Protein AF-0000000080248313 (afdb_homodimer)

Radius of gyration: 38.92 Å; Cα contacts (8 Å, |Δi|>4): 2328; chains: 2; bounding box: 105×107×142 Å

Foldseek 3Di:
DFPQCPPVCVVVVVVVVVVVVVVLCVLQDWQPLQVVLCVVPDPVQLVLLLQLLQQLLLLQLLQQLLLCVLLVLFSLLSLLQLFQLLVLLQGQFNFFQWHKGDALLLSQLNNQLLLVLCLVPDDVVLNPDFPVRNCVPVNLQVSSVSSLLLLLLLLQLLLVLLLVCLSVVVLVLLPLADCLQLLLLLLLSLVSSLLQLVCLLQVHDDRQDHFLCRSVVSVVVCVVCVVVGQPVSNVLLVVLLVVVVCCVPPPQVVCCVPPVDGDSVLSVSQLVQLVVCVVVVCCVPRNFAFRQPPRNRDDLPFQPDFADRDPVNNVSSNLSSNVLSSSQLNVQCVQRPVLCVVVVHDGDSSSSSSSQSVSSNRCSRRSDHRMHTDNVSSVSSVSSPNSGSVSSVSSNVVSNCCSNPVSVSNRSGGSSSSSSSNSVVSVVSNCSVVCLVVQCVVPVLSSVLSVQLNVCCNRGNSSRSSVVSSVSSVVVVLLVVLDFQKDWAFDDVPQQPGEIEMEGQEEQEPSHLQVVLVVVVPPCSLVPDDDDPPPNPVPVPLPVVVPPVVPDPPPPPPPPVPDPPVVPPPPLPLPQLPSHEYEYEYECQNYDYYDPNNLVSVLVSLVVSVVVRYAYEYEQDRSHRVVVLVVVVVPDPTNSLRYHYYHHPSRVSVVVSCCSVVSDPPSPPPVPPPVVPVPDDPPPPPCDDPPPPVDDDDDDDDDDDDDDDDPDDDDDDDDDDDDDD/DFPQCPQVCVVVVVVVVVVVVVVLCVLLDWQPLQVVLCVVPDPVQLVLLLQLLQQLLLLQLLQQLLLCVLLVLFSLLSLLQLFQLLVLLQGQFNFFQWHKGDALLLSQLNNQLLLVLCLVPDDVVLNPDFPVRNCVVVNLQVSSVSSLLLLLLLLQLLLVLLLVCLSVVVLVLLPLADCLQLLLLLLLSLVVSLLQLVCLLQVHDDRQDHFLCRSVVSVVVCVVCVVVGQPVSNVLLVVLLVVVVCCVVPPQVVCCVPPVDGDSVLSVSQLVQLVVCVVVVCCVPRNFAFRQPPRNNDDLPFQPDFADRDPVNNVSSNLSSNVLSSSQLNVQCVQRPVLCVVVVHDGDSSSSSSSQSVSSNRCSRRSDHRMHTDNVSSVSSVSSPNSGSVSSVSSNVVSNVCSNPVSVSNRSGGSSSSSSSNSVVSVVSNCSVVCLVVQCVVPVLSSVLSVQLNVCCNRGNSSRSSVVSSVSSVVVVLLVVLDFQKDKAADDVPQQPGEIEMEGAEEQEPSHLQVVLVCVVPPCSLVPDPDDPPPNPVPVPLPVVVPPVVPDPPPPPPPVVPDPPVVPPPPPPLPQLPSHEYEYEYECQNYDYYDPNNLVSVLVSLVVSVVVRYAYEYEQDRSHRVVVLVVVVVPDPTSSLRYHYYPHPNRVSVVVSCCSVVSPPPSPPPVPPPVPPVPDDDPPPDDDDPPPPPDDDPDDDDDDDDDDDDDDDDDDDDDDDDDDD

Solvent-accessible surface area (backbone atoms only — not comparable to full-atom values): 75264 Å² total; per-residue (Å²): 118,78,77,55,59,60,53,67,30,54,65,58,27,45,63,46,30,52,60,37,36,49,59,54,47,50,53,71,39,77,42,49,42,34,52,59,62,48,60,85,63,54,78,77,49,51,60,37,13,43,53,32,6,50,45,45,35,36,52,43,44,54,41,14,19,27,39,13,45,50,28,55,55,36,38,77,47,13,43,46,26,48,26,48,28,17,52,43,22,38,30,27,25,51,51,42,54,61,42,47,15,61,32,56,53,39,22,44,52,38,25,51,48,35,56,52,54,46,41,70,72,32,54,78,72,59,41,74,42,36,52,58,52,40,31,69,69,69,30,28,50,54,52,38,50,50,32,33,39,40,33,10,17,23,7,34,36,16,8,50,50,27,36,47,29,39,73,68,66,42,57,64,61,46,52,68,68,39,64,44,38,49,50,27,42,47,29,31,27,30,49,50,47,39,60,66,28,46,36,37,20,27,47,34,86,62,65,65,61,78,72,66,55,20,66,59,50,47,54,52,47,49,66,69,45,52,81,63,41,33,67,66,26,35,47,48,17,50,50,49,46,50,51,52,52,48,37,60,70,60,46,43,57,53,38,32,76,71,69,69,47,81,77,48,59,69,36,53,50,50,54,50,42,22,52,51,27,60,76,63,36,33,46,83,74,70,61,39,57,26,52,34,68,38,86,32,42,68,69,68,67,45,83,66,70,76,41,78,62,46,75,81,45,34,76,78,19,44,69,60,4,48,53,44,29,49,52,28,49,31,45,31,48,63,44,33,47,62,55,25,59,74,71,68,51,78,69,45,63,52,28,39,27,35,9,51,10,49,9,20,38,59,23,12,26,55,50,18,62,47,51,21,35,40,56,70,56,23,48,51,26,55,74,55,55,41,73,35,38,60,13,44,46,40,16,18,49,52,47,48,48,39,31,71,73,41,33,66,57,53,28,37,25,40,39,12,48,38,28,37,50,34,37,60,62,36,52,59,50,53,52,58,63,70,46,45,62,58,31,38,40,26,22,57,67,46,31,48,43,22,50,49,14,24,50,33,17,64,47,61,34,58,70,53,6,49,48,50,24,50,51,49,50,52,51,50,52,55,51,60,54,40,48,83,37,64,46,78,42,44,47,61,84,81,50,77,51,57,43,40,35,32,39,38,13,36,59,36,24,66,60,28,18,63,59,49,43,49,48,62,65,59,41,55,78,77,50,85,68,85,73,66,80,66,61,60,56,59,65,20,0,52,62,48,52,60,58,68,66,61,73,58,79,64,81,72,75,69,68,69,76,59,66,71,72,78,68,65,73,68,74,74,75,73,61,77,65,65,91,82,42,37,34,41,34,41,34,25,73,34,38,71,46,52,35,49,51,15,51,51,34,49,28,50,44,40,48,55,28,53,74,66,49,32,47,50,32,40,13,30,67,40,51,51,44,44,50,26,56,51,42,33,38,73,67,44,98,49,51,49,71,69,51,41,77,26,76,33,68,62,53,39,52,50,50,49,40,45,28,65,69,63,49,47,76,71,77,73,79,54,83,67,62,60,82,60,58,72,68,66,73,72,82,71,83,51,106,66,81,74,84,77,70,79,77,86,65,91,82,85,84,92,83,88,80,90,82,91,93,77,91,88,79,93,79,92,92,90,92,80,86,91,69,92,133,120,79,78,58,62,63,53,68,33,54,67,57,27,43,63,44,32,50,57,37,36,48,58,54,47,50,52,71,40,78,43,50,41,35,52,60,64,48,60,84,63,54,79,75,51,52,60,38,12,42,52,29,6,48,45,46,34,36,51,42,43,54,41,14,18,28,38,13,45,50,27,55,54,35,40,76,48,14,42,47,25,48,24,48,28,17,52,44,21,40,30,28,25,51,49,42,53,60,45,47,15,61,32,56,53,39,20,44,52,38,25,53,50,36,54,51,54,47,39,70,71,31,54,78,72,58,41,71,43,35,53,55,51,37,30,71,70,67,31,29,51,54,52,39,52,50,32,31,40,40,34,10,19,24,6,34,36,16,7,49,49,27,36,47,30,37,74,69,65,43,57,64,59,44,52,68,67,40,65,44,37,50,51,26,42,47,30,32,27,30,50,51,47,38,60,66,27,48,36,38,20,27,48,34,85,63,67,64,62,78,68,68,55,20,64,59,50,47,54,51,46,50,66,69,45,54,82,62,40,33,67,65,26,36,46,48,17,50,50,49,46,50,51,52,52,47,37,60,69,60,44,43,56,53,39,33,76,71,67,69,47,81,75,48,59,68,36,53,51,49,54,50,44,20,50,50,28,59,77,63,36,32,47,82,77,70,62,39,59,26,52,34,66,39,88,31,41,71,69,70,68,44,84,67,70,76,42,78,60,44,75,82,44,34,75,80,20,44,69,60,5,47,52,45,31,47,51,27,49,32,43,31,50,63,44,33,47,62,57,24,58,73,70,69,49,76,68,46,64,52,27,39,28,34,8,52,10,49,10,22,37,60,23,12,26,54,50,19,62,48,51,21,34,38,56,69,55,23,49,52,26,54,73,56,55,42,74,35,38,60,14,43,47,40,17,19,48,52,48,47,48,38,33,71,74,40,34,66,57,53,28,38,26,40,37,12,48,38,28,37,51,32,36,59,61,37,52,58,51,54,51,59,63,69,47,44,62,55,33,38,40,26,20,58,68,48,31,49,41,22,51,49,14,25,51,33,17,64,48,61,34,59,71,53,7,49,50,50,26,49,50,47,51,53,51,50,52,54,52,58,54,40,48,85,34,62,47,76,39,45,48,65,85,81,49,76,51,57,43,40,34,33,39,40,22,27,57,36,26,65,60,29,19,62,59,50,43,48,49,63,68,60,40,55,77,78,48,84,68,87,76,66,81,66,60,62,55,64,66,27,31,60,62,31,41,60,57,69,67,59,72,57,77,64,79,71,75,68,68,70,74,60,65,70,68,77,65,65,74,65,75,75,76,75,60,79,66,66,92,82,41,37,34,40,32,41,34,25,72,33,38,69,44,51,35,48,51,16,51,51,34,50,28,51,42,40,50,54,29,54,74,65,49,31,47,51,34,40,15,29,66,38,49,54,45,44,51,24,55,52,42,35,40,71,67,46,99,49,52,50,70,69,50,41,78,26,75,32,68,53,52,38,52,50,50,47,42,46,30,64,71,62,51,46,73,70,78,71,77,54,82,66,64,60,79,62,61,72,67,69,73,70,83,71,83,73,83,83,78,83,75,82,81,80,84,83,84,78,82,94,85,90,81,86,82,88,80,79,92,85,84,86,91,90,78,94,74,94,90,76,94,87,94,82,131

pLDDT: mean 71.11, std 24.52, range [15.49, 96.94]

InterPro domains:
  IPR001902 SLC26A/SulP transporter [PTHR11814] (13-657)
  IPR002645 STAS domain [PF01740] (501-652)
  IPR002645 STAS domain [PS50801] (501-656)
  IPR011547 SLC26A/SulP transporter domain [PF00916] (47-453)
  IPR036513 STAS domain superfamily [G3DSA:3.30.750.24] (491-663)
  IPR036513 STAS domain superfamily [SSF52091] (499-657)

Organism: Ramazzottius varieornatus (NCBI:txid947166)

Structure (mmCIF, N/CA/C/O backbone):
data_AF-0000000080248313-model_v1
#
loop_
_entity.id
_entity.type
_entity.pdbx_description
1 polymer 'STAS domain-containing protein'
#
loop_
_atom_site.group_PDB
_atom_site.id
_atom_site.type_symbol
_atom_site.label_atom_id
_atom_site.label_alt_id
_atom_site.label_comp_id
_atom_site.label_asym_id
_atom_site.label_entity_id
_atom_site.label_seq_id
_atom_site.pdbx_PDB_ins_code
_atom_site.Cartn_x
_atom_site.Cartn_y
_atom_site.Cartn_z
_atom_site.occupancy
_atom_site.B_iso_or_equiv
_atom_site.auth_seq_id
_atom_site.auth_comp_id
_atom_site.auth_asym_id
_atom_site.auth_atom_id
_atom_site.pdbx_PDB_model_num
ATOM 1 N N . MET A 1 1 ? 32.125 8.938 15.141 1 16.98 1 MET A N 1
ATOM 2 C CA . MET A 1 1 ? 32.375 7.527 15.398 1 16.98 1 MET A CA 1
ATOM 3 C C . MET A 1 1 ? 31.141 6.684 15.18 1 16.98 1 MET A C 1
ATOM 5 O O . MET A 1 1 ? 30.016 7.137 15.445 1 16.98 1 MET A O 1
ATOM 9 N N . TRP A 1 2 ? 31.375 5.652 14.406 1 21.52 2 TRP A N 1
ATOM 10 C CA . TRP A 1 2 ? 30.406 4.727 13.828 1 21.52 2 TRP A CA 1
ATOM 11 C C . TRP A 1 2 ? 29.672 3.945 14.914 1 21.52 2 TRP A C 1
ATOM 13 O O . TRP A 1 2 ? 30.297 3.166 15.648 1 21.52 2 TRP A O 1
ATOM 23 N N . ASP A 1 3 ? 28.891 4.438 15.797 1 23.27 3 ASP A N 1
ATOM 24 C CA . ASP A 1 3 ? 28.391 3.398 16.688 1 23.27 3 ASP A CA 1
ATOM 25 C C . ASP A 1 3 ? 27.672 2.299 15.906 1 23.27 3 ASP A C 1
ATOM 27 O O . ASP A 1 3 ? 26.688 2.559 15.219 1 23.27 3 ASP A O 1
ATOM 31 N N . PRO A 1 4 ? 28.5 1.354 15.398 1 24.42 4 PRO A N 1
ATOM 32 C CA . PRO A 1 4 ? 28.312 0.064 14.727 1 24.42 4 PRO A CA 1
ATOM 33 C C . PRO A 1 4 ? 27.047 -0.654 15.18 1 24.42 4 PRO A C 1
ATOM 35 O O . PRO A 1 4 ? 26.641 -1.65 14.57 1 24.42 4 PRO A O 1
ATOM 38 N N . GLU A 1 5 ? 26.828 -0.583 16.484 1 27.25 5 GLU A N 1
ATOM 39 C CA . GLU A 1 5 ? 25.969 -1.481 17.25 1 27.25 5 GLU A CA 1
ATOM 40 C C . GLU A 1 5 ? 24.531 -1.411 16.781 1 27.25 5 GLU A C 1
ATOM 42 O O . GLU A 1 5 ? 23.625 -1.914 17.453 1 27.25 5 GLU A O 1
ATOM 47 N N . GLY A 1 6 ? 24.344 -0.73 15.672 1 26.14 6 GLY A N 1
ATOM 48 C CA . GLY A 1 6 ? 22.969 -0.317 15.531 1 26.14 6 GLY A CA 1
ATOM 49 C C . GLY A 1 6 ? 22.047 -1.455 15.133 1 26.14 6 GLY A C 1
ATOM 50 O O . GLY A 1 6 ? 20.828 -1.382 15.352 1 26.14 6 GLY A O 1
ATOM 51 N N . SER A 1 7 ? 22.516 -2.434 14.305 1 28.33 7 SER A N 1
ATOM 52 C CA . SER A 1 7 ? 21.578 -3.443 13.828 1 28.33 7 SER A CA 1
ATOM 53 C C . SER A 1 7 ? 21.188 -4.414 14.945 1 28.33 7 SER A C 1
ATOM 55 O O . SER A 1 7 ? 20.047 -4.871 15.016 1 28.33 7 SER A O 1
ATOM 57 N N . LEU A 1 8 ? 22.234 -5.082 15.578 1 28.39 8 LEU A N 1
ATOM 58 C CA . LEU A 1 8 ? 22.125 -5.934 16.75 1 28.39 8 LEU A CA 1
ATOM 59 C C . LEU A 1 8 ? 21.5 -5.18 17.922 1 28.39 8 LEU A C 1
ATOM 61 O O . LEU A 1 8 ? 21.25 -5.762 18.984 1 28.39 8 LEU A O 1
ATOM 65 N N . GLU A 1 9 ? 21.516 -3.906 17.812 1 30.94 9 GLU A N 1
ATOM 66 C CA . GLU A 1 9 ? 20.875 -3.086 18.844 1 30.94 9 GLU A CA 1
ATOM 67 C C . GLU A 1 9 ? 19.359 -3.193 18.781 1 30.94 9 GLU A C 1
ATOM 69 O O . GLU A 1 9 ? 18.672 -2.932 19.766 1 30.94 9 GLU A O 1
ATOM 74 N N . ILE A 1 10 ? 18.844 -3.781 17.812 1 30.23 10 ILE A N 1
ATOM 75 C CA . ILE A 1 10 ? 17.406 -3.998 17.953 1 30.23 10 ILE A CA 1
ATOM 76 C C . ILE A 1 10 ? 17.156 -5.129 18.953 1 30.23 10 ILE A C 1
ATOM 78 O O . ILE A 1 10 ? 16.266 -5.023 19.812 1 30.23 10 ILE A O 1
ATOM 82 N N . LEU A 1 11 ? 17.922 -6.285 18.938 1 29.27 11 LEU A N 1
ATOM 83 C CA . LEU A 1 11 ? 17.797 -7.312 19.953 1 29.27 11 LEU A CA 1
ATOM 84 C C . LEU A 1 11 ? 18.453 -6.867 21.266 1 29.27 11 LEU A C 1
ATOM 86 O O . LEU A 1 11 ? 17.953 -7.145 22.344 1 29.27 11 LEU A O 1
ATOM 90 N N . LYS A 1 12 ? 19.688 -6.383 21.391 1 35.66 12 LYS A N 1
ATOM 91 C CA . LYS A 1 12 ? 20.172 -5.695 22.578 1 35.66 12 LYS A CA 1
ATOM 92 C C . LYS A 1 12 ? 19.297 -4.492 22.906 1 35.66 12 LYS A C 1
ATOM 94 O O . LYS A 1 12 ? 19.125 -4.145 24.078 1 35.66 12 LYS A O 1
ATOM 99 N N . ASP A 1 13 ? 18.609 -3.912 21.938 1 36.91 13 ASP A N 1
ATOM 100 C CA . ASP A 1 13 ? 17.594 -2.91 22.234 1 36.91 13 ASP A CA 1
ATOM 101 C C . ASP A 1 13 ? 16.297 -3.566 22.703 1 36.91 13 ASP A C 1
ATOM 103 O O . ASP A 1 13 ? 15.508 -2.951 23.422 1 36.91 13 ASP A O 1
ATOM 107 N N . VAL A 1 14 ? 16.047 -4.691 22.594 1 34.47 14 VAL A N 1
ATOM 108 C CA . VAL A 1 14 ? 14.953 -5.309 23.344 1 34.47 14 VAL A CA 1
ATOM 109 C C . VAL A 1 14 ? 15.273 -5.285 24.844 1 34.47 14 VAL A C 1
ATOM 111 O O . VAL A 1 14 ? 14.406 -4.98 25.656 1 34.47 14 VAL A O 1
ATOM 114 N N . ARG A 1 15 ? 16.375 -5.59 25.281 1 35.66 15 ARG A N 1
ATOM 115 C CA . ARG A 1 15 ? 16.812 -5.418 26.656 1 35.66 15 ARG A CA 1
ATOM 116 C C . ARG A 1 15 ? 16.906 -3.939 27.016 1 35.66 15 ARG A C 1
ATOM 118 O O . ARG A 1 15 ? 16.516 -3.535 28.109 1 35.66 15 ARG A O 1
ATOM 125 N N . ARG A 1 16 ? 17.516 -3.055 26.188 1 42.03 16 ARG A N 1
ATOM 126 C CA . ARG A 1 16 ? 17.281 -1.616 26.297 1 42.03 16 ARG A CA 1
ATOM 127 C C . ARG A 1 16 ? 15.844 -1.26 25.969 1 42.03 16 ARG A C 1
ATOM 129 O O . ARG A 1 16 ? 15.328 -0.244 26.438 1 42.03 16 ARG A O 1
ATOM 136 N N . HIS A 1 17 ? 15.078 -1.851 25.328 1 41.84 17 HIS A N 1
ATOM 137 C CA . HIS A 1 17 ? 13.641 -1.78 25.062 1 41.84 17 HIS A CA 1
ATOM 138 C C . HIS A 1 17 ? 12.844 -1.99 26.344 1 41.84 17 HIS A C 1
ATOM 140 O O . HIS A 1 17 ? 11.836 -1.315 26.578 1 41.84 17 HIS A O 1
ATOM 146 N N . LEU A 1 18 ? 13.312 -2.961 26.953 1 41.41 18 LEU A N 1
ATOM 147 C CA . LEU A 1 18 ? 12.695 -3.072 28.281 1 41.41 18 LEU A CA 1
ATOM 148 C C . LEU A 1 18 ? 12.977 -1.832 29.109 1 41.41 18 LEU A C 1
ATOM 150 O O . LEU A 1 18 ? 12.102 -1.351 29.844 1 41.41 18 LEU A O 1
ATOM 154 N N . PHE A 1 19 ? 14.18 -1.429 29.219 1 43.34 19 PHE A N 1
ATOM 155 C CA . PHE A 1 19 ? 14.523 -0.126 29.781 1 43.34 19 PHE A CA 1
ATOM 156 C C . PHE A 1 19 ? 13.867 0.994 28.984 1 43.34 19 PHE A C 1
ATOM 158 O O . PHE A 1 19 ? 13.359 1.961 29.562 1 43.34 19 PHE A O 1
ATOM 165 N N . HIS A 1 20 ? 13.812 0.853 27.547 1 51.97 20 HIS A N 1
ATOM 166 C CA . HIS A 1 20 ? 13.102 1.737 26.625 1 51.97 20 HIS A CA 1
ATOM 167 C C . HIS A 1 20 ? 11.594 1.511 26.703 1 51.97 20 HIS A C 1
ATOM 169 O O . HIS A 1 20 ? 10.812 2.414 26.391 1 51.97 20 HIS A O 1
ATOM 175 N N . LEU A 1 21 ? 11.391 0.262 27.078 1 55.44 21 LEU A N 1
ATOM 176 C CA . LEU A 1 21 ? 9.992 0.073 27.422 1 55.44 21 LEU A CA 1
ATOM 177 C C . LEU A 1 21 ? 9.562 1.06 28.5 1 55.44 21 LEU A C 1
ATOM 179 O O . LEU A 1 21 ? 8.461 1.605 28.453 1 55.44 21 LEU A O 1
ATOM 183 N N . ALA A 1 22 ? 10.438 1.021 29.516 1 56.31 22 ALA A N 1
ATOM 184 C CA . ALA A 1 22 ? 10.148 2.059 30.5 1 56.31 22 ALA A CA 1
ATOM 185 C C . ALA A 1 22 ? 10.062 3.434 29.844 1 56.31 22 ALA A C 1
ATOM 187 O O . ALA A 1 22 ? 9.172 4.223 30.156 1 56.31 22 ALA A O 1
ATOM 188 N N . GLN A 1 23 ? 11.023 3.688 29.016 1 61.34 23 GLN A N 1
ATOM 189 C CA . GLN A 1 23 ? 10.953 4.941 28.266 1 61.34 23 GLN A CA 1
ATOM 190 C C . GLN A 1 23 ? 9.773 4.945 27.312 1 61.34 23 GLN A C 1
ATOM 192 O O . GLN A 1 23 ? 9.141 5.98 27.094 1 61.34 23 GLN A O 1
ATOM 197 N N . HIS A 1 24 ? 9.547 3.676 26.969 1 69.5 24 HIS A N 1
ATOM 198 C CA . HIS A 1 24 ? 8.398 3.473 26.109 1 69.5 24 HIS A CA 1
ATOM 199 C C . HIS A 1 24 ? 7.09 3.699 26.859 1 69.5 24 HIS A C 1
ATOM 201 O O . HIS A 1 24 ? 6.152 4.301 26.312 1 69.5 24 HIS A O 1
ATOM 207 N N . LEU A 1 25 ? 7.152 3.391 28.156 1 76.62 25 LEU A N 1
ATOM 208 C CA . LEU A 1 25 ? 5.922 3.502 28.922 1 76.62 25 LEU A CA 1
ATOM 209 C C . LEU A 1 25 ? 5.812 4.875 29.578 1 76.62 25 LEU A C 1
ATOM 211 O O . LEU A 1 25 ? 4.738 5.27 30.031 1 76.62 25 LEU A O 1
ATOM 215 N N . GLN A 1 26 ? 6.902 5.547 29.516 1 76.69 26 GLN A N 1
ATOM 216 C CA . GLN A 1 26 ? 6.871 6.887 30.094 1 76.69 26 GLN A CA 1
ATOM 217 C C . GLN A 1 26 ? 5.934 7.801 29.312 1 76.69 26 GLN A C 1
ATOM 219 O O . GLN A 1 26 ? 5.359 8.742 29.875 1 76.69 26 GLN A O 1
ATOM 224 N N . SER A 1 27 ? 5.84 7.457 28.062 1 80.94 27 SER A N 1
ATOM 225 C CA . SER A 1 27 ? 4.98 8.289 27.234 1 80.94 27 SER A CA 1
ATOM 226 C C . SER A 1 27 ? 3.512 8.125 27.609 1 80.94 27 SER A C 1
ATOM 228 O O . SER A 1 27 ? 2.684 8.984 27.312 1 80.94 27 SER A O 1
ATOM 230 N N . PHE A 1 28 ? 3.256 7.035 28.406 1 85.75 28 PHE A N 1
ATOM 231 C CA . PHE A 1 28 ? 1.865 6.75 28.75 1 85.75 28 PHE A CA 1
ATOM 232 C C . PHE A 1 28 ? 1.526 7.266 30.141 1 85.75 28 PHE A C 1
ATOM 234 O O . PHE A 1 28 ? 0.387 7.141 30.594 1 85.75 28 PHE A O 1
ATOM 241 N N . ILE A 1 29 ? 2.51 7.914 30.797 1 78.31 29 ILE A N 1
ATOM 242 C CA . ILE A 1 29 ? 2.27 8.484 32.125 1 78.31 29 ILE A CA 1
ATOM 243 C C . ILE A 1 29 ? 1.601 9.852 31.984 1 78.31 29 ILE A C 1
ATOM 245 O O . ILE A 1 29 ? 2.156 10.758 31.359 1 78.31 29 ILE A O 1
ATOM 249 N N . PRO A 1 30 ? 0.469 9.906 32.625 1 79.25 30 PRO A N 1
ATOM 250 C CA . PRO A 1 30 ? -0.26 11.172 32.5 1 79.25 30 PRO A CA 1
ATOM 251 C C . PRO A 1 30 ? 0.463 12.336 33.156 1 79.25 30 PRO A C 1
ATOM 253 O O . PRO A 1 30 ? 1.127 12.148 34.188 1 79.25 30 PRO A O 1
ATOM 256 N N . PHE A 1 31 ? 0.422 13.438 32.625 1 81.31 31 PHE A N 1
ATOM 257 C CA . PHE A 1 31 ? 0.847 14.719 33.188 1 81.31 31 PHE A CA 1
ATOM 258 C C . PHE A 1 31 ? 2.361 14.867 33.094 1 81.31 31 PHE A C 1
ATOM 260 O O . PHE A 1 31 ? 2.898 15.953 33.344 1 81.31 31 PHE A O 1
ATOM 267 N N . LEU A 1 32 ? 2.936 13.812 32.75 1 78.69 32 LEU A N 1
ATOM 268 C CA . LEU A 1 32 ? 4.391 13.898 32.719 1 78.69 32 LEU A CA 1
ATOM 269 C C . LEU A 1 32 ? 4.84 14.875 31.625 1 78.69 32 LEU A C 1
ATOM 271 O O . LEU A 1 32 ? 5.703 15.719 31.859 1 78.69 32 LEU A O 1
ATOM 275 N N . SER A 1 33 ? 4.277 14.734 30.5 1 80.75 33 SER A N 1
ATOM 276 C CA . SER A 1 33 ? 4.645 15.609 29.391 1 80.75 33 SER A CA 1
ATOM 277 C C . SER A 1 33 ? 4.238 17.062 29.672 1 80.75 33 SER A C 1
ATOM 279 O O . SER A 1 33 ? 4.973 17.984 29.328 1 80.75 33 SER A O 1
ATOM 281 N N . LEU A 1 34 ? 3.121 17.266 30.281 1 83.56 34 LEU A N 1
ATOM 282 C CA . LEU A 1 34 ? 2.66 18.594 30.641 1 83.56 34 LEU A CA 1
ATOM 283 C C . LEU A 1 34 ? 3.596 19.25 31.656 1 83.56 34 LEU A C 1
ATOM 285 O O . LEU A 1 34 ? 3.945 20.422 31.516 1 83.56 34 LEU A O 1
ATOM 289 N N . PHE A 1 35 ? 4.012 18.453 32.594 1 83.75 35 PHE A N 1
ATOM 290 C CA . PHE A 1 35 ? 4.906 18.969 33.625 1 83.75 35 PHE A CA 1
ATOM 291 C C . PHE A 1 35 ? 6.27 19.312 33.031 1 83.75 35 PHE A C 1
ATOM 293 O O . PHE A 1 35 ? 6.898 20.297 33.438 1 83.75 35 PHE A O 1
ATOM 300 N N . ARG A 1 36 ? 6.652 18.531 32.094 1 80.75 36 ARG A N 1
ATOM 301 C CA . ARG A 1 36 ? 7.922 18.781 31.422 1 80.75 36 ARG A CA 1
ATOM 302 C C . ARG A 1 36 ? 7.855 20.078 30.609 1 80.75 36 ARG A C 1
ATOM 304 O O . ARG A 1 36 ? 8.836 20.828 30.531 1 80.75 36 ARG A O 1
ATOM 311 N N . SER A 1 37 ? 6.73 20.297 30.047 1 80.31 37 SER A N 1
ATOM 312 C CA . SER A 1 37 ? 6.559 21.5 29.25 1 80.31 37 SER A CA 1
ATOM 313 C C . SER A 1 37 ? 6.441 22.734 30.125 1 80.31 37 SER A C 1
ATOM 315 O O . SER A 1 37 ? 6.699 23.859 29.672 1 80.31 37 SER A O 1
ATOM 317 N N . LEU A 1 38 ? 6.039 22.531 31.422 1 83.5 38 LEU A N 1
ATOM 318 C CA . LEU A 1 38 ? 5.836 23.656 32.312 1 83.5 38 LEU A CA 1
ATOM 319 C C . LEU A 1 38 ? 7.113 23.984 33.094 1 83.5 38 LEU A C 1
ATOM 321 O O . LEU A 1 38 ? 7.168 24.953 33.844 1 83.5 38 LEU A O 1
ATOM 325 N N . ARG A 1 39 ? 8.023 23.094 32.781 1 80.19 39 ARG A N 1
ATOM 326 C CA . ARG A 1 39 ? 9.305 23.406 33.406 1 80.19 39 ARG A CA 1
ATOM 327 C C . ARG A 1 39 ? 9.859 24.734 32.875 1 80.19 39 ARG A C 1
ATOM 329 O O . ARG A 1 39 ? 10.086 24.875 31.656 1 80.19 39 ARG A O 1
ATOM 336 N N . GLY A 1 40 ? 9.938 25.75 33.625 1 79.44 40 GLY A N 1
ATOM 337 C CA . GLY A 1 40 ? 10.414 27.062 33.25 1 79.44 40 GLY A CA 1
ATOM 338 C C . GLY A 1 40 ? 9.305 28.016 32.875 1 79.44 40 GLY A C 1
ATOM 339 O O . GLY A 1 40 ? 9.555 29.078 32.281 1 79.44 40 GLY A O 1
ATOM 340 N N . TYR A 1 41 ? 8.133 27.547 33.156 1 86.75 41 TYR A N 1
ATOM 341 C CA . TYR A 1 41 ? 6.965 28.375 32.844 1 86.75 41 TYR A CA 1
ATOM 342 C C . TYR A 1 41 ? 6.902 29.594 33.781 1 86.75 41 TYR A C 1
ATOM 344 O O . TYR A 1 41 ? 7.086 29.469 34.969 1 86.75 41 TYR A O 1
ATOM 352 N N . ARG A 1 42 ? 6.809 30.703 33.188 1 88.12 42 ARG A N 1
ATOM 353 C CA . ARG A 1 42 ? 6.738 31.969 33.906 1 88.12 42 ARG A CA 1
ATOM 354 C C . ARG A 1 42 ? 5.293 32.375 34.156 1 88.12 42 ARG A C 1
ATOM 356 O O . ARG A 1 42 ? 4.422 32.125 33.312 1 88.12 42 ARG A O 1
ATOM 363 N N . TRP A 1 43 ? 5.051 33 35.281 1 88 43 TRP A N 1
ATOM 364 C CA . TRP A 1 43 ? 3.707 33.406 35.688 1 88 43 TRP A CA 1
ATOM 365 C C . TRP A 1 43 ? 3.135 34.438 34.719 1 88 43 TRP A C 1
ATOM 367 O O . TRP A 1 43 ? 1.924 34.469 34.5 1 88 43 TRP A O 1
ATOM 377 N N . ARG A 1 44 ? 3.951 35.156 34.125 1 85.94 44 ARG A N 1
ATOM 378 C CA . ARG A 1 44 ? 3.514 36.188 33.156 1 85.94 44 ARG A CA 1
ATOM 379 C C . ARG A 1 44 ? 2.893 35.562 31.922 1 85.94 44 ARG A C 1
ATOM 381 O O . ARG A 1 44 ? 2.088 36.188 31.234 1 85.94 44 ARG A O 1
ATOM 388 N N . TRP A 1 45 ? 3.238 34.281 31.75 1 91.19 45 TRP A N 1
ATOM 389 C CA . TRP A 1 45 ? 2.775 33.625 30.547 1 91.19 45 TRP A CA 1
ATOM 390 C C . TRP A 1 45 ? 1.357 33.094 30.719 1 91.19 45 TRP A C 1
ATOM 392 O O . TRP A 1 45 ? 0.689 32.719 29.75 1 91.19 45 TRP A O 1
ATOM 402 N N . VAL A 1 46 ? 0.832 33.094 31.922 1 92.62 46 VAL A N 1
ATOM 403 C CA . VAL A 1 46 ? -0.503 32.562 32.188 1 92.62 46 VAL A CA 1
ATOM 404 C C . VAL A 1 46 ? -1.552 33.438 31.516 1 92.62 46 VAL A C 1
ATOM 406 O O . VAL A 1 46 ? -2.545 32.938 30.984 1 92.62 46 VAL A O 1
ATOM 409 N N . TRP A 1 47 ? -1.305 34.75 31.594 1 90.5 47 TRP A N 1
ATOM 410 C CA . TRP A 1 47 ? -2.25 35.688 30.984 1 90.5 47 TRP A CA 1
ATOM 411 C C . TRP A 1 47 ? -2.285 35.5 29.469 1 90.5 47 TRP A C 1
ATOM 413 O O . TRP A 1 47 ? -3.352 35.562 28.859 1 90.5 47 TRP A O 1
ATOM 423 N N . ARG A 1 48 ? -1.165 35.281 28.875 1 89.12 48 ARG A N 1
ATOM 424 C CA . ARG A 1 48 ? -1.087 35.062 27.438 1 89.12 48 ARG A CA 1
ATOM 425 C C . ARG A 1 48 ? -1.782 33.781 27.047 1 89.12 48 ARG A C 1
ATOM 427 O O . ARG A 1 48 ? -2.512 33.719 26.047 1 89.12 48 ARG A O 1
ATOM 434 N N . ASP A 1 49 ? -1.521 32.781 27.812 1 93.88 49 ASP A N 1
ATOM 435 C CA . ASP A 1 49 ? -2.156 31.5 27.531 1 93.88 49 ASP A CA 1
ATOM 436 C C . ASP A 1 49 ? -3.664 31.578 27.766 1 93.88 49 ASP A C 1
ATOM 438 O O . ASP A 1 49 ? -4.434 30.906 27.062 1 93.88 49 ASP A O 1
ATOM 442 N N . PHE A 1 50 ? -4.07 32.406 28.734 1 94 50 PHE A N 1
ATOM 443 C CA . PHE A 1 50 ? -5.492 32.594 28.984 1 94 50 PHE A CA 1
ATOM 444 C C . PHE A 1 50 ? -6.176 33.25 27.812 1 94 50 PHE A C 1
ATOM 446 O O . PHE A 1 50 ? -7.211 32.781 27.328 1 94 50 PHE A O 1
ATOM 453 N N . ILE A 1 51 ? -5.602 34.312 27.328 1 90.94 51 ILE A N 1
ATOM 454 C CA . ILE A 1 51 ? -6.164 35.031 26.188 1 90.94 51 ILE A CA 1
ATOM 455 C C . ILE A 1 51 ? -6.184 34.156 24.953 1 90.94 51 ILE A C 1
ATOM 457 O O . ILE A 1 51 ? -7.156 34.125 24.203 1 90.94 51 ILE A O 1
ATOM 461 N N . ALA A 1 52 ? -5.078 33.438 24.781 1 92.75 52 ALA A N 1
ATOM 462 C CA . ALA A 1 52 ? -4.988 32.531 23.641 1 92.75 52 ALA A CA 1
ATOM 463 C C . ALA A 1 52 ? -6.062 31.453 23.719 1 92.75 52 ALA A C 1
ATOM 465 O O . ALA A 1 52 ? -6.711 31.125 22.719 1 92.75 52 ALA A O 1
ATOM 466 N N . GLY A 1 53 ? -6.238 30.891 24.906 1 93.81 53 GLY A N 1
ATOM 467 C CA . GLY A 1 53 ? -7.238 29.844 25.109 1 93.81 53 GLY A CA 1
ATOM 468 C C . GLY A 1 53 ? -8.656 30.328 24.859 1 93.81 53 GLY A C 1
ATOM 469 O O . GLY A 1 53 ? -9.438 29.641 24.203 1 93.81 53 GLY A O 1
ATOM 470 N N . VAL A 1 54 ? -8.953 31.484 25.344 1 92.12 54 VAL A N 1
ATOM 471 C CA . VAL A 1 54 ? -10.289 32.062 25.188 1 92.12 54 VAL A CA 1
ATOM 472 C C . VAL A 1 54 ? -10.547 32.344 23.703 1 92.12 54 VAL A C 1
ATOM 474 O O . VAL A 1 54 ? -11.625 32.062 23.188 1 92.12 54 VAL A O 1
ATOM 477 N N . THR A 1 55 ? -9.562 32.906 23.094 1 90.81 55 THR A N 1
ATOM 478 C CA . THR A 1 55 ? -9.703 33.25 21.672 1 90.81 55 THR A CA 1
ATOM 479 C C . THR A 1 55 ? -9.914 32 20.844 1 90.81 55 THR A C 1
ATOM 481 O O . THR A 1 55 ? -10.805 31.953 19.984 1 90.81 55 THR A O 1
ATOM 484 N N . VAL A 1 56 ? -9.133 31.031 21.078 1 92.06 56 VAL A N 1
ATOM 485 C CA . VAL A 1 56 ? -9.227 29.797 20.312 1 92.06 56 VAL A CA 1
ATOM 486 C C . VAL A 1 56 ? -10.562 29.125 20.578 1 92.06 56 VAL A C 1
ATOM 488 O O . VAL A 1 56 ? -11.164 28.547 19.672 1 92.06 56 VAL A O 1
ATOM 491 N N . ALA A 1 57 ? -11.031 29.109 21.797 1 93.38 57 ALA A N 1
ATOM 492 C CA . ALA A 1 57 ? -12.328 28.531 22.125 1 93.38 57 ALA A CA 1
ATOM 493 C C . ALA A 1 57 ? -13.445 29.203 21.344 1 93.38 57 ALA A C 1
ATOM 495 O O . ALA A 1 57 ? -14.367 28.531 20.859 1 93.38 57 ALA A O 1
ATOM 496 N N . CYS A 1 58 ? -13.344 30.438 21.219 1 90.56 58 CYS A N 1
ATOM 497 C CA . CYS A 1 58 ? -14.359 31.219 20.5 1 90.56 58 CYS A CA 1
ATOM 498 C C . CYS A 1 58 ? -14.383 30.844 19.016 1 90.56 58 CYS A C 1
ATOM 500 O O . CYS A 1 58 ? -15.445 30.875 18.391 1 90.56 58 CYS A O 1
ATOM 502 N N . PHE A 1 59 ? -13.289 30.484 18.5 1 87.94 59 PHE A N 1
ATOM 503 C CA . PHE A 1 59 ? -13.227 30.031 17.125 1 87.94 59 PHE A CA 1
ATOM 504 C C . PHE A 1 59 ? -13.68 28.578 17.016 1 87.94 59 PHE A C 1
ATOM 506 O O . PHE A 1 59 ? -14.344 28.203 16.047 1 87.94 59 PHE A O 1
ATOM 513 N N . HIS A 1 60 ? -13.375 27.859 18 1 92 60 HIS A N 1
ATOM 514 C CA . HIS A 1 60 ? -13.523 26.406 17.984 1 92 60 HIS A CA 1
ATOM 515 C C . HIS A 1 60 ? -14.992 26 18.172 1 92 60 HIS A C 1
ATOM 517 O O . HIS A 1 60 ? -15.445 25.047 17.547 1 92 60 HIS A O 1
ATOM 523 N N . ILE A 1 61 ? -15.75 26.672 18.922 1 91.69 61 ILE A N 1
ATOM 524 C CA . ILE A 1 61 ? -17.109 26.297 19.312 1 91.69 61 ILE A CA 1
ATOM 525 C C . ILE A 1 61 ? -18.016 26.312 18.094 1 91.69 61 ILE A C 1
ATOM 527 O O . ILE A 1 61 ? -18.641 25.297 17.75 1 91.69 61 ILE A O 1
ATOM 531 N N . PRO A 1 62 ? -18.062 27.469 17.422 1 89.56 62 PRO A N 1
ATOM 532 C CA . PRO A 1 62 ? -18.906 27.453 16.234 1 89.56 62 PRO A CA 1
ATOM 533 C C . PRO A 1 62 ? -18.469 26.438 15.188 1 89.56 62 PRO A C 1
ATOM 535 O O . PRO A 1 62 ? -19.297 25.812 14.531 1 89.56 62 PRO A O 1
ATOM 538 N N . GLN A 1 63 ? -17.188 26.281 15.031 1 89.12 63 GLN A N 1
ATOM 539 C CA . GLN A 1 63 ? -16.656 25.328 14.062 1 89.12 63 GLN A CA 1
ATOM 540 C C . GLN A 1 63 ? -17.047 23.906 14.43 1 89.12 63 GLN A C 1
ATOM 542 O O . GLN A 1 63 ? -17.391 23.109 13.555 1 89.12 63 GLN A O 1
ATOM 547 N N . SER A 1 64 ? -16.938 23.594 15.648 1 92.31 64 SER A N 1
ATOM 548 C CA . SER A 1 64 ? -17.281 22.25 16.109 1 92.31 64 SER A CA 1
ATOM 549 C C . SER A 1 64 ? -18.766 21.953 15.953 1 92.31 64 SER A C 1
ATOM 551 O O . SER A 1 64 ? -19.156 20.828 15.656 1 92.31 64 SER A O 1
ATOM 553 N N . MET A 1 65 ? -19.594 22.938 16.141 1 89.06 65 MET A N 1
ATOM 554 C CA . MET A 1 65 ? -21.031 22.766 15.93 1 89.06 65 MET A CA 1
ATOM 555 C C . MET A 1 65 ? -21.344 22.5 14.461 1 89.06 65 MET A C 1
ATOM 557 O O . MET A 1 65 ? -22.141 21.609 14.148 1 89.06 65 MET A O 1
ATOM 561 N N . GLY A 1 66 ? -20.688 23.234 13.664 1 89.12 66 GLY A N 1
ATOM 562 C CA . GLY A 1 66 ? -20.875 23.016 12.234 1 89.12 66 GLY A CA 1
ATOM 563 C C . GLY A 1 66 ? -20.422 21.641 11.781 1 89.12 66 GLY A C 1
ATOM 564 O O . GLY A 1 66 ? -21.094 21 10.977 1 89.12 66 GLY A O 1
ATOM 565 N N . THR A 1 67 ? -19.281 21.188 12.258 1 91.06 67 THR A N 1
ATOM 566 C CA . THR A 1 67 ? -18.781 19.875 11.891 1 91.06 67 THR A CA 1
ATOM 567 C C . THR A 1 67 ? -19.641 18.766 12.492 1 91.06 67 THR A C 1
ATOM 569 O O . THR A 1 67 ? -19.781 17.688 11.914 1 91.06 67 THR A O 1
ATOM 572 N N . GLY A 1 68 ? -20.219 19.078 13.609 1 88.31 68 GLY A N 1
ATOM 573 C CA . GLY A 1 68 ? -21.156 18.125 14.172 1 88.31 68 GLY A CA 1
ATOM 574 C C . GLY A 1 68 ? -22.359 17.875 13.273 1 88.31 68 GLY A C 1
ATOM 575 O O . GLY A 1 68 ? -22.812 16.734 13.156 1 88.31 68 GLY A O 1
ATOM 576 N N . MET A 1 69 ? -22.828 18.922 12.703 1 85 69 MET A N 1
ATOM 577 C CA . MET A 1 69 ? -23.922 18.781 11.75 1 85 69 MET A CA 1
ATOM 578 C C . MET A 1 69 ? -23.484 17.969 10.531 1 85 69 MET A C 1
ATOM 580 O O . MET A 1 69 ? -24.234 17.125 10.055 1 85 69 MET A O 1
ATOM 584 N N . ALA A 1 70 ? -22.297 18.203 10.164 1 84.94 70 ALA A N 1
ATOM 585 C CA . ALA A 1 70 ? -21.75 17.516 8.992 1 84.94 70 ALA A CA 1
ATOM 586 C C . ALA A 1 70 ? -21.531 16.031 9.289 1 84.94 70 ALA A C 1
ATOM 588 O O . ALA A 1 70 ? -21.656 15.188 8.398 1 84.94 70 ALA A O 1
ATOM 589 N N . ALA A 1 71 ? -21.203 15.727 10.492 1 86.5 71 ALA A N 1
ATOM 590 C CA . ALA A 1 71 ? -20.969 14.352 10.93 1 86.5 71 ALA A CA 1
ATOM 591 C C . ALA A 1 71 ? -22.297 13.641 11.234 1 86.5 71 ALA A C 1
ATOM 593 O O . ALA A 1 71 ? -22.297 12.461 11.578 1 86.5 71 ALA A O 1
ATOM 594 N N . ASN A 1 72 ? -23.375 14.312 11.148 1 79.62 72 ASN A N 1
ATOM 595 C CA . ASN A 1 72 ? -24.719 13.805 11.375 1 79.62 72 ASN A CA 1
ATOM 596 C C . ASN A 1 72 ? -24.969 13.477 12.844 1 79.62 72 ASN A C 1
ATOM 598 O O . ASN A 1 72 ? -25.703 12.547 13.164 1 79.62 72 ASN A O 1
ATOM 602 N N . VAL A 1 73 ? -24.281 14.133 13.695 1 79.56 73 VAL A N 1
ATOM 603 C CA . VAL A 1 73 ? -24.5 13.906 15.117 1 79.56 73 VAL A CA 1
ATOM 604 C C . VAL A 1 73 ? -25.203 15.117 15.734 1 79.56 73 VAL A C 1
ATOM 606 O O . VAL A 1 73 ? -25.531 15.109 16.922 1 79.56 73 VAL A O 1
ATOM 609 N N . GLY A 1 74 ? -25.391 16.125 15.016 1 79.5 74 GLY A N 1
ATOM 610 C CA . GLY A 1 74 ? -26.062 17.312 15.508 1 79.5 74 GLY A CA 1
ATOM 611 C C . GLY A 1 74 ? -25.094 18.375 15.992 1 79.5 74 GLY A C 1
ATOM 612 O O . GLY A 1 74 ? -23.953 18.078 16.375 1 79.5 74 GLY A O 1
ATOM 613 N N . PRO A 1 75 ? -25.422 19.609 15.945 1 83.25 75 PRO A N 1
ATOM 614 C CA . PRO A 1 75 ? -24.547 20.719 16.312 1 83.25 75 PRO A CA 1
ATOM 615 C C . PRO A 1 75 ? -24.203 20.75 17.797 1 83.25 75 PRO A C 1
ATOM 617 O O . PRO A 1 75 ? -23.078 21.094 18.172 1 83.25 75 PRO A O 1
ATOM 620 N N . LEU A 1 76 ? -25.109 20.359 18.641 1 79.31 76 LEU A N 1
ATOM 621 C CA . LEU A 1 76 ? -24.891 20.453 20.078 1 79.31 76 LEU A CA 1
ATOM 622 C C . LEU A 1 76 ? -23.859 19.422 20.531 1 79.31 76 LEU A C 1
ATOM 624 O O . LEU A 1 76 ? -23.047 19.688 21.422 1 79.31 76 LEU A O 1
ATOM 628 N N . TYR A 1 77 ? -23.812 18.328 19.875 1 79.31 77 TYR A N 1
ATOM 629 C CA . TYR A 1 77 ? -22.844 17.297 20.219 1 79.31 77 TYR A CA 1
ATOM 630 C C . TYR A 1 77 ? -21.469 17.656 19.688 1 79.31 77 TYR A C 1
ATOM 632 O O . TYR A 1 77 ? -20.453 17.172 20.203 1 79.31 77 TYR A O 1
ATOM 640 N N . GLY A 1 78 ? -21.484 18.484 18.719 1 86.31 78 GLY A N 1
ATOM 641 C CA . GLY A 1 78 ? -20.219 18.938 18.203 1 86.31 78 GLY A CA 1
ATOM 642 C C . GLY A 1 78 ? -19.406 19.719 19.219 1 86.31 78 GLY A C 1
ATOM 643 O O . GLY A 1 78 ? -18.172 19.703 19.188 1 86.31 78 GLY A O 1
ATOM 644 N N . VAL A 1 79 ? -20.094 20.344 20.172 1 88.06 79 VAL A N 1
ATOM 645 C CA . VAL A 1 79 ? -19.422 21.188 21.156 1 88.06 79 VAL A CA 1
ATOM 646 C C . VAL A 1 79 ? -18.578 20.312 22.078 1 88.06 79 VAL A C 1
ATOM 648 O O . VAL A 1 79 ? -17.562 20.766 22.625 1 88.06 79 VAL A O 1
ATOM 651 N N . HIS A 1 80 ? -18.969 19.078 22.25 1 89.81 80 HIS A N 1
ATOM 652 C CA . HIS A 1 80 ? -18.234 18.156 23.109 1 89.81 80 HIS A CA 1
ATOM 653 C C . HIS A 1 80 ? -16.828 17.906 22.578 1 89.81 80 HIS A C 1
ATOM 655 O O . HIS A 1 80 ? -15.922 17.578 23.344 1 89.81 80 HIS A O 1
ATOM 661 N N . LEU A 1 81 ? -16.625 18.125 21.312 1 91.56 81 LEU A N 1
ATOM 662 C CA . LEU A 1 81 ? -15.328 17.922 20.688 1 91.56 81 LEU A CA 1
ATOM 663 C C . LEU A 1 81 ? -14.336 19 21.125 1 91.56 81 LEU A C 1
ATOM 665 O O . LEU A 1 81 ? -13.125 18.797 21.047 1 91.56 81 LEU A O 1
ATOM 669 N N . THR A 1 82 ? -14.844 20.094 21.5 1 90.81 82 THR A N 1
ATOM 670 C CA . THR A 1 82 ? -13.977 21.172 21.953 1 90.81 82 THR A CA 1
ATOM 671 C C . THR A 1 82 ? -13.555 20.953 23.406 1 90.81 82 THR A C 1
ATOM 673 O O . THR A 1 82 ? -12.555 21.5 23.859 1 90.81 82 THR A O 1
ATOM 676 N N . PHE A 1 83 ? -14.227 20.078 24.047 1 92.88 83 PHE A N 1
ATOM 677 C CA . PHE A 1 83 ? -14.008 19.938 25.484 1 92.88 83 PHE A CA 1
ATOM 678 C C . PHE A 1 83 ? -13.227 18.672 25.797 1 92.88 83 PHE A C 1
ATOM 680 O O . PHE A 1 83 ? -12.078 18.734 26.234 1 92.88 83 PHE A O 1
ATOM 687 N N . PHE A 1 84 ? -13.695 17.547 25.469 1 93.88 84 PHE A N 1
ATOM 688 C CA . PHE A 1 84 ? -13.172 16.266 25.953 1 93.88 84 PHE A CA 1
ATOM 689 C C . PHE A 1 84 ? -11.828 15.953 25.328 1 93.88 84 PHE A C 1
ATOM 691 O O . PHE A 1 84 ? -10.859 15.656 26.031 1 93.88 84 PHE A O 1
ATOM 698 N N . PRO A 1 85 ? -11.703 16.031 24 1 95.19 85 PRO A N 1
ATOM 699 C CA . PRO A 1 85 ? -10.398 15.703 23.422 1 95.19 85 PRO A CA 1
ATOM 700 C C . PRO A 1 85 ? -9.297 16.656 23.875 1 95.19 85 PRO A C 1
ATOM 702 O O . PRO A 1 85 ? -8.164 16.234 24.125 1 95.19 85 PRO A O 1
ATOM 705 N N . GLY A 1 86 ? -9.625 17.938 23.969 1 94.56 86 GLY A N 1
ATOM 706 C CA . GLY A 1 86 ? -8.648 18.938 24.406 1 94.56 86 GLY A CA 1
ATOM 707 C C . GLY A 1 86 ? -8.148 18.688 25.812 1 94.56 86 GLY A C 1
ATOM 708 O O . GLY A 1 86 ? -6.961 18.891 26.094 1 94.56 86 GLY A O 1
ATOM 709 N N . LEU A 1 87 ? -9.023 18.203 26.656 1 94 87 LEU A N 1
ATOM 710 C CA . LEU A 1 87 ? -8.688 17.969 28.062 1 94 87 LEU A CA 1
ATOM 711 C C . LEU A 1 87 ? -7.625 16.875 28.172 1 94 87 LEU A C 1
ATOM 713 O O . LEU A 1 87 ? -6.633 17.047 28.891 1 94 87 LEU A O 1
ATOM 717 N N . ILE A 1 88 ? -7.816 15.852 27.5 1 95.12 88 ILE A N 1
ATOM 718 C CA . ILE A 1 88 ? -6.918 14.711 27.578 1 95.12 88 ILE A CA 1
ATOM 719 C C . ILE A 1 88 ? -5.641 14.992 26.797 1 95.12 88 ILE A C 1
ATOM 721 O O . ILE A 1 88 ? -4.547 14.609 27.219 1 95.12 88 ILE A O 1
ATOM 725 N N . TYR A 1 89 ? -5.762 15.641 25.672 1 95.69 89 TYR A N 1
ATOM 726 C CA . TYR A 1 89 ? -4.598 15.961 24.859 1 95.69 89 TYR A CA 1
ATOM 727 C C . TYR A 1 89 ? -3.607 16.828 25.625 1 95.69 89 TYR A C 1
ATOM 729 O O . TYR A 1 89 ? -2.398 16.594 25.578 1 95.69 89 TYR A O 1
ATOM 737 N N . ALA A 1 90 ? -4.098 17.781 26.328 1 93.44 90 ALA A N 1
ATOM 738 C CA . ALA A 1 90 ? -3.246 18.703 27.062 1 93.44 90 ALA A CA 1
ATOM 739 C C . ALA A 1 90 ? -2.408 17.984 28.109 1 93.44 90 ALA A C 1
ATOM 741 O O . ALA A 1 90 ? -1.298 18.422 28.422 1 93.44 90 ALA A O 1
ATOM 742 N N . ILE A 1 91 ? -2.887 16.891 28.531 1 92.81 91 ILE A N 1
ATOM 743 C CA . ILE A 1 91 ? -2.223 16.125 29.578 1 92.81 91 ILE A CA 1
ATOM 744 C C . ILE A 1 91 ? -1.039 15.359 29 1 92.81 91 ILE A C 1
ATOM 746 O O . ILE A 1 91 ? -0.011 15.195 29.672 1 92.81 91 ILE A O 1
ATOM 750 N N . PHE A 1 92 ? -1.155 14.961 27.766 1 93.75 92 PHE A N 1
ATOM 751 C CA . PHE A 1 92 ? -0.161 14.039 27.234 1 93.75 92 PHE A CA 1
ATOM 752 C C . PHE A 1 92 ? 0.649 14.695 26.125 1 93.75 92 PHE A C 1
ATOM 754 O O . PHE A 1 92 ? 1.699 14.18 25.734 1 93.75 92 PHE A O 1
ATOM 761 N N . ALA A 1 93 ? 0.315 15.805 25.641 1 92.69 93 ALA A N 1
ATOM 762 C CA . ALA A 1 93 ? 0.839 16.375 24.406 1 92.69 93 ALA A CA 1
ATOM 763 C C . ALA A 1 93 ? 2.297 16.781 24.562 1 92.69 93 ALA A C 1
ATOM 765 O O . ALA A 1 93 ? 2.715 17.203 25.641 1 92.69 93 ALA A O 1
ATOM 766 N N . SER A 1 94 ? 3.057 16.656 23.5 1 90.44 94 SER A N 1
ATOM 767 C CA . SER A 1 94 ? 4.414 17.188 23.438 1 90.44 94 SER A CA 1
ATOM 768 C C . SER A 1 94 ? 4.445 18.578 22.781 1 90.44 94 SER A C 1
ATOM 770 O O . SER A 1 94 ? 5.312 19.391 23.094 1 90.44 94 SER A O 1
ATOM 772 N N . SER A 1 95 ? 3.49 18.781 21.953 1 92.25 95 SER A N 1
ATOM 773 C CA . SER A 1 95 ? 3.412 20.078 21.297 1 92.25 95 SER A CA 1
ATOM 774 C C . SER A 1 95 ? 2.814 21.125 22.219 1 92.25 95 SER A C 1
ATOM 776 O O . SER A 1 95 ? 1.842 20.859 22.922 1 92.25 95 SER A O 1
ATOM 778 N N . ARG A 1 96 ? 3.322 22.297 22.172 1 91.12 96 ARG A N 1
ATOM 779 C CA . ARG A 1 96 ? 2.869 23.375 23.031 1 91.12 96 ARG A CA 1
ATOM 780 C C . ARG A 1 96 ? 1.77 24.188 22.359 1 91.12 96 ARG A C 1
ATOM 782 O O . ARG A 1 96 ? 1.011 24.891 23.016 1 91.12 96 ARG A O 1
ATOM 789 N N . HIS A 1 97 ? 1.695 24.031 21.094 1 91.31 97 HIS A N 1
ATOM 790 C CA . HIS A 1 97 ? 0.836 24.953 20.359 1 91.31 97 HIS A CA 1
ATOM 791 C C . HIS A 1 97 ? -0.293 24.203 19.656 1 91.31 97 HIS A C 1
ATOM 793 O O . HIS A 1 97 ? -1.212 24.828 19.109 1 91.31 97 HIS A O 1
ATOM 799 N N . ASN A 1 98 ? -0.239 22.891 19.672 1 92.69 98 ASN A N 1
ATOM 800 C CA . ASN A 1 98 ? -1.261 22.125 18.953 1 92.69 98 ASN A CA 1
ATOM 801 C C . ASN A 1 98 ? -2.607 22.203 19.672 1 92.69 98 ASN A C 1
ATOM 803 O O . ASN A 1 98 ? -2.662 22.172 20.906 1 92.69 98 ASN A O 1
ATOM 807 N N . SER A 1 99 ? -3.627 22.422 18.922 1 91.75 99 SER A N 1
ATOM 808 C CA . SER A 1 99 ? -4.992 22.438 19.438 1 91.75 99 SER A CA 1
ATOM 809 C C . SER A 1 99 ? -5.824 21.312 18.812 1 91.75 99 SER A C 1
ATOM 811 O O . SER A 1 99 ? -5.996 21.266 17.594 1 91.75 99 SER A O 1
ATOM 813 N N . ILE A 1 100 ? -6.348 20.469 19.656 1 93.69 100 ILE A N 1
ATOM 814 C CA . ILE A 1 100 ? -7.07 19.297 19.188 1 93.69 100 ILE A CA 1
ATOM 815 C C . ILE A 1 100 ? -8.578 19.531 19.297 1 93.69 100 ILE A C 1
ATOM 817 O O . ILE A 1 100 ? -9.039 20.156 20.25 1 93.69 100 ILE A O 1
ATOM 821 N N . GLY A 1 101 ? -9.305 19.188 18.297 1 92.81 101 GLY A N 1
ATOM 822 C CA . GLY A 1 101 ? -10.75 19.312 18.25 1 92.81 101 GLY A CA 1
ATOM 823 C C . GLY A 1 101 ? -11.352 18.844 16.938 1 92.81 101 GLY A C 1
ATOM 824 O O . GLY A 1 101 ? -10.875 17.875 16.344 1 92.81 101 GLY A O 1
ATOM 825 N N . ALA A 1 102 ? -12.336 19.531 16.594 1 89.81 102 ALA A N 1
ATOM 826 C CA . ALA A 1 102 ? -13.07 19.172 15.383 1 89.81 102 ALA A CA 1
ATOM 827 C C . ALA A 1 102 ? -12.234 19.438 14.133 1 89.81 102 ALA A C 1
ATOM 829 O O . ALA A 1 102 ? -11.531 20.438 14.055 1 89.81 102 ALA A O 1
ATOM 830 N N . PHE A 1 103 ? -12.273 18.547 13.258 1 89.12 103 PHE A N 1
ATOM 831 C CA . PHE A 1 103 ? -11.555 18.656 12 1 89.12 103 PHE A CA 1
ATOM 832 C C . PHE A 1 103 ? -12.383 18.062 10.852 1 89.12 103 PHE A C 1
ATOM 834 O O . PHE A 1 103 ? -12.992 17.016 11 1 89.12 103 PHE A O 1
ATOM 841 N N . ALA A 1 104 ? -12.375 18.75 9.789 1 89.75 104 ALA A N 1
ATOM 842 C CA . ALA A 1 104 ? -13.305 18.531 8.688 1 89.75 104 ALA A CA 1
ATOM 843 C C . ALA A 1 104 ? -13.18 17.125 8.125 1 89.75 104 ALA A C 1
ATOM 845 O O . ALA A 1 104 ? -14.188 16.438 7.914 1 89.75 104 ALA A O 1
ATOM 846 N N . PRO A 1 105 ? -12.008 16.625 7.918 1 91.5 105 PRO A N 1
ATOM 847 C CA . PRO A 1 105 ? -11.906 15.281 7.332 1 91.5 105 PRO A CA 1
ATOM 848 C C . PRO A 1 105 ? -12.523 14.203 8.219 1 91.5 105 PRO A C 1
ATOM 850 O O . PRO A 1 105 ? -13.156 13.266 7.711 1 91.5 105 PRO A O 1
ATOM 853 N N . SER A 1 106 ? -12.344 14.32 9.469 1 92 106 SER A N 1
ATOM 854 C CA . SER A 1 106 ? -12.938 13.336 10.367 1 92 106 SER A CA 1
ATOM 855 C C . SER A 1 106 ? -14.461 13.438 10.367 1 92 106 SER A C 1
ATOM 857 O O . SER A 1 106 ? -15.156 12.43 10.5 1 92 106 SER A O 1
ATOM 859 N N . ALA A 1 107 ? -14.953 14.641 10.273 1 91.44 107 ALA A N 1
ATOM 860 C CA . ALA A 1 107 ? -16.406 14.844 10.211 1 91.44 107 ALA A CA 1
ATOM 861 C C . ALA A 1 107 ? -16.984 14.234 8.938 1 91.44 107 ALA A C 1
ATOM 863 O O . ALA A 1 107 ? -18.047 13.625 8.969 1 91.44 107 ALA A O 1
ATOM 864 N N . ALA A 1 108 ? -16.281 14.453 7.934 1 89.44 108 ALA A N 1
ATOM 865 C CA . ALA A 1 108 ? -16.734 13.898 6.656 1 89.44 108 ALA A CA 1
ATOM 866 C C . ALA A 1 108 ? -16.719 12.375 6.684 1 89.44 108 ALA A C 1
ATOM 868 O O . ALA A 1 108 ? -17.656 11.734 6.211 1 89.44 108 ALA A O 1
ATOM 869 N N . LEU A 1 109 ? -15.664 11.805 7.219 1 89.38 109 LEU A N 1
ATOM 870 C CA . LEU A 1 109 ? -15.555 10.359 7.324 1 89.38 109 LEU A CA 1
ATOM 871 C C . LEU A 1 109 ? -16.656 9.797 8.219 1 89.38 109 LEU A C 1
ATOM 873 O O . LEU A 1 109 ? -17.25 8.758 7.91 1 89.38 109 LEU A O 1
ATOM 877 N N . ALA A 1 110 ? -16.906 10.508 9.25 1 86.62 110 ALA A N 1
ATOM 878 C CA . ALA A 1 110 ? -17.969 10.094 10.164 1 86.62 110 ALA A CA 1
ATOM 879 C C . ALA A 1 110 ? -19.328 10.172 9.492 1 86.62 110 ALA A C 1
ATOM 881 O O . ALA A 1 110 ? -20.188 9.297 9.695 1 86.62 110 ALA A O 1
ATOM 882 N N . GLY A 1 111 ? -19.562 11.242 8.789 1 82.75 111 GLY A N 1
ATOM 883 C CA . GLY A 1 111 ? -20.828 11.391 8.078 1 82.75 111 GLY A CA 1
ATOM 884 C C . GLY A 1 111 ? -21.109 10.25 7.129 1 82.75 111 GLY A C 1
ATOM 885 O O . GLY A 1 111 ? -22.219 9.695 7.133 1 82.75 111 GLY A O 1
ATOM 886 N N . VAL A 1 112 ? -20.125 9.875 6.406 1 78.56 112 VAL A N 1
ATOM 887 C CA . VAL A 1 112 ? -20.266 8.797 5.43 1 78.56 112 VAL A CA 1
ATOM 888 C C . VAL A 1 112 ? -20.406 7.461 6.152 1 78.56 112 VAL A C 1
ATOM 890 O O . VAL A 1 112 ? -21.203 6.609 5.758 1 78.56 112 VAL A O 1
ATOM 893 N N . GLY A 1 113 ? -19.609 7.258 7.129 1 80.88 113 GLY A N 1
ATOM 894 C CA . GLY A 1 113 ? -19.656 6.023 7.895 1 80.88 113 GLY A CA 1
ATOM 895 C C . GLY A 1 113 ? -21 5.789 8.57 1 80.88 113 GLY A C 1
ATOM 896 O O . GLY A 1 113 ? -21.516 4.672 8.57 1 80.88 113 GLY A O 1
ATOM 897 N N . VAL A 1 114 ? -21.547 6.852 9.133 1 81.75 114 VAL A N 1
ATOM 898 C CA . VAL A 1 114 ? -22.844 6.762 9.805 1 81.75 114 VAL A CA 1
ATOM 899 C C . VAL A 1 114 ? -23.938 6.418 8.797 1 81.75 114 VAL A C 1
ATOM 901 O O . VAL A 1 114 ? -24.781 5.559 9.062 1 81.75 114 VAL A O 1
ATOM 904 N N . ALA A 1 115 ? -23.859 7.078 7.719 1 76.06 115 ALA A N 1
ATOM 905 C CA . ALA A 1 115 ? -24.859 6.832 6.68 1 76.06 115 ALA A CA 1
ATOM 906 C C . ALA A 1 115 ? -24.781 5.395 6.176 1 76.06 115 ALA A C 1
ATOM 908 O O . ALA A 1 115 ? -25.812 4.742 5.977 1 76.06 115 ALA A O 1
ATOM 909 N N . ARG A 1 116 ? -23.656 4.898 5.988 1 76.38 116 ARG A N 1
ATOM 910 C CA . ARG A 1 116 ? -23.453 3.547 5.48 1 76.38 116 ARG A CA 1
ATOM 911 C C . ARG A 1 116 ? -23.891 2.504 6.504 1 76.38 116 ARG A C 1
ATOM 913 O O . ARG A 1 116 ? -24.547 1.527 6.156 1 76.38 116 ARG A O 1
ATOM 920 N N . THR A 1 117 ? -23.422 2.643 7.711 1 77.62 117 THR A N 1
ATOM 921 C CA . THR A 1 117 ? -23.734 1.683 8.766 1 77.62 117 THR A CA 1
ATOM 922 C C . THR A 1 117 ? -25.234 1.651 9.047 1 77.62 117 THR A C 1
ATOM 924 O O . THR A 1 117 ? -25.797 0.59 9.32 1 77.62 117 THR A O 1
ATOM 927 N N . ARG A 1 118 ? -25.828 2.787 8.977 1 74.62 118 ARG A N 1
ATOM 928 C CA . ARG A 1 118 ? -27.266 2.852 9.172 1 74.62 118 ARG A CA 1
ATOM 929 C C . ARG A 1 118 ? -28 2.049 8.102 1 74.62 118 ARG A C 1
ATOM 931 O O . ARG A 1 118 ? -28.969 1.347 8.398 1 74.62 118 ARG A O 1
ATOM 938 N N . LYS A 1 119 ? -27.562 2.154 6.949 1 71.25 119 LYS A N 1
ATOM 939 C CA . LYS A 1 119 ? -28.188 1.424 5.844 1 71.25 119 LYS A CA 1
ATOM 940 C C . LYS A 1 119 ? -28.031 -0.083 6.031 1 71.25 119 LYS A C 1
ATOM 942 O O . LYS A 1 119 ? -28.906 -0.853 5.633 1 71.25 119 LYS A O 1
ATOM 947 N N . MET A 1 120 ? -26.953 -0.46 6.586 1 67.94 120 MET A N 1
ATOM 948 C CA . MET A 1 120 ? -26.688 -1.88 6.797 1 67.94 120 MET A CA 1
ATOM 949 C C . MET A 1 120 ? -27.641 -2.465 7.832 1 67.94 120 MET A C 1
ATOM 951 O O . MET A 1 120 ? -28.031 -3.633 7.738 1 67.94 120 MET A O 1
ATOM 955 N N . PHE A 1 121 ? -27.938 -1.694 8.844 1 64.81 121 PHE A N 1
ATOM 956 C CA . PHE A 1 121 ? -28.719 -2.211 9.953 1 64.81 121 PHE A CA 1
ATOM 957 C C . PHE A 1 121 ? -30.188 -1.857 9.781 1 64.81 121 PHE A C 1
ATOM 959 O O . PHE A 1 121 ? -31.047 -2.348 10.523 1 64.81 121 PHE A O 1
ATOM 966 N N . ALA A 1 122 ? -30.391 -1.038 8.875 1 61.97 122 ALA A N 1
ATOM 967 C CA . ALA A 1 122 ? -31.781 -0.625 8.688 1 61.97 122 ALA A CA 1
ATOM 968 C C . ALA A 1 122 ? -32.562 -1.654 7.871 1 61.97 122 ALA A C 1
ATOM 970 O O . ALA A 1 122 ? -31.984 -2.346 7.027 1 61.97 122 ALA A O 1
ATOM 971 N N . ASP A 1 123 ? -33.719 -1.919 8.359 1 58.25 123 ASP A N 1
ATOM 972 C CA . ASP A 1 123 ? -34.656 -2.697 7.562 1 58.25 123 ASP A CA 1
ATOM 973 C C . ASP A 1 123 ? -34.75 -2.17 6.129 1 58.25 123 ASP A C 1
ATOM 975 O O . ASP A 1 123 ? -34.531 -0.978 5.891 1 58.25 123 ASP A O 1
ATOM 979 N N . PRO A 1 124 ? -34.75 -3.121 5.156 1 55.97 124 PRO A N 1
ATOM 980 C CA . PRO A 1 124 ? -34.781 -2.715 3.748 1 55.97 124 PRO A CA 1
ATOM 981 C C . PRO A 1 124 ? -35.688 -1.529 3.494 1 55.97 124 PRO A C 1
ATOM 983 O O . PRO A 1 124 ? -35.406 -0.679 2.65 1 55.97 124 PRO A O 1
ATOM 986 N N . PHE A 1 125 ? -36.75 -1.394 4.223 1 47.72 125 PHE A N 1
ATOM 987 C CA . PHE A 1 125 ? -37.688 -0.275 4.07 1 47.72 125 PHE A CA 1
ATOM 988 C C . PHE A 1 125 ? -37.062 1.018 4.578 1 47.72 125 PHE A C 1
ATOM 990 O O . PHE A 1 125 ? -37.125 2.051 3.908 1 47.72 125 PHE A O 1
ATOM 997 N N . MET A 1 126 ? -36.438 0.909 5.688 1 56.75 126 MET A N 1
ATOM 998 C CA . MET A 1 126 ? -35.875 2.084 6.348 1 56.75 126 MET A CA 1
ATOM 999 C C . MET A 1 126 ? -34.594 2.52 5.672 1 56.75 126 MET A C 1
ATOM 1001 O O . MET A 1 126 ? -34.219 3.701 5.699 1 56.75 126 MET A O 1
ATOM 1005 N N . ALA A 1 127 ? -34 1.587 4.965 1 60.28 127 ALA A N 1
ATOM 1006 C CA . ALA A 1 127 ? -32.688 1.815 4.352 1 60.28 127 ALA A CA 1
ATOM 1007 C C . ALA A 1 127 ? -32.812 2.781 3.178 1 60.28 127 ALA A C 1
ATOM 1009 O O . ALA A 1 127 ? -31.859 3.516 2.881 1 60.28 127 ALA A O 1
ATOM 1010 N N . ASN A 1 128 ? -34 2.805 2.604 1 56.41 128 ASN A N 1
ATOM 1011 C CA . ASN A 1 128 ? -34.156 3.617 1.402 1 56.41 128 ASN A CA 1
ATOM 1012 C C . ASN A 1 128 ? -34.844 4.953 1.716 1 56.41 128 ASN A C 1
ATOM 1014 O O . ASN A 1 128 ? -35.094 5.75 0.812 1 56.41 128 ASN A O 1
ATOM 1018 N N . LEU A 1 129 ? -35.062 5.125 3.043 1 58.31 129 LEU A N 1
ATOM 1019 C CA . LEU A 1 129 ? -35.719 6.375 3.406 1 58.31 129 LEU A CA 1
ATOM 1020 C C . LEU A 1 129 ? -34.719 7.52 3.475 1 58.31 129 LEU A C 1
ATOM 1022 O O . LEU A 1 129 ? -33.562 7.309 3.82 1 58.31 129 LEU A O 1
ATOM 1026 N N . THR A 1 130 ? -35.188 8.625 2.955 1 59.47 130 THR A N 1
ATOM 1027 C CA . THR A 1 130 ? -34.406 9.844 3.139 1 59.47 130 THR A CA 1
ATOM 1028 C C . THR A 1 130 ? -34.312 10.211 4.617 1 59.47 130 THR A C 1
ATOM 1030 O O . THR A 1 130 ? -35.062 9.688 5.441 1 59.47 130 THR A O 1
ATOM 1033 N N . TYR A 1 131 ? -33.375 10.953 5.02 1 60.22 131 TYR A N 1
ATOM 1034 C CA . TYR A 1 131 ? -33.188 11.336 6.414 1 60.22 131 TYR A CA 1
ATOM 1035 C C . TYR A 1 131 ? -34.469 11.914 6.996 1 60.22 131 TYR A C 1
ATOM 1037 O O . TYR A 1 131 ? -34.844 11.586 8.125 1 60.22 131 TYR A O 1
ATOM 1045 N N . SER A 1 132 ? -35.094 12.719 6.207 1 59.5 132 SER A N 1
ATOM 1046 C CA . SER A 1 132 ? -36.312 13.344 6.66 1 59.5 132 SER A CA 1
ATOM 1047 C C . SER A 1 132 ? -37.406 12.289 6.918 1 59.5 132 SER A C 1
ATOM 1049 O O . SER A 1 132 ? -38.156 12.391 7.898 1 59.5 132 SER A O 1
ATOM 1051 N N . GLU A 1 133 ? -37.438 11.359 6.039 1 62.53 133 GLU A N 1
ATOM 1052 C CA . GLU A 1 133 ? -38.406 10.297 6.188 1 62.53 133 GLU A CA 1
ATOM 1053 C C . GLU A 1 133 ? -38.094 9.406 7.387 1 62.53 133 GLU A C 1
ATOM 1055 O O . GLU A 1 133 ? -39 8.969 8.094 1 62.53 133 GLU A O 1
ATOM 1060 N N . LEU A 1 134 ? -36.906 9.266 7.535 1 63.88 134 LEU A N 1
ATOM 1061 C CA . LEU A 1 134 ? -36.469 8.438 8.648 1 63.88 134 LEU A CA 1
ATOM 1062 C C . LEU A 1 134 ? -36.812 9.078 9.984 1 63.88 134 LEU A C 1
ATOM 1064 O O . LEU A 1 134 ? -37.281 8.398 10.906 1 63.88 134 LEU A O 1
ATOM 1068 N N . VAL A 1 135 ? -36.625 10.344 10.031 1 64.12 135 VAL A N 1
ATOM 1069 C CA . VAL A 1 135 ? -36.906 11.078 11.25 1 64.12 135 VAL A CA 1
ATOM 1070 C C . VAL A 1 135 ? -38.406 11.062 11.523 1 64.12 135 VAL A C 1
ATOM 1072 O O . VAL A 1 135 ? -38.844 10.969 12.68 1 64.12 135 VAL A O 1
ATOM 1075 N N . SER A 1 136 ? -39.062 11.125 10.445 1 63.47 136 SER A N 1
ATOM 1076 C CA . SER A 1 136 ? -40.531 11.102 10.586 1 63.47 136 SER A CA 1
ATOM 1077 C C . SER A 1 136 ? -41 9.742 11.078 1 63.47 136 SER A C 1
ATOM 1079 O O . SER A 1 136 ? -41.938 9.656 11.891 1 63.47 136 SER A O 1
ATOM 1081 N N . GLU A 1 137 ? -40.344 8.773 10.641 1 63.53 137 GLU A N 1
ATOM 1082 C CA . GLU A 1 137 ? -40.812 7.414 10.953 1 63.53 137 GLU A CA 1
ATOM 1083 C C . GLU A 1 137 ? -40.25 6.945 12.297 1 63.53 137 GLU A C 1
ATOM 1085 O O . GLU A 1 137 ? -41 6.395 13.117 1 63.53 137 GLU A O 1
ATOM 1090 N N . ALA A 1 138 ? -39 6.977 12.539 1 65 138 ALA A N 1
ATOM 1091 C CA . ALA A 1 138 ? -38.344 6.41 13.719 1 65 138 ALA A CA 1
ATOM 1092 C C . ALA A 1 138 ? -38.219 7.453 14.82 1 65 138 ALA A C 1
ATOM 1094 O O . ALA A 1 138 ? -38.062 7.102 16 1 65 138 ALA A O 1
ATOM 1095 N N . GLY A 1 139 ? -38.406 8.672 14.523 1 65.31 139 GLY A N 1
ATOM 1096 C CA . GLY A 1 139 ? -38.156 9.734 15.484 1 65.31 139 GLY A CA 1
ATOM 1097 C C . GLY A 1 139 ? -36.719 10.234 15.469 1 65.31 139 GLY A C 1
ATOM 1098 O O . GLY A 1 139 ? -35.781 9.453 15.289 1 65.31 139 GLY A O 1
ATOM 1099 N N . LEU A 1 140 ? -36.562 11.43 15.5 1 63.66 140 LEU A N 1
ATOM 1100 C CA . LEU A 1 140 ? -35.25 12.094 15.43 1 63.66 140 LEU A CA 1
ATOM 1101 C C . LEU A 1 140 ? -34.312 11.578 16.516 1 63.66 140 LEU A C 1
ATOM 1103 O O . LEU A 1 140 ? -33.156 11.344 16.266 1 63.66 140 LEU A O 1
ATOM 1107 N N . ALA A 1 141 ? -34.875 11.398 17.734 1 66.44 141 ALA A N 1
ATOM 1108 C CA . ALA A 1 141 ? -34.062 10.984 18.875 1 66.44 141 ALA A CA 1
ATOM 1109 C C . ALA A 1 141 ? -33.438 9.602 18.656 1 66.44 141 ALA A C 1
ATOM 1111 O O . ALA A 1 141 ? -32.281 9.375 18.969 1 66.44 141 ALA A O 1
ATOM 1112 N N . ASP A 1 142 ? -34.156 8.758 18.141 1 72.06 142 ASP A N 1
ATOM 1113 C CA . ASP A 1 142 ? -33.688 7.391 17.906 1 72.06 142 ASP A CA 1
ATOM 1114 C C . ASP A 1 142 ? -32.656 7.344 16.797 1 72.06 142 ASP A C 1
ATOM 1116 O O . ASP A 1 142 ? -31.672 6.598 16.891 1 72.06 142 ASP A O 1
ATOM 1120 N N . VAL A 1 143 ? -32.906 8.18 15.828 1 73.25 143 VAL A N 1
ATOM 1121 C CA . VAL A 1 143 ? -31.969 8.227 14.711 1 73.25 143 VAL A CA 1
ATOM 1122 C C . VAL A 1 143 ? -30.625 8.781 15.188 1 73.25 143 VAL A C 1
ATOM 1124 O O . VAL A 1 143 ? -29.578 8.234 14.859 1 73.25 143 VAL A O 1
ATOM 1127 N N . LEU A 1 144 ? -30.688 9.766 16.016 1 71.56 144 LEU A N 1
ATOM 1128 C CA . LEU A 1 144 ? -29.469 10.391 16.516 1 71.56 144 LEU A CA 1
ATOM 1129 C C . LEU A 1 144 ? -28.734 9.461 17.453 1 71.56 144 LEU A C 1
ATOM 1131 O O . LEU A 1 144 ? -27.5 9.422 17.469 1 71.56 144 LEU A O 1
ATOM 1135 N N . HIS A 1 145 ? -29.516 8.781 18.219 1 74.31 145 HIS A N 1
ATOM 1136 C CA . HIS A 1 145 ? -28.906 7.828 19.141 1 74.31 145 HIS A CA 1
ATOM 1137 C C . HIS A 1 145 ? -28.156 6.738 18.375 1 74.31 145 HIS A C 1
ATOM 1139 O O . HIS A 1 145 ? -27.078 6.312 18.797 1 74.31 145 HIS A O 1
ATOM 1145 N N . GLN A 1 146 ? -28.797 6.434 17.359 1 78.25 146 GLN A N 1
ATOM 1146 C CA . GLN A 1 146 ? -28.156 5.43 16.531 1 78.25 146 GLN A CA 1
ATOM 1147 C C . GLN A 1 146 ? -26.875 5.98 15.883 1 78.25 146 GLN A C 1
ATOM 1149 O O . GLN A 1 146 ? -25.859 5.289 15.828 1 78.25 146 GLN A O 1
ATOM 1154 N N . HIS A 1 147 ? -27 7.223 15.406 1 81.38 147 HIS A N 1
ATOM 1155 C CA . HIS A 1 147 ? -25.844 7.859 14.789 1 81.38 147 HIS A CA 1
ATOM 1156 C C . HIS A 1 147 ? -24.703 8.016 15.781 1 81.38 147 HIS A C 1
ATOM 1158 O O . HIS A 1 147 ? -23.531 7.758 15.438 1 81.38 147 HIS A O 1
ATOM 1164 N N . GLN A 1 148 ? -25.094 8.352 16.969 1 79.31 148 GLN A N 1
ATOM 1165 C CA . GLN A 1 148 ? -24.094 8.531 18.016 1 79.31 148 GLN A CA 1
ATOM 1166 C C . GLN A 1 148 ? -23.422 7.211 18.359 1 79.31 148 GLN A C 1
ATOM 1168 O O . GLN A 1 148 ? -22.203 7.172 18.594 1 79.31 148 GLN A O 1
ATOM 1173 N N . GLY A 1 149 ? -24.203 6.207 18.359 1 79.5 149 GLY A N 1
ATOM 1174 C CA . GLY A 1 149 ? -23.641 4.895 18.625 1 79.5 149 GLY A CA 1
ATOM 1175 C C . GLY A 1 149 ? -22.625 4.457 17.594 1 79.5 149 GLY A C 1
ATOM 1176 O O . GLY A 1 149 ? -21.609 3.854 17.938 1 79.5 149 GLY A O 1
ATOM 1177 N N . ILE A 1 150 ? -22.922 4.875 16.422 1 84.38 150 ILE A N 1
ATOM 1178 C CA . ILE A 1 150 ? -22.016 4.508 15.328 1 84.38 150 ILE A CA 1
ATOM 1179 C C . ILE A 1 150 ? -20.734 5.328 15.414 1 84.38 150 ILE A C 1
ATOM 1181 O O . ILE A 1 150 ? -19.641 4.793 15.258 1 84.38 150 ILE A O 1
ATOM 1185 N N . VAL A 1 151 ? -20.875 6.562 15.711 1 86.31 151 VAL A N 1
ATOM 1186 C CA . VAL A 1 151 ? -19.734 7.461 15.758 1 86.31 151 VAL A CA 1
ATOM 1187 C C . VAL A 1 151 ? -18.812 7.066 16.906 1 86.31 151 VAL A C 1
ATOM 1189 O O . VAL A 1 151 ? -17.594 7.184 16.812 1 86.31 151 VAL A O 1
ATOM 1192 N N . VAL A 1 152 ? -19.438 6.578 17.984 1 87.12 152 VAL A N 1
ATOM 1193 C CA . VAL A 1 152 ? -18.656 6.125 19.125 1 87.12 152 VAL A CA 1
ATOM 1194 C C . VAL A 1 152 ? -17.75 4.973 18.719 1 87.12 152 VAL A C 1
ATOM 1196 O O . VAL A 1 152 ? -16.594 4.906 19.141 1 87.12 152 VAL A O 1
ATOM 1199 N N . GLY A 1 153 ? -18.281 4.145 17.938 1 88.12 153 GLY A N 1
ATOM 1200 C CA . GLY A 1 153 ? -17.484 3.027 17.469 1 88.12 153 GLY A CA 1
ATOM 1201 C C . GLY A 1 153 ? -16.297 3.459 16.625 1 88.12 153 GLY A C 1
ATOM 1202 O O . GLY A 1 153 ? -15.195 2.947 16.797 1 88.12 153 GLY A O 1
ATOM 1203 N N . PHE A 1 154 ? -16.531 4.387 15.844 1 89.94 154 PHE A N 1
ATOM 1204 C CA . PHE A 1 154 ? -15.484 4.938 14.977 1 89.94 154 PHE A CA 1
ATOM 1205 C C . PHE A 1 154 ? -14.367 5.562 15.805 1 89.94 154 PHE A C 1
ATOM 1207 O O . PHE A 1 154 ? -13.188 5.316 15.547 1 89.94 154 PHE A O 1
ATOM 1214 N N . THR A 1 155 ? -14.711 6.34 16.672 1 93.38 155 THR A N 1
ATOM 1215 C CA . THR A 1 155 ? -13.75 7.078 17.5 1 93.38 155 THR A CA 1
ATOM 1216 C C . THR A 1 155 ? -12.992 6.133 18.422 1 93.38 155 THR A C 1
ATOM 1218 O O . THR A 1 155 ? -11.805 6.328 18.672 1 93.38 155 THR A O 1
ATOM 1221 N N . PHE A 1 156 ? -13.656 5.156 18.859 1 94.75 156 PHE A N 1
ATOM 1222 C CA . PHE A 1 156 ? -13.039 4.152 19.719 1 94.75 156 PHE A CA 1
ATOM 1223 C C . PHE A 1 156 ? -11.914 3.434 18.984 1 94.75 156 PHE A C 1
ATOM 1225 O O . PHE A 1 156 ? -10.805 3.309 19.5 1 94.75 156 PHE A O 1
ATOM 1232 N N . TRP A 1 157 ? -12.227 3.035 17.812 1 94.06 157 TRP A N 1
ATOM 1233 C CA . TRP A 1 157 ? -11.219 2.352 17 1 94.06 157 TRP A CA 1
ATOM 1234 C C . TRP A 1 157 ? -10.062 3.289 16.656 1 94.06 157 TRP A C 1
ATOM 1236 O O . TRP A 1 157 ? -8.898 2.879 16.688 1 94.06 157 TRP A O 1
ATOM 1246 N N . ALA A 1 158 ? -10.359 4.5 16.344 1 95.25 158 ALA A N 1
ATOM 1247 C CA . ALA A 1 158 ? -9.312 5.469 16.016 1 95.25 158 ALA A CA 1
ATOM 1248 C C . ALA A 1 158 ? -8.352 5.645 17.172 1 95.25 158 ALA A C 1
ATOM 1250 O O . ALA A 1 158 ? -7.129 5.637 16.984 1 95.25 158 ALA A O 1
ATOM 1251 N N . GLY A 1 159 ? -8.938 5.766 18.359 1 96.69 159 GLY A N 1
ATOM 1252 C CA . GLY A 1 159 ? -8.109 5.898 19.547 1 96.69 159 GLY A CA 1
ATOM 1253 C C . GLY A 1 159 ? -7.266 4.668 19.828 1 96.69 159 GLY A C 1
ATOM 1254 O O . GLY A 1 159 ? -6.074 4.777 20.109 1 96.69 159 GLY A O 1
ATOM 1255 N N . LEU A 1 160 ? -7.848 3.568 19.688 1 95.88 160 LEU A N 1
ATOM 1256 C CA . LEU A 1 160 ? -7.141 2.318 19.953 1 95.88 160 LEU A CA 1
ATOM 1257 C C . LEU A 1 160 ? -6.008 2.113 18.953 1 95.88 160 LEU A C 1
ATOM 1259 O O . LEU A 1 160 ? -4.926 1.651 19.312 1 95.88 160 LEU A O 1
ATOM 1263 N N . PHE A 1 161 ? -6.297 2.393 17.766 1 95.12 161 PHE A N 1
ATOM 1264 C CA . PHE A 1 161 ? -5.277 2.242 16.734 1 95.12 161 PHE A CA 1
ATOM 1265 C C . PHE A 1 161 ? -4.098 3.174 16.984 1 95.12 161 PHE A C 1
ATOM 1267 O O . PHE A 1 161 ? -2.943 2.781 16.828 1 95.12 161 PHE A O 1
ATOM 1274 N N . GLN A 1 162 ? -4.387 4.379 17.328 1 96.44 162 GLN A N 1
ATOM 1275 C CA . GLN A 1 162 ? -3.322 5.34 17.594 1 96.44 162 GLN A CA 1
ATOM 1276 C C . GLN A 1 162 ? -2.504 4.926 18.812 1 96.44 162 GLN A C 1
ATOM 1278 O O . GLN A 1 162 ? -1.276 5.047 18.812 1 96.44 162 GLN A O 1
ATOM 1283 N N . LEU A 1 163 ? -3.143 4.422 19.781 1 95.25 163 LEU A N 1
ATOM 1284 C CA . LEU A 1 163 ? -2.43 3.93 20.953 1 95.25 163 LEU A CA 1
ATOM 1285 C C . LEU A 1 163 ? -1.605 2.693 20.609 1 95.25 163 LEU A C 1
ATOM 1287 O O . LEU A 1 163 ? -0.493 2.523 21.125 1 95.25 163 LEU A O 1
ATOM 1291 N N . ALA A 1 164 ? -2.154 1.873 19.797 1 92.44 164 ALA A N 1
ATOM 1292 C CA . ALA A 1 164 ? -1.414 0.699 19.344 1 92.44 164 ALA A CA 1
ATOM 1293 C C . ALA A 1 164 ? -0.173 1.105 18.547 1 92.44 164 ALA A C 1
ATOM 1295 O O . ALA A 1 164 ? 0.89 0.497 18.703 1 92.44 164 ALA A O 1
ATOM 1296 N N . MET A 1 165 ? -0.342 2.082 17.734 1 90.12 165 MET A N 1
ATOM 1297 C CA . MET A 1 165 ? 0.8 2.588 16.984 1 90.12 165 MET A CA 1
ATOM 1298 C C . MET A 1 165 ? 1.898 3.078 17.922 1 90.12 165 MET A C 1
ATOM 1300 O O . MET A 1 165 ? 3.082 2.842 17.672 1 90.12 165 MET A O 1
ATOM 1304 N N . ALA A 1 166 ? 1.492 3.762 18.938 1 90.38 166 ALA A N 1
ATOM 1305 C CA . ALA A 1 166 ? 2.459 4.262 19.906 1 90.38 166 ALA A CA 1
ATOM 1306 C C . ALA A 1 166 ? 3.111 3.115 20.672 1 90.38 166 ALA A C 1
ATOM 1308 O O . ALA A 1 166 ? 4.328 3.113 20.891 1 90.38 166 ALA A O 1
ATOM 1309 N N . LEU A 1 167 ? 2.295 2.191 21.031 1 86.88 167 LEU A N 1
ATOM 1310 C CA . LEU A 1 167 ? 2.764 1.064 21.828 1 86.88 167 LEU A CA 1
ATOM 1311 C C . LEU A 1 167 ? 3.744 0.207 21.047 1 86.88 167 LEU A C 1
ATOM 1313 O O . LEU A 1 167 ? 4.742 -0.267 21.594 1 86.88 167 LEU A O 1
ATOM 1317 N N . PHE A 1 168 ? 3.463 0.061 19.734 1 82.31 168 PHE A N 1
ATOM 1318 C CA . PHE A 1 168 ? 4.297 -0.807 18.906 1 82.31 168 PHE A CA 1
ATOM 1319 C C . PHE A 1 168 ? 5.336 0.006 18.141 1 82.31 168 PHE A C 1
ATOM 1321 O O . PHE A 1 168 ? 5.98 -0.506 17.234 1 82.31 168 PHE A O 1
ATOM 1328 N N . CYS A 1 169 ? 5.477 1.267 18.406 1 81.62 169 CYS A N 1
ATOM 1329 C CA . CYS A 1 169 ? 6.473 2.162 17.828 1 81.62 169 CYS A CA 1
ATOM 1330 C C . CYS A 1 169 ? 6.312 2.244 16.312 1 81.62 169 CYS A C 1
ATOM 1332 O O . CYS A 1 169 ? 7.293 2.137 15.57 1 81.62 169 CYS A O 1
ATOM 1334 N N . LEU A 1 170 ? 5.07 2.318 15.93 1 83.56 170 LEU A N 1
ATOM 1335 C CA . LEU A 1 170 ? 4.77 2.451 14.508 1 83.56 170 LEU A CA 1
ATOM 1336 C C . LEU A 1 170 ? 4.645 3.918 14.109 1 83.56 170 LEU A C 1
ATOM 1338 O O . LEU A 1 170 ? 3.713 4.297 13.398 1 83.56 170 LEU A O 1
ATOM 1342 N N . GLN A 1 171 ? 5.539 4.73 14.602 1 83.31 171 GLN A N 1
ATOM 1343 C CA . GLN A 1 171 ? 5.551 6.16 14.312 1 83.31 171 GLN A CA 1
ATOM 1344 C C . GLN A 1 171 ? 5.711 6.418 12.82 1 83.31 171 GLN A C 1
ATOM 1346 O O . GLN A 1 171 ? 5.152 7.375 12.281 1 83.31 171 GLN A O 1
ATOM 1351 N N . PRO A 1 172 ? 6.406 5.508 12.102 1 80.56 172 PRO A N 1
ATOM 1352 C CA . PRO A 1 172 ? 6.598 5.746 10.672 1 80.56 172 PRO A CA 1
ATOM 1353 C C . PRO A 1 172 ? 5.289 5.719 9.891 1 80.56 172 PRO A C 1
ATOM 1355 O O . PRO A 1 172 ? 5.211 6.277 8.789 1 80.56 172 PRO A O 1
ATOM 1358 N N . LEU A 1 173 ? 4.301 5.172 10.469 1 85.94 173 LEU A N 1
ATOM 1359 C CA . LEU A 1 173 ? 3.004 5.125 9.797 1 85.94 173 LEU A CA 1
ATOM 1360 C C . LEU A 1 173 ? 2.391 6.52 9.703 1 85.94 173 LEU A C 1
ATOM 1362 O O . LEU A 1 173 ? 1.513 6.758 8.875 1 85.94 173 LEU A O 1
ATOM 1366 N N . SER A 1 174 ? 2.861 7.383 10.555 1 86.75 174 SER A N 1
ATOM 1367 C CA . SER A 1 174 ? 2.33 8.742 10.555 1 86.75 174 SER A CA 1
ATOM 1368 C C . SER A 1 174 ? 2.787 9.508 9.312 1 86.75 174 SER A C 1
ATOM 1370 O O . SER A 1 174 ? 2.186 10.523 8.945 1 86.75 174 SER A O 1
ATOM 1372 N N . LYS A 1 175 ? 3.82 8.984 8.594 1 85.44 175 LYS A N 1
ATOM 1373 C CA . LYS A 1 175 ? 4.379 9.664 7.43 1 85.44 175 LYS A CA 1
ATOM 1374 C C . LYS A 1 175 ? 3.938 8.992 6.133 1 85.44 175 LYS A C 1
ATOM 1376 O O . LYS A 1 175 ? 4.398 9.352 5.051 1 85.44 175 LYS A O 1
ATOM 1381 N N . ILE A 1 176 ? 3.062 8.117 6.262 1 85.62 176 ILE A N 1
ATOM 1382 C CA . ILE A 1 176 ? 2.676 7.324 5.098 1 85.62 176 ILE A CA 1
ATOM 1383 C C . ILE A 1 176 ? 1.866 8.188 4.133 1 85.62 176 ILE A C 1
ATOM 1385 O O . ILE A 1 176 ? 1.867 7.945 2.924 1 85.62 176 ILE A O 1
ATOM 1389 N N . LEU A 1 177 ? 1.196 9.219 4.668 1 89 177 LEU A N 1
ATOM 1390 C CA . LEU A 1 177 ? 0.379 10.094 3.834 1 89 177 LEU A CA 1
ATOM 1391 C C . LEU A 1 177 ? 1.146 11.352 3.457 1 89 177 LEU A C 1
ATOM 1393 O O . LEU A 1 177 ? 1.278 12.273 4.273 1 89 177 LEU A O 1
ATOM 1397 N N . PRO A 1 178 ? 1.551 11.461 2.178 1 88.44 178 PRO A N 1
ATOM 1398 C CA . PRO A 1 178 ? 2.24 12.68 1.753 1 88.44 178 PRO A CA 1
ATOM 1399 C C . PRO A 1 178 ? 1.297 13.875 1.608 1 88.44 178 PRO A C 1
ATOM 1401 O O . PRO A 1 178 ? 0.075 13.703 1.619 1 88.44 178 PRO A O 1
ATOM 1404 N N . PHE A 1 179 ? 1.826 15.016 1.429 1 87.06 179 PHE A N 1
ATOM 1405 C CA . PHE A 1 179 ? 1.032 16.234 1.287 1 87.06 179 PHE A CA 1
ATOM 1406 C C . PHE A 1 179 ? 0.2 16.188 0.011 1 87.06 179 PHE A C 1
ATOM 1408 O O . PHE A 1 179 ? -0.907 16.734 -0.033 1 87.06 179 PHE A O 1
ATOM 1415 N N . SER A 1 180 ? 0.715 15.484 -0.962 1 89.56 180 SER A N 1
ATOM 1416 C CA . SER A 1 180 ? 0.031 15.383 -2.246 1 89.56 180 SER A CA 1
ATOM 1417 C C . SER A 1 180 ? -1.246 14.555 -2.127 1 89.56 180 SER A C 1
ATOM 1419 O O . SER A 1 180 ? -2.102 14.594 -3.014 1 89.56 180 SER A O 1
ATOM 1421 N N . VAL A 1 181 ? -1.361 13.828 -1.034 1 92.62 181 VAL A N 1
ATOM 1422 C CA . VAL A 1 181 ? -2.58 13.07 -0.772 1 92.62 181 VAL A CA 1
ATOM 1423 C C . VAL A 1 181 ? -3.416 13.789 0.287 1 92.62 181 VAL A C 1
ATOM 1425 O O . VAL A 1 181 ? -4.637 13.891 0.156 1 92.62 181 VAL A O 1
ATOM 1428 N N . LEU A 1 182 ? -2.779 14.336 1.274 1 91.5 182 LEU A N 1
ATOM 1429 C CA . LEU A 1 182 ? -3.465 14.93 2.416 1 91.5 182 LEU A CA 1
ATOM 1430 C C . LEU A 1 182 ? -4.148 16.234 2.018 1 91.5 182 LEU A C 1
ATOM 1432 O O . LEU A 1 182 ? -5.273 16.5 2.443 1 91.5 182 LEU A O 1
ATOM 1436 N N . ASP A 1 183 ? -3.506 17.031 1.196 1 91.81 183 ASP A N 1
ATOM 1437 C CA . ASP A 1 183 ? -4.047 18.328 0.824 1 91.81 183 ASP A CA 1
ATOM 1438 C C . ASP A 1 183 ? -5.316 18.188 -0.008 1 91.81 183 ASP A C 1
ATOM 1440 O O . ASP A 1 183 ? -6.355 18.766 0.323 1 91.81 183 ASP A O 1
ATOM 1444 N N . PRO A 1 184 ? -5.242 17.438 -1.074 1 93.81 184 PRO A N 1
ATOM 1445 C CA . PRO A 1 184 ? -6.477 17.266 -1.849 1 93.81 184 PRO A CA 1
ATOM 1446 C C . PRO A 1 184 ? -7.574 16.547 -1.063 1 93.81 184 PRO A C 1
ATOM 1448 O O . PRO A 1 184 ? -8.758 16.812 -1.271 1 93.81 184 PRO A O 1
ATOM 1451 N N . PHE A 1 185 ? -7.18 15.68 -0.244 1 93.19 185 PHE A N 1
ATOM 1452 C CA . PHE A 1 185 ? -8.148 15.016 0.624 1 93.19 185 PHE A CA 1
ATOM 1453 C C . PHE A 1 185 ? -8.859 16.031 1.509 1 93.19 185 PHE A C 1
ATOM 1455 O O . PHE A 1 185 ? -10.086 16.016 1.63 1 93.19 185 PHE A O 1
ATOM 1462 N N . ASN A 1 186 ? -8.109 16.875 2.146 1 92.19 186 ASN A N 1
ATOM 1463 C CA . ASN A 1 186 ? -8.672 17.953 2.965 1 92.19 186 ASN A CA 1
ATOM 1464 C C . ASN A 1 186 ? -9.578 18.859 2.146 1 92.19 186 ASN A C 1
ATOM 1466 O O . ASN A 1 186 ? -10.648 19.266 2.617 1 92.19 186 ASN A O 1
ATOM 1470 N N . CYS A 1 187 ? -9.172 19.156 1 1 93.38 187 CYS A N 1
ATOM 1471 C CA . CYS A 1 187 ? -9.953 20 0.109 1 93.38 187 CYS A CA 1
ATOM 1472 C C . CYS A 1 187 ? -11.273 19.328 -0.252 1 93.38 187 CYS A C 1
ATOM 1474 O O . CYS A 1 187 ? -12.328 19.984 -0.246 1 93.38 187 CYS A O 1
ATOM 1476 N N . ALA A 1 188 ? -11.195 18.125 -0.564 1 93.88 188 ALA A N 1
ATOM 1477 C CA . ALA A 1 188 ? -12.391 17.375 -0.954 1 93.88 188 ALA A CA 1
ATOM 1478 C C . ALA A 1 188 ? -13.367 17.25 0.214 1 93.88 188 ALA A C 1
ATOM 1480 O O . ALA A 1 188 ? -14.578 17.375 0.031 1 93.88 188 ALA A O 1
ATOM 1481 N N . CYS A 1 189 ? -12.852 17 1.39 1 92.94 189 CYS A N 1
ATOM 1482 C CA . CYS A 1 189 ? -13.703 16.922 2.574 1 92.94 189 CYS A CA 1
ATOM 1483 C C . CYS A 1 189 ? -14.383 18.25 2.852 1 92.94 189 CYS A C 1
ATOM 1485 O O . CYS A 1 189 ? -15.57 18.297 3.182 1 92.94 189 CYS A O 1
ATOM 1487 N N . SER A 1 190 ? -13.609 19.312 2.727 1 93.44 190 SER A N 1
ATOM 1488 C CA . SER A 1 190 ? -14.172 20.641 2.928 1 93.44 190 SER A CA 1
ATOM 1489 C C . SER A 1 190 ? -15.273 20.938 1.914 1 93.44 190 SER A C 1
ATOM 1491 O O . SER A 1 190 ? -16.328 21.469 2.27 1 93.44 190 SER A O 1
ATOM 1493 N N . LEU A 1 191 ? -15.023 20.578 0.729 1 92.31 191 LEU A N 1
ATOM 1494 C CA . LEU A 1 191 ? -16.016 20.797 -0.319 1 92.31 191 LEU A CA 1
ATOM 1495 C C . LEU A 1 191 ? -17.281 20 -0.041 1 92.31 191 LEU A C 1
ATOM 1497 O O . LEU A 1 191 ? -18.391 20.5 -0.235 1 92.31 191 LEU A O 1
ATOM 1501 N N . GLN A 1 192 ? -17.094 18.844 0.349 1 89.75 192 GLN A N 1
ATOM 1502 C CA . GLN A 1 192 ? -18.234 17.984 0.655 1 89.75 192 GLN A CA 1
ATOM 1503 C C . GLN A 1 192 ? -19.078 18.578 1.779 1 89.75 192 GLN A C 1
ATOM 1505 O O . GLN A 1 192 ? -20.312 18.578 1.711 1 89.75 192 GLN A O 1
ATOM 1510 N N . ILE A 1 193 ? -18.438 19.031 2.83 1 90.62 193 ILE A N 1
ATOM 1511 C CA . ILE A 1 193 ? -19.156 19.609 3.963 1 90.62 193 ILE A CA 1
ATOM 1512 C C . ILE A 1 193 ? -19.859 20.891 3.523 1 90.62 193 ILE A C 1
ATOM 1514 O O . ILE A 1 193 ? -21 21.141 3.91 1 90.62 193 ILE A O 1
ATOM 1518 N N . ILE A 1 194 ? -19.203 21.672 2.729 1 92.44 194 ILE A N 1
ATOM 1519 C CA . ILE A 1 194 ? -19.781 22.922 2.223 1 92.44 194 ILE A CA 1
ATOM 1520 C C . ILE A 1 194 ? -21.062 22.594 1.44 1 92.44 194 ILE A C 1
ATOM 1522 O O . ILE A 1 194 ? -22.078 23.25 1.623 1 92.44 194 ILE A O 1
ATOM 1526 N N . LEU A 1 195 ? -21.047 21.578 0.681 1 88 195 LEU A N 1
ATOM 1527 C CA . LEU A 1 195 ? -22.203 21.203 -0.14 1 88 195 LEU A CA 1
ATOM 1528 C C . LEU A 1 195 ? -23.359 20.734 0.73 1 88 195 LEU A C 1
ATOM 1530 O O . LEU A 1 195 ? -24.516 21.062 0.45 1 88 195 LEU A O 1
ATOM 1534 N N . VAL A 1 196 ? -23.078 20.078 1.741 1 84.38 196 VAL A N 1
ATOM 1535 C CA . VAL A 1 196 ? -24.125 19.531 2.604 1 84.38 196 VAL A CA 1
ATOM 1536 C C . VAL A 1 196 ? -24.719 20.641 3.465 1 84.38 196 VAL A C 1
ATOM 1538 O O . VAL A 1 196 ? -25.844 20.531 3.936 1 84.38 196 VAL A O 1
ATOM 1541 N N . GLN A 1 197 ? -23.953 21.703 3.629 1 88.69 197 GLN A N 1
ATOM 1542 C CA . GLN A 1 197 ? -24.406 22.781 4.492 1 88.69 197 GLN A CA 1
ATOM 1543 C C . GLN A 1 197 ? -25.25 23.781 3.715 1 88.69 197 GLN A C 1
ATOM 1545 O O . GLN A 1 197 ? -25.969 24.594 4.309 1 88.69 197 GLN A O 1
ATOM 1550 N N . ILE A 1 198 ? -25.328 23.703 2.441 1 89.12 198 ILE A N 1
ATOM 1551 C CA . ILE A 1 198 ? -26.047 24.656 1.615 1 89.12 198 ILE A CA 1
ATOM 1552 C C . ILE A 1 198 ? -27.547 24.578 1.912 1 89.12 198 ILE A C 1
ATOM 1554 O O . ILE A 1 198 ? -28.219 25.594 2.07 1 89.12 198 ILE A O 1
ATOM 1558 N N . PRO A 1 199 ? -28.141 23.391 2.037 1 86.62 199 PRO A N 1
ATOM 1559 C CA . PRO A 1 199 ? -29.562 23.328 2.379 1 86.62 199 PRO A CA 1
ATOM 1560 C C . PRO A 1 199 ? -29.875 23.969 3.727 1 86.62 199 PRO A C 1
ATOM 1562 O O . PRO A 1 199 ? -30.922 24.609 3.879 1 86.62 199 PRO A O 1
ATOM 1565 N N . ASN A 1 200 ? -28.969 23.828 4.672 1 86.94 200 ASN A N 1
ATOM 1566 C CA . ASN A 1 200 ? -29.156 24.438 5.98 1 86.94 200 ASN A CA 1
ATOM 1567 C C . ASN A 1 200 ? -29.078 25.969 5.902 1 86.94 200 ASN A C 1
ATOM 1569 O O . ASN A 1 200 ? -29.766 26.672 6.652 1 86.94 200 ASN A O 1
ATOM 1573 N N . MET A 1 201 ? -28.266 26.422 5.051 1 91 201 MET A N 1
ATOM 1574 C CA . MET A 1 201 ? -28.141 27.859 4.852 1 91 201 MET A CA 1
ATOM 1575 C C . MET A 1 201 ? -29.422 28.438 4.238 1 91 201 MET A C 1
ATOM 1577 O O . MET A 1 201 ? -29.797 29.578 4.531 1 91 201 MET A O 1
ATOM 1581 N N . LEU A 1 202 ? -30.094 27.531 3.432 1 88.75 202 LEU A N 1
ATOM 1582 C CA . LEU A 1 202 ? -31.297 27.969 2.719 1 88.75 202 LEU A CA 1
ATOM 1583 C C . LEU A 1 202 ? -32.562 27.594 3.488 1 88.75 202 LEU A C 1
ATOM 1585 O O . LEU A 1 202 ? -33.656 28.016 3.117 1 88.75 202 LEU A O 1
ATOM 1589 N N . GLY A 1 203 ? -32.375 26.906 4.551 1 84 203 GLY A N 1
ATOM 1590 C CA . GLY A 1 203 ? -33.531 26.5 5.352 1 84 203 GLY A CA 1
ATOM 1591 C C . GLY A 1 203 ? -34.312 25.391 4.719 1 84 203 GLY A C 1
ATOM 1592 O O . GLY A 1 203 ? -35.562 25.344 4.855 1 84 203 GLY A O 1
ATOM 1593 N N . ILE A 1 204 ? -33.688 24.641 3.844 1 77.88 204 ILE A N 1
ATOM 1594 C CA . ILE A 1 204 ? -34.375 23.547 3.168 1 77.88 204 ILE A CA 1
ATOM 1595 C C . ILE A 1 204 ? -34.062 22.234 3.906 1 77.88 204 ILE A C 1
ATOM 1597 O O . ILE A 1 204 ? -33 22.062 4.477 1 77.88 204 ILE A O 1
ATOM 1601 N N . GLY A 1 205 ? -35 21.422 4.148 1 64.19 205 GLY A N 1
ATOM 1602 C CA . GLY A 1 205 ? -34.781 20.125 4.762 1 64.19 205 GLY A CA 1
ATOM 1603 C C . GLY A 1 205 ? -33.906 19.203 3.93 1 64.19 205 GLY A C 1
ATOM 1604 O O . GLY A 1 205 ? -33.938 19.25 2.697 1 64.19 205 GLY A O 1
ATOM 1605 N N . LEU A 1 206 ? -32.75 18.75 4.523 1 59.59 206 LEU A N 1
ATOM 1606 C CA . LEU A 1 206 ? -31.734 17.969 3.844 1 59.59 206 LEU A CA 1
ATOM 1607 C C . LEU A 1 206 ? -32.219 16.547 3.578 1 59.59 206 LEU A C 1
ATOM 1609 O O . LEU A 1 206 ? -32.688 15.859 4.492 1 59.59 206 LEU A O 1
ATOM 1613 N N . ASP A 1 207 ? -32.469 16.156 2.264 1 57.66 207 ASP A N 1
ATOM 1614 C CA . ASP A 1 207 ? -32.531 14.734 1.92 1 57.66 207 ASP A CA 1
ATOM 1615 C C . ASP A 1 207 ? -31.125 14.195 1.64 1 57.66 207 ASP A C 1
ATOM 1617 O O . ASP A 1 207 ? -30.391 14.742 0.803 1 57.66 207 ASP A O 1
ATOM 1621 N N . ARG A 1 208 ? -30.453 13.63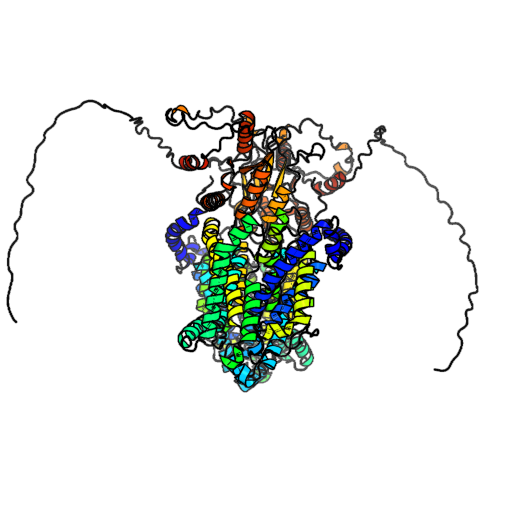3 2.588 1 56.34 208 ARG A N 1
ATOM 1622 C CA . ARG A 1 208 ? -29.094 13.172 2.365 1 56.34 208 ARG A CA 1
ATOM 1623 C C . ARG A 1 208 ? -29.062 11.984 1.415 1 56.34 208 ARG A C 1
ATOM 1625 O O . ARG A 1 208 ? -29.891 11.078 1.522 1 56.34 208 ARG A O 1
ATOM 1632 N N . PHE A 1 209 ? -28.391 12.18 0.35 1 61.16 209 PHE A N 1
ATOM 1633 C CA . PHE A 1 209 ? -28.188 11.156 -0.667 1 61.16 209 PHE A CA 1
ATOM 1634 C C . PHE A 1 209 ? -26.953 10.32 -0.353 1 61.16 209 PHE A C 1
ATOM 1636 O O . PHE A 1 209 ? -26.016 10.805 0.264 1 61.16 209 PHE A O 1
ATOM 1643 N N . TYR A 1 210 ? -27.266 9.008 -0.444 1 60.81 210 TYR A N 1
ATOM 1644 C CA . TYR A 1 210 ? -26.156 8.086 -0.223 1 60.81 210 TYR A CA 1
ATOM 1645 C C . TYR A 1 210 ? -25.734 7.414 -1.523 1 60.81 210 TYR A C 1
ATOM 1647 O O . TYR A 1 210 ? -26.516 7.367 -2.482 1 60.81 210 TYR A O 1
ATOM 1655 N N . GLY A 1 211 ? -24.391 7.074 -1.723 1 59.66 211 GLY A N 1
ATOM 1656 C CA . GLY A 1 211 ? -23.922 6.309 -2.867 1 59.66 211 GLY A CA 1
ATOM 1657 C C . GLY A 1 211 ? -23.016 7.098 -3.787 1 59.66 211 GLY A C 1
ATOM 1658 O O . GLY A 1 211 ? -22.516 8.164 -3.416 1 59.66 211 GLY A O 1
ATOM 1659 N N . LEU A 1 212 ? -22.672 6.625 -4.957 1 61.38 212 LEU A N 1
ATOM 1660 C CA . LEU A 1 212 ? -21.703 7.164 -5.914 1 61.38 212 LEU A CA 1
ATOM 1661 C C . LEU A 1 212 ? -22.188 8.508 -6.461 1 61.38 212 LEU A C 1
ATOM 1663 O O . LEU A 1 212 ? -21.375 9.391 -6.734 1 61.38 212 LEU A O 1
ATOM 1667 N N . ASN A 1 213 ? -23.5 8.773 -6.453 1 68 213 ASN A N 1
ATOM 1668 C CA . ASN A 1 213 ? -24 9.992 -7.062 1 68 213 ASN A CA 1
ATOM 1669 C C . ASN A 1 213 ? -24.641 10.914 -6.023 1 68 213 ASN A C 1
ATOM 1671 O O . ASN A 1 213 ? -25.562 11.672 -6.336 1 68 213 ASN A O 1
ATOM 1675 N N . LYS A 1 214 ? -24.047 10.898 -4.949 1 73.56 214 LYS A N 1
ATOM 1676 C CA . LYS A 1 214 ? -24.672 11.633 -3.859 1 73.56 214 LYS A CA 1
ATOM 1677 C C . LYS A 1 214 ? -24.547 13.141 -4.07 1 73.56 214 LYS A C 1
ATOM 1679 O O . LYS A 1 214 ? -25.5 13.891 -3.844 1 73.56 214 LYS A O 1
ATOM 1684 N N . HIS A 1 215 ? -23.391 13.578 -4.535 1 77.5 215 HIS A N 1
ATOM 1685 C CA . HIS A 1 215 ? -23.156 15.016 -4.68 1 77.5 215 HIS A CA 1
ATOM 1686 C C . HIS A 1 215 ? -23.953 15.586 -5.855 1 77.5 215 HIS A C 1
ATOM 1688 O O . HIS A 1 215 ? -24.453 16.703 -5.781 1 77.5 215 HIS A O 1
ATOM 1694 N N . ILE A 1 216 ? -24.047 14.719 -6.844 1 77.56 216 ILE A N 1
ATOM 1695 C CA . ILE A 1 216 ? -24.797 15.164 -8.016 1 77.56 216 ILE A CA 1
ATOM 1696 C C . ILE A 1 216 ? -26.281 15.258 -7.672 1 77.56 216 ILE A C 1
ATOM 1698 O O . ILE A 1 216 ? -26.953 16.234 -8.047 1 77.56 216 ILE A O 1
ATOM 1702 N N . ASN A 1 217 ? -26.719 14.305 -6.965 1 78.38 217 ASN A N 1
ATOM 1703 C CA . ASN A 1 217 ? -28.125 14.312 -6.555 1 78.38 217 ASN A CA 1
ATOM 1704 C C . ASN A 1 217 ? -28.422 15.477 -5.613 1 78.38 217 ASN A C 1
ATOM 1706 O O . ASN A 1 217 ? -29.516 16.062 -5.664 1 78.38 217 ASN A O 1
ATOM 1710 N N . LEU A 1 218 ? -27.484 15.781 -4.801 1 80.06 218 LEU A N 1
A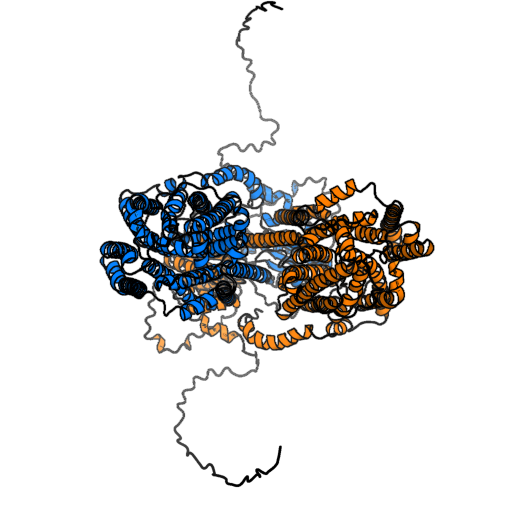TOM 1711 C CA . LEU A 1 218 ? -27.656 16.906 -3.885 1 80.06 218 LEU A CA 1
ATOM 1712 C C . LEU A 1 218 ? -27.75 18.219 -4.648 1 80.06 218 LEU A C 1
ATOM 1714 O O . LEU A 1 218 ? -28.594 19.062 -4.324 1 80.06 218 LEU A O 1
ATOM 1718 N N . ILE A 1 219 ? -26.938 18.359 -5.66 1 82.25 219 ILE A N 1
ATOM 1719 C CA . ILE A 1 219 ? -26.938 19.594 -6.453 1 82.25 219 ILE A CA 1
ATOM 1720 C C . ILE A 1 219 ? -28.25 19.703 -7.219 1 82.25 219 ILE A C 1
ATOM 1722 O O . ILE A 1 219 ? -28.828 20.797 -7.309 1 82.25 219 ILE A O 1
ATOM 1726 N N . ILE A 1 220 ? -28.719 18.594 -7.688 1 80.94 220 ILE A N 1
ATOM 1727 C CA . ILE A 1 220 ? -29.984 18.578 -8.414 1 80.94 220 ILE A CA 1
ATOM 1728 C C . ILE A 1 220 ? -31.125 18.938 -7.465 1 80.94 220 ILE A C 1
ATOM 1730 O O . ILE A 1 220 ? -32 19.734 -7.809 1 80.94 220 ILE A O 1
ATOM 1734 N N . MET A 1 221 ? -31.031 18.406 -6.316 1 79.12 221 MET A N 1
ATOM 1735 C CA . MET A 1 221 ? -32.062 18.688 -5.32 1 79.12 221 MET A CA 1
ATOM 1736 C C . MET A 1 221 ? -32.062 20.156 -4.941 1 79.12 221 MET A C 1
ATOM 1738 O O . MET A 1 221 ? -33.125 20.75 -4.742 1 79.12 221 MET A O 1
ATOM 1742 N N . LEU A 1 222 ? -30.953 20.734 -4.855 1 81.62 222 LEU A N 1
ATOM 1743 C CA . LEU A 1 222 ? -30.828 22.141 -4.484 1 81.62 222 LEU A CA 1
ATOM 1744 C C . LEU A 1 222 ? -31.469 23.047 -5.527 1 81.62 222 LEU A C 1
ATOM 1746 O O . LEU A 1 222 ? -32.125 24.031 -5.18 1 81.62 222 LEU A O 1
ATOM 1750 N N . PHE A 1 223 ? -31.328 22.609 -6.73 1 82.12 223 PHE A N 1
ATOM 1751 C CA . PHE A 1 223 ? -31.922 23.406 -7.797 1 82.12 223 PHE A CA 1
ATOM 1752 C C . PHE A 1 223 ? -33.438 23.219 -7.844 1 82.12 223 PHE A C 1
ATOM 1754 O O . PHE A 1 223 ? -34.188 24.156 -8.133 1 82.12 223 PHE A O 1
ATOM 1761 N N . GLN A 1 224 ? -33.844 22.047 -7.488 1 81 224 GLN A N 1
ATOM 1762 C CA . GLN A 1 224 ? -35.25 21.734 -7.531 1 81 224 GLN A CA 1
ATOM 1763 C C . GLN A 1 224 ? -36 22.359 -6.348 1 81 224 GLN A C 1
ATOM 1765 O O . GLN A 1 224 ? -37.156 22.766 -6.477 1 81 224 GLN A O 1
ATOM 1770 N N . GLN A 1 225 ? -35.312 22.438 -5.25 1 80.69 225 GLN A N 1
ATOM 1771 C CA . GLN A 1 225 ? -36 22.906 -4.043 1 80.69 225 GLN A CA 1
ATOM 1772 C C . GLN A 1 225 ? -35.625 24.344 -3.73 1 80.69 225 GLN A C 1
ATOM 1774 O O . GLN A 1 225 ? -35.969 24.875 -2.67 1 80.69 225 GLN A O 1
ATOM 1779 N N . ALA A 1 226 ? -34.938 24.938 -4.605 1 78.81 226 ALA A N 1
ATOM 1780 C CA . ALA A 1 226 ? -34.531 26.328 -4.406 1 78.81 226 ALA A CA 1
ATOM 1781 C C . ALA A 1 226 ? -35.719 27.234 -4.172 1 78.81 226 ALA A C 1
ATOM 1783 O O . ALA A 1 226 ? -35.625 28.234 -3.445 1 78.81 226 ALA A O 1
ATOM 1784 N N . LYS A 1 227 ? -36.844 26.766 -4.621 1 78.81 227 LYS A N 1
ATOM 1785 C CA . LYS A 1 227 ? -38.062 27.578 -4.488 1 78.81 227 LYS A CA 1
ATOM 1786 C C . LYS A 1 227 ? -38.656 27.469 -3.084 1 78.81 227 LYS A C 1
ATOM 1788 O O . LYS A 1 227 ? -39.375 28.359 -2.631 1 78.81 227 LYS A O 1
ATOM 1793 N N . LYS A 1 228 ? -38.281 26.453 -2.412 1 79.38 228 LYS A N 1
ATOM 1794 C CA . LYS A 1 228 ? -38.812 26.25 -1.068 1 79.38 228 LYS A CA 1
ATOM 1795 C C . LYS A 1 228 ? -37.875 26.812 -0.01 1 79.38 228 LYS A C 1
ATOM 1797 O O . LYS A 1 228 ? -38.031 26.562 1.184 1 79.38 228 LYS A O 1
ATOM 1802 N N . ALA A 1 229 ? -37 27.625 -0.421 1 82.62 229 ALA A N 1
ATOM 1803 C CA . ALA A 1 229 ? -36.031 28.203 0.515 1 82.62 229 ALA A CA 1
ATOM 1804 C C . ALA A 1 229 ? -36.719 29.172 1.48 1 82.62 229 ALA A C 1
ATOM 1806 O O . ALA A 1 229 ? -37.594 29.922 1.088 1 82.62 229 ALA A O 1
ATOM 1807 N N . GLY A 1 230 ? -36.375 28.953 2.818 1 80.5 230 GLY A N 1
ATOM 1808 C CA . GLY A 1 230 ? -36.875 29.891 3.811 1 80.5 230 GLY A CA 1
ATOM 1809 C C . GLY A 1 230 ? -36.281 31.281 3.664 1 80.5 230 GLY A C 1
ATOM 1810 O O . GLY A 1 230 ? -35.062 31.453 3.701 1 80.5 230 GLY A O 1
ATOM 1811 N N . GLY A 1 231 ? -37.062 32.219 3.377 1 84.81 231 GLY A N 1
ATOM 1812 C CA . GLY A 1 231 ? -36.625 33.594 3.146 1 84.81 231 GLY A CA 1
ATOM 1813 C C . GLY A 1 231 ? -35.781 34.156 4.285 1 84.81 231 GLY A C 1
ATOM 1814 O O . GLY A 1 231 ? -34.719 34.719 4.055 1 84.81 231 GLY A O 1
ATOM 1815 N N . LEU A 1 232 ? -36.219 33.875 5.48 1 90.62 232 LEU A N 1
ATOM 1816 C CA . LEU A 1 232 ? -35.5 34.406 6.633 1 90.62 232 LEU A CA 1
ATOM 1817 C C . LEU A 1 232 ? -34.219 33.656 6.883 1 90.62 232 LEU A C 1
ATOM 1819 O O . LEU A 1 232 ? -33.219 34.281 7.316 1 90.62 232 LEU A O 1
ATOM 1823 N N . ASP A 1 233 ? -34.188 32.375 6.676 1 92.62 233 ASP A N 1
ATOM 1824 C CA . ASP A 1 233 ? -32.969 31.609 6.805 1 92.62 233 ASP A CA 1
ATOM 1825 C C . ASP A 1 233 ? -31.906 32.094 5.812 1 92.62 233 ASP A C 1
ATOM 1827 O O . ASP A 1 233 ? -30.734 32.219 6.168 1 92.62 233 ASP A O 1
ATOM 1831 N N . THR A 1 234 ? -32.344 32.344 4.637 1 92.88 234 THR A N 1
ATOM 1832 C CA . THR A 1 234 ? -31.438 32.812 3.6 1 92.88 234 THR A CA 1
ATOM 1833 C C . THR A 1 234 ? -30.906 34.188 3.941 1 92.88 234 THR A C 1
ATOM 1835 O O . THR A 1 234 ? -29.719 34.469 3.709 1 92.88 234 THR A O 1
ATOM 1838 N N . LEU A 1 235 ? -31.766 34.906 4.496 1 94 235 LEU A N 1
ATOM 1839 C CA . LEU A 1 235 ? -31.344 36.25 4.879 1 94 235 LEU A CA 1
ATOM 1840 C C . LEU A 1 235 ? -30.328 36.219 6.012 1 94 235 LEU A C 1
ATOM 1842 O O . LEU A 1 235 ? -29.328 36.938 5.988 1 94 235 LEU A O 1
ATOM 1846 N N . LEU A 1 236 ? -30.609 35.469 7.004 1 94.88 236 LEU A N 1
ATOM 1847 C CA . LEU A 1 236 ? -29.688 35.312 8.117 1 94.88 236 LEU A CA 1
ATOM 1848 C C . LEU A 1 236 ? -28.344 34.781 7.633 1 94.88 236 LEU A C 1
ATOM 1850 O O . LEU A 1 236 ? -27.297 35.219 8.125 1 94.88 236 LEU A O 1
ATOM 1854 N N . ALA A 1 237 ? -28.359 33.875 6.707 1 95.94 237 ALA A N 1
ATOM 1855 C CA . ALA A 1 237 ? -27.141 33.312 6.141 1 95.94 237 ALA A CA 1
ATOM 1856 C C . ALA A 1 237 ? -26.359 34.375 5.383 1 95.94 237 ALA A C 1
ATOM 1858 O O . ALA A 1 237 ? -25.141 34.5 5.539 1 95.94 237 ALA A O 1
ATOM 1859 N N . MET A 1 238 ? -27.031 35.156 4.609 1 95.94 238 MET A N 1
ATOM 1860 C CA . MET A 1 238 ? -26.391 36.219 3.822 1 95.94 238 MET A CA 1
ATOM 1861 C C . MET A 1 238 ? -25.797 37.281 4.727 1 95.94 238 MET A C 1
ATOM 1863 O O . MET A 1 238 ? -24.703 37.781 4.473 1 95.94 238 MET A O 1
ATOM 1867 N N . LEU A 1 239 ? -26.547 37.562 5.707 1 95.69 239 LEU A N 1
ATOM 1868 C CA . LEU A 1 239 ? -26.062 38.562 6.648 1 95.69 239 LEU A CA 1
ATOM 1869 C C . LEU A 1 239 ? -24.828 38.062 7.395 1 95.69 239 LEU A C 1
ATOM 1871 O O . LEU A 1 239 ? -23.859 38.812 7.574 1 95.69 239 LEU A O 1
ATOM 1875 N N . THR A 1 240 ? -24.938 36.875 7.875 1 95.88 240 THR A N 1
ATOM 1876 C CA . THR A 1 240 ? -23.797 36.25 8.562 1 95.88 240 THR A CA 1
ATOM 1877 C C . THR A 1 240 ? -22.578 36.219 7.652 1 95.88 240 THR A C 1
ATOM 1879 O O . THR A 1 240 ? -21.469 36.531 8.086 1 95.88 240 THR A O 1
ATOM 1882 N N . ALA A 1 241 ? -22.75 35.812 6.426 1 96.19 241 ALA A N 1
ATOM 1883 C CA . ALA A 1 241 ? -21.656 35.75 5.465 1 96.19 241 ALA A CA 1
ATOM 1884 C C . ALA A 1 241 ? -21.062 37.125 5.199 1 96.19 241 ALA A C 1
ATOM 1886 O O . ALA A 1 241 ? -19.828 37.281 5.199 1 96.19 241 ALA A O 1
ATOM 1887 N N . SER A 1 242 ? -21.906 38.062 4.98 1 95.81 242 SER A N 1
ATOM 1888 C CA . SER A 1 242 ? -21.469 39.406 4.652 1 95.81 242 SER A CA 1
ATOM 1889 C C . SER A 1 242 ? -20.688 40.031 5.805 1 95.81 242 SER A C 1
ATOM 1891 O O . SER A 1 242 ? -19.641 40.656 5.594 1 95.81 242 SER A O 1
ATOM 1893 N N . ILE A 1 243 ? -21.172 39.844 6.977 1 94.88 243 ILE A N 1
ATOM 1894 C CA . ILE A 1 243 ? -20.516 40.438 8.141 1 94.88 243 ILE A CA 1
ATOM 1895 C C . ILE A 1 243 ? -19.172 39.719 8.391 1 94.88 243 ILE A C 1
ATOM 1897 O O . ILE A 1 243 ? -18.172 40.375 8.688 1 94.88 243 ILE A O 1
ATOM 1901 N N . THR A 1 244 ? -19.188 38.438 8.281 1 93.12 244 THR A N 1
ATOM 1902 C CA . THR A 1 244 ? -17.969 37.656 8.508 1 93.12 244 THR A CA 1
ATOM 1903 C C . THR A 1 244 ? -16.906 38.031 7.48 1 93.12 244 THR A C 1
ATOM 1905 O O . THR A 1 244 ? -15.758 38.312 7.836 1 93.12 244 THR A O 1
ATOM 1908 N N . ILE A 1 245 ? -17.266 38.062 6.219 1 92.94 245 ILE A N 1
ATOM 1909 C CA . ILE A 1 245 ? -16.328 38.375 5.148 1 92.94 245 ILE A CA 1
ATOM 1910 C C . ILE A 1 245 ? -15.852 39.812 5.289 1 92.94 245 ILE A C 1
ATOM 1912 O O . ILE A 1 245 ? -14.664 40.094 5.133 1 92.94 245 ILE A O 1
ATOM 1916 N N . GLY A 1 246 ? -16.781 40.719 5.52 1 91.31 246 GLY A N 1
ATOM 1917 C CA . GLY A 1 246 ? -16.438 42.094 5.711 1 91.31 246 GLY A CA 1
ATOM 1918 C C . GLY A 1 246 ? -15.492 42.344 6.875 1 91.31 246 GLY A C 1
ATOM 1919 O O . GLY A 1 246 ? -14.547 43.125 6.773 1 91.31 246 GLY A O 1
ATOM 1920 N N . PHE A 1 247 ? -15.734 41.719 7.926 1 90.56 247 PHE A N 1
ATOM 1921 C CA . PHE A 1 247 ? -14.891 41.875 9.102 1 90.56 247 PHE A CA 1
ATOM 1922 C C . PHE A 1 247 ? -13.492 41.312 8.836 1 90.56 247 PHE A C 1
ATOM 1924 O O . PHE A 1 247 ? -12.492 41.938 9.219 1 90.56 247 PHE A O 1
ATOM 1931 N N . ARG A 1 248 ? -13.375 40.188 8.219 1 86 248 ARG A N 1
ATOM 1932 C CA . ARG A 1 248 ? -12.102 39.531 7.945 1 86 248 ARG A CA 1
ATOM 1933 C C . ARG A 1 248 ? -11.25 40.344 6.984 1 86 248 ARG A C 1
ATOM 1935 O O . ARG A 1 248 ? -10.023 40.375 7.113 1 86 248 ARG A O 1
ATOM 1942 N N . GLU A 1 249 ? -11.859 40.969 6.031 1 84.75 249 GLU A N 1
ATOM 1943 C CA . GLU A 1 249 ? -11.117 41.656 4.977 1 84.75 249 GLU A CA 1
ATOM 1944 C C . GLU A 1 249 ? -10.789 43.094 5.379 1 84.75 249 GLU A C 1
ATOM 1946 O O . GLU A 1 249 ? -9.711 43.594 5.047 1 84.75 249 GLU A O 1
ATOM 1951 N N . PHE A 1 250 ? -11.648 43.656 6.141 1 85.94 250 PHE A N 1
ATOM 1952 C CA . PHE A 1 250 ? -11.484 45.094 6.324 1 85.94 250 PHE A CA 1
ATOM 1953 C C . PHE A 1 250 ? -11.133 45.438 7.77 1 85.94 250 PHE A C 1
ATOM 1955 O O . PHE A 1 250 ? -10.375 46.375 8.031 1 85.94 250 PHE A O 1
ATOM 1962 N N . ILE A 1 251 ? -11.688 44.781 8.656 1 84.88 251 ILE A N 1
ATOM 1963 C CA . ILE A 1 251 ? -11.586 45.188 10.047 1 84.88 251 ILE A CA 1
ATOM 1964 C C . ILE A 1 251 ? -10.445 44.438 10.734 1 84.88 251 ILE A C 1
ATOM 1966 O O . ILE A 1 251 ? -9.633 45.062 11.438 1 84.88 251 ILE A O 1
ATOM 1970 N N . GLN A 1 252 ? -10.398 43.156 10.562 1 84.19 252 GLN A N 1
ATOM 1971 C CA . GLN A 1 252 ? -9.445 42.312 11.281 1 84.19 252 GLN A CA 1
ATOM 1972 C C . GLN A 1 252 ? -8.008 42.75 10.992 1 84.19 252 GLN A C 1
ATOM 1974 O O . GLN A 1 252 ? -7.191 42.844 11.906 1 84.19 252 GLN A O 1
ATOM 1979 N N . PRO A 1 253 ? -7.633 43 9.672 1 82.12 253 PRO A N 1
ATOM 1980 C CA . PRO A 1 253 ? -6.25 43.406 9.406 1 82.12 253 PRO A CA 1
ATOM 1981 C C . PRO A 1 253 ? -5.887 44.75 10.094 1 82.12 253 PRO A C 1
ATOM 1983 O O . PRO A 1 253 ? -4.766 44.906 10.578 1 82.12 253 PRO A O 1
ATOM 1986 N N . SER A 1 254 ? -6.773 45.625 10.148 1 81.88 254 SER A N 1
ATOM 1987 C CA . SER A 1 254 ? -6.543 46.938 10.797 1 81.88 254 SER A CA 1
ATOM 1988 C C . SER A 1 254 ? -6.414 46.75 12.312 1 81.88 254 SER A C 1
ATOM 1990 O O . SER A 1 254 ? -5.602 47.438 12.945 1 81.88 254 SER A O 1
ATOM 1992 N N . LEU A 1 255 ? -7.234 45.938 12.844 1 82.38 255 LEU A N 1
ATOM 1993 C CA . LEU A 1 255 ? -7.207 45.688 14.281 1 82.38 255 LEU A CA 1
ATOM 1994 C C . LEU A 1 255 ? -5.93 44.969 14.695 1 82.38 255 LEU A C 1
ATOM 1996 O O . LEU A 1 255 ? -5.371 45.25 15.758 1 82.38 255 LEU A O 1
ATOM 2000 N N . PHE A 1 256 ? -5.496 44 13.859 1 77.69 256 PHE A N 1
ATOM 2001 C CA . PHE A 1 256 ? -4.27 43.281 14.156 1 77.69 256 PHE A CA 1
ATOM 2002 C C . PHE A 1 256 ? -3.059 44.188 14.086 1 77.69 256 PHE A C 1
ATOM 2004 O O . PHE A 1 256 ? -2.121 44.062 14.875 1 77.69 256 PHE A O 1
ATOM 2011 N N . ARG A 1 257 ? -2.904 45.062 13.062 1 72.19 257 ARG A N 1
ATOM 2012 C CA . ARG A 1 257 ? -1.805 46 12.891 1 72.19 257 ARG A CA 1
ATOM 2013 C C . ARG A 1 257 ? -1.741 47 14.062 1 72.19 257 ARG A C 1
ATOM 2015 O O . ARG A 1 257 ? -0.654 47.344 14.523 1 72.19 257 ARG A O 1
ATOM 2022 N N . LYS A 1 258 ? -2.949 47.375 14.539 1 76.5 258 LYS A N 1
ATOM 2023 C CA . LYS A 1 258 ? -3.01 48.406 15.547 1 76.5 258 LYS A CA 1
ATOM 2024 C C . LYS A 1 258 ? -2.867 47.844 16.953 1 76.5 258 LYS A C 1
ATOM 2026 O O . LYS A 1 258 ? -2.115 48.375 17.766 1 76.5 258 LYS A O 1
ATOM 2031 N N . VAL A 1 259 ? -3.652 46.781 17.312 1 76.69 259 VAL A N 1
ATOM 2032 C CA . VAL A 1 259 ? -3.691 46.312 18.688 1 76.69 259 VAL A CA 1
ATOM 2033 C C . VAL A 1 259 ? -3.27 44.844 18.766 1 76.69 259 VAL A C 1
ATOM 2035 O O . VAL A 1 259 ? -3.172 44.281 19.844 1 76.69 259 VAL A O 1
ATOM 2038 N N . LYS A 1 260 ? -2.85 44.219 17.734 1 75.69 260 LYS A N 1
ATOM 2039 C CA . LYS A 1 260 ? -2.414 42.844 17.656 1 75.69 260 LYS A CA 1
ATOM 2040 C C . LYS A 1 260 ? -3.453 41.906 18.281 1 75.69 260 LYS A C 1
ATOM 2042 O O . LYS A 1 260 ? -3.107 41 19.031 1 75.69 260 LYS A O 1
ATOM 2047 N N . LEU A 1 261 ? -4.746 42.344 18.156 1 77.31 261 LEU A N 1
ATOM 2048 C CA . LEU A 1 261 ? -5.844 41.562 18.703 1 77.31 261 LEU A CA 1
ATOM 2049 C C . LEU A 1 261 ? -6.602 40.812 17.609 1 77.31 261 LEU A C 1
ATOM 2051 O O . LEU A 1 261 ? -6.859 41.406 16.547 1 77.31 261 LEU A O 1
ATOM 2055 N N . ILE A 1 262 ? -6.809 39.5 17.828 1 85.62 262 ILE A N 1
ATOM 2056 C CA . ILE A 1 262 ? -7.629 38.719 16.922 1 85.62 262 ILE A CA 1
ATOM 2057 C C . ILE A 1 262 ? -9.031 38.531 17.5 1 85.62 262 ILE A C 1
ATOM 2059 O O . ILE A 1 262 ? -9.211 37.938 18.562 1 85.62 262 ILE A O 1
ATOM 2063 N N . VAL A 1 263 ? -10.008 39.125 16.891 1 86.31 263 VAL A N 1
ATOM 2064 C CA . VAL A 1 263 ? -11.391 39.094 17.375 1 86.31 263 VAL A CA 1
ATOM 2065 C C . VAL A 1 263 ? -12.125 37.938 16.734 1 86.31 263 VAL A C 1
ATOM 2067 O O . VAL A 1 263 ? -12.156 37.781 15.516 1 86.31 263 VAL A O 1
ATOM 2070 N N . PRO A 1 264 ? -12.648 37.031 17.562 1 88.31 264 PRO A N 1
ATOM 2071 C CA . PRO A 1 264 ? -13.438 35.938 17.031 1 88.31 264 PRO A CA 1
ATOM 2072 C C . PRO A 1 264 ? -14.828 36.375 16.562 1 88.31 264 PRO A C 1
ATOM 2074 O O . PRO A 1 264 ? -15.82 36.062 17.219 1 88.31 264 PRO A O 1
ATOM 2077 N N . VAL A 1 265 ? -14.961 36.906 15.406 1 88.75 265 VAL A N 1
ATOM 2078 C CA . VAL A 1 265 ? -16.188 37.469 14.867 1 88.75 265 VAL A CA 1
ATOM 2079 C C . VAL A 1 265 ? -17.266 36.406 14.773 1 88.75 265 VAL A C 1
ATOM 2081 O O . VAL A 1 265 ? -18.453 36.688 15 1 88.75 265 VAL A O 1
ATOM 2084 N N . GLU A 1 266 ? -16.891 35.219 14.445 1 90.94 266 GLU A N 1
ATOM 2085 C CA . GLU A 1 266 ? -17.844 34.125 14.297 1 90.94 266 GLU A CA 1
ATOM 2086 C C . GLU A 1 266 ? -18.578 33.844 15.609 1 90.94 266 GLU A C 1
ATOM 2088 O O . GLU A 1 266 ? -19.781 33.594 15.609 1 90.94 266 GLU A O 1
ATOM 2093 N N . PHE A 1 267 ? -17.859 33.875 16.688 1 92.25 267 PHE A N 1
ATOM 2094 C CA . PHE A 1 267 ? -18.469 33.656 17.984 1 92.25 267 PHE A CA 1
ATOM 2095 C C . PHE A 1 267 ? -19.406 34.812 18.359 1 92.25 267 PHE A C 1
ATOM 2097 O O . PHE A 1 267 ? -20.484 34.562 18.891 1 92.25 267 PHE A O 1
ATOM 2104 N N . ILE A 1 268 ? -19.016 35.938 18.078 1 92.38 268 ILE A N 1
ATOM 2105 C CA . ILE A 1 268 ? -19.844 37.125 18.359 1 92.38 268 ILE A CA 1
ATOM 2106 C C . ILE A 1 268 ? -21.141 37.062 17.562 1 92.38 268 ILE A C 1
ATOM 2108 O O . ILE A 1 268 ? -22.219 37.344 18.094 1 92.38 268 ILE A O 1
ATOM 2112 N N . LEU A 1 269 ? -20.984 36.719 16.328 1 93.81 269 LEU A N 1
ATOM 2113 C CA . LEU A 1 269 ? -22.156 36.594 15.484 1 93.81 269 LEU A CA 1
ATOM 2114 C C . LEU A 1 269 ? -23.078 35.469 15.992 1 93.81 269 LEU A C 1
ATOM 2116 O O . LEU A 1 269 ? -24.297 35.594 15.898 1 93.81 269 LEU A O 1
ATOM 2120 N N . MET A 1 270 ? -22.5 34.406 16.406 1 92.94 270 MET A N 1
ATOM 2121 C CA . MET A 1 270 ? -23.266 33.312 16.969 1 92.94 270 MET A CA 1
ATOM 2122 C C . MET A 1 270 ? -24.078 33.781 18.188 1 92.94 270 MET A C 1
ATOM 2124 O O . MET A 1 270 ? -25.266 33.5 18.281 1 92.94 270 MET A O 1
ATOM 2128 N N . VAL A 1 271 ? -23.469 34.531 19.109 1 92.75 271 VAL A N 1
ATOM 2129 C CA . VAL A 1 271 ? -24.125 35.031 20.312 1 92.75 271 VAL A CA 1
ATOM 2130 C C . VAL A 1 271 ? -25.219 36 19.922 1 92.75 271 VAL A C 1
ATOM 2132 O O . VAL A 1 271 ? -26.328 35.969 20.469 1 92.75 271 VAL A O 1
ATOM 2135 N N . ALA A 1 272 ? -24.891 36.812 18.969 1 94.81 272 ALA A N 1
ATOM 2136 C CA . ALA A 1 272 ? -25.875 37.781 18.5 1 94.81 272 ALA A CA 1
ATOM 2137 C C . ALA A 1 272 ? -27.078 37.062 17.875 1 94.81 272 ALA A C 1
ATOM 2139 O O . ALA A 1 272 ? -28.219 37.5 18.078 1 94.81 272 ALA A O 1
ATOM 2140 N N . ALA A 1 273 ? -26.812 36.094 17.109 1 95.06 273 ALA A N 1
ATOM 2141 C CA . ALA A 1 273 ? -27.891 35.344 16.453 1 95.06 273 ALA A CA 1
ATOM 2142 C C . ALA A 1 273 ? -28.781 34.625 17.484 1 95.06 273 ALA A C 1
ATOM 2144 O O . ALA A 1 273 ? -29.984 34.562 17.297 1 95.06 273 ALA A O 1
ATOM 2145 N N . ILE A 1 274 ? -28.172 34.125 18.516 1 92.81 274 ILE A N 1
ATOM 2146 C CA . ILE A 1 274 ? -28.922 33.5 19.594 1 92.81 274 ILE A CA 1
ATOM 2147 C C . ILE A 1 274 ? -29.844 34.531 20.25 1 92.81 274 ILE A C 1
ATOM 2149 O O . ILE A 1 274 ? -31.016 34.281 20.5 1 92.81 274 ILE A O 1
ATOM 2153 N N . GLY A 1 275 ? -29.281 35.688 20.562 1 93.56 275 GLY A N 1
ATOM 2154 C CA . GLY A 1 275 ? -30.078 36.75 21.156 1 93.56 275 GLY A CA 1
ATOM 2155 C C . GLY A 1 275 ? -31.234 37.188 20.297 1 93.56 275 GLY A C 1
ATOM 2156 O O . GLY A 1 275 ? -32.344 37.375 20.797 1 93.56 275 GLY A O 1
ATOM 2157 N N . LEU A 1 276 ? -30.969 37.312 19.031 1 94.19 276 LEU A N 1
ATOM 2158 C CA . LEU A 1 276 ? -32 37.719 18.078 1 94.19 276 LEU A CA 1
ATOM 2159 C C . LEU A 1 276 ? -33.094 36.656 17.984 1 94.19 276 LEU A C 1
ATOM 2161 O O . LEU A 1 276 ? -34.281 36.969 17.938 1 94.19 276 LEU A O 1
ATOM 2165 N N . SER A 1 277 ? -32.688 35.438 17.875 1 92.94 277 SER A N 1
ATOM 2166 C CA . SER A 1 277 ? -33.625 34.344 17.766 1 92.94 277 SER A CA 1
ATOM 2167 C C . SER A 1 277 ? -34.5 34.219 19.016 1 92.94 277 SER A C 1
ATOM 2169 O O . SER A 1 277 ? -35.688 33.906 18.922 1 92.94 277 SER A O 1
ATOM 2171 N N . TYR A 1 278 ? -33.844 34.469 20.141 1 89.75 278 TYR A N 1
ATOM 2172 C CA . TYR A 1 278 ? -34.562 34.406 21.406 1 89.75 278 TYR A CA 1
ATOM 2173 C C . TYR A 1 278 ? -35.531 35.562 21.531 1 89.75 278 TYR A C 1
ATOM 2175 O O . TYR A 1 278 ? -36.688 35.406 21.922 1 89.75 278 TYR A O 1
ATOM 2183 N N . ALA A 1 279 ? -35.156 36.719 21.234 1 93.12 279 ALA A N 1
ATOM 2184 C CA . ALA A 1 279 ? -35.938 37.938 21.422 1 93.12 279 ALA A CA 1
ATOM 2185 C C . ALA A 1 279 ? -37.125 37.969 20.469 1 93.12 279 ALA A C 1
ATOM 2187 O O . ALA A 1 279 ? -38.219 38.406 20.859 1 93.12 279 ALA A O 1
ATOM 2188 N N . PHE A 1 280 ? -36.969 37.438 19.25 1 93 280 PHE A N 1
ATOM 2189 C CA . PHE A 1 280 ? -38.031 37.562 18.25 1 93 280 PHE A CA 1
ATOM 2190 C C . PHE A 1 280 ? -38.688 36.219 18 1 93 280 PHE A C 1
ATOM 2192 O O . PHE A 1 280 ? -39.562 36.094 17.125 1 93 280 PHE A O 1
ATOM 2199 N N . ASP A 1 281 ? -38.344 35.188 18.734 1 90 281 ASP A N 1
ATOM 2200 C CA . ASP A 1 281 ? -38.906 33.844 18.562 1 90 281 ASP A CA 1
ATOM 2201 C C . ASP A 1 281 ? -38.938 33.469 17.078 1 90 281 ASP A C 1
ATOM 2203 O O . ASP A 1 281 ? -40 33.125 16.547 1 90 281 ASP A O 1
ATOM 2207 N N . LEU A 1 282 ? -37.844 33.5 16.531 1 89.19 282 LEU A N 1
ATOM 2208 C CA . LEU A 1 282 ? -37.719 33.281 15.086 1 89.19 282 LEU A CA 1
ATOM 2209 C C . LEU A 1 282 ? -38.219 31.875 14.711 1 89.19 282 LEU A C 1
ATOM 2211 O O . LEU A 1 282 ? -38.75 31.688 13.602 1 89.19 282 LEU A O 1
ATOM 2215 N N . SER A 1 283 ? -38.062 30.875 15.523 1 85.25 283 SER A N 1
ATOM 2216 C CA . SER A 1 283 ? -38.5 29.516 15.227 1 85.25 283 SER A CA 1
ATOM 2217 C C . SER A 1 283 ? -40.031 29.422 15.234 1 85.25 283 SER A C 1
ATOM 2219 O O . SER A 1 283 ? -40.625 28.844 14.32 1 85.25 283 SER A O 1
ATOM 2221 N N . GLY A 1 284 ? -40.656 29.891 16.234 1 81.56 284 GLY A N 1
ATOM 2222 C CA . GLY A 1 284 ? -42.125 29.797 16.406 1 81.56 284 GLY A CA 1
ATOM 2223 C C . GLY A 1 284 ? -42.875 30.688 15.445 1 81.56 284 GLY A C 1
ATOM 2224 O O . GLY A 1 284 ? -43.875 30.25 14.852 1 81.56 284 GLY A O 1
ATOM 2225 N N . ARG A 1 285 ? -42.406 31.844 15.25 1 87.56 285 ARG A N 1
ATOM 2226 C CA . ARG A 1 285 ? -43.156 32.844 14.508 1 87.56 285 ARG A CA 1
ATOM 2227 C C . ARG A 1 285 ? -42.812 32.812 13.023 1 87.56 285 ARG A C 1
ATOM 2229 O O . ARG A 1 285 ? -43.688 33 12.18 1 87.56 285 ARG A O 1
ATOM 2236 N N . TYR A 1 286 ? -41.625 32.5 12.719 1 86.94 286 TYR A N 1
ATOM 2237 C CA . TYR A 1 286 ? -41.188 32.656 11.328 1 86.94 286 TYR A CA 1
ATOM 2238 C C . TYR A 1 286 ? -40.75 31.328 10.75 1 86.94 286 TYR A C 1
ATOM 2240 O O . TYR A 1 286 ? -40.406 31.25 9.562 1 86.94 286 TYR A O 1
ATOM 2248 N N . GLY A 1 287 ? -40.594 30.359 11.539 1 84.19 287 GLY A N 1
ATOM 2249 C CA . GLY A 1 287 ? -40.281 29.016 11.055 1 84.19 287 GLY A CA 1
ATOM 2250 C C . GLY A 1 287 ? -38.812 28.797 10.797 1 84.19 287 GLY A C 1
ATOM 2251 O O . GLY A 1 287 ? -38.438 27.953 9.984 1 84.19 287 GLY A O 1
ATOM 2252 N N . VAL A 1 288 ? -38.031 29.625 11.359 1 87.94 288 VAL A N 1
ATOM 2253 C CA . VAL A 1 288 ? -36.562 29.469 11.203 1 87.94 288 VAL A CA 1
ATOM 2254 C C . VAL A 1 288 ? -36.094 28.219 11.922 1 87.94 288 VAL A C 1
ATOM 2256 O O . VAL A 1 288 ? -36.531 27.938 13.047 1 87.94 288 VAL A O 1
ATOM 2259 N N . ARG A 1 289 ? -35.312 27.438 11.281 1 85.88 289 ARG A N 1
ATOM 2260 C CA . ARG A 1 289 ? -34.812 26.219 11.875 1 85.88 289 ARG A CA 1
ATOM 2261 C C . ARG A 1 289 ? -33.688 26.516 12.867 1 85.88 289 ARG A C 1
ATOM 2263 O O . ARG A 1 289 ? -32.688 27.188 12.516 1 85.88 289 ARG A O 1
ATOM 2270 N N . ILE A 1 290 ? -33.875 26.047 14.102 1 86.44 290 ILE A N 1
ATOM 2271 C CA . ILE A 1 290 ? -32.875 26.312 15.148 1 86.44 290 ILE A CA 1
ATOM 2272 C C . ILE A 1 290 ? -32.25 25 15.602 1 86.44 290 ILE A C 1
ATOM 2274 O O . ILE A 1 290 ? -32.719 23.922 15.25 1 86.44 290 ILE A O 1
ATOM 2278 N N . ALA A 1 291 ? -31.156 25.047 16.344 1 80.88 291 ALA A N 1
ATOM 2279 C CA . ALA A 1 291 ? -30.359 23.891 16.766 1 80.88 291 ALA A CA 1
ATOM 2280 C C . ALA A 1 291 ? -31.172 23 17.703 1 80.88 291 ALA A C 1
ATOM 2282 O O . ALA A 1 291 ? -31 21.781 17.703 1 80.88 291 ALA A O 1
ATOM 2283 N N . GLY A 1 292 ? -32.031 23.578 18.641 1 69.12 292 GLY A N 1
ATOM 2284 C CA . GLY A 1 292 ? -32.781 22.812 19.609 1 69.12 292 GLY A CA 1
ATOM 2285 C C . GLY A 1 292 ? -34 22.125 19 1 69.12 292 GLY A C 1
ATOM 2286 O O . GLY A 1 292 ? -34.375 21.031 19.438 1 69.12 292 GLY A O 1
ATOM 2287 N N . ASN A 1 293 ? -34.812 22.922 18.312 1 56.47 293 ASN A N 1
ATOM 2288 C CA . ASN A 1 293 ? -36.094 22.422 17.812 1 56.47 293 ASN A CA 1
ATOM 2289 C C . ASN A 1 293 ? -35.906 21.516 16.594 1 56.47 293 ASN A C 1
ATOM 2291 O O . ASN A 1 293 ? -36.875 21.109 15.961 1 56.47 293 ASN A O 1
ATOM 2295 N N . SER A 1 294 ? -34.781 21.562 16.203 1 48.38 294 SER A N 1
ATOM 2296 C CA . SER A 1 294 ? -34.719 20.609 15.109 1 48.38 294 SER A CA 1
ATOM 2297 C C . SER A 1 294 ? -35.156 19.219 15.578 1 48.38 294 SER A C 1
ATOM 2299 O O . SER A 1 294 ? -34.75 18.766 16.656 1 48.38 294 SER A O 1
ATOM 2301 N N . PRO A 1 295 ? -36.469 18.891 15.211 1 40.5 295 PRO A N 1
ATOM 2302 C CA . PRO A 1 295 ? -37.25 17.828 15.844 1 40.5 295 PRO A CA 1
ATOM 2303 C C . PRO A 1 295 ? -36.375 16.844 16.609 1 40.5 295 PRO A C 1
ATOM 2305 O O . PRO A 1 295 ? -36.844 16.203 17.562 1 40.5 295 PRO A O 1
ATOM 2308 N N . GLY A 1 296 ? -35.281 16.406 16.203 1 36.03 296 GLY A N 1
ATOM 2309 C CA . GLY A 1 296 ? -34.531 15.297 16.766 1 36.03 296 GLY A CA 1
ATOM 2310 C C . GLY A 1 296 ? -33.531 15.719 17.828 1 36.03 296 GLY A C 1
ATOM 2311 O O . GLY A 1 296 ? -32.688 14.93 18.234 1 36.03 296 GLY A O 1
ATOM 2312 N N . LEU A 1 297 ? -33.375 16.984 17.953 1 40.53 297 LEU A N 1
ATOM 2313 C CA . LEU A 1 297 ? -32.219 17.344 18.797 1 40.53 297 LEU A CA 1
ATOM 2314 C C . LEU A 1 297 ? -32.594 17.25 20.281 1 40.53 297 LEU A C 1
ATOM 2316 O O . LEU A 1 297 ? -33.5 17.953 20.734 1 40.53 297 LEU A O 1
ATOM 2320 N N . VAL A 1 298 ? -32.469 16.25 20.906 1 42.34 298 VAL A N 1
ATOM 2321 C CA . VAL A 1 298 ? -32.719 15.875 22.281 1 42.34 298 VAL A CA 1
ATOM 2322 C C . VAL A 1 298 ? -32.406 17.047 23.219 1 42.34 298 VAL A C 1
ATOM 2324 O O . VAL A 1 298 ? -31.719 18 22.812 1 42.34 298 VAL A O 1
ATOM 2327 N N . ARG A 1 299 ? -32.5 16.781 24.609 1 44.28 299 ARG A N 1
ATOM 2328 C CA . ARG A 1 299 ? -32.281 17.406 25.906 1 44.28 299 ARG A CA 1
ATOM 2329 C C . ARG A 1 299 ? -30.984 18.203 25.922 1 44.28 299 ARG A C 1
ATOM 2331 O O . ARG A 1 299 ? -30.047 17.859 25.203 1 44.28 299 ARG A O 1
ATOM 2338 N N . PRO A 1 300 ? -31.047 19.391 26.531 1 48.53 300 PRO A N 1
ATOM 2339 C CA . PRO A 1 300 ? -29.828 20.156 26.812 1 48.53 300 PRO A CA 1
ATOM 2340 C C . PRO A 1 300 ? -28.609 19.266 27.047 1 48.53 300 PRO A C 1
ATOM 2342 O O . PRO A 1 300 ? -28.656 18.328 27.844 1 48.53 300 PRO A O 1
ATOM 2345 N N . ILE A 1 301 ? -27.781 18.938 26.016 1 55.88 301 ILE A N 1
ATOM 2346 C CA . ILE A 1 301 ? -26.703 17.953 26.172 1 55.88 301 ILE A CA 1
ATOM 2347 C C . ILE A 1 301 ? -25.641 18.5 27.125 1 55.88 301 ILE A C 1
ATOM 2349 O O . ILE A 1 301 ? -24.953 19.469 26.797 1 55.88 301 ILE A O 1
ATOM 2353 N N . GLY A 1 302 ? -25.984 18.844 28.453 1 63.56 302 GLY A N 1
ATOM 2354 C CA . GLY A 1 302 ? -24.906 19.031 29.406 1 63.56 302 GLY A CA 1
ATOM 2355 C C . GLY A 1 302 ? -23.734 18.094 29.172 1 63.56 302 GLY A C 1
ATOM 2356 O O . GLY A 1 302 ? -23.406 17.781 28.031 1 63.56 302 GLY A O 1
ATOM 2357 N N . ILE A 1 303 ? -22.906 17.922 30.062 1 69.81 303 ILE A N 1
ATOM 2358 C CA . ILE A 1 303 ? -21.844 16.922 30.016 1 69.81 303 ILE A CA 1
ATOM 2359 C C . ILE A 1 303 ? -22.453 15.523 29.953 1 69.81 303 ILE A C 1
ATOM 2361 O O . ILE A 1 303 ? -23.125 15.086 30.906 1 69.81 303 ILE A O 1
ATOM 2365 N N . PRO A 1 304 ? -22.422 14.969 28.781 1 74.25 304 PRO A N 1
ATOM 2366 C CA . PRO A 1 304 ? -23.078 13.664 28.609 1 74.25 304 PRO A CA 1
ATOM 2367 C C . PRO A 1 304 ? -22.469 12.586 29.5 1 74.25 304 PRO A C 1
ATOM 2369 O O . PRO A 1 304 ? -21.312 12.703 29.922 1 74.25 304 PRO A O 1
ATOM 2372 N N . SER A 1 305 ? -23.266 11.656 29.922 1 77.38 305 SER A N 1
ATOM 2373 C CA . SER A 1 305 ? -22.766 10.484 30.641 1 77.38 305 SER A CA 1
ATOM 2374 C C . SER A 1 305 ? -21.984 9.555 29.719 1 77.38 305 SER A C 1
ATOM 2376 O O . SER A 1 305 ? -22.297 9.438 28.531 1 77.38 305 SER A O 1
ATOM 2378 N N . PRO A 1 306 ? -20.906 9.07 30.203 1 81.69 306 PRO A N 1
ATOM 2379 C CA . PRO A 1 306 ? -20.109 8.164 29.375 1 81.69 306 PRO A CA 1
ATOM 2380 C C . PRO A 1 306 ? -20.922 6.965 28.875 1 81.69 306 PRO A C 1
ATOM 2382 O O . PRO A 1 306 ? -21.75 6.43 29.594 1 81.69 306 PRO A O 1
ATOM 2385 N N . THR A 1 307 ? -20.906 6.766 27.609 1 77.25 307 THR A N 1
ATOM 2386 C CA . THR A 1 307 ? -21.594 5.625 27 1 77.25 307 THR A CA 1
ATOM 2387 C C . THR A 1 307 ? -20.578 4.672 26.359 1 77.25 307 THR A C 1
ATOM 2389 O O . THR A 1 307 ? -19.625 5.113 25.734 1 77.25 307 THR A O 1
ATOM 2392 N N . MET A 1 308 ? -20.797 3.398 26.656 1 80.12 308 MET A N 1
ATOM 2393 C CA . MET A 1 308 ? -19.938 2.393 26.047 1 80.12 308 MET A CA 1
ATOM 2394 C C . MET A 1 308 ? -20.328 2.152 24.594 1 80.12 308 MET A C 1
ATOM 2396 O O . MET A 1 308 ? -21.5 2.199 24.25 1 80.12 308 MET A O 1
ATOM 2400 N N . PRO A 1 309 ? -19.312 1.971 23.781 1 78.69 309 PRO A N 1
ATOM 2401 C CA . PRO A 1 309 ? -19.625 1.655 22.391 1 78.69 309 PRO A CA 1
ATOM 2402 C C . PRO A 1 309 ? -20.453 0.38 22.25 1 78.69 309 PRO A C 1
ATOM 2404 O O . PRO A 1 309 ? -20.266 -0.574 23.016 1 78.69 309 PRO A O 1
ATOM 2407 N N . SER A 1 310 ? -21.484 0.494 21.438 1 78.19 310 SER A N 1
ATOM 2408 C CA . SER A 1 310 ? -22.297 -0.686 21.172 1 78.19 310 SER A CA 1
ATOM 2409 C C . SER A 1 310 ? -21.5 -1.752 20.422 1 78.19 310 SER A C 1
ATOM 2411 O O . SER A 1 310 ? -20.844 -1.458 19.422 1 78.19 310 SER A O 1
ATOM 2413 N N . PHE A 1 311 ? -21.484 -2.912 20.875 1 77.56 311 PHE A N 1
ATOM 2414 C CA . PHE A 1 311 ? -20.734 -4.031 20.312 1 77.56 311 PHE A CA 1
ATOM 2415 C C . PHE A 1 311 ? -21.281 -4.418 18.938 1 77.56 311 PHE A C 1
ATOM 2417 O O . PHE A 1 311 ? -20.594 -5.055 18.156 1 77.56 311 PHE A O 1
ATOM 2424 N N . GLU A 1 312 ? -22.516 -3.965 18.719 1 77.31 312 GLU A N 1
ATOM 2425 C CA . GLU A 1 312 ? -23.156 -4.312 17.453 1 77.31 312 GLU A CA 1
ATOM 2426 C C . GLU A 1 312 ? -22.531 -3.541 16.297 1 77.31 312 GLU A C 1
ATOM 2428 O O . GLU A 1 312 ? -22.344 -4.09 15.203 1 77.31 312 GLU A O 1
ATOM 2433 N N . TYR A 1 313 ? -22.156 -2.309 16.609 1 79.88 313 TYR A N 1
ATOM 2434 C CA . TYR A 1 313 ? -21.672 -1.448 15.531 1 79.88 313 TYR A CA 1
ATOM 2435 C C . TYR A 1 313 ? -20.141 -1.503 15.43 1 79.88 313 TYR A C 1
ATOM 2437 O O . TYR A 1 313 ? -19.562 -1.115 14.414 1 79.88 313 TYR A O 1
ATOM 2445 N N . LEU A 1 314 ? -19.484 -2.062 16.375 1 84.06 314 LEU A N 1
ATOM 2446 C CA . LEU A 1 314 ? -18.031 -1.974 16.531 1 84.06 314 LEU A CA 1
ATOM 2447 C C . LEU A 1 314 ? -17.312 -2.645 15.359 1 84.06 314 LEU A C 1
ATOM 2449 O O . LEU A 1 314 ? -16.375 -2.074 14.789 1 84.06 314 LEU A O 1
ATOM 2453 N N . PRO A 1 315 ? -17.797 -3.793 14.914 1 79.19 315 PRO A N 1
ATOM 2454 C CA . PRO A 1 315 ? -17.062 -4.449 13.836 1 79.19 315 PRO A CA 1
ATOM 2455 C C . PRO A 1 315 ? -17.219 -3.729 12.5 1 79.19 315 PRO A C 1
ATOM 2457 O O . PRO A 1 315 ? -16.328 -3.809 11.648 1 79.19 315 PRO A O 1
ATOM 2460 N N . HIS A 1 316 ? -18.234 -3.025 12.359 1 76.94 316 HIS A N 1
ATOM 2461 C CA . HIS A 1 316 ? -18.5 -2.377 11.086 1 76.94 316 HIS A CA 1
ATOM 2462 C C . HIS A 1 316 ? -17.812 -1.021 10.992 1 76.94 316 HIS A C 1
ATOM 2464 O O . HIS A 1 316 ? -17.766 -0.417 9.922 1 76.94 316 HIS A O 1
ATOM 2470 N N . SER A 1 317 ? -17.219 -0.607 12.109 1 85.81 317 SER A N 1
ATOM 2471 C CA . SER A 1 317 ? -16.594 0.708 12.148 1 85.81 317 SER A CA 1
ATOM 2472 C C . SER A 1 317 ? -15.07 0.593 12.172 1 85.81 317 SER A C 1
ATOM 2474 O O . SER A 1 317 ? -14.367 1.6 12.281 1 85.81 317 SER A O 1
ATOM 2476 N N . PHE A 1 318 ? -14.57 -0.569 11.961 1 84 318 PHE A N 1
ATOM 2477 C CA . PHE A 1 318 ? -13.148 -0.824 12.133 1 84 318 PHE A CA 1
ATOM 2478 C C . PHE A 1 318 ? -12.344 -0.123 11.047 1 84 318 PHE A C 1
ATOM 2480 O O . PHE A 1 318 ? -11.352 0.556 11.336 1 84 318 PHE A O 1
ATOM 2487 N N . PHE A 1 319 ? -12.742 -0.265 9.859 1 79.75 319 PHE A N 1
ATOM 2488 C CA . PHE A 1 319 ? -11.984 0.25 8.727 1 79.75 319 PHE A CA 1
ATOM 2489 C C . PHE A 1 319 ? -11.992 1.774 8.719 1 79.75 319 PHE A C 1
ATOM 2491 O O . PHE A 1 319 ? -10.961 2.404 8.5 1 79.75 319 PHE A O 1
ATOM 2498 N N . GLU A 1 320 ? -13.102 2.363 9.008 1 84.19 320 GLU A N 1
ATOM 2499 C CA . GLU A 1 320 ? -13.211 3.818 9.055 1 84.19 320 GLU A CA 1
ATOM 2500 C C . GLU A 1 320 ? -12.414 4.395 10.227 1 84.19 320 GLU A C 1
ATOM 2502 O O . GLU A 1 320 ? -11.812 5.465 10.102 1 84.19 320 GLU A O 1
ATOM 2507 N N . GLY A 1 321 ? -12.492 3.625 11.289 1 90.12 321 GLY A N 1
ATOM 2508 C CA . GLY A 1 321 ? -11.711 4.051 12.438 1 90.12 321 GLY A CA 1
ATOM 2509 C C . GLY A 1 321 ? -10.219 4.059 12.172 1 90.12 321 GLY A C 1
ATOM 2510 O O . GLY A 1 321 ? -9.516 4.98 12.594 1 90.12 321 GLY A O 1
ATOM 2511 N N . MET A 1 322 ? -9.773 3.139 11.422 1 90.44 322 MET A N 1
ATOM 2512 C CA . MET A 1 322 ? -8.352 3.047 11.094 1 90.44 322 MET A CA 1
ATOM 2513 C C . MET A 1 322 ? -7.934 4.195 10.18 1 90.44 322 MET A C 1
ATOM 2515 O O . MET A 1 322 ? -6.879 4.797 10.375 1 90.44 322 MET A O 1
ATOM 2519 N N . LEU A 1 323 ? -8.75 4.48 9.219 1 89.69 323 LEU A N 1
ATOM 2520 C CA . LEU A 1 323 ? -8.453 5.57 8.289 1 89.69 323 LEU A CA 1
ATOM 2521 C C . LEU A 1 323 ? -8.438 6.91 9.016 1 89.69 323 LEU A C 1
ATOM 2523 O O . LEU A 1 323 ? -7.562 7.742 8.773 1 89.69 323 LEU A O 1
ATOM 2527 N N . ALA A 1 324 ? -9.391 7.074 9.891 1 92.94 324 ALA A N 1
ATOM 2528 C CA . ALA A 1 324 ? -9.461 8.312 10.664 1 92.94 324 ALA A CA 1
ATOM 2529 C C . ALA A 1 324 ? -8.234 8.477 11.555 1 92.94 324 ALA A C 1
ATOM 2531 O O . ALA A 1 324 ? -7.742 9.586 11.75 1 92.94 324 ALA A O 1
ATOM 2532 N N . ALA A 1 325 ? -7.805 7.336 12.078 1 95.06 325 ALA A N 1
ATOM 2533 C CA . ALA A 1 325 ? -6.625 7.371 12.938 1 95.06 325 ALA A CA 1
ATOM 2534 C C . ALA A 1 325 ? -5.395 7.832 12.156 1 95.06 325 ALA A C 1
ATOM 2536 O O . ALA A 1 325 ? -4.641 8.688 12.633 1 95.06 325 ALA A O 1
ATOM 2537 N N . LEU A 1 326 ? -5.258 7.352 10.984 1 92.88 326 LEU A N 1
ATOM 2538 C CA . LEU A 1 326 ? -4.09 7.676 10.164 1 92.88 326 LEU A CA 1
ATOM 2539 C C . LEU A 1 326 ? -4.137 9.133 9.703 1 92.88 326 LEU A C 1
ATOM 2541 O O . LEU A 1 326 ? -3.129 9.836 9.781 1 92.88 326 LEU A O 1
ATOM 2545 N N . VAL A 1 327 ? -5.223 9.578 9.305 1 93.88 327 VAL A N 1
ATOM 2546 C CA . VAL A 1 327 ? -5.371 10.945 8.805 1 93.88 327 VAL A CA 1
ATOM 2547 C C . VAL A 1 327 ? -5.211 11.938 9.953 1 93.88 327 VAL A C 1
ATOM 2549 O O . VAL A 1 327 ? -4.562 12.977 9.805 1 93.88 327 VAL A O 1
ATOM 2552 N N . SER A 1 328 ? -5.816 11.594 11.055 1 95.5 328 SER A N 1
ATOM 2553 C CA . SER A 1 328 ? -5.793 12.5 12.195 1 95.5 328 SER A CA 1
ATOM 2554 C C . SER A 1 328 ? -4.371 12.727 12.703 1 95.5 328 SER A C 1
ATOM 2556 O O . SER A 1 328 ? -3.99 13.852 13.023 1 95.5 328 SER A O 1
ATOM 2558 N N . ILE A 1 329 ? -3.592 11.711 12.781 1 95.25 329 ILE A N 1
ATOM 2559 C CA . ILE A 1 329 ? -2.229 11.867 13.281 1 95.25 329 ILE A CA 1
ATOM 2560 C C . ILE A 1 329 ? -1.39 12.625 12.25 1 95.25 329 ILE A C 1
ATOM 2562 O O . ILE A 1 329 ? -0.517 13.422 12.617 1 95.25 329 ILE A O 1
ATOM 2566 N N . ALA A 1 330 ? -1.602 12.352 11.016 1 92.06 330 ALA A N 1
ATOM 2567 C CA . ALA A 1 330 ? -0.865 13.047 9.961 1 92.06 330 ALA A CA 1
ATOM 2568 C C . ALA A 1 330 ? -1.129 14.547 10.016 1 92.06 330 ALA A C 1
ATOM 2570 O O . ALA A 1 330 ? -0.196 15.352 9.945 1 92.06 330 ALA A O 1
ATOM 2571 N N . VAL A 1 331 ? -2.324 14.906 10.18 1 92.25 331 VAL A N 1
ATOM 2572 C CA . VAL A 1 331 ? -2.697 16.312 10.234 1 92.25 331 VAL A CA 1
ATOM 2573 C C . VAL A 1 331 ? -2.184 16.938 11.531 1 92.25 331 VAL A C 1
ATOM 2575 O O . VAL A 1 331 ? -1.746 18.094 11.539 1 92.25 331 VAL A O 1
ATOM 2578 N N . CYS A 1 332 ? -2.322 16.172 12.555 1 94.5 332 CYS A N 1
ATOM 2579 C CA . CYS A 1 332 ? -1.831 16.625 13.844 1 94.5 332 CYS A CA 1
ATOM 2580 C C . CYS A 1 332 ? -0.356 17 13.766 1 94.5 332 CYS A C 1
ATOM 2582 O O . CYS A 1 332 ? 0.042 18.078 14.227 1 94.5 332 CYS A O 1
ATOM 2584 N N . LEU A 1 333 ? 0.438 16.25 13.141 1 90.88 333 LEU A N 1
ATOM 2585 C CA . LEU A 1 333 ? 1.872 16.5 13.016 1 90.88 333 LEU A CA 1
ATOM 2586 C C . LEU A 1 333 ? 2.158 17.625 12.031 1 90.88 333 LEU A C 1
ATOM 2588 O O . LEU A 1 333 ? 3.086 18.406 12.234 1 90.88 333 LEU A O 1
ATOM 2592 N N . GLN A 1 334 ? 1.391 17.672 11.023 1 86.12 334 GLN A N 1
ATOM 2593 C CA . GLN A 1 334 ? 1.544 18.719 10.031 1 86.12 334 GLN A CA 1
ATOM 2594 C C . GLN A 1 334 ? 1.293 20.094 10.648 1 86.12 334 GLN A C 1
ATOM 2596 O O . GLN A 1 334 ? 1.917 21.078 10.258 1 86.12 334 GLN A O 1
ATOM 2601 N N . ALA A 1 335 ? 0.405 20.094 11.539 1 89.88 335 ALA A N 1
ATOM 2602 C CA . ALA A 1 335 ? 0.056 21.359 12.195 1 89.88 335 ALA A CA 1
ATOM 2603 C C . ALA A 1 335 ? 1.078 21.719 13.273 1 89.88 335 ALA A C 1
ATOM 2605 O O . ALA A 1 335 ? 1.362 22.891 13.5 1 89.88 335 ALA A O 1
ATOM 2606 N N . ALA A 1 336 ? 1.654 20.766 13.898 1 90 336 ALA A N 1
ATOM 2607 C CA . ALA A 1 336 ? 2.518 20.984 15.055 1 90 336 ALA A CA 1
ATOM 2608 C C . ALA A 1 336 ? 3.934 21.359 14.617 1 90 336 ALA A C 1
ATOM 2610 O O . ALA A 1 336 ? 4.605 22.156 15.281 1 90 336 ALA A O 1
ATOM 2611 N N . LYS A 1 337 ? 4.387 20.891 13.57 1 84.12 337 LYS A N 1
ATOM 2612 C CA . LYS A 1 337 ? 5.801 20.938 13.219 1 84.12 337 LYS A CA 1
ATOM 2613 C C . LYS A 1 337 ? 6.23 22.359 12.852 1 84.12 337 LYS A C 1
ATOM 2615 O O . LYS A 1 337 ? 7.285 22.828 13.281 1 84.12 337 LYS A O 1
ATOM 2620 N N . PRO A 1 338 ? 5.449 23.109 12.109 1 80.69 338 PRO A N 1
ATOM 2621 C CA . PRO A 1 338 ? 5.879 24.469 11.805 1 80.69 338 PRO A CA 1
ATOM 2622 C C . PRO A 1 338 ? 6.066 25.328 13.055 1 80.69 338 PRO A C 1
ATOM 2624 O O . PRO A 1 338 ? 7.047 26.062 13.156 1 80.69 338 PRO A O 1
ATOM 2627 N N . SER A 1 339 ? 5.176 25.172 13.969 1 86.5 339 SER A N 1
ATOM 2628 C CA . SER A 1 339 ? 5.285 25.953 15.203 1 86.5 339 SER A CA 1
ATOM 2629 C C . SER A 1 339 ? 6.457 25.469 16.062 1 86.5 339 SER A C 1
ATOM 2631 O O . SER A 1 339 ? 7.141 26.281 16.688 1 86.5 339 SER A O 1
ATOM 2633 N N . SER A 1 340 ? 6.66 24.203 16.047 1 85.19 340 SER A N 1
ATOM 2634 C CA . SER A 1 340 ? 7.777 23.672 16.812 1 85.19 340 SER A CA 1
ATOM 2635 C C . SER A 1 340 ? 9.117 24.141 16.25 1 85.19 340 SER A C 1
ATOM 2637 O O . SER A 1 340 ? 10.039 24.438 17 1 85.19 340 SER A O 1
ATOM 2639 N N . ARG A 1 341 ? 9.156 24.266 15.07 1 74.88 341 ARG A N 1
ATOM 2640 C CA . ARG A 1 341 ? 10.367 24.734 14.422 1 74.88 341 ARG A CA 1
ATOM 2641 C C . ARG A 1 341 ? 10.594 26.219 14.695 1 74.88 341 ARG A C 1
ATOM 2643 O O . ARG A 1 341 ? 11.719 26.641 14.969 1 74.88 341 ARG A O 1
ATOM 2650 N N . LYS A 1 342 ? 9.578 26.922 14.609 1 77.69 342 LYS A N 1
ATOM 2651 C CA . LYS A 1 342 ? 9.633 28.359 14.82 1 77.69 342 LYS A CA 1
ATOM 2652 C C . LYS A 1 342 ? 10.07 28.703 16.234 1 77.69 342 LYS A C 1
ATOM 2654 O O . LYS A 1 342 ? 10.836 29.641 16.453 1 77.69 342 LYS A O 1
ATOM 2659 N N . HIS A 1 343 ? 9.609 27.922 17.125 1 82.38 343 HIS A N 1
ATOM 2660 C CA . HIS A 1 343 ? 9.883 28.25 18.531 1 82.38 343 HIS A CA 1
ATOM 2661 C C . HIS A 1 343 ? 11.016 27.391 19.078 1 82.38 343 HIS A C 1
ATOM 2663 O O . HIS A 1 343 ? 11.328 27.438 20.266 1 82.38 343 HIS A O 1
ATOM 2669 N N . GLY A 1 344 ? 11.516 26.453 18.25 1 75.88 344 GLY A N 1
ATOM 2670 C CA . GLY A 1 344 ? 12.758 25.766 18.547 1 75.88 344 GLY A CA 1
ATOM 2671 C C . GLY A 1 344 ? 12.578 24.609 19.516 1 75.88 344 GLY A C 1
ATOM 2672 O O . GLY A 1 344 ? 13.359 24.453 20.453 1 75.88 344 GLY A O 1
ATOM 2673 N N . TYR A 1 345 ? 11.477 24.016 19.562 1 78.75 345 TYR A N 1
ATOM 2674 C CA . TYR A 1 345 ? 11.32 22.797 20.359 1 78.75 345 TYR A CA 1
ATOM 2675 C C . TYR A 1 345 ? 10.992 21.609 19.469 1 78.75 345 TYR A C 1
ATOM 2677 O O . TYR A 1 345 ? 10.727 21.766 18.281 1 78.75 345 TYR A O 1
ATOM 2685 N N . LYS A 1 346 ? 11.156 20.438 20.016 1 80.06 346 LYS A N 1
ATOM 2686 C CA . LYS A 1 346 ? 10.945 19.219 19.234 1 80.06 346 LYS A CA 1
ATOM 2687 C C . LYS A 1 346 ? 9.633 18.547 19.609 1 80.06 346 LYS A C 1
ATOM 2689 O O . LYS A 1 346 ? 9.266 18.484 20.797 1 80.06 346 LYS A O 1
ATOM 2694 N N . VAL A 1 347 ? 8.922 18.188 18.609 1 87.62 347 VAL A N 1
ATOM 2695 C CA . VAL A 1 347 ? 7.695 17.422 18.797 1 87.62 347 VAL A CA 1
ATOM 2696 C C . VAL A 1 347 ? 7.992 15.93 18.719 1 87.62 347 VAL A C 1
ATOM 2698 O O . VAL A 1 347 ? 8.586 15.469 17.75 1 87.62 347 VAL A O 1
ATOM 2701 N N . ASP A 1 348 ? 7.668 15.242 19.734 1 87.62 348 ASP A N 1
ATOM 2702 C CA . ASP A 1 348 ? 7.848 13.789 19.766 1 87.62 348 ASP A CA 1
ATOM 2703 C C . ASP A 1 348 ? 6.645 13.078 19.156 1 87.62 348 ASP A C 1
ATOM 2705 O O . ASP A 1 348 ? 5.551 13.094 19.734 1 87.62 348 ASP A O 1
ATOM 2709 N N . VAL A 1 349 ? 6.867 12.414 18.156 1 88.81 349 VAL A N 1
ATOM 2710 C CA . VAL A 1 349 ? 5.781 11.781 17.406 1 88.81 349 VAL A CA 1
ATOM 2711 C C . VAL A 1 349 ? 5.113 10.711 18.266 1 88.81 349 VAL A C 1
ATOM 2713 O O . VAL A 1 349 ? 3.891 10.562 18.25 1 88.81 349 VAL A O 1
ATOM 2716 N N . LYS A 1 350 ? 5.879 9.984 19.016 1 88.81 350 LYS A N 1
ATOM 2717 C CA . LYS A 1 350 ? 5.316 8.953 19.875 1 88.81 350 LYS A CA 1
ATOM 2718 C C . LYS A 1 350 ? 4.391 9.57 20.922 1 88.81 350 LYS A C 1
ATOM 2720 O O . LYS A 1 350 ? 3.301 9.047 21.172 1 88.81 350 LYS A O 1
ATOM 2725 N N . GLN A 1 351 ? 4.82 10.594 21.469 1 91.81 351 GLN A N 1
ATOM 2726 C CA . GLN A 1 351 ? 4.027 11.266 22.5 1 91.81 351 GLN A CA 1
ATOM 2727 C C . GLN A 1 351 ? 2.748 11.844 21.906 1 91.81 351 GLN A C 1
ATOM 2729 O O . GLN A 1 351 ? 1.709 11.875 22.578 1 91.81 351 GLN A O 1
ATOM 2734 N N . GLU A 1 352 ? 2.873 12.328 20.781 1 94.25 352 GLU A N 1
ATOM 2735 C CA . GLU A 1 352 ? 1.685 12.867 20.125 1 94.25 352 GLU A CA 1
ATOM 2736 C C . GLU A 1 352 ? 0.68 11.758 19.812 1 94.25 352 GLU A C 1
ATOM 2738 O O . GLU A 1 352 ? -0.531 11.984 19.844 1 94.25 352 GLU A O 1
ATOM 2743 N N . LEU A 1 353 ? 1.227 10.594 19.438 1 94.44 353 LEU A N 1
ATOM 2744 C CA . LEU A 1 353 ? 0.35 9.453 19.219 1 94.44 353 LEU A CA 1
ATOM 2745 C C . LEU A 1 353 ? -0.385 9.062 20.484 1 94.44 353 LEU A C 1
ATOM 2747 O O . LEU A 1 353 ? -1.584 8.773 20.453 1 94.44 353 LEU A O 1
ATOM 2751 N N . VAL A 1 354 ? 0.302 9.055 21.562 1 94.88 354 VAL A N 1
ATOM 2752 C CA . VAL A 1 354 ? -0.307 8.727 22.844 1 94.88 354 VAL A CA 1
ATOM 2753 C C . VAL A 1 354 ? -1.33 9.797 23.219 1 94.88 354 VAL A C 1
ATOM 2755 O O . VAL A 1 354 ? -2.426 9.477 23.688 1 94.88 354 VAL A O 1
ATOM 2758 N N . ALA A 1 355 ? -0.964 11.016 23.016 1 95.88 355 ALA A N 1
ATOM 2759 C CA . ALA A 1 355 ? -1.849 12.133 23.359 1 95.88 355 ALA A CA 1
ATOM 2760 C C . ALA A 1 355 ? -3.129 12.086 22.531 1 95.88 355 ALA A C 1
ATOM 2762 O O . ALA A 1 355 ? -4.234 12.133 23.078 1 95.88 355 ALA A O 1
ATOM 2763 N N . LEU A 1 356 ? -3.002 11.938 21.281 1 96.5 356 LEU A N 1
ATOM 2764 C CA . LEU A 1 356 ? -4.156 11.93 20.375 1 96.5 356 LEU A CA 1
ATOM 2765 C C . LEU A 1 356 ? -4.973 10.648 20.562 1 96.5 356 LEU A C 1
ATOM 2767 O O . LEU A 1 356 ? -6.207 10.688 20.547 1 96.5 356 LEU A O 1
ATOM 2771 N N . GLY A 1 357 ? -4.262 9.516 20.656 1 96.75 357 GLY A N 1
ATOM 2772 C CA . GLY A 1 357 ? -4.953 8.258 20.875 1 96.75 357 GLY A CA 1
ATOM 2773 C C . GLY A 1 357 ? -5.75 8.234 22.172 1 96.75 357 GLY A C 1
ATOM 2774 O O . GLY A 1 357 ? -6.895 7.781 22.188 1 96.75 357 GLY A O 1
ATOM 2775 N N . SER A 1 358 ? -5.184 8.727 23.219 1 96.31 358 SER A N 1
ATOM 2776 C CA . SER A 1 358 ? -5.887 8.797 24.5 1 96.31 358 SER A CA 1
ATOM 2777 C C . SER A 1 358 ? -7.051 9.781 24.438 1 96.31 358 SER A C 1
ATOM 2779 O O . SER A 1 358 ? -8.102 9.547 25.031 1 96.31 358 SER A O 1
ATOM 2781 N N . ALA A 1 359 ? -6.828 10.852 23.781 1 96.69 359 ALA A N 1
ATOM 2782 C CA . ALA A 1 359 ? -7.887 11.852 23.609 1 96.69 359 ALA A CA 1
ATOM 2783 C C . ALA A 1 359 ? -9.078 11.258 22.875 1 96.69 359 ALA A C 1
ATOM 2785 O O . ALA A 1 359 ? -10.227 11.422 23.297 1 96.69 359 ALA A O 1
ATOM 2786 N N . ASN A 1 360 ? -8.805 10.562 21.797 1 96.88 360 ASN A N 1
ATOM 2787 C CA . ASN A 1 360 ? -9.883 9.969 21.016 1 96.88 360 ASN A CA 1
ATOM 2788 C C . ASN A 1 360 ? -10.539 8.805 21.75 1 96.88 360 ASN A C 1
ATOM 2790 O O . ASN A 1 360 ? -11.758 8.648 21.719 1 96.88 360 ASN A O 1
ATOM 2794 N N . LEU A 1 361 ? -9.734 8.023 22.406 1 95.69 361 LEU A N 1
ATOM 2795 C CA . LEU A 1 361 ? -10.305 6.902 23.156 1 95.69 361 LEU A CA 1
ATOM 2796 C C . LEU A 1 361 ? -11.227 7.402 24.266 1 95.69 361 LEU A C 1
ATOM 2798 O O . LEU A 1 361 ? -12.344 6.906 24.422 1 95.69 361 LEU A O 1
ATOM 2802 N N . PHE A 1 362 ? -10.789 8.359 24.984 1 94.69 362 PHE A N 1
ATOM 2803 C CA . PHE A 1 362 ? -11.578 8.922 26.078 1 94.69 362 PHE A CA 1
ATOM 2804 C C . PHE A 1 362 ? -12.836 9.602 25.547 1 94.69 362 PHE A C 1
ATOM 2806 O O . PHE A 1 362 ? -13.922 9.43 26.109 1 94.69 362 PHE A O 1
ATOM 2813 N N . SER A 1 363 ? -12.695 10.359 24.531 1 93.5 363 SER A N 1
ATOM 2814 C CA . SER A 1 363 ? -13.805 11.133 24 1 93.5 363 SER A CA 1
ATOM 2815 C C . SER A 1 363 ? -14.836 10.227 23.344 1 93.5 363 SER A C 1
ATOM 2817 O O . SER A 1 363 ? -16 10.617 23.172 1 93.5 363 SER A O 1
ATOM 2819 N N . SER A 1 364 ? -14.375 9.008 22.891 1 92.88 364 SER A N 1
ATOM 2820 C CA . SER A 1 364 ? -15.305 8.062 22.281 1 92.88 364 SER A CA 1
ATOM 2821 C C . SER A 1 364 ? -16.438 7.715 23.25 1 92.88 364 SER A C 1
ATOM 2823 O O . SER A 1 364 ? -17.562 7.422 22.812 1 92.88 364 SER A O 1
ATOM 2825 N N . PHE A 1 365 ? -16.266 7.855 24.5 1 90.44 365 PHE A N 1
ATOM 2826 C CA . PHE A 1 365 ? -17.281 7.516 25.484 1 90.44 365 PHE A CA 1
ATOM 2827 C C . PHE A 1 365 ? -18.297 8.641 25.641 1 90.44 365 PHE A C 1
ATOM 2829 O O . PHE A 1 365 ? -19.359 8.461 26.25 1 90.44 365 PHE A O 1
ATOM 2836 N N . PHE A 1 366 ? -18.016 9.758 25.047 1 88.06 366 PHE A N 1
ATOM 2837 C CA . PHE A 1 366 ? -18.891 10.914 25.156 1 88.06 366 PHE A CA 1
ATOM 2838 C C . PHE A 1 366 ? -19.453 11.297 23.797 1 88.06 366 PHE A C 1
ATOM 2840 O O . PHE A 1 366 ? -19.703 12.477 23.531 1 88.06 366 PHE A O 1
ATOM 2847 N N . ALA A 1 367 ? -19.484 10.352 22.828 1 83.62 367 ALA A N 1
ATOM 2848 C CA . ALA A 1 367 ? -20.125 10.445 21.516 1 83.62 367 ALA A CA 1
ATOM 2849 C C . ALA A 1 367 ? -19.438 11.5 20.656 1 83.62 367 ALA A C 1
ATOM 2851 O O . ALA A 1 367 ? -20.109 12.266 19.953 1 83.62 367 ALA A O 1
ATOM 2852 N N . CYS A 1 368 ? -18.156 11.641 20.828 1 90.38 368 CYS A N 1
ATOM 2853 C CA . CYS A 1 368 ? -17.359 12.523 19.969 1 90.38 368 CYS A CA 1
ATOM 2854 C C . CYS A 1 368 ? -16.797 11.766 18.781 1 90.38 368 CYS A C 1
ATOM 2856 O O . CYS A 1 368 ? -16.469 10.578 18.875 1 90.38 368 CYS A O 1
ATOM 2858 N N . PHE A 1 369 ? -16.859 12.383 17.656 1 91.75 369 PHE A N 1
ATOM 2859 C CA . PHE A 1 369 ? -16.141 11.797 16.531 1 91.75 369 PHE A CA 1
ATOM 2860 C C . PHE A 1 369 ? -14.648 12.078 16.625 1 91.75 369 PHE A C 1
ATOM 2862 O O . PHE A 1 369 ? -14.219 12.883 17.453 1 91.75 369 PHE A O 1
ATOM 2869 N N . PRO A 1 370 ? -13.836 11.391 15.852 1 93.94 370 PRO A N 1
ATOM 2870 C CA . PRO A 1 370 ? -12.391 11.523 16.016 1 93.94 370 PRO A CA 1
ATOM 2871 C C . PRO A 1 370 ? -11.906 12.961 15.875 1 93.94 370 PRO A C 1
ATOM 2873 O O . PRO A 1 370 ? -12.32 13.672 14.953 1 93.94 370 PRO A O 1
ATOM 2876 N N . ALA A 1 371 ? -11.078 13.32 16.797 1 95.62 371 ALA A N 1
ATOM 2877 C CA . ALA A 1 371 ? -10.555 14.68 16.844 1 95.62 371 ALA A CA 1
ATOM 2878 C C . ALA A 1 371 ? -9.133 14.742 16.281 1 95.62 371 ALA A C 1
ATOM 2880 O O . ALA A 1 371 ? -8.43 13.727 16.234 1 95.62 371 ALA A O 1
ATOM 2881 N N . SER A 1 372 ? -8.797 15.852 15.797 1 95.06 372 SER A N 1
ATOM 2882 C CA . SER A 1 372 ? -7.441 16.125 15.336 1 95.06 372 SER A CA 1
ATOM 2883 C C . SER A 1 372 ? -7.121 17.625 15.422 1 95.06 372 SER A C 1
ATOM 2885 O O . SER A 1 372 ? -7.891 18.391 16 1 95.06 372 SER A O 1
ATOM 2887 N N . SER A 1 373 ? -5.977 17.938 14.953 1 93.5 373 SER A N 1
ATOM 2888 C CA . SER A 1 373 ? -5.527 19.328 14.969 1 93.5 373 SER A CA 1
ATOM 2889 C C . SER A 1 373 ? -6.055 20.094 13.766 1 93.5 373 SER A C 1
ATOM 2891 O O . SER A 1 373 ? -6.602 19.5 12.828 1 93.5 373 SER A O 1
ATOM 2893 N N . ASN A 1 374 ? -6.059 21.375 13.945 1 89.31 374 ASN A N 1
ATOM 2894 C CA . ASN A 1 374 ? -6.426 22.297 12.883 1 89.31 374 ASN A CA 1
ATOM 2895 C C . ASN A 1 374 ? -5.383 23.406 12.719 1 89.31 374 ASN A C 1
ATOM 2897 O O . ASN A 1 374 ? -5.055 24.109 13.68 1 89.31 374 ASN A O 1
ATOM 2901 N N . ILE A 1 375 ? -4.922 23.578 11.516 1 85.94 375 ILE A N 1
ATOM 2902 C CA . ILE A 1 375 ? -3.832 24.516 11.242 1 85.94 375 ILE A CA 1
ATOM 2903 C C . ILE A 1 375 ? -4.273 25.938 11.562 1 85.94 375 ILE A C 1
ATOM 2905 O O . ILE A 1 375 ? -3.48 26.734 12.055 1 85.94 375 ILE A O 1
ATOM 2909 N N . GLY A 1 376 ? -5.516 26.281 11.305 1 84.44 376 GLY A N 1
ATOM 2910 C CA . GLY A 1 376 ? -6.031 27.594 11.617 1 84.44 376 GLY A CA 1
ATOM 2911 C C . GLY A 1 376 ? -5.957 27.938 13.094 1 84.44 376 GLY A C 1
ATOM 2912 O O . GLY A 1 376 ? -5.496 29.016 13.477 1 84.44 376 GLY A O 1
ATOM 2913 N N . ARG A 1 377 ? -6.352 27.047 13.906 1 89.69 377 ARG A N 1
ATOM 2914 C CA . ARG A 1 377 ? -6.332 27.266 15.352 1 89.69 377 ARG A CA 1
ATOM 2915 C C . ARG A 1 377 ? -4.898 27.344 15.875 1 89.69 377 ARG A C 1
ATOM 2917 O O . ARG A 1 377 ? -4.605 28.156 16.766 1 89.69 377 ARG A O 1
ATOM 2924 N N . VAL A 1 378 ? -4.062 26.516 15.328 1 91.5 378 VAL A N 1
ATOM 2925 C CA . VAL A 1 378 ? -2.664 26.516 15.734 1 91.5 378 VAL A CA 1
ATOM 2926 C C . VAL A 1 378 ? -2.02 27.844 15.367 1 91.5 378 VAL A C 1
ATOM 2928 O O . VAL A 1 378 ? -1.219 28.391 16.125 1 91.5 378 VAL A O 1
ATOM 2931 N N . THR A 1 379 ? -2.408 28.344 14.219 1 86.62 379 THR A N 1
ATOM 2932 C CA . THR A 1 379 ? -1.869 29.625 13.766 1 86.62 379 THR A CA 1
ATOM 2933 C C . THR A 1 379 ? -2.316 30.75 14.695 1 86.62 379 THR A C 1
ATOM 2935 O O . THR A 1 379 ? -1.553 31.688 14.961 1 86.62 379 THR A O 1
ATOM 2938 N N . VAL A 1 380 ? -3.514 30.688 15.141 1 86.12 380 VAL A N 1
ATOM 2939 C CA . VAL A 1 380 ? -4.031 31.688 16.078 1 86.12 380 VAL A CA 1
ATOM 2940 C C . VAL A 1 380 ? -3.254 31.625 17.391 1 86.12 380 VAL A C 1
ATOM 2942 O O . VAL A 1 380 ? -2.844 32.656 17.922 1 86.12 380 VAL A O 1
ATOM 2945 N N . LEU A 1 381 ? -3.049 30.453 17.906 1 91.38 381 LEU A N 1
ATOM 2946 C CA . LEU A 1 381 ? -2.295 30.266 19.141 1 91.38 381 LEU A CA 1
ATOM 2947 C C . LEU A 1 381 ? -0.868 30.781 18.984 1 91.38 381 LEU A C 1
ATOM 2949 O O . LEU A 1 381 ? -0.332 31.422 19.906 1 91.38 381 LEU A O 1
ATOM 2953 N N . ASP A 1 382 ? -0.36 30.516 17.844 1 88.56 382 ASP A N 1
ATOM 2954 C CA . ASP A 1 382 ? 1.006 30.938 17.547 1 88.56 382 ASP A CA 1
ATOM 2955 C C . ASP A 1 382 ? 1.089 32.469 17.438 1 88.56 382 ASP A C 1
ATOM 2957 O O . ASP A 1 382 ? 2.062 33.062 17.875 1 88.56 382 ASP A O 1
ATOM 2961 N N . SER A 1 383 ? 0.095 33.062 16.828 1 85.06 383 SER A N 1
ATOM 2962 C CA . SER A 1 383 ? 0.081 34.5 16.641 1 85.06 383 SER A CA 1
ATOM 2963 C C . SER A 1 383 ? -0.029 35.25 17.953 1 85.06 383 SER A C 1
ATOM 2965 O O . SER A 1 383 ? 0.528 36.344 18.109 1 85.06 383 SER A O 1
ATOM 2967 N N . ILE A 1 384 ? -0.755 34.594 18.891 1 87.75 384 ILE A N 1
ATOM 2968 C CA . ILE A 1 384 ? -0.93 35.219 20.203 1 87.75 384 ILE A CA 1
ATOM 2969 C C . ILE A 1 384 ? 0.235 34.812 21.109 1 87.75 384 ILE A C 1
ATOM 2971 O O . ILE A 1 384 ? 0.314 35.281 22.25 1 87.75 384 ILE A O 1
ATOM 2975 N N . LYS A 1 385 ? 1.141 33.969 20.594 1 86.5 385 LYS A N 1
ATOM 2976 C CA . LYS A 1 385 ? 2.371 33.562 21.25 1 86.5 385 LYS A CA 1
ATOM 2977 C C . LYS A 1 385 ? 2.072 32.75 22.5 1 86.5 385 LYS A C 1
ATOM 2979 O O . LYS A 1 385 ? 2.602 33.031 23.578 1 86.5 385 LYS A O 1
ATOM 2984 N N . SER A 1 386 ? 1.19 31.828 22.297 1 91.19 386 SER A N 1
ATOM 2985 C CA . SER A 1 386 ? 0.963 30.875 23.375 1 91.19 386 SER A CA 1
ATOM 2986 C C . SER A 1 386 ? 2.242 30.125 23.719 1 91.19 386 SER A C 1
ATOM 2988 O O . SER A 1 386 ? 3.102 29.906 22.859 1 91.19 386 SER A O 1
ATOM 2990 N N . ARG A 1 387 ? 2.324 29.719 25.031 1 88.75 387 ARG A N 1
ATOM 2991 C CA . ARG A 1 387 ? 3.604 29.172 25.469 1 88.75 387 ARG A CA 1
ATOM 2992 C C . ARG A 1 387 ? 3.449 27.719 25.922 1 88.75 387 ARG A C 1
ATOM 2994 O O . ARG A 1 387 ? 4.43 26.984 26.016 1 88.75 387 ARG A O 1
ATOM 3001 N N . SER A 1 388 ? 2.256 27.375 26.203 1 90.69 388 SER A N 1
ATOM 3002 C CA . SER A 1 388 ? 2.055 26.031 26.719 1 90.69 388 SER A CA 1
ATOM 3003 C C . SER A 1 388 ? 0.65 25.516 26.406 1 90.69 388 SER A C 1
ATOM 3005 O O . SER A 1 388 ? -0.166 26.25 25.828 1 90.69 388 SER A O 1
ATOM 3007 N N . GLN A 1 389 ? 0.417 24.25 26.797 1 92.69 389 GLN A N 1
ATOM 3008 C CA . GLN A 1 389 ? -0.879 23.609 26.578 1 92.69 389 GLN A CA 1
ATOM 3009 C C . GLN A 1 389 ? -1.908 24.109 27.594 1 92.69 389 GLN A C 1
ATOM 3011 O O . GLN A 1 389 ? -3.076 23.719 27.547 1 92.69 389 GLN A O 1
ATOM 3016 N N . LEU A 1 390 ? -1.515 25.016 28.422 1 92.31 390 LEU A N 1
ATOM 3017 C CA . LEU A 1 390 ? -2.486 25.641 29.312 1 92.31 390 LEU A CA 1
ATOM 3018 C C . LEU A 1 390 ? -3.551 26.391 28.531 1 92.31 390 LEU A C 1
ATOM 3020 O O . LEU A 1 390 ? -4.695 26.516 28.969 1 92.31 390 LEU A O 1
ATOM 3024 N N . SER A 1 391 ? -3.135 26.875 27.391 1 93.62 391 SER A N 1
ATOM 3025 C CA . SER A 1 391 ? -4.102 27.547 26.516 1 93.62 391 SER A CA 1
ATOM 3026 C C . SER A 1 391 ? -5.246 26.609 26.156 1 93.62 391 SER A C 1
ATOM 3028 O O . SER A 1 391 ? -6.41 27.016 26.141 1 93.62 391 SER A O 1
ATOM 3030 N N . THR A 1 392 ? -4.914 25.375 25.844 1 93.88 392 THR A N 1
ATOM 3031 C CA . THR A 1 392 ? -5.934 24.391 25.516 1 93.88 392 THR A CA 1
ATOM 3032 C C . THR A 1 392 ? -6.812 24.094 26.734 1 93.88 392 THR A C 1
ATOM 3034 O O . THR A 1 392 ? -8.023 23.906 26.594 1 93.88 392 THR A O 1
ATOM 3037 N N . LEU A 1 393 ? -6.25 24.062 27.922 1 94.19 393 LEU A N 1
ATOM 3038 C CA . LEU A 1 393 ? -7.012 23.812 29.141 1 94.19 393 LEU A CA 1
ATOM 3039 C C . LEU A 1 393 ? -7.965 24.969 29.422 1 94.19 393 LEU A C 1
ATOM 3041 O O . LEU A 1 393 ? -9.094 24.75 29.891 1 94.19 393 LEU A O 1
ATOM 3045 N N . PHE A 1 394 ? -7.531 26.141 29.156 1 94.94 394 PHE A N 1
ATOM 3046 C CA . PHE A 1 394 ? -8.398 27.297 29.328 1 94.94 394 PHE A CA 1
ATOM 3047 C C . PHE A 1 394 ? -9.539 27.281 28.312 1 94.94 394 PHE A C 1
ATOM 3049 O O . PHE A 1 394 ? -10.664 27.672 28.625 1 94.94 394 PHE A O 1
ATOM 3056 N N . ALA A 1 395 ? -9.195 26.922 27.109 1 94.56 395 ALA A N 1
ATOM 3057 C CA . ALA A 1 395 ? -10.242 26.766 26.094 1 94.56 395 ALA A CA 1
ATOM 3058 C C . ALA A 1 395 ? -11.281 25.734 26.531 1 94.56 395 ALA A C 1
ATOM 3060 O O . ALA A 1 395 ? -12.484 25.953 26.344 1 94.56 395 ALA A O 1
ATOM 3061 N N . CYS A 1 396 ? -10.82 24.641 27.109 1 94.25 396 CYS A N 1
ATOM 3062 C CA . CYS A 1 396 ? -11.711 23.609 27.625 1 94.25 396 CYS A CA 1
ATOM 3063 C C . CYS A 1 396 ? -12.555 24.125 28.781 1 94.25 396 CYS A C 1
ATOM 3065 O O . CYS A 1 396 ? -13.734 23.781 28.891 1 94.25 396 CYS A O 1
ATOM 3067 N N . LEU A 1 397 ? -11.977 24.875 29.594 1 92.81 397 LEU A N 1
ATOM 3068 C CA . LEU A 1 397 ? -12.695 25.438 30.719 1 92.81 397 LEU A CA 1
ATOM 3069 C C . LEU A 1 397 ? -13.836 26.328 30.25 1 92.81 397 LEU A C 1
ATOM 3071 O O . LEU A 1 397 ? -14.953 26.234 30.781 1 92.81 397 LEU A O 1
ATOM 3075 N N . LEU A 1 398 ? -13.516 27.141 29.328 1 91.5 398 LEU A N 1
ATOM 3076 C CA . LEU A 1 398 ? -14.555 28.016 28.812 1 91.5 398 LEU A CA 1
ATOM 3077 C C . LEU A 1 398 ? -15.672 27.203 28.156 1 91.5 398 LEU A C 1
ATOM 3079 O O . LEU A 1 398 ? -16.859 27.516 28.344 1 91.5 398 LEU A O 1
ATOM 3083 N N . THR A 1 399 ? -15.305 26.25 27.359 1 92.06 399 THR A N 1
ATOM 3084 C CA . THR A 1 399 ? -16.297 25.406 26.719 1 92.06 399 THR A CA 1
ATOM 3085 C C . THR A 1 399 ? -17.109 24.625 27.766 1 92.06 399 THR A C 1
ATOM 3087 O O . THR A 1 399 ? -18.312 24.438 27.625 1 92.06 399 THR A O 1
ATOM 3090 N N . GLY A 1 400 ? -16.391 24.156 28.797 1 90.38 400 GLY A N 1
ATOM 3091 C CA . GLY A 1 400 ? -17.078 23.484 29.891 1 90.38 400 GLY A CA 1
ATOM 3092 C C . GLY A 1 400 ? -18.094 24.359 30.594 1 90.38 400 GLY A C 1
ATOM 3093 O O . GLY A 1 400 ? -19.188 23.906 30.953 1 90.38 400 GLY A O 1
ATOM 3094 N N . LEU A 1 401 ? -17.766 25.594 30.734 1 88.56 401 LEU A N 1
ATOM 3095 C CA . LEU A 1 401 ? -18.672 26.547 31.344 1 88.56 401 LEU A CA 1
ATOM 3096 C C . LEU A 1 401 ? -19.891 26.797 30.453 1 88.56 401 LEU A C 1
ATOM 3098 O O . LEU A 1 401 ? -21.016 26.906 30.938 1 88.56 401 LEU A O 1
ATOM 3102 N N . LEU A 1 402 ? -19.609 26.844 29.234 1 86.75 402 LEU A N 1
ATOM 3103 C CA . LEU A 1 402 ? -20.703 27.016 28.297 1 86.75 402 LEU A CA 1
ATOM 3104 C C . LEU A 1 402 ? -21.641 25.812 28.312 1 86.75 402 LEU A C 1
ATOM 3106 O O . LEU A 1 402 ? -22.859 25.984 28.312 1 86.75 402 LEU A O 1
ATOM 3110 N N . LEU A 1 403 ? -21.109 24.641 28.344 1 86.12 403 LEU A N 1
ATOM 3111 C CA . LEU A 1 403 ? -21.891 23.406 28.344 1 86.12 403 LEU A CA 1
ATOM 3112 C C . LEU A 1 403 ? -22.656 23.25 29.641 1 86.12 403 LEU A C 1
ATOM 3114 O O . LEU A 1 403 ? -23.766 22.719 29.656 1 86.12 403 LEU A O 1
ATOM 3118 N N . GLY A 1 404 ? -22.094 23.656 30.688 1 82.19 404 GLY A N 1
ATOM 3119 C CA . GLY A 1 404 ? -22.703 23.5 32 1 82.19 404 GLY A CA 1
ATOM 3120 C C . GLY A 1 404 ? -23.781 24.531 32.281 1 82.19 404 GLY A C 1
ATOM 3121 O O . GLY A 1 404 ? -24.828 24.219 32.844 1 82.19 404 GLY A O 1
ATOM 3122 N N . PHE A 1 405 ? -23.609 25.828 31.781 1 81.81 405 PHE A N 1
ATOM 3123 C CA . PHE A 1 405 ? -24.484 26.906 32.219 1 81.81 405 PHE A CA 1
ATOM 3124 C C . PHE A 1 405 ? -25.297 27.453 31.047 1 81.81 405 PHE A C 1
ATOM 3126 O O . PHE A 1 405 ? -26.359 28.047 31.25 1 81.81 405 PHE A O 1
ATOM 3133 N N . ALA A 1 406 ? -24.812 27.312 29.906 1 77.56 406 ALA A N 1
ATOM 3134 C CA . ALA A 1 406 ? -25.453 27.984 28.781 1 77.56 406 ALA A CA 1
ATOM 3135 C C . ALA A 1 406 ? -25.859 27 27.703 1 77.56 406 ALA A C 1
ATOM 3137 O O . ALA A 1 406 ? -26.047 27.375 26.547 1 77.56 406 ALA A O 1
ATOM 3138 N N . SER A 1 407 ? -25.953 25.844 28.062 1 78 407 SER A N 1
ATOM 3139 C CA . SER A 1 407 ? -26.281 24.828 27.062 1 78 407 SER A CA 1
ATOM 3140 C C . SER A 1 407 ? -27.672 25.047 26.5 1 78 407 SER A C 1
ATOM 3142 O O . SER A 1 407 ? -27.922 24.812 25.312 1 78 407 SER A O 1
ATOM 3144 N N . GLN A 1 408 ? -28.594 25.562 27.25 1 78.5 408 GLN A N 1
ATOM 3145 C CA . GLN A 1 408 ? -29.969 25.797 26.844 1 78.5 408 GLN A CA 1
ATOM 3146 C C . GLN A 1 408 ? -30.062 26.969 25.875 1 78.5 408 GLN A C 1
ATOM 3148 O O . GLN A 1 408 ? -30.938 27 25 1 78.5 408 GLN A O 1
ATOM 3153 N N . THR A 1 409 ? -29.125 27.812 26.062 1 83.31 409 THR A N 1
ATOM 3154 C CA . THR A 1 409 ? -29.125 29 25.188 1 83.31 409 THR A CA 1
ATOM 3155 C C . THR A 1 409 ? -28.703 28.625 23.781 1 83.31 409 THR A C 1
ATOM 3157 O O . THR A 1 409 ? -29.125 29.266 22.812 1 83.31 409 THR A O 1
ATOM 3160 N N . LEU A 1 410 ? -27.922 27.625 23.625 1 86.5 410 LEU A N 1
ATOM 3161 C CA . LEU A 1 410 ? -27.422 27.203 22.312 1 86.5 410 LEU A CA 1
ATOM 3162 C C . LEU A 1 410 ? -28.547 26.625 21.469 1 86.5 410 LEU A C 1
ATOM 3164 O O . LEU A 1 410 ? -28.422 26.547 20.234 1 86.5 410 LEU A O 1
ATOM 3168 N N . HIS A 1 411 ? -29.672 26.281 22.109 1 83.5 411 HIS A N 1
ATOM 3169 C CA . HIS A 1 411 ? -30.812 25.719 21.422 1 83.5 411 HIS A CA 1
ATOM 3170 C C . HIS A 1 411 ? -31.469 26.719 20.484 1 83.5 411 HIS A C 1
ATOM 3172 O O . HIS A 1 411 ? -32.094 26.344 19.484 1 83.5 411 HIS A O 1
ATOM 3178 N N . TYR A 1 412 ? -31.188 27.938 20.734 1 87.44 412 TYR A N 1
ATOM 3179 C CA . TYR A 1 412 ? -31.859 28.984 19.984 1 87.44 412 TYR A CA 1
ATOM 3180 C C . TYR A 1 412 ? -31.016 29.422 18.781 1 87.44 412 TYR A C 1
ATOM 3182 O O . TYR A 1 412 ? -31.438 30.266 18 1 87.44 412 TYR A O 1
ATOM 3190 N N . LEU A 1 413 ? -29.938 28.812 18.609 1 90.81 413 LEU A N 1
ATOM 3191 C CA . LEU A 1 413 ? -29.047 29.203 17.516 1 90.81 413 LEU A CA 1
ATOM 3192 C C . LEU A 1 413 ? -29.594 28.734 16.172 1 90.81 413 LEU A C 1
ATOM 3194 O O . LEU A 1 413 ? -29.828 27.547 15.977 1 90.81 413 LEU A O 1
ATOM 3198 N N . PRO A 1 414 ? -29.891 29.688 15.273 1 91.75 414 PRO A N 1
ATOM 3199 C CA . PRO A 1 414 ? -30.359 29.297 13.945 1 91.75 414 PRO A CA 1
ATOM 3200 C C . PRO A 1 414 ? -29.344 28.422 13.203 1 91.75 414 PRO A C 1
ATOM 3202 O O . PRO A 1 414 ? -28.156 28.719 13.195 1 91.75 414 PRO A O 1
ATOM 3205 N N . LEU A 1 415 ? -29.781 27.406 12.516 1 90.88 415 LEU A N 1
ATOM 3206 C CA . LEU A 1 415 ? -28.938 26.484 11.781 1 90.88 415 LEU A CA 1
ATOM 3207 C C . LEU A 1 415 ? -28.266 27.172 10.594 1 90.88 415 LEU A C 1
ATOM 3209 O O . LEU A 1 415 ? -27.156 26.828 10.211 1 90.88 415 LEU A O 1
ATOM 3213 N N . SER A 1 416 ? -28.906 28.141 10.055 1 93.25 416 SER A N 1
ATOM 3214 C CA . SER A 1 416 ? -28.375 28.875 8.922 1 93.25 416 SER A CA 1
ATOM 3215 C C . SER A 1 416 ? -27.094 29.625 9.289 1 93.25 416 SER A C 1
ATOM 3217 O O . SER A 1 416 ? -26.172 29.719 8.484 1 93.25 416 SER A O 1
ATOM 3219 N N . VAL A 1 417 ? -27.062 30.078 10.516 1 94.5 417 VAL A N 1
ATOM 3220 C CA . VAL A 1 417 ? -25.891 30.812 10.984 1 94.5 417 VAL A CA 1
ATOM 3221 C C . VAL A 1 417 ? -24.719 29.859 11.164 1 94.5 417 VAL A C 1
ATOM 3223 O O . VAL A 1 417 ? -23.594 30.141 10.711 1 94.5 417 VAL A O 1
ATOM 3226 N N . ILE A 1 418 ? -24.953 28.766 11.742 1 92.19 418 ILE A N 1
ATOM 3227 C CA . ILE A 1 418 ? -23.922 27.766 11.961 1 92.19 418 ILE A CA 1
ATOM 3228 C C . ILE A 1 418 ? -23.391 27.266 10.617 1 92.19 418 ILE A C 1
ATOM 3230 O O . ILE A 1 418 ? -22.172 27.141 10.422 1 92.19 418 ILE A O 1
ATOM 3234 N N . ALA A 1 419 ? -24.281 26.969 9.719 1 93.88 419 ALA A N 1
ATOM 3235 C CA . ALA A 1 419 ? -23.922 26.453 8.398 1 93.88 419 ALA A CA 1
ATOM 3236 C C . ALA A 1 419 ? -23.047 27.453 7.645 1 93.88 419 ALA A C 1
ATOM 3238 O O . ALA A 1 419 ? -22.078 27.062 6.98 1 93.88 419 ALA A O 1
ATOM 3239 N N . THR A 1 420 ? -23.406 28.688 7.793 1 95.31 420 THR A N 1
ATOM 3240 C CA . THR A 1 420 ? -22.656 29.734 7.102 1 95.31 420 THR A CA 1
ATOM 3241 C C . THR A 1 420 ? -21.266 29.875 7.691 1 95.31 420 THR A C 1
ATOM 3243 O O . THR A 1 420 ? -20.281 30.016 6.953 1 95.31 420 THR A O 1
ATOM 3246 N N . ILE A 1 421 ? -21.172 29.812 8.938 1 93 421 ILE A N 1
ATOM 3247 C CA . ILE A 1 421 ? -19.891 29.953 9.617 1 93 421 ILE A CA 1
ATOM 3248 C C . ILE A 1 421 ? -18.953 28.828 9.195 1 93 421 ILE A C 1
ATOM 3250 O O . ILE A 1 421 ? -17.797 29.078 8.836 1 93 421 ILE A O 1
ATOM 3254 N N . ILE A 1 422 ? -19.344 27.625 9.195 1 92.75 422 ILE A N 1
ATOM 3255 C CA . ILE A 1 422 ? -18.5 26.5 8.859 1 92.75 422 ILE A CA 1
ATOM 3256 C C . ILE A 1 422 ? -18.125 26.547 7.375 1 92.75 422 ILE A C 1
ATOM 3258 O O . ILE A 1 422 ? -17.016 26.188 6.992 1 92.75 422 ILE A O 1
ATOM 3262 N N . THR A 1 423 ? -19.109 26.953 6.559 1 94.62 423 THR A N 1
ATOM 3263 C CA . THR A 1 423 ? -18.844 27.078 5.125 1 94.62 423 THR A CA 1
ATOM 3264 C C . THR A 1 423 ? -17.703 28.047 4.859 1 94.62 423 THR A C 1
ATOM 3266 O O . THR A 1 423 ? -16.797 27.75 4.082 1 94.62 423 THR A O 1
ATOM 3269 N N . LEU A 1 424 ? -17.75 29.156 5.559 1 91.94 424 LEU A N 1
ATOM 3270 C CA . LEU A 1 424 ? -16.734 30.188 5.344 1 91.94 424 LEU A CA 1
ATOM 3271 C C . LEU A 1 424 ? -15.383 29.734 5.906 1 91.94 424 LEU A C 1
ATOM 3273 O O . LEU A 1 424 ? -14.336 30.062 5.348 1 91.94 424 LEU A O 1
ATOM 3277 N N . THR A 1 425 ? -15.414 29.094 7 1 88.56 425 THR A N 1
ATOM 3278 C CA . THR A 1 425 ? -14.188 28.562 7.594 1 88.56 425 THR A CA 1
ATOM 3279 C C . THR A 1 425 ? -13.531 27.547 6.672 1 88.56 425 THR A C 1
ATOM 3281 O O . THR A 1 425 ? -12.312 27.562 6.492 1 88.56 425 THR A O 1
ATOM 3284 N N . LEU A 1 426 ? -14.32 26.703 6.086 1 92.38 426 LEU A N 1
ATOM 3285 C CA . LEU A 1 426 ? -13.789 25.625 5.262 1 92.38 426 LEU A CA 1
ATOM 3286 C C . LEU A 1 426 ? -13.445 26.109 3.861 1 92.38 426 LEU A C 1
ATOM 3288 O O . LEU A 1 426 ? -12.688 25.469 3.137 1 92.38 426 LEU A O 1
ATOM 3292 N N . ALA A 1 427 ? -13.977 27.219 3.502 1 91 427 ALA A N 1
ATOM 3293 C CA . ALA A 1 427 ? -13.68 27.812 2.197 1 91 427 ALA A CA 1
ATOM 3294 C C . ALA A 1 427 ? -12.203 28.172 2.088 1 91 427 ALA A C 1
ATOM 3296 O O . ALA A 1 427 ? -11.633 28.156 0.994 1 91 427 ALA A O 1
ATOM 3297 N N . VAL A 1 428 ? -11.586 28.406 3.189 1 85.62 428 VAL A N 1
ATOM 3298 C CA . VAL A 1 428 ? -10.164 28.734 3.211 1 85.62 428 VAL A CA 1
ATOM 3299 C C . VAL A 1 428 ? -9.336 27.531 2.777 1 85.62 428 VAL A C 1
ATOM 3301 O O . VAL A 1 428 ? -8.289 27.688 2.141 1 85.62 428 VAL A O 1
ATOM 3304 N N . SER A 1 429 ? -9.797 26.406 3.105 1 86.75 429 SER A N 1
ATOM 3305 C CA . SER A 1 429 ? -9.078 25.188 2.748 1 86.75 429 SER A CA 1
ATOM 3306 C C . SER A 1 429 ? -9.07 24.969 1.239 1 86.75 429 SER A C 1
ATOM 3308 O O . SER A 1 429 ? -8.203 24.266 0.709 1 86.75 429 SER A O 1
ATOM 3310 N N . LEU A 1 430 ? -10 25.562 0.533 1 90.12 430 LEU A N 1
ATOM 3311 C CA . LEU A 1 430 ? -10.078 25.406 -0.917 1 90.12 430 LEU A CA 1
ATOM 3312 C C . LEU A 1 430 ? -8.961 26.188 -1.601 1 90.12 430 LEU A C 1
ATOM 3314 O O . LEU A 1 430 ? -8.672 25.969 -2.777 1 90.12 430 LEU A O 1
ATOM 3318 N N . LYS A 1 431 ? -8.242 27 -0.798 1 86.56 431 LYS A N 1
ATOM 3319 C CA . LYS A 1 431 ? -7.117 27.75 -1.33 1 86.56 431 LYS A CA 1
ATOM 3320 C C . LYS A 1 431 ? -5.922 26.844 -1.598 1 86.56 431 LYS A C 1
ATOM 3322 O O . LYS A 1 431 ? -5 27.219 -2.326 1 86.56 431 LYS A O 1
ATOM 3327 N N . LEU A 1 432 ? -5.992 25.719 -1.06 1 84.75 432 LEU A N 1
ATOM 3328 C CA . LEU A 1 432 ? -4.934 24.75 -1.31 1 84.75 432 LEU A CA 1
ATOM 3329 C C . LEU A 1 432 ? -4.828 24.438 -2.797 1 84.75 432 LEU A C 1
ATOM 3331 O O . LEU A 1 432 ? -3.781 23.984 -3.266 1 84.75 432 LEU A O 1
ATOM 3335 N N . PHE A 1 433 ? -5.891 24.734 -3.562 1 86.5 433 PHE A N 1
ATOM 3336 C CA . PHE A 1 433 ? -5.871 24.562 -5.012 1 86.5 433 PHE A CA 1
ATOM 3337 C C . PHE A 1 433 ? -4.852 25.484 -5.66 1 86.5 433 PHE A C 1
ATOM 3339 O O . PHE A 1 433 ? -4.336 25.188 -6.738 1 86.5 433 PHE A O 1
ATOM 3346 N N . GLU A 1 434 ? -4.578 26.516 -4.926 1 84.69 434 GLU A N 1
ATOM 3347 C CA . GLU A 1 434 ? -3.633 27.5 -5.449 1 84.69 434 GLU A CA 1
ATOM 3348 C C . GLU A 1 434 ? -2.205 26.953 -5.414 1 84.69 434 GLU A C 1
ATOM 3350 O O . GLU A 1 434 ? -1.332 27.453 -6.129 1 84.69 434 GLU A O 1
ATOM 3355 N N . ASP A 1 435 ? -1.979 25.953 -4.648 1 82 435 ASP A N 1
ATOM 3356 C CA . ASP A 1 435 ? -0.645 25.375 -4.531 1 82 435 ASP A CA 1
ATOM 3357 C C . ASP A 1 435 ? -0.394 24.359 -5.629 1 82 435 ASP A C 1
ATOM 3359 O O . ASP A 1 435 ? 0.739 23.906 -5.82 1 82 435 ASP A O 1
ATOM 3363 N N . LEU A 1 436 ? -1.436 24 -6.387 1 87.38 436 LEU A N 1
ATOM 3364 C CA . LEU A 1 436 ? -1.346 22.938 -7.371 1 87.38 436 LEU A CA 1
ATOM 3365 C C . LEU A 1 436 ? -0.306 23.266 -8.438 1 87.38 436 LEU A C 1
ATOM 3367 O O . LEU A 1 436 ? 0.472 22.391 -8.844 1 87.38 436 LEU A O 1
ATOM 3371 N N . PRO A 1 437 ? -0.229 24.562 -8.836 1 83.44 437 PRO A N 1
ATOM 3372 C CA . PRO A 1 437 ? 0.796 24.859 -9.836 1 83.44 437 PRO A CA 1
ATOM 3373 C C . PRO A 1 437 ? 2.215 24.688 -9.305 1 83.44 437 PRO A C 1
ATOM 3375 O O . PRO A 1 437 ? 3.107 24.266 -10.039 1 83.44 437 PRO A O 1
ATOM 3378 N N . ALA A 1 438 ? 2.404 25 -8.07 1 79.31 438 ALA A N 1
ATOM 3379 C CA . ALA A 1 438 ? 3.711 24.797 -7.453 1 79.31 438 ALA A CA 1
ATOM 3380 C C . ALA A 1 438 ? 4.043 23.312 -7.348 1 79.31 438 ALA A C 1
ATOM 3382 O O . ALA A 1 438 ? 5.195 22.906 -7.535 1 79.31 438 ALA A O 1
ATOM 3383 N N . VAL A 1 439 ? 3.051 22.531 -7.078 1 85 439 VAL A N 1
ATOM 3384 C CA . VAL A 1 439 ? 3.248 21.094 -6.98 1 85 439 VAL A CA 1
ATOM 3385 C C . VAL A 1 439 ? 3.539 20.516 -8.367 1 85 439 VAL A C 1
ATOM 3387 O O . VAL A 1 439 ? 4.371 19.625 -8.508 1 85 439 VAL A O 1
ATOM 3390 N N . TRP A 1 440 ? 2.824 21.062 -9.305 1 82.81 440 TRP A N 1
ATOM 3391 C CA . TRP A 1 440 ? 3.025 20.625 -10.68 1 82.81 440 TRP A CA 1
ATOM 3392 C C . TRP A 1 440 ? 4.438 20.953 -11.156 1 82.81 440 TRP A C 1
ATOM 3394 O O . TRP A 1 440 ? 5.055 20.172 -11.883 1 82.81 440 TRP A O 1
ATOM 3404 N N . ALA A 1 441 ? 4.922 22.078 -10.688 1 75 441 ALA A N 1
ATOM 3405 C CA . ALA A 1 441 ? 6.27 22.5 -11.055 1 75 441 ALA A CA 1
ATOM 3406 C C . ALA A 1 441 ? 7.324 21.625 -10.391 1 75 441 ALA A C 1
ATOM 3408 O O . ALA A 1 441 ? 8.383 21.359 -10.977 1 75 441 ALA A O 1
ATOM 3409 N N . ALA A 1 442 ? 7.004 21.219 -9.25 1 77.25 442 ALA A N 1
ATOM 3410 C CA . ALA A 1 442 ? 7.949 20.391 -8.508 1 77.25 442 ALA A CA 1
ATOM 3411 C C . ALA A 1 442 ? 7.965 18.969 -9.039 1 77.25 442 ALA A C 1
ATOM 3413 O O . ALA A 1 442 ? 9.031 18.391 -9.273 1 77.25 442 ALA A O 1
ATOM 3414 N N . SER A 1 443 ? 6.777 18.375 -9.172 1 80.19 443 SER A N 1
ATOM 3415 C CA . SER A 1 443 ? 6.664 17 -9.656 1 80.19 443 SER A CA 1
ATOM 3416 C C . SER A 1 443 ? 5.32 16.766 -10.336 1 80.19 443 SER A C 1
ATOM 3418 O O . SER A 1 443 ? 4.266 16.906 -9.711 1 80.19 443 SER A O 1
ATOM 3420 N N . LYS A 1 444 ? 5.363 16.375 -11.555 1 80.75 444 LYS A N 1
ATOM 3421 C CA . LYS A 1 444 ? 4.141 16.109 -12.305 1 80.75 444 LYS A CA 1
ATOM 3422 C C . LYS A 1 444 ? 3.402 14.898 -11.727 1 80.75 444 LYS A C 1
ATOM 3424 O O . LYS A 1 444 ? 2.17 14.859 -11.734 1 80.75 444 LYS A O 1
ATOM 3429 N N . LEU A 1 445 ? 4.191 14.016 -11.227 1 80.94 445 LEU A N 1
ATOM 3430 C CA . LEU A 1 445 ? 3.572 12.836 -10.633 1 80.94 445 LEU A CA 1
ATOM 3431 C C . LEU A 1 445 ? 2.836 13.195 -9.344 1 80.94 445 LEU A C 1
ATOM 3433 O O . LEU A 1 445 ? 1.771 12.648 -9.062 1 80.94 445 LEU A O 1
ATOM 3437 N N . ASP A 1 446 ? 3.412 14.094 -8.656 1 86.62 446 ASP A N 1
ATOM 3438 C CA . ASP A 1 446 ? 2.754 14.539 -7.434 1 86.62 446 ASP A CA 1
ATOM 3439 C C . ASP A 1 446 ? 1.49 15.336 -7.75 1 86.62 446 ASP A C 1
ATOM 3441 O O . ASP A 1 446 ? 0.498 15.25 -7.023 1 86.62 446 ASP A O 1
ATOM 3445 N N . ALA A 1 447 ? 1.572 16.094 -8.805 1 88.81 447 ALA A N 1
ATOM 3446 C CA . ALA A 1 447 ? 0.399 16.859 -9.219 1 88.81 447 ALA A CA 1
ATOM 3447 C C . ALA A 1 447 ? -0.728 15.945 -9.672 1 88.81 447 ALA A C 1
ATOM 3449 O O . ALA A 1 447 ? -1.898 16.188 -9.375 1 88.81 447 ALA A O 1
ATOM 3450 N N . PHE A 1 448 ? -0.359 14.977 -10.367 1 90.31 448 PHE A N 1
ATOM 3451 C CA . PHE A 1 448 ? -1.356 14 -10.789 1 90.31 448 PHE A CA 1
ATOM 3452 C C . PHE A 1 448 ? -1.979 13.297 -9.594 1 90.31 448 PHE A C 1
ATOM 3454 O O . PHE A 1 448 ? -3.191 13.086 -9.555 1 90.31 448 PHE A O 1
ATOM 3461 N N . GLN A 1 449 ? -1.13 12.93 -8.734 1 91.5 449 GLN A N 1
ATOM 3462 C CA . GLN A 1 449 ? -1.622 12.305 -7.512 1 91.5 449 GLN A CA 1
ATOM 3463 C C . GLN A 1 449 ? -2.572 13.234 -6.762 1 91.5 449 GLN A C 1
ATOM 3465 O O . GLN A 1 449 ? -3.586 12.789 -6.219 1 91.5 449 GLN A O 1
ATOM 3470 N N . TRP A 1 450 ? -2.232 14.484 -6.699 1 93.62 450 TRP A N 1
ATOM 3471 C CA . TRP A 1 450 ? -3.07 15.492 -6.051 1 93.62 450 TRP A CA 1
ATOM 3472 C C . TRP A 1 450 ? -4.449 15.555 -6.695 1 93.62 450 TRP A C 1
ATOM 3474 O O . TRP A 1 450 ? -5.469 15.477 -6.008 1 93.62 450 TRP A O 1
ATOM 3484 N N . VAL A 1 451 ? -4.523 15.57 -7.953 1 95.44 451 VAL A N 1
ATOM 3485 C CA . VAL A 1 451 ? -5.77 15.695 -8.695 1 95.44 451 VAL A CA 1
ATOM 3486 C C . VAL A 1 451 ? -6.559 14.391 -8.617 1 95.44 451 VAL A C 1
ATOM 3488 O O . VAL A 1 451 ? -7.777 14.406 -8.438 1 95.44 451 VAL A O 1
ATOM 3491 N N . LEU A 1 452 ? -5.863 13.328 -8.711 1 94.12 452 LEU A N 1
ATOM 3492 C CA . LEU A 1 452 ? -6.508 12.023 -8.633 1 94.12 452 LEU A CA 1
ATOM 3493 C C . LEU A 1 452 ? -7.203 11.836 -7.289 1 94.12 452 LEU A C 1
ATOM 3495 O O . LEU A 1 452 ? -8.344 11.375 -7.234 1 94.12 452 LEU A O 1
ATOM 3499 N N . THR A 1 453 ? -6.48 12.125 -6.297 1 94.94 453 THR A N 1
ATOM 3500 C CA . THR A 1 453 ? -7.047 11.984 -4.961 1 94.94 453 THR A CA 1
ATOM 3501 C C . THR A 1 453 ? -8.273 12.883 -4.797 1 94.94 453 THR A C 1
ATOM 3503 O O . THR A 1 453 ? -9.297 12.461 -4.266 1 94.94 453 THR A O 1
ATOM 3506 N N . PHE A 1 454 ? -8.211 14.125 -5.309 1 95.12 454 PHE A N 1
ATOM 3507 C CA . PHE A 1 454 ? -9.32 15.07 -5.195 1 95.12 454 PHE A CA 1
ATOM 3508 C C . PHE A 1 454 ? -10.547 14.562 -5.945 1 95.12 454 PHE A C 1
ATOM 3510 O O . PHE A 1 454 ? -11.641 14.516 -5.391 1 95.12 454 PHE A O 1
ATOM 351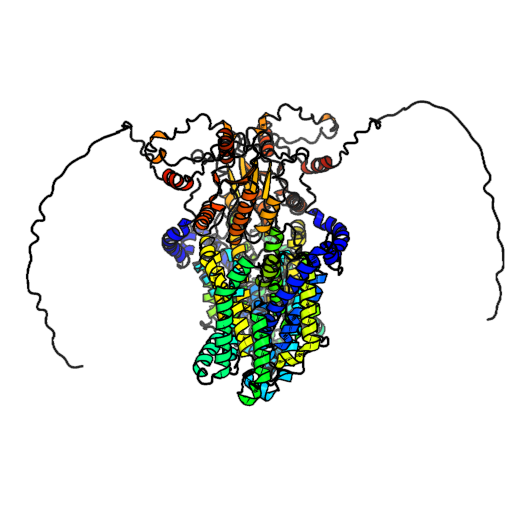7 N N . ILE A 1 455 ? -10.367 14.125 -7.098 1 94.5 455 ILE A N 1
ATOM 3518 C CA . ILE A 1 455 ? -11.469 13.68 -7.949 1 94.5 455 ILE A CA 1
ATOM 3519 C C . ILE A 1 455 ? -12.07 12.398 -7.379 1 94.5 455 ILE A C 1
ATOM 3521 O O . ILE A 1 455 ? -13.297 12.234 -7.359 1 94.5 455 ILE A O 1
ATOM 3525 N N . ALA A 1 456 ? -11.234 11.523 -6.949 1 93 456 ALA A N 1
ATOM 3526 C CA . ALA A 1 456 ? -11.719 10.266 -6.383 1 93 456 ALA A CA 1
ATOM 3527 C C . ALA A 1 456 ? -12.531 10.516 -5.117 1 93 456 ALA A C 1
ATOM 3529 O O . ALA A 1 456 ? -13.555 9.859 -4.895 1 93 456 ALA A O 1
ATOM 3530 N N . CYS A 1 457 ? -12.086 11.438 -4.332 1 91.94 457 CYS A N 1
ATOM 3531 C CA . CYS A 1 457 ? -12.812 11.758 -3.109 1 91.94 457 CYS A CA 1
ATOM 3532 C C . CYS A 1 457 ? -14.164 12.383 -3.426 1 91.94 457 CYS A C 1
ATOM 3534 O O . CYS A 1 457 ? -15.164 12.086 -2.768 1 91.94 457 CYS A O 1
ATOM 3536 N N . VAL A 1 458 ? -14.25 13.203 -4.43 1 90.06 458 VAL A N 1
ATOM 3537 C CA . VAL A 1 458 ? -15.469 13.93 -4.766 1 90.06 458 VAL A CA 1
ATOM 3538 C C . VAL A 1 458 ? -16.453 13 -5.465 1 90.06 458 VAL A C 1
ATOM 3540 O O . VAL A 1 458 ? -17.656 13.039 -5.199 1 90.06 458 VAL A O 1
ATOM 3543 N N . LEU A 1 459 ? -15.93 12.047 -6.199 1 86.81 459 LEU A N 1
ATOM 3544 C CA . LEU A 1 459 ? -16.797 11.219 -7.023 1 86.81 459 LEU A CA 1
ATOM 3545 C C . LEU A 1 459 ? -17.172 9.93 -6.305 1 86.81 459 LEU A C 1
ATOM 3547 O O . LEU A 1 459 ? -18.281 9.43 -6.434 1 86.81 459 LEU A O 1
ATOM 3551 N N . LEU A 1 460 ? -16.25 9.312 -5.594 1 84.44 460 LEU A N 1
ATOM 3552 C CA . LEU A 1 460 ? -16.469 7.992 -5.02 1 84.44 460 LEU A CA 1
ATOM 3553 C C . LEU A 1 460 ? -16.641 8.078 -3.508 1 84.44 460 LEU A C 1
ATOM 3555 O O . LEU A 1 460 ? -16.812 7.059 -2.836 1 84.44 460 LEU A O 1
ATOM 3559 N N . ASP A 1 461 ? -16.531 9.25 -2.949 1 85 461 ASP A N 1
ATOM 3560 C CA . ASP A 1 461 ? -16.594 9.477 -1.509 1 85 461 ASP A CA 1
ATOM 3561 C C . ASP A 1 461 ? -15.188 9.578 -0.912 1 85 461 ASP A C 1
ATOM 3563 O O . ASP A 1 461 ? -14.211 9.109 -1.508 1 85 461 ASP A O 1
ATOM 3567 N N . VAL A 1 462 ? -15.148 10.047 0.23 1 88 462 VAL A N 1
ATOM 3568 C CA . VAL A 1 462 ? -13.883 10.438 0.843 1 88 462 VAL A CA 1
ATOM 3569 C C . VAL A 1 462 ? -13.094 9.195 1.247 1 88 462 VAL A C 1
ATOM 3571 O O . VAL A 1 462 ? -11.867 9.172 1.155 1 88 462 VAL A O 1
ATOM 3574 N N . GLU A 1 463 ? -13.734 8.133 1.68 1 86.81 463 GLU A N 1
ATOM 3575 C CA . GLU A 1 463 ? -13.039 6.926 2.113 1 86.81 463 GLU A CA 1
ATOM 3576 C C . GLU A 1 463 ? -12.297 6.273 0.952 1 86.81 463 GLU A C 1
ATOM 3578 O O . GLU A 1 463 ? -11.109 5.957 1.069 1 86.81 463 GLU A O 1
ATOM 3583 N N . TRP A 1 464 ? -12.984 6.152 -0.148 1 85.38 464 TRP A N 1
ATOM 3584 C CA . TRP A 1 464 ? -12.375 5.539 -1.326 1 85.38 464 TRP A CA 1
ATOM 3585 C C . TRP A 1 464 ? -11.336 6.465 -1.942 1 85.38 464 TRP A C 1
ATOM 3587 O O . TRP A 1 464 ? -10.312 6 -2.449 1 85.38 464 TRP A O 1
ATOM 3597 N N . GLY A 1 465 ? -11.68 7.703 -1.912 1 90.69 465 GLY A N 1
ATOM 3598 C CA . GLY A 1 465 ? -10.711 8.656 -2.434 1 90.69 465 GLY A CA 1
ATOM 3599 C C . GLY A 1 465 ? -9.383 8.617 -1.698 1 90.69 465 GLY A C 1
ATOM 3600 O O . GLY A 1 465 ? -8.32 8.648 -2.322 1 90.69 465 GLY A O 1
ATOM 3601 N N . LEU A 1 466 ? -9.477 8.5 -0.422 1 92.38 466 LEU A N 1
ATOM 3602 C CA . LEU A 1 466 ? -8.258 8.414 0.385 1 92.38 466 LEU A CA 1
ATOM 3603 C C . LEU A 1 466 ? -7.492 7.137 0.083 1 92.38 466 LEU A C 1
ATOM 3605 O O . LEU A 1 466 ? -6.262 7.156 -0.03 1 92.38 466 LEU A O 1
ATOM 3609 N N . LEU A 1 467 ? -8.195 6.07 -0.069 1 89.06 467 LEU A N 1
ATOM 3610 C CA . LEU A 1 467 ? -7.566 4.785 -0.344 1 89.06 467 LEU A CA 1
ATOM 3611 C C . LEU A 1 467 ? -6.883 4.793 -1.709 1 89.06 467 LEU A C 1
ATOM 3613 O O . LEU A 1 467 ? -5.781 4.262 -1.86 1 89.06 467 LEU A O 1
ATOM 3617 N N . ILE A 1 468 ? -7.535 5.379 -2.619 1 89.94 468 ILE A N 1
ATOM 3618 C CA . ILE A 1 468 ? -6.969 5.465 -3.961 1 89.94 468 ILE A CA 1
ATOM 3619 C C . ILE A 1 468 ? -5.738 6.363 -3.945 1 89.94 468 ILE A C 1
ATOM 3621 O O . ILE A 1 468 ? -4.723 6.047 -4.566 1 89.94 468 ILE A O 1
ATOM 3625 N N . GLY A 1 469 ? -5.871 7.477 -3.264 1 92.5 469 GLY A N 1
ATOM 3626 C CA . GLY A 1 469 ? -4.715 8.344 -3.125 1 92.5 469 GLY A CA 1
ATOM 3627 C C . GLY A 1 469 ? -3.537 7.668 -2.449 1 92.5 469 GLY A C 1
ATOM 3628 O O . GLY A 1 469 ? -2.404 7.754 -2.93 1 92.5 469 GLY A O 1
ATOM 3629 N N . LEU A 1 470 ? -3.838 6.988 -1.394 1 90.44 470 LEU A N 1
ATOM 3630 C CA . LEU A 1 470 ? -2.805 6.262 -0.663 1 90.44 470 LEU A CA 1
ATOM 3631 C C . LEU A 1 470 ? -2.232 5.133 -1.512 1 90.44 470 LEU A C 1
ATOM 3633 O O . LEU A 1 470 ? -1.017 4.926 -1.538 1 90.44 470 LEU A O 1
ATOM 3637 N N . GLY A 1 471 ? -3.129 4.383 -2.162 1 87.44 471 GLY A N 1
ATOM 3638 C CA . GLY A 1 471 ? -2.684 3.32 -3.053 1 87.44 471 GLY A CA 1
ATOM 3639 C C . GLY A 1 471 ? -1.762 3.812 -4.152 1 87.44 471 GLY A C 1
ATOM 3640 O O . GLY A 1 471 ? -0.745 3.18 -4.445 1 87.44 471 GLY A O 1
ATOM 3641 N N . PHE A 1 472 ? -2.078 4.895 -4.688 1 88.06 472 PHE A N 1
ATOM 3642 C CA . PHE A 1 472 ? -1.255 5.477 -5.738 1 88.06 472 PHE A CA 1
ATOM 3643 C C . PHE A 1 472 ? 0.101 5.906 -5.191 1 88.06 472 PHE A C 1
ATOM 3645 O O . PHE A 1 472 ? 1.126 5.742 -5.855 1 88.06 472 PHE A O 1
ATOM 3652 N N . SER A 1 473 ? 0.033 6.496 -4.043 1 89 473 SER A N 1
ATOM 3653 C CA . SER A 1 473 ? 1.28 6.922 -3.416 1 89 473 SER A CA 1
ATOM 3654 C C . SER A 1 473 ? 2.211 5.738 -3.18 1 89 473 SER A C 1
ATOM 3656 O O . SER A 1 473 ? 3.412 5.824 -3.441 1 89 473 SER A O 1
ATOM 3658 N N . LEU A 1 474 ? 1.685 4.695 -2.727 1 85.25 474 LEU A N 1
ATOM 3659 C CA . LEU A 1 474 ? 2.475 3.498 -2.451 1 85.25 474 LEU A CA 1
ATOM 3660 C C . LEU A 1 474 ? 3.025 2.902 -3.744 1 85.25 474 LEU A C 1
ATOM 3662 O O . LEU A 1 474 ? 4.191 2.504 -3.801 1 85.25 474 LEU A O 1
ATOM 3666 N N . LEU A 1 475 ? 2.178 2.85 -4.73 1 82.5 475 LEU A N 1
ATOM 3667 C CA . LEU A 1 475 ? 2.609 2.309 -6.012 1 82.5 475 LEU A CA 1
ATOM 3668 C C . LEU A 1 475 ? 3.707 3.172 -6.625 1 82.5 475 LEU A C 1
ATOM 3670 O O . LEU A 1 475 ? 4.672 2.648 -7.188 1 82.5 475 LEU A O 1
ATOM 3674 N N . ARG A 1 476 ? 3.498 4.438 -6.535 1 81.38 476 ARG A N 1
ATOM 3675 C CA . ARG A 1 476 ? 4.5 5.371 -7.035 1 81.38 476 ARG A CA 1
ATOM 3676 C C . ARG A 1 476 ? 5.84 5.164 -6.336 1 81.38 476 ARG A C 1
ATOM 3678 O O . ARG A 1 476 ? 6.887 5.141 -6.988 1 81.38 476 ARG A O 1
ATOM 3685 N N . ASP A 1 477 ? 5.824 5.066 -5.086 1 81 477 ASP A N 1
ATOM 3686 C CA . ASP A 1 477 ? 7.047 4.859 -4.316 1 81 477 ASP A CA 1
ATOM 3687 C C . ASP A 1 477 ? 7.719 3.539 -4.695 1 81 477 ASP A C 1
ATOM 3689 O O . ASP A 1 477 ? 8.945 3.457 -4.75 1 81 477 ASP A O 1
ATOM 3693 N N . GLN A 1 478 ? 6.906 2.541 -4.945 1 79.44 478 GLN A N 1
ATOM 3694 C CA . GLN A 1 478 ? 7.445 1.25 -5.359 1 79.44 478 GLN A CA 1
ATOM 3695 C C . GLN A 1 478 ? 8.125 1.351 -6.723 1 79.44 478 GLN A C 1
ATOM 3697 O O . GLN A 1 478 ? 9.156 0.715 -6.957 1 79.44 478 GLN A O 1
ATOM 3702 N N . PHE A 1 479 ? 7.578 2.123 -7.582 1 77.38 479 PHE A N 1
ATOM 3703 C CA . PHE A 1 479 ? 8.141 2.299 -8.922 1 77.38 479 PHE A CA 1
ATOM 3704 C C . PHE A 1 479 ? 9.453 3.068 -8.859 1 77.38 479 PHE A C 1
ATOM 3706 O O . PHE A 1 479 ? 10.398 2.74 -9.578 1 77.38 479 PHE A O 1
ATOM 3713 N N . LEU A 1 480 ? 9.492 4.055 -8 1 74.06 480 LEU A N 1
ATOM 3714 C CA . LEU A 1 480 ? 10.688 4.887 -7.898 1 74.06 480 LEU A CA 1
ATOM 3715 C C . LEU A 1 480 ? 11.828 4.113 -7.246 1 74.06 480 LEU A C 1
ATOM 3717 O O . LEU A 1 480 ? 13 4.387 -7.516 1 74.06 480 LEU A O 1
ATOM 3721 N N . GLN A 1 481 ? 11.484 3.191 -6.469 1 74.75 481 GLN A N 1
ATOM 3722 C CA . GLN A 1 481 ? 12.5 2.393 -5.793 1 74.75 481 GLN A CA 1
ATOM 3723 C C . GLN A 1 481 ? 13.164 1.415 -6.758 1 74.75 481 GLN A C 1
ATOM 3725 O O . GLN A 1 481 ? 14.258 0.907 -6.484 1 74.75 481 GLN A O 1
ATOM 3730 N N . GLN A 1 482 ? 12.477 1.153 -7.812 1 72.88 482 GLN A N 1
ATOM 3731 C CA . GLN A 1 482 ? 13.023 0.2 -8.773 1 72.88 482 GLN A CA 1
ATOM 3732 C C . GLN A 1 482 ? 14.039 0.868 -9.703 1 72.88 482 GLN A C 1
ATOM 3734 O O . GLN A 1 482 ? 14.781 0.187 -10.414 1 72.88 482 GLN A O 1
ATOM 3739 N N . LEU A 1 483 ? 14.164 2.17 -9.57 1 65.25 483 LEU A N 1
ATOM 3740 C CA . LEU A 1 483 ? 15.141 2.889 -10.375 1 65.25 483 LEU A CA 1
ATOM 3741 C C . LEU A 1 483 ? 16.547 2.666 -9.844 1 65.25 483 LEU A C 1
ATOM 3743 O O . LEU A 1 483 ? 16.75 2.545 -8.633 1 65.25 483 LEU A O 1
ATOM 3747 N N . PRO A 1 484 ? 17.422 2.488 -10.789 1 62.44 484 PRO A N 1
ATOM 3748 C CA . PRO A 1 484 ? 18.797 2.199 -10.391 1 62.44 484 PRO A CA 1
ATOM 3749 C C . PRO A 1 484 ? 19.438 3.332 -9.586 1 62.44 484 PRO A C 1
ATOM 3751 O O . PRO A 1 484 ? 19.391 4.492 -10.008 1 62.44 484 PRO A O 1
ATOM 3754 N N . HIS A 1 485 ? 19.859 2.998 -8.469 1 64.69 485 HIS A N 1
ATOM 3755 C CA . HIS A 1 485 ? 20.531 3.965 -7.598 1 64.69 485 HIS A CA 1
ATOM 3756 C C . HIS A 1 485 ? 22.016 3.643 -7.453 1 64.69 485 HIS A C 1
ATOM 3758 O O . HIS A 1 485 ? 22.516 3.504 -6.332 1 64.69 485 HIS A O 1
ATOM 3764 N N . TRP A 1 486 ? 22.672 3.299 -8.688 1 67.94 486 TRP A N 1
ATOM 3765 C CA . TRP A 1 486 ? 24.094 3.014 -8.57 1 67.94 486 TRP A CA 1
ATOM 3766 C C . TRP A 1 486 ? 24.891 3.781 -9.625 1 67.94 486 TRP A C 1
ATOM 3768 O O . TRP A 1 486 ? 24.344 4.227 -10.633 1 67.94 486 TRP A O 1
ATOM 3778 N N . VAL A 1 487 ? 26.078 4.184 -9.195 1 67.38 487 VAL A N 1
ATOM 3779 C CA . VAL A 1 487 ? 26.984 4.895 -10.094 1 67.38 487 VAL A CA 1
ATOM 3780 C C . VAL A 1 487 ? 28.297 4.133 -10.203 1 67.38 487 VAL A C 1
ATOM 3782 O O . VAL A 1 487 ? 28.797 3.59 -9.219 1 67.38 487 VAL A O 1
ATOM 3785 N N . THR A 1 488 ? 28.656 3.863 -11.398 1 69.44 488 THR A N 1
ATOM 3786 C CA . THR A 1 488 ? 29.953 3.232 -11.633 1 69.44 488 THR A CA 1
ATOM 3787 C C . THR A 1 488 ? 31.047 4.285 -11.727 1 69.44 488 THR A C 1
ATOM 3789 O O . THR A 1 488 ? 30.922 5.266 -12.461 1 69.44 488 THR A O 1
ATOM 3792 N N . LEU A 1 489 ? 31.938 4.168 -10.758 1 61.53 489 LEU A N 1
ATOM 3793 C CA . LEU A 1 489 ? 33.062 5.074 -10.773 1 61.53 489 LEU A CA 1
ATOM 3794 C C . LEU A 1 489 ? 34.25 4.449 -11.5 1 61.53 489 LEU A C 1
ATOM 3796 O O . LEU A 1 489 ? 34.531 3.252 -11.352 1 61.53 489 LEU A O 1
ATOM 3800 N N . ASP A 1 490 ? 34.625 4.906 -12.695 1 51.5 490 ASP A N 1
ATOM 3801 C CA . ASP A 1 490 ? 35.781 4.371 -13.422 1 51.5 490 ASP A CA 1
ATOM 3802 C C . ASP A 1 490 ? 37.062 4.527 -12.609 1 51.5 490 ASP A C 1
ATOM 3804 O O . ASP A 1 490 ? 37.281 5.551 -11.953 1 51.5 490 ASP A O 1
ATOM 3808 N N . SER A 1 491 ? 37.688 3.311 -12.281 1 51.78 491 SER A N 1
ATOM 3809 C CA . SER A 1 491 ? 39 3.336 -11.602 1 51.78 491 SER A CA 1
ATOM 3810 C C . SER A 1 491 ? 39.969 4.242 -12.328 1 51.78 491 SER A C 1
ATOM 3812 O O . SER A 1 491 ? 39.875 4.43 -13.539 1 51.78 491 SER A O 1
ATOM 3814 N N . PRO A 1 492 ? 40.812 5.008 -11.633 1 42.03 492 PRO A N 1
ATOM 3815 C CA . PRO A 1 492 ? 41.875 5.766 -12.312 1 42.03 492 PRO A CA 1
ATOM 3816 C C . PRO A 1 492 ? 42.688 4.914 -13.281 1 42.03 492 PRO A C 1
ATOM 3818 O O . PRO A 1 492 ? 42.812 3.705 -13.078 1 42.03 492 PRO A O 1
ATOM 3821 N N . GLU A 1 493 ? 42.719 5.176 -14.547 1 42.91 493 GLU A N 1
ATOM 3822 C CA . GLU A 1 493 ? 43.438 4.527 -15.625 1 42.91 493 GLU A CA 1
ATOM 3823 C C . GLU A 1 493 ? 44.594 3.695 -15.078 1 42.91 493 GLU A C 1
ATOM 3825 O O . GLU A 1 493 ? 44.938 2.641 -15.625 1 42.91 493 GLU A O 1
ATOM 3830 N N . ALA A 1 494 ? 45.344 4.23 -14.188 1 41.97 494 ALA A N 1
ATOM 3831 C CA . ALA A 1 494 ? 46.688 3.66 -13.938 1 41.97 494 ALA A CA 1
ATOM 3832 C C . ALA A 1 494 ? 46.594 2.391 -13.094 1 41.97 494 ALA A C 1
ATOM 3834 O O . ALA A 1 494 ? 47.594 1.769 -12.781 1 41.97 494 ALA A O 1
ATOM 3835 N N . SER A 1 495 ? 45.438 2.074 -12.617 1 48.66 495 SER A N 1
ATOM 3836 C CA . SER A 1 495 ? 45.5 0.941 -11.695 1 48.66 495 SER A CA 1
ATOM 3837 C C . SER A 1 495 ? 45.438 -0.385 -12.453 1 48.66 495 SER A C 1
ATOM 3839 O O . SER A 1 495 ? 44.5 -0.649 -13.172 1 48.66 495 SER A O 1
ATOM 3841 N N . ALA A 1 496 ? 46.5 -0.873 -12.984 1 53.59 496 ALA A N 1
ATOM 3842 C CA . ALA A 1 496 ? 46.688 -2.26 -13.391 1 53.59 496 ALA A CA 1
ATOM 3843 C C . ALA A 1 496 ? 46.469 -3.215 -12.227 1 53.59 496 ALA A C 1
ATOM 3845 O O . ALA A 1 496 ? 47.125 -3.123 -11.195 1 53.59 496 ALA A O 1
ATOM 3846 N N . PRO A 1 497 ? 45.469 -4.039 -12.211 1 61.12 497 PRO A N 1
ATOM 3847 C CA . PRO A 1 497 ? 44.406 -4.66 -12.984 1 61.12 497 PRO A CA 1
ATOM 3848 C C . PRO A 1 497 ? 43.156 -3.793 -13.047 1 61.12 497 PRO A C 1
ATOM 3850 O O . PRO A 1 497 ? 42.969 -2.91 -12.203 1 61.12 497 PRO A O 1
ATOM 3853 N N . PRO A 1 498 ? 42.344 -4.047 -14 1 61.75 498 PRO A N 1
ATOM 3854 C CA . PRO A 1 498 ? 41.125 -3.275 -14.211 1 61.75 498 PRO A CA 1
ATOM 3855 C C . PRO A 1 498 ? 40.125 -3.402 -13.047 1 61.75 498 PRO A C 1
ATOM 3857 O O . PRO A 1 498 ? 39.781 -4.516 -12.641 1 61.75 498 PRO A O 1
ATOM 3860 N N . SER A 1 499 ? 40.062 -2.406 -12.219 1 73.38 499 SER A N 1
ATOM 3861 C CA . SER A 1 499 ? 39.125 -2.402 -11.109 1 73.38 499 SER A CA 1
ATOM 3862 C C . SER A 1 499 ? 38 -1.399 -11.344 1 73.38 499 SER A C 1
ATOM 3864 O O . SER A 1 499 ? 38.25 -0.295 -11.836 1 73.38 499 SER A O 1
ATOM 3866 N N . LYS A 1 500 ? 36.75 -1.869 -11.32 1 78.25 500 LYS A N 1
ATOM 3867 C CA . LYS A 1 500 ? 35.562 -1.008 -11.414 1 78.25 500 LYS A CA 1
ATOM 3868 C C . LYS A 1 500 ? 34.906 -0.824 -10.047 1 78.25 500 LYS A C 1
ATOM 3870 O O . LYS A 1 500 ? 34.75 -1.787 -9.297 1 78.25 500 LYS A O 1
ATOM 3875 N N . VAL A 1 501 ? 34.75 0.421 -9.742 1 78.81 501 VAL A N 1
ATOM 3876 C CA . VAL A 1 501 ? 34.125 0.723 -8.469 1 78.81 501 VAL A CA 1
ATOM 3877 C C . VAL A 1 501 ? 32.656 1.117 -8.695 1 78.81 501 VAL A C 1
ATOM 3879 O O . VAL A 1 501 ? 32.375 2.002 -9.508 1 78.81 501 VAL A O 1
ATOM 3882 N N . VAL A 1 502 ? 31.766 0.421 -8.086 1 81.75 502 VAL A N 1
ATOM 3883 C CA . VAL A 1 502 ? 30.344 0.716 -8.18 1 81.75 502 VAL A CA 1
ATOM 3884 C C . VAL A 1 502 ? 29.812 1.157 -6.812 1 81.75 502 VAL A C 1
ATOM 3886 O O . VAL A 1 502 ? 30 0.458 -5.812 1 81.75 502 VAL A O 1
ATOM 3889 N N . VAL A 1 503 ? 29.281 2.361 -6.793 1 76.25 503 VAL A N 1
ATOM 3890 C CA . VAL A 1 503 ? 28.688 2.865 -5.562 1 76.25 503 VAL A CA 1
ATOM 3891 C C . VAL A 1 503 ? 27.172 2.623 -5.586 1 76.25 503 VAL A C 1
ATOM 3893 O O . VAL A 1 503 ? 26.484 3.061 -6.508 1 76.25 503 VAL A O 1
ATOM 3896 N N . VAL A 1 504 ? 26.781 1.949 -4.559 1 77.25 504 VAL A N 1
ATOM 3897 C CA . VAL A 1 504 ? 25.359 1.649 -4.477 1 77.25 504 VAL A CA 1
ATOM 3898 C C . VAL A 1 504 ? 24.672 2.633 -3.529 1 77.25 504 VAL A C 1
ATOM 3900 O O . VAL A 1 504 ? 25.125 2.816 -2.393 1 77.25 504 VAL A O 1
ATOM 3903 N N . GLY A 1 505 ? 23.703 3.471 -3.938 1 69.56 505 GLY A N 1
ATOM 3904 C CA . GLY A 1 505 ? 23.109 4.57 -3.193 1 69.56 505 GLY A CA 1
ATOM 3905 C C . GLY A 1 505 ? 21.953 4.137 -2.311 1 69.56 505 GLY A C 1
ATOM 3906 O O . GLY A 1 505 ? 21.547 4.871 -1.412 1 69.56 505 GLY A O 1
ATOM 3907 N N . SER A 1 506 ? 21.422 3.045 -2.389 1 71.56 506 SER A N 1
ATOM 3908 C CA . SER A 1 506 ? 20.203 2.779 -1.649 1 71.56 506 SER A CA 1
ATOM 3909 C C . SER A 1 506 ? 20.219 1.386 -1.031 1 71.56 506 SER A C 1
ATOM 3911 O O . SER A 1 506 ? 21.031 1.102 -0.148 1 71.56 506 SER A O 1
ATOM 3913 N N . SER A 1 507 ? 19.406 0.685 -1.215 1 76.38 507 SER A N 1
ATOM 3914 C CA . SER A 1 507 ? 19.219 -0.667 -0.698 1 76.38 507 SER A CA 1
ATOM 3915 C C . SER A 1 507 ? 19.266 -1.699 -1.82 1 76.38 507 SER A C 1
ATOM 3917 O O . SER A 1 507 ? 19.109 -1.353 -2.994 1 76.38 507 SER A O 1
ATOM 3919 N N . ILE A 1 508 ? 19.844 -2.805 -1.533 1 81.31 508 ILE A N 1
ATOM 3920 C CA . ILE A 1 508 ? 19.75 -3.938 -2.447 1 81.31 508 ILE A CA 1
ATOM 3921 C C . ILE A 1 508 ? 18.625 -4.863 -2.004 1 81.31 508 ILE A C 1
ATOM 3923 O O . ILE A 1 508 ? 18.797 -5.672 -1.09 1 81.31 508 ILE A O 1
ATOM 3927 N N . ASP A 1 509 ? 17.547 -4.652 -2.602 1 81.19 509 ASP A N 1
ATOM 3928 C CA . ASP A 1 509 ? 16.344 -5.406 -2.217 1 81.19 509 ASP A CA 1
ATOM 3929 C C . ASP A 1 509 ? 15.641 -5.973 -3.443 1 81.19 509 ASP A C 1
ATOM 3931 O O . ASP A 1 509 ? 16.203 -5.977 -4.543 1 81.19 509 ASP A O 1
ATOM 3935 N N . HIS A 1 510 ? 14.508 -6.52 -3.252 1 79.19 510 HIS A N 1
ATOM 3936 C CA . HIS A 1 510 ? 13.781 -7.211 -4.309 1 79.19 510 HIS A CA 1
ATOM 3937 C C . HIS A 1 510 ? 13.422 -6.258 -5.445 1 79.19 510 HIS A C 1
ATOM 3939 O O . HIS A 1 510 ? 13.156 -6.695 -6.566 1 79.19 510 HIS A O 1
ATOM 3945 N N . HIS A 1 511 ? 13.477 -4.969 -5.215 1 75.69 511 HIS A N 1
ATOM 3946 C CA . HIS A 1 511 ? 13.094 -3.992 -6.223 1 75.69 511 HIS A CA 1
ATOM 3947 C C . HIS A 1 511 ? 14.211 -3.781 -7.242 1 75.69 511 HIS A C 1
ATOM 3949 O O . HIS A 1 511 ? 13.945 -3.592 -8.43 1 75.69 511 HIS A O 1
ATOM 3955 N N . ASN A 1 512 ? 15.43 -3.785 -6.793 1 77.94 512 ASN A N 1
ATOM 3956 C CA . ASN A 1 512 ? 16.516 -3.348 -7.672 1 77.94 512 ASN A CA 1
ATOM 3957 C C . ASN A 1 512 ? 17.609 -4.398 -7.777 1 77.94 512 ASN A C 1
ATOM 3959 O O . ASN A 1 512 ? 18.516 -4.273 -8.602 1 77.94 512 ASN A O 1
ATOM 3963 N N . ALA A 1 513 ? 17.594 -5.422 -7.012 1 81.75 513 ALA A N 1
ATOM 3964 C CA . ALA A 1 513 ? 18.688 -6.383 -6.93 1 81.75 513 ALA A CA 1
ATOM 3965 C C . ALA A 1 513 ? 18.953 -7.02 -8.289 1 81.75 513 ALA A C 1
ATOM 3967 O O . ALA A 1 513 ? 20.109 -7.09 -8.727 1 81.75 513 ALA A O 1
ATOM 3968 N N . GLU A 1 514 ? 17.938 -7.418 -8.914 1 77.69 514 GLU A N 1
ATOM 3969 C CA . GLU A 1 514 ? 18.094 -8.086 -10.195 1 77.69 514 GLU A CA 1
ATOM 3970 C C . GLU A 1 514 ? 18.609 -7.121 -11.258 1 77.69 514 GLU A C 1
ATOM 3972 O O . GLU A 1 514 ? 19.453 -7.484 -12.078 1 77.69 514 GLU A O 1
ATOM 3977 N N . SER A 1 515 ? 18.094 -5.957 -11.234 1 77.62 515 SER A N 1
ATOM 3978 C CA . SER A 1 515 ? 18.531 -4.949 -12.203 1 77.62 515 SER A CA 1
ATOM 3979 C C . SER A 1 515 ? 19.984 -4.551 -11.969 1 77.62 515 SER A C 1
ATOM 3981 O O . SER A 1 515 ? 20.719 -4.285 -12.922 1 77.62 515 SER A O 1
ATOM 3983 N N . LEU A 1 516 ? 20.312 -4.488 -10.75 1 80.06 516 LEU A N 1
ATOM 3984 C CA . LEU A 1 516 ? 21.703 -4.176 -10.406 1 80.06 516 LEU A CA 1
ATOM 3985 C C . LEU A 1 516 ? 22.641 -5.25 -10.93 1 80.06 516 LEU A C 1
ATOM 3987 O O . LEU A 1 516 ? 23.656 -4.938 -11.57 1 80.06 516 LEU A O 1
ATOM 3991 N N . VAL A 1 517 ? 22.281 -6.473 -10.68 1 81.94 517 VAL A N 1
ATOM 3992 C CA . VAL A 1 517 ? 23.141 -7.586 -11.078 1 81.94 517 VAL A CA 1
ATOM 3993 C C . VAL A 1 517 ? 23.219 -7.656 -12.602 1 81.94 517 VAL A C 1
ATOM 3995 O O . VAL A 1 517 ? 24.297 -7.863 -13.164 1 81.94 517 VAL A O 1
ATOM 3998 N N . GLU A 1 518 ? 22.094 -7.453 -13.195 1 76.88 518 GLU A N 1
ATOM 3999 C CA . GLU A 1 518 ? 22.078 -7.492 -14.656 1 76.88 518 GLU A CA 1
ATOM 4000 C C . GLU A 1 518 ? 22.906 -6.355 -15.25 1 76.88 518 GLU A C 1
ATOM 4002 O O . GLU A 1 518 ? 23.578 -6.543 -16.266 1 76.88 518 GLU A O 1
ATOM 4007 N N . SER A 1 519 ? 22.828 -5.215 -14.641 1 76.06 519 SER A N 1
ATOM 4008 C CA . SER A 1 519 ? 23.594 -4.066 -15.125 1 76.06 519 SER A CA 1
ATOM 4009 C C . SER A 1 519 ? 25.078 -4.27 -14.93 1 76.06 519 SER A C 1
ATOM 4011 O O . SER A 1 519 ? 25.891 -3.842 -15.758 1 76.06 519 SER A O 1
ATOM 4013 N N . LEU A 1 520 ? 25.406 -4.867 -13.867 1 79.25 520 LEU A N 1
ATOM 4014 C CA . LEU A 1 520 ? 26.828 -5.094 -13.562 1 79.25 520 LEU A CA 1
ATOM 4015 C C . LEU A 1 520 ? 27.406 -6.172 -14.469 1 79.25 520 LEU A C 1
ATOM 4017 O O . LEU A 1 520 ? 28.578 -6.109 -14.828 1 79.25 520 LEU A O 1
ATOM 4021 N N . LEU A 1 521 ? 26.562 -7.09 -14.836 1 76.88 521 LEU A N 1
ATOM 4022 C CA . LEU A 1 521 ? 27.031 -8.188 -15.672 1 76.88 521 LEU A CA 1
ATOM 4023 C C . LEU A 1 521 ? 27.109 -7.762 -17.125 1 76.88 521 LEU A C 1
ATOM 4025 O O . LEU A 1 521 ? 27.922 -8.281 -17.891 1 76.88 521 LEU A O 1
ATOM 4029 N N . LYS A 1 522 ? 26.125 -6.934 -17.547 1 65.38 522 LYS A N 1
ATOM 4030 C CA . LYS A 1 522 ? 26.125 -6.461 -18.922 1 65.38 522 LYS A CA 1
ATOM 4031 C C . LYS A 1 522 ? 27.281 -5.492 -19.172 1 65.38 522 LYS A C 1
ATOM 4033 O O . LYS A 1 522 ? 27.797 -5.41 -20.281 1 65.38 522 LYS A O 1
ATOM 4038 N N . SER A 1 523 ? 27.391 -4.555 -18.297 1 54.44 523 SER A N 1
ATOM 4039 C CA . SER A 1 523 ? 28.422 -3.551 -18.5 1 54.44 523 SER A CA 1
ATOM 4040 C C . SER A 1 523 ? 29.75 -4.195 -18.891 1 54.44 523 SER A C 1
ATOM 4042 O O . SER A 1 523 ? 30.141 -5.223 -18.328 1 54.44 523 SER A O 1
ATOM 4044 N N . ASP A 1 524 ? 29.922 -4.27 -20.281 1 47.91 524 ASP A N 1
ATOM 4045 C CA . ASP A 1 524 ? 31.25 -4.551 -20.797 1 47.91 524 ASP A CA 1
ATOM 4046 C C . ASP A 1 524 ? 32.344 -4.258 -19.766 1 47.91 524 ASP A C 1
ATOM 4048 O O . ASP A 1 524 ? 33.5 -4.078 -20.094 1 47.91 524 ASP A O 1
ATOM 4052 N N . LEU A 1 525 ? 32 -3.729 -18.859 1 44.81 525 LEU A N 1
ATOM 4053 C CA . LEU A 1 525 ? 32.938 -3.379 -17.797 1 44.81 525 LEU A CA 1
ATOM 4054 C C . LEU A 1 525 ? 34 -4.465 -17.641 1 44.81 525 LEU A C 1
ATOM 4056 O O . LEU A 1 525 ? 35.125 -4.18 -17.234 1 44.81 525 LEU A O 1
ATOM 4060 N N . LEU A 1 526 ? 33.5 -5.723 -17.922 1 44.34 526 LEU A N 1
ATOM 4061 C CA . LEU A 1 526 ? 34.5 -6.781 -17.781 1 44.34 526 LEU A CA 1
ATOM 4062 C C . LEU A 1 526 ? 35.219 -7.051 -19.094 1 44.34 526 LEU A C 1
ATOM 4064 O O . LEU A 1 526 ? 36.094 -7.898 -19.156 1 44.34 526 LEU A O 1
ATOM 4068 N N . GLU A 1 527 ? 34.594 -6.605 -20.188 1 38.47 527 GLU A N 1
ATOM 4069 C CA . GLU A 1 527 ? 35.469 -6.715 -21.359 1 38.47 527 GLU A CA 1
ATOM 4070 C C . GLU A 1 527 ? 36.531 -5.609 -21.375 1 38.47 527 GLU A C 1
ATOM 4072 O O . GLU A 1 527 ? 36.219 -4.445 -21.094 1 38.47 527 GLU A O 1
ATOM 4077 N N . PRO A 1 528 ? 37.812 -5.902 -21.359 1 33 528 PRO A N 1
ATOM 4078 C CA . PRO A 1 528 ? 38.875 -4.953 -21.609 1 33 528 PRO A CA 1
ATOM 4079 C C . PRO A 1 528 ? 38.625 -4.078 -22.844 1 33 528 PRO A C 1
ATOM 4081 O O . PRO A 1 528 ? 38.844 -4.52 -23.969 1 33 528 PRO A O 1
ATOM 4084 N N . ASN A 1 529 ? 37.531 -3.643 -23.188 1 29.78 529 ASN A N 1
ATOM 4085 C CA . ASN A 1 529 ? 37.531 -2.867 -24.422 1 29.78 529 ASN A CA 1
ATOM 4086 C C . ASN A 1 529 ? 38.469 -1.679 -24.344 1 29.78 529 ASN A C 1
ATOM 4088 O O . ASN A 1 529 ? 38.469 -0.919 -23.375 1 29.78 529 ASN A O 1
ATOM 4092 N N . ARG A 1 530 ? 39.5 -1.557 -25.312 1 29.17 530 ARG A N 1
ATOM 4093 C CA . ARG A 1 530 ? 40.438 -0.523 -25.688 1 29.17 530 ARG A CA 1
ATOM 4094 C C . ARG A 1 530 ? 39.75 0.804 -25.953 1 29.17 530 ARG A C 1
ATOM 4096 O O . ARG A 1 530 ? 40.312 1.871 -25.719 1 29.17 530 ARG A O 1
ATOM 4103 N N . ASP A 1 531 ? 38.719 0.933 -26.922 1 26.19 531 ASP A N 1
ATOM 4104 C CA . ASP A 1 531 ? 38.406 2.201 -27.578 1 26.19 531 ASP A CA 1
ATOM 4105 C C . ASP A 1 531 ? 37.312 2.965 -26.797 1 26.19 531 ASP A C 1
ATOM 4107 O O . ASP A 1 531 ? 36.844 4.016 -27.25 1 26.19 531 ASP A O 1
ATOM 4111 N N . ALA A 1 532 ? 36.469 2.297 -26.188 1 28.08 532 ALA A N 1
ATOM 4112 C CA . ALA A 1 532 ? 35.438 3.25 -25.797 1 28.08 532 ALA A CA 1
ATOM 4113 C C . ALA A 1 532 ? 35.969 4.246 -24.766 1 28.08 532 ALA A C 1
ATOM 4115 O O . ALA A 1 532 ? 36.688 3.863 -23.844 1 28.08 532 ALA A O 1
ATOM 4116 N N . PRO A 1 533 ? 36 5.547 -25.156 1 24.39 533 PRO A N 1
ATOM 4117 C CA . PRO A 1 533 ? 36.406 6.59 -24.219 1 24.39 533 PRO A CA 1
ATOM 4118 C C . PRO A 1 533 ? 35.812 6.43 -22.828 1 24.39 533 PRO A C 1
ATOM 4120 O O . PRO A 1 533 ? 34.594 6.215 -22.719 1 24.39 533 PRO A O 1
ATOM 4123 N N . SER A 1 534 ? 36.469 5.703 -22.047 1 26.02 534 SER A N 1
ATOM 4124 C CA . SER A 1 534 ? 36.375 5.641 -20.578 1 26.02 534 SER A CA 1
ATOM 4125 C C . SER A 1 534 ? 35.844 6.957 -20.016 1 26.02 534 SER A C 1
ATOM 4127 O O . SER A 1 534 ? 36.469 8 -20.188 1 26.02 534 SER A O 1
ATOM 4129 N N . ARG A 1 535 ? 34.719 7.285 -20.266 1 26.11 535 ARG A N 1
ATOM 4130 C CA . ARG A 1 535 ? 34.344 8.469 -19.5 1 26.11 535 ARG A CA 1
ATOM 4131 C C . ARG A 1 535 ? 34.875 8.367 -18.062 1 26.11 535 ARG A C 1
ATOM 4133 O O . ARG A 1 535 ? 34.344 7.609 -17.25 1 26.11 535 ARG A O 1
ATOM 4140 N N . LEU A 1 536 ? 36.188 8.477 -17.938 1 25.52 536 LEU A N 1
ATOM 4141 C CA . LEU A 1 536 ? 37.094 8.734 -16.812 1 25.52 536 LEU A CA 1
ATOM 4142 C C . LEU A 1 536 ? 36.5 9.75 -15.852 1 25.52 536 LEU A C 1
ATOM 4144 O O . LEU A 1 536 ? 36.5 10.953 -16.125 1 25.52 536 LEU A O 1
ATOM 4148 N N . VAL A 1 537 ? 35.344 9.594 -15.531 1 26.45 537 VAL A N 1
ATOM 4149 C CA . VAL A 1 537 ? 35.188 10.586 -14.469 1 26.45 537 VAL A CA 1
ATOM 4150 C C . VAL A 1 537 ? 36.156 10.281 -13.336 1 26.45 537 VAL A C 1
ATOM 4152 O O . VAL A 1 537 ? 36.031 9.258 -12.656 1 26.45 537 VAL A O 1
ATOM 4155 N N . ARG A 1 538 ? 37.531 10.516 -13.555 1 25.36 538 ARG A N 1
ATOM 4156 C CA . ARG A 1 538 ? 38.719 10.586 -12.695 1 25.36 538 ARG A CA 1
ATOM 4157 C C . ARG A 1 538 ? 38.406 11.266 -11.367 1 25.36 538 ARG A C 1
ATOM 4159 O O . ARG A 1 538 ? 38.219 12.484 -11.312 1 25.36 538 ARG A O 1
ATOM 4166 N N . HIS A 1 539 ? 37.625 10.664 -10.602 1 26.91 539 HIS A N 1
ATOM 4167 C CA . HIS A 1 539 ? 37.469 11.344 -9.328 1 26.91 539 HIS A CA 1
ATOM 4168 C C . HIS A 1 539 ? 38.75 11.383 -8.531 1 26.91 539 HIS A C 1
ATOM 4170 O O . HIS A 1 539 ? 39.25 10.344 -8.102 1 26.91 539 HIS A O 1
ATOM 4176 N N . PRO A 1 540 ? 39.781 12.312 -8.734 1 25.39 540 PRO A N 1
ATOM 4177 C CA . PRO A 1 540 ? 41.094 12.531 -8.125 1 25.39 540 PRO A CA 1
ATOM 4178 C C . PRO A 1 540 ? 41.094 12.289 -6.617 1 25.39 540 PRO A C 1
ATOM 4180 O O . PRO A 1 540 ? 42.156 12.156 -6.012 1 25.39 540 PRO A O 1
ATOM 4183 N N . ILE A 1 541 ? 40.094 12.336 -5.926 1 26.41 541 ILE A N 1
ATOM 4184 C CA . ILE A 1 541 ? 40.156 12.328 -4.469 1 26.41 541 ILE A CA 1
ATOM 4185 C C . ILE A 1 541 ? 40.656 10.969 -3.988 1 26.41 541 ILE A C 1
ATOM 4187 O O . ILE A 1 541 ? 41.281 10.867 -2.93 1 26.41 541 ILE A O 1
ATOM 4191 N N . ILE A 1 542 ? 40.656 9.891 -4.668 1 27.59 542 ILE A N 1
ATOM 4192 C CA . ILE A 1 542 ? 41.125 8.602 -4.184 1 27.59 542 ILE A CA 1
ATOM 4193 C C . ILE A 1 542 ? 42.656 8.57 -4.234 1 27.59 542 ILE A C 1
ATOM 4195 O O . ILE A 1 542 ? 43.312 7.965 -3.375 1 27.59 542 ILE A O 1
ATOM 4199 N N . GLU A 1 543 ? 43.375 9.312 -5.098 1 26.55 543 GLU A N 1
ATOM 4200 C CA . GLU A 1 543 ? 44.844 9.148 -5.227 1 26.55 543 GLU A CA 1
ATOM 4201 C C . GLU A 1 543 ? 45.562 9.781 -4.043 1 26.55 543 GLU A C 1
ATOM 4203 O O . GLU A 1 543 ? 46.531 9.219 -3.537 1 26.55 543 GLU A O 1
ATOM 4208 N N . LYS A 1 544 ? 45.344 11.055 -3.592 1 26.88 544 LYS A N 1
ATOM 4209 C CA . LYS A 1 544 ? 46.219 11.719 -2.643 1 26.88 544 LYS A CA 1
ATOM 4210 C C . LYS A 1 544 ? 46.094 11.133 -1.244 1 26.88 544 LYS A C 1
ATOM 4212 O O . LYS A 1 544 ? 47 11.211 -0.429 1 26.88 544 LYS A O 1
ATOM 4217 N N . VAL A 1 545 ? 45.062 10.562 -0.861 1 27.88 545 VAL A N 1
ATOM 4218 C CA . VAL A 1 545 ? 45 9.945 0.462 1 27.88 545 VAL A CA 1
ATOM 4219 C C . VAL A 1 545 ? 45.938 8.727 0.512 1 27.88 545 VAL A C 1
ATOM 4221 O O . VAL A 1 545 ? 46.438 8.375 1.573 1 27.88 545 VAL A O 1
ATOM 4224 N N . ILE A 1 546 ? 46.438 8.227 -0.483 1 26.97 546 ILE A N 1
ATOM 4225 C CA . ILE A 1 546 ? 47.469 7.188 -0.439 1 26.97 546 ILE A CA 1
ATOM 4226 C C . ILE A 1 546 ? 48.812 7.809 -0.035 1 26.97 546 ILE A C 1
ATOM 4228 O O . ILE A 1 546 ? 49.594 7.195 0.702 1 26.97 546 ILE A O 1
ATOM 4232 N N . ARG A 1 547 ? 49.156 9.062 -0.289 1 26.12 547 ARG A N 1
ATOM 4233 C CA . ARG A 1 547 ? 50.562 9.422 -0.086 1 26.12 547 ARG A CA 1
ATOM 4234 C C . ARG A 1 547 ? 50.812 9.742 1.38 1 26.12 547 ARG A C 1
ATOM 4236 O O . ARG A 1 547 ? 51.875 9.391 1.908 1 26.12 547 ARG A O 1
ATOM 4243 N N . LYS A 1 548 ? 50.031 10.578 2.045 1 28.38 548 LYS A N 1
ATOM 4244 C CA . LYS A 1 548 ? 50.594 11.047 3.316 1 28.38 548 LYS A CA 1
ATOM 4245 C C . LYS A 1 548 ? 50.594 9.922 4.348 1 28.38 548 LYS A C 1
ATOM 4247 O O . LYS A 1 548 ? 51.344 9.992 5.328 1 28.38 548 LYS A O 1
ATOM 4252 N N . ARG A 1 549 ? 49.75 9.008 4.379 1 27.7 549 ARG A N 1
ATOM 4253 C CA . ARG A 1 549 ? 49.938 8 5.418 1 27.7 549 ARG A CA 1
ATOM 4254 C C . ARG A 1 549 ? 51.125 7.117 5.113 1 27.7 549 ARG A C 1
ATOM 4256 O O . ARG A 1 549 ? 51.375 6.137 5.82 1 27.7 549 ARG A O 1
ATOM 4263 N N . ARG A 1 550 ? 51.906 7.422 4.227 1 26.3 550 ARG A N 1
ATOM 4264 C CA . ARG A 1 550 ? 53.188 6.719 4.145 1 26.3 550 ARG A CA 1
ATOM 4265 C C . ARG A 1 550 ? 54 6.914 5.418 1 26.3 550 ARG A C 1
ATOM 4267 O O . ARG A 1 550 ? 54.781 6.043 5.797 1 26.3 550 ARG A O 1
ATOM 4274 N N . ASP A 1 551 ? 54.062 8.078 6.027 1 26.81 551 ASP A N 1
ATOM 4275 C CA . ASP A 1 551 ? 55.188 8.203 6.941 1 26.81 551 ASP A CA 1
ATOM 4276 C C . ASP A 1 551 ? 54.844 7.648 8.32 1 26.81 551 ASP A C 1
ATOM 4278 O O . ASP A 1 551 ? 55.656 7.773 9.266 1 26.81 551 ASP A O 1
ATOM 4282 N N . LYS A 1 552 ? 53.625 7.633 8.727 1 28.89 552 LYS A N 1
ATOM 4283 C CA . LYS A 1 552 ? 53.688 7.012 10.047 1 28.89 552 LYS A CA 1
ATOM 4284 C C . LYS A 1 552 ? 53.906 5.508 9.938 1 28.89 552 LYS A C 1
ATOM 4286 O O . LYS A 1 552 ? 53.312 4.848 9.078 1 28.89 552 LYS A O 1
ATOM 4291 N N . PRO A 1 553 ? 54.969 4.949 10.703 1 23.55 553 PRO A N 1
ATOM 4292 C CA . PRO A 1 553 ? 55.219 3.512 10.633 1 23.55 553 PRO A CA 1
ATOM 4293 C C . PRO A 1 553 ? 54 2.656 10.875 1 23.55 553 PRO A C 1
ATOM 4295 O O . PRO A 1 553 ? 53.219 2.951 11.781 1 23.55 553 PRO A O 1
ATOM 4298 N N . VAL A 1 554 ? 53.375 2.252 10.039 1 26.3 554 VAL A N 1
ATOM 4299 C CA . VAL A 1 554 ? 52.375 1.199 10.188 1 26.3 554 VAL A CA 1
ATOM 4300 C C . VAL A 1 554 ? 52.844 0.198 11.242 1 26.3 554 VAL A C 1
ATOM 4302 O O . VAL A 1 554 ? 53.969 -0.28 11.203 1 26.3 554 VAL A O 1
ATOM 4305 N N . PRO A 1 555 ? 52.375 0.236 12.469 1 25.27 555 PRO A N 1
ATOM 4306 C CA . PRO A 1 555 ? 52.938 -0.82 13.312 1 25.27 555 PRO A CA 1
ATOM 4307 C C . PRO A 1 555 ? 53.094 -2.146 12.57 1 25.27 555 PRO A C 1
ATOM 4309 O O . PRO A 1 555 ? 52.25 -2.498 11.742 1 25.27 555 PRO A O 1
ATOM 4312 N N . THR A 1 556 ? 54.281 -2.625 12.383 1 24.12 556 THR A N 1
ATOM 4313 C CA . THR A 1 556 ? 54.688 -3.939 11.914 1 24.12 556 THR A CA 1
ATOM 4314 C C . THR A 1 556 ? 53.969 -5.047 12.664 1 24.12 556 THR A C 1
ATOM 4316 O O . THR A 1 556 ? 54.062 -5.125 13.891 1 24.12 556 THR A O 1
ATOM 4319 N N . ILE A 1 557 ? 52.781 -5.324 12.359 1 25.78 557 ILE A N 1
ATOM 4320 C CA . ILE A 1 557 ? 52.312 -6.59 12.922 1 25.78 557 ILE A CA 1
ATOM 4321 C C . ILE A 1 557 ? 53.438 -7.633 12.82 1 25.78 557 ILE A C 1
ATOM 4323 O O . ILE A 1 557 ? 53.875 -7.957 11.727 1 25.78 557 ILE A O 1
ATOM 4327 N N . ASP A 1 558 ? 54.188 -7.73 13.828 1 24.83 558 ASP A N 1
ATOM 4328 C CA . ASP A 1 558 ? 55.156 -8.812 14 1 24.83 558 ASP A CA 1
ATOM 4329 C C . ASP A 1 558 ? 54.5 -10.172 13.773 1 24.83 558 ASP A C 1
ATOM 4331 O O . ASP A 1 558 ? 53.688 -10.617 14.578 1 24.83 558 ASP A O 1
ATOM 4335 N N . LEU A 1 559 ? 54.312 -10.555 12.531 1 25.3 559 LEU A N 1
ATOM 4336 C CA . LEU A 1 559 ? 53.969 -11.883 12.023 1 25.3 559 LEU A CA 1
ATOM 4337 C C . LEU A 1 559 ? 54.75 -12.961 12.758 1 25.3 559 LEU A C 1
ATOM 4339 O O . LEU A 1 559 ? 54.625 -14.148 12.453 1 25.3 559 LEU A O 1
ATOM 4343 N N . SER A 1 560 ? 55.781 -12.602 13.516 1 26.81 560 SER A N 1
ATOM 4344 C CA . SER A 1 560 ? 56.594 -13.609 14.18 1 26.81 560 SER A CA 1
ATOM 4345 C C . SER A 1 560 ? 55.781 -14.359 15.234 1 26.81 560 SER A C 1
ATOM 4347 O O . SER A 1 560 ? 56.188 -15.445 15.672 1 26.81 560 SER A O 1
ATOM 4349 N N . LEU A 1 561 ? 54.875 -13.742 15.812 1 25.61 561 LEU A N 1
ATOM 4350 C CA . LEU A 1 561 ? 54.312 -14.492 16.922 1 25.61 561 LEU A CA 1
ATOM 4351 C C . LEU A 1 561 ? 53.281 -15.5 16.422 1 25.61 561 LEU A C 1
ATOM 4353 O O . LEU A 1 561 ? 52.562 -16.109 17.219 1 25.61 561 LEU A O 1
ATOM 4357 N N . VAL A 1 562 ? 52.938 -15.516 15.047 1 25.17 562 VAL A N 1
ATOM 4358 C CA . VAL A 1 562 ? 52.375 -16.766 14.516 1 25.17 562 VAL A CA 1
ATOM 4359 C C . VAL A 1 562 ? 53.406 -17.891 14.711 1 25.17 562 VAL A C 1
ATOM 4361 O O . VAL A 1 562 ? 54.562 -17.781 14.266 1 25.17 562 VAL A O 1
ATOM 4364 N N . SER A 1 563 ? 53.312 -18.625 15.719 1 25.72 563 SER A N 1
ATOM 4365 C CA . SER A 1 563 ? 54.219 -19.734 16.031 1 25.72 563 SER A CA 1
ATOM 4366 C C . SER A 1 563 ? 54.594 -20.516 14.789 1 25.72 563 SER A C 1
ATOM 4368 O O . SER A 1 563 ? 53.875 -20.516 13.797 1 25.72 563 SER A O 1
ATOM 4370 N N . SER A 1 564 ? 55.812 -20.969 14.469 1 26.17 564 SER A N 1
ATOM 4371 C CA . SER A 1 564 ? 56.562 -21.781 13.523 1 26.17 564 SER A CA 1
ATOM 4372 C C . SER A 1 564 ? 55.812 -23.031 13.125 1 26.17 564 SER A C 1
ATOM 4374 O O . SER A 1 564 ? 56.031 -23.594 12.047 1 26.17 564 SER A O 1
ATOM 4376 N N . LYS A 1 565 ? 55.125 -23.734 14.094 1 28.66 565 LYS A N 1
ATOM 4377 C CA . LYS A 1 565 ? 54.719 -25.125 13.836 1 28.66 565 LYS A CA 1
ATOM 4378 C C . LYS A 1 565 ? 53.625 -25.203 12.773 1 28.66 565 LYS A C 1
ATOM 4380 O O . LYS A 1 565 ? 53.625 -26.109 11.938 1 28.66 565 LYS A O 1
ATOM 4385 N N . ALA A 1 566 ? 52.594 -24.609 12.945 1 25.59 566 ALA A N 1
ATOM 4386 C CA . ALA A 1 566 ? 51.562 -24.969 11.984 1 25.59 566 ALA A CA 1
ATOM 4387 C C . ALA A 1 566 ? 51.844 -24.359 10.617 1 25.59 566 ALA A C 1
ATOM 4389 O O . ALA A 1 566 ? 51.062 -24.516 9.68 1 25.59 566 ALA A O 1
ATOM 4390 N N . ALA A 1 567 ? 52.719 -23.328 10.297 1 27.88 567 ALA A N 1
ATOM 4391 C CA . ALA A 1 567 ? 53.281 -22.812 9.062 1 27.88 567 ALA A CA 1
ATOM 4392 C C . ALA A 1 567 ? 53.844 -23.938 8.195 1 27.88 567 ALA A C 1
ATOM 4394 O O . ALA A 1 567 ? 54.156 -23.734 7.023 1 27.88 567 ALA A O 1
ATOM 4395 N N . GLN A 1 568 ? 54.344 -24.938 8.789 1 25.58 568 GLN A N 1
ATOM 4396 C CA . GLN A 1 568 ? 55.125 -25.891 7.992 1 25.58 568 GLN A CA 1
ATOM 4397 C C . GLN A 1 568 ? 54.25 -26.547 6.91 1 25.58 568 GLN A C 1
ATOM 4399 O O . GLN A 1 568 ? 54.719 -26.734 5.785 1 25.58 568 GLN A O 1
ATOM 4404 N N . SER A 1 569 ? 53.25 -27.406 7.234 1 25.91 569 SER A N 1
ATOM 4405 C CA . SER A 1 569 ? 52.75 -28.406 6.297 1 25.91 569 SER A CA 1
ATOM 4406 C C . SER A 1 569 ? 51.75 -27.812 5.328 1 25.91 569 SER A C 1
ATOM 4408 O O . SER A 1 569 ? 51.219 -28.5 4.453 1 25.91 569 SER A O 1
ATOM 4410 N N . ALA A 1 570 ? 50.938 -26.797 5.758 1 26.19 570 ALA A N 1
ATOM 4411 C CA . ALA A 1 570 ? 49.906 -26.516 4.773 1 26.19 570 ALA A CA 1
ATOM 4412 C C . ALA A 1 570 ? 50.5 -25.875 3.52 1 26.19 570 ALA A C 1
ATOM 4414 O O . ALA A 1 570 ? 51.188 -24.844 3.6 1 26.19 570 ALA A O 1
ATOM 4415 N N . THR A 1 571 ? 50.969 -26.562 2.531 1 24.75 571 THR A N 1
ATOM 4416 C CA . THR A 1 571 ? 51.344 -26.234 1.158 1 24.75 571 THR A CA 1
ATOM 4417 C C . THR A 1 571 ? 50.406 -25.188 0.574 1 24.75 571 THR A C 1
ATOM 4419 O O . THR A 1 571 ? 49.188 -25.422 0.444 1 24.75 571 THR A O 1
ATOM 4422 N N . ILE A 1 572 ? 50.469 -24.031 0.98 1 28.19 572 ILE A N 1
ATOM 4423 C CA . ILE A 1 572 ? 49.812 -22.859 0.402 1 28.19 572 ILE A CA 1
ATOM 4424 C C . ILE A 1 572 ? 49.875 -22.938 -1.122 1 28.19 572 ILE A C 1
ATOM 4426 O O . ILE A 1 572 ? 50.938 -22.859 -1.724 1 28.19 572 ILE A O 1
ATOM 4430 N N . ALA A 1 573 ? 49.156 -23.875 -1.809 1 27.14 573 ALA A N 1
ATOM 4431 C CA . ALA A 1 573 ? 49.125 -23.922 -3.268 1 27.14 573 ALA A CA 1
ATOM 4432 C C . ALA A 1 573 ? 48.938 -22.531 -3.857 1 27.14 573 ALA A C 1
ATOM 4434 O O . ALA A 1 573 ? 47.969 -21.844 -3.531 1 27.14 573 ALA A O 1
ATOM 4435 N N . VAL A 1 574 ? 49.906 -21.75 -4.055 1 28 574 VAL A N 1
ATOM 4436 C CA . VAL A 1 574 ? 50.062 -20.531 -4.836 1 28 574 VAL A CA 1
ATOM 4437 C C . VAL A 1 574 ? 49.344 -20.672 -6.172 1 28 574 VAL A C 1
ATOM 4439 O O . VAL A 1 574 ? 49.812 -21.422 -7.047 1 28 574 VAL A O 1
ATOM 4442 N N . ARG A 1 575 ? 48.031 -20.906 -6.207 1 30.78 575 ARG A N 1
ATOM 4443 C CA . ARG A 1 575 ? 47.438 -20.859 -7.539 1 30.78 575 ARG A CA 1
ATOM 4444 C C . ARG A 1 575 ? 47.719 -19.531 -8.227 1 30.78 575 ARG A C 1
ATOM 4446 O O . ARG A 1 575 ? 47.594 -18.469 -7.598 1 30.78 575 ARG A O 1
ATOM 4453 N N . THR A 1 576 ? 48.5 -19.359 -9.203 1 30.67 576 THR A N 1
ATOM 4454 C CA . THR A 1 576 ? 48.844 -18.297 -10.133 1 30.67 576 THR A CA 1
ATOM 4455 C C . THR A 1 576 ? 47.625 -17.516 -10.555 1 30.67 576 THR A C 1
ATOM 4457 O O . THR A 1 576 ? 46.625 -18.094 -11.031 1 30.67 576 THR A O 1
ATOM 4460 N N . VAL A 1 577 ? 47.156 -16.516 -9.812 1 39 577 VAL A N 1
ATOM 4461 C CA . VAL A 1 577 ? 46.094 -15.609 -10.305 1 39 577 VAL A CA 1
ATOM 4462 C C . VAL A 1 577 ? 46.438 -15.156 -11.727 1 39 577 VAL A C 1
ATOM 4464 O O . VAL A 1 577 ? 47.562 -14.711 -11.992 1 39 577 VAL A O 1
ATOM 4467 N N . PRO A 1 578 ? 45.844 -15.609 -12.727 1 44.41 578 PRO A N 1
ATOM 4468 C CA . PRO A 1 578 ? 46.188 -15.125 -14.062 1 44.41 578 PRO A CA 1
ATOM 4469 C C . PRO A 1 578 ? 46.25 -13.602 -14.133 1 44.41 578 PRO A C 1
ATOM 4471 O O . PRO A 1 578 ? 45.594 -12.906 -13.375 1 44.41 578 PRO A O 1
ATOM 4474 N N . ALA A 1 579 ? 47.344 -12.969 -14.688 1 47.53 579 ALA A N 1
ATOM 4475 C CA . ALA A 1 579 ? 47.688 -11.578 -14.961 1 47.53 579 ALA A CA 1
ATOM 4476 C C . ALA A 1 579 ? 46.469 -10.781 -15.406 1 47.53 579 ALA A C 1
ATOM 4478 O O . ALA A 1 579 ? 46.406 -9.562 -15.227 1 47.53 579 ALA A O 1
ATOM 4479 N N . ASP A 1 580 ? 45.281 -11.414 -15.859 1 56.53 580 ASP A N 1
ATOM 4480 C CA . ASP A 1 580 ? 44.188 -10.719 -16.547 1 56.53 580 ASP A CA 1
ATOM 4481 C C . ASP A 1 580 ? 42.938 -10.68 -15.688 1 56.53 580 ASP A C 1
ATOM 4483 O O . ASP A 1 580 ? 41.812 -10.531 -16.203 1 56.53 580 ASP A O 1
ATOM 4487 N N . ARG A 1 581 ? 43.031 -10.648 -14.336 1 68.62 581 ARG A N 1
ATOM 4488 C CA . ARG A 1 581 ? 41.844 -10.688 -13.477 1 68.62 581 ARG A CA 1
ATOM 4489 C C . ARG A 1 581 ? 41.281 -9.289 -13.266 1 68.62 581 ARG A C 1
ATOM 4491 O O . ARG A 1 581 ? 42.031 -8.336 -13.016 1 68.62 581 ARG A O 1
ATOM 4498 N N . ALA A 1 582 ? 40.031 -9.172 -13.609 1 78.38 582 ALA A N 1
ATOM 4499 C CA . ALA A 1 582 ? 39.312 -7.926 -13.367 1 78.38 582 ALA A CA 1
ATOM 4500 C C . ALA A 1 582 ? 38.688 -7.914 -11.977 1 78.38 582 ALA A C 1
ATOM 4502 O O . ALA A 1 582 ? 38.562 -8.961 -11.344 1 78.38 582 ALA A O 1
ATOM 4503 N N . TYR A 1 583 ? 38.656 -6.781 -11.32 1 81.38 583 TYR A N 1
ATOM 4504 C CA . TYR A 1 583 ? 38.062 -6.656 -9.984 1 81.38 583 TYR A CA 1
ATOM 4505 C C . TYR A 1 583 ? 36.875 -5.711 -9.992 1 81.38 583 TYR A C 1
ATOM 4507 O O . TYR A 1 583 ? 36.906 -4.684 -10.672 1 81.38 583 TYR A O 1
ATOM 4515 N N . LEU A 1 584 ? 35.844 -6.168 -9.312 1 86.31 584 LEU A N 1
ATOM 4516 C CA . LEU A 1 584 ? 34.656 -5.34 -9.086 1 86.31 584 LEU A CA 1
ATOM 4517 C C . LEU A 1 584 ? 34.562 -4.953 -7.613 1 86.31 584 LEU A C 1
ATOM 4519 O O . LEU A 1 584 ? 34.625 -5.812 -6.73 1 86.31 584 LEU A O 1
ATOM 4523 N N . ILE A 1 585 ? 34.594 -3.66 -7.367 1 85.38 585 ILE A N 1
ATOM 4524 C CA . ILE A 1 585 ? 34.469 -3.16 -6 1 85.38 585 ILE A CA 1
ATOM 4525 C C . ILE A 1 585 ? 33.094 -2.551 -5.805 1 85.38 585 ILE A C 1
ATOM 4527 O O . ILE A 1 585 ? 32.719 -1.597 -6.492 1 85.38 585 ILE A O 1
ATOM 4531 N N . LEU A 1 586 ? 32.344 -3.154 -4.945 1 86.5 586 LEU A N 1
ATOM 4532 C CA . LEU A 1 586 ? 31.031 -2.607 -4.57 1 86.5 586 LEU A CA 1
ATOM 4533 C C . LEU A 1 586 ? 31.156 -1.749 -3.314 1 86.5 586 LEU A C 1
ATOM 4535 O O . LEU A 1 586 ? 31.391 -2.27 -2.221 1 86.5 586 LEU A O 1
ATOM 4539 N N . ASP A 1 587 ? 30.984 -0.482 -3.492 1 80.31 587 ASP A N 1
ATOM 4540 C CA . ASP A 1 587 ? 31.031 0.438 -2.359 1 80.31 587 ASP A CA 1
ATOM 4541 C C . ASP A 1 587 ? 29.688 0.514 -1.651 1 80.31 587 ASP A C 1
ATOM 4543 O O . ASP A 1 587 ? 28.703 0.989 -2.225 1 80.31 587 ASP A O 1
ATOM 4547 N N . CYS A 1 588 ? 29.688 0.1 -0.398 1 79.19 588 CYS A N 1
ATOM 4548 C CA . CYS A 1 588 ? 28.438 -0.003 0.354 1 79.19 588 CYS A CA 1
ATOM 4549 C C . CYS A 1 588 ? 28.328 1.121 1.378 1 79.19 588 CYS A C 1
ATOM 4551 O O . CYS A 1 588 ? 27.672 0.962 2.41 1 79.19 588 CYS A O 1
ATOM 4553 N N . THR A 1 589 ? 28.906 2.25 1.123 1 70.56 589 THR A N 1
ATOM 4554 C CA . THR A 1 589 ? 28.891 3.365 2.062 1 70.56 589 THR A CA 1
ATOM 4555 C C . THR A 1 589 ? 27.453 3.854 2.287 1 70.56 589 THR A C 1
ATOM 4557 O O . THR A 1 589 ? 27.094 4.219 3.404 1 70.56 589 THR A O 1
ATOM 4560 N N . LEU A 1 590 ? 26.719 3.824 1.264 1 73.12 590 LEU A N 1
ATOM 4561 C CA . LEU A 1 590 ? 25.375 4.375 1.351 1 73.12 590 LEU A CA 1
ATOM 4562 C C . LEU A 1 590 ? 24.328 3.26 1.425 1 73.12 590 LEU A C 1
ATOM 4564 O O . LEU A 1 590 ? 23.125 3.527 1.443 1 73.12 590 LEU A O 1
ATOM 4568 N N . LEU A 1 591 ? 24.844 2.008 1.5 1 77.44 591 LEU A N 1
ATOM 4569 C CA . LEU A 1 591 ? 23.922 0.871 1.56 1 77.44 591 LEU A CA 1
ATOM 4570 C C . LEU A 1 591 ? 23.312 0.739 2.949 1 77.44 591 LEU A C 1
ATOM 4572 O O . LEU A 1 591 ? 24.031 0.643 3.945 1 77.44 591 LEU A O 1
ATOM 4576 N N . THR A 1 592 ? 22.016 0.843 3.002 1 72.44 592 THR A N 1
ATOM 4577 C CA . THR A 1 592 ? 21.359 0.836 4.305 1 72.44 592 THR A CA 1
ATOM 4578 C C . THR A 1 592 ? 20.812 -0.551 4.625 1 72.44 592 THR A C 1
ATOM 4580 O O . THR A 1 592 ? 20.75 -0.943 5.793 1 72.44 592 THR A O 1
ATOM 4583 N N . HIS A 1 593 ? 20.391 -1.231 3.602 1 76.5 593 HIS A N 1
ATOM 4584 C CA . HIS A 1 593 ? 19.75 -2.512 3.891 1 76.5 593 HIS A CA 1
ATOM 4585 C C . HIS A 1 593 ? 19.859 -3.461 2.703 1 76.5 593 HIS A C 1
ATOM 4587 O O . HIS A 1 593 ? 19.906 -3.02 1.553 1 76.5 593 HIS A O 1
ATOM 4593 N N . VAL A 1 594 ? 20 -4.781 3.027 1 79.81 594 VAL A N 1
ATOM 4594 C CA . VAL A 1 594 ? 19.984 -5.871 2.057 1 79.81 594 VAL A CA 1
ATOM 4595 C C . VAL A 1 594 ? 18.969 -6.93 2.492 1 79.81 594 VAL A C 1
ATOM 4597 O O . VAL A 1 594 ? 19.016 -7.414 3.625 1 79.81 594 VAL A O 1
ATOM 4600 N N . ASP A 1 595 ? 18.062 -7.172 1.653 1 78.19 595 ASP A N 1
ATOM 4601 C CA . ASP A 1 595 ? 17.062 -8.172 2.006 1 78.19 595 ASP A CA 1
ATOM 4602 C C . ASP A 1 595 ? 17.406 -9.539 1.417 1 78.19 595 ASP A C 1
ATOM 4604 O O . ASP A 1 595 ? 18.516 -9.727 0.895 1 78.19 595 ASP A O 1
ATOM 4608 N N . ALA A 1 596 ? 16.516 -10.484 1.619 1 77.62 596 ALA A N 1
ATOM 4609 C CA . ALA A 1 596 ? 16.766 -11.852 1.166 1 77.62 596 ALA A CA 1
ATOM 4610 C C . ALA A 1 596 ? 16.938 -11.906 -0.349 1 77.62 596 ALA A C 1
ATOM 4612 O O . ALA A 1 596 ? 17.781 -12.648 -0.854 1 77.62 596 ALA A O 1
ATOM 4613 N N . ALA A 1 597 ? 16.156 -11.188 -1.024 1 80.94 597 ALA A N 1
ATOM 4614 C CA . ALA A 1 597 ? 16.281 -11.133 -2.479 1 80.94 597 ALA A CA 1
ATOM 4615 C C . ALA A 1 597 ? 17.625 -10.539 -2.885 1 80.94 597 ALA A C 1
ATOM 4617 O O . ALA A 1 597 ? 18.234 -10.969 -3.873 1 80.94 597 ALA A O 1
ATOM 4618 N N . GLY A 1 598 ? 18.016 -9.523 -2.107 1 83.12 598 GLY A N 1
ATOM 4619 C CA . GLY A 1 598 ? 19.312 -8.938 -2.354 1 83.12 598 GLY A CA 1
ATOM 4620 C C . GLY A 1 598 ? 20.469 -9.914 -2.15 1 83.12 598 GLY A C 1
ATOM 4621 O O . GLY A 1 598 ? 21.406 -9.953 -2.949 1 83.12 598 GLY A O 1
ATOM 4622 N N . VAL A 1 599 ? 20.359 -10.672 -1.137 1 82.06 599 VAL A N 1
ATOM 4623 C CA . VAL A 1 599 ? 21.391 -11.656 -0.84 1 82.06 599 VAL A CA 1
ATOM 4624 C C 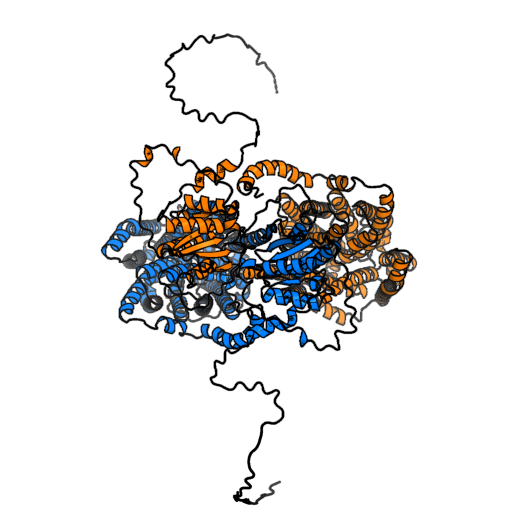. VAL A 1 599 ? 21.453 -12.695 -1.954 1 82.06 599 VAL A C 1
ATOM 4626 O O . VAL A 1 599 ? 22.531 -13.102 -2.383 1 82.06 599 VAL A O 1
ATOM 4629 N N . ARG A 1 600 ? 20.344 -13.094 -2.363 1 79.25 600 ARG A N 1
ATOM 4630 C CA . ARG A 1 600 ? 20.281 -14.062 -3.451 1 79.25 600 ARG A CA 1
ATOM 4631 C C . ARG A 1 600 ? 20.875 -13.492 -4.73 1 79.25 600 ARG A C 1
ATOM 4633 O O . ARG A 1 600 ? 21.594 -14.195 -5.453 1 79.25 600 ARG A O 1
ATOM 4640 N N . ALA A 1 601 ? 20.547 -12.305 -5.008 1 83.06 601 ALA A N 1
ATOM 4641 C CA . ALA A 1 601 ? 21.078 -11.648 -6.199 1 83.06 601 ALA A CA 1
ATOM 4642 C C . ALA A 1 601 ? 22.594 -11.484 -6.102 1 83.06 601 ALA A C 1
ATOM 4644 O O . ALA A 1 601 ? 23.312 -11.656 -7.09 1 83.06 601 ALA A O 1
ATOM 4645 N N . LEU A 1 602 ? 23.047 -11.141 -4.918 1 83.81 602 LEU A N 1
ATOM 4646 C CA . LEU A 1 602 ? 24.484 -10.977 -4.707 1 83.81 602 LEU A CA 1
ATOM 4647 C C . LEU A 1 602 ? 25.203 -12.32 -4.828 1 83.81 602 LEU A C 1
ATOM 4649 O O . LEU A 1 602 ? 26.328 -12.375 -5.328 1 83.81 602 LEU A O 1
ATOM 4653 N N . ASN A 1 603 ? 24.547 -13.344 -4.375 1 80.69 603 ASN A N 1
ATOM 4654 C CA . ASN A 1 603 ? 25.109 -14.68 -4.539 1 80.69 603 ASN A CA 1
ATOM 4655 C C . ASN A 1 603 ? 25.219 -15.07 -6.012 1 80.69 603 ASN A C 1
ATOM 4657 O O . ASN A 1 603 ? 26.203 -15.68 -6.434 1 80.69 603 ASN A O 1
ATOM 4661 N N . TYR A 1 604 ? 24.219 -14.75 -6.652 1 79.25 604 TYR A N 1
ATOM 4662 C CA . TYR A 1 604 ? 24.234 -15.016 -8.086 1 79.25 604 TYR A CA 1
ATOM 4663 C C . TYR A 1 604 ? 25.328 -14.195 -8.773 1 79.25 604 TYR A C 1
ATOM 4665 O O . TYR A 1 604 ? 26.031 -14.703 -9.648 1 79.25 604 TYR A O 1
ATOM 4673 N N . LEU A 1 605 ? 25.453 -12.953 -8.414 1 83.19 605 LEU A N 1
ATOM 4674 C CA . LEU A 1 605 ? 26.5 -12.094 -8.961 1 83.19 605 LEU A CA 1
ATOM 4675 C C . LEU A 1 605 ? 27.875 -12.68 -8.695 1 83.19 605 LEU A C 1
ATOM 4677 O O . LEU A 1 605 ? 28.719 -12.719 -9.594 1 83.19 605 LEU A O 1
ATOM 4681 N N . MET A 1 606 ? 28.047 -13.148 -7.59 1 81.94 606 MET A N 1
ATOM 4682 C CA . MET A 1 606 ? 29.328 -13.734 -7.215 1 81.94 606 MET A CA 1
ATOM 4683 C C . MET A 1 606 ? 29.625 -14.977 -8.047 1 81.94 606 MET A C 1
ATOM 4685 O O . MET A 1 606 ? 30.75 -15.156 -8.516 1 81.94 606 MET A O 1
ATOM 4689 N N . THR A 1 607 ? 28.672 -15.773 -8.156 1 76.81 607 THR A N 1
ATOM 4690 C CA . THR A 1 607 ? 28.844 -17 -8.93 1 76.81 607 THR A CA 1
ATOM 4691 C C . THR A 1 607 ? 29.203 -16.688 -10.375 1 76.81 607 THR A C 1
ATOM 4693 O O . THR A 1 607 ? 30.062 -17.344 -10.961 1 76.81 607 THR A O 1
ATOM 4696 N N . GLU A 1 608 ? 28.609 -15.719 -10.898 1 77.5 608 GLU A N 1
ATOM 4697 C CA . GLU A 1 608 ? 28.859 -15.336 -12.281 1 77.5 608 GLU A CA 1
ATOM 4698 C C . GLU A 1 608 ? 30.234 -14.68 -12.438 1 77.5 608 GLU A C 1
ATOM 4700 O O . GLU A 1 608 ? 30.906 -14.852 -13.453 1 77.5 608 GLU A O 1
ATOM 4705 N N . LEU A 1 609 ? 30.609 -13.93 -11.445 1 80.94 609 LEU A N 1
ATOM 4706 C CA . LEU A 1 609 ? 31.906 -13.258 -11.492 1 80.94 609 LEU A CA 1
ATOM 4707 C C . LEU A 1 609 ? 33.031 -14.266 -11.359 1 80.94 609 LEU A C 1
ATOM 4709 O O . LEU A 1 609 ? 34.094 -14.109 -11.992 1 80.94 609 LEU A O 1
ATOM 4713 N N . VAL A 1 610 ? 32.812 -15.25 -10.617 1 75.31 610 VAL A N 1
ATOM 4714 C CA . VAL A 1 610 ? 33.812 -16.297 -10.461 1 75.31 610 VAL A CA 1
ATOM 4715 C C . VAL A 1 610 ? 34 -17.031 -11.789 1 75.31 610 VAL A C 1
ATOM 4717 O O . VAL A 1 610 ? 35.125 -17.359 -12.172 1 75.31 610 VAL A O 1
ATOM 4720 N N . LYS A 1 611 ? 32.938 -17.203 -12.391 1 73.94 611 LYS A N 1
ATOM 4721 C CA . LYS A 1 611 ? 33 -17.844 -13.695 1 73.94 611 LYS A CA 1
ATOM 4722 C C . LYS A 1 611 ? 33.781 -17 -14.695 1 73.94 611 LYS A C 1
ATOM 4724 O O . LYS A 1 611 ? 34.438 -17.547 -15.57 1 73.94 611 LYS A O 1
ATOM 4729 N N . ARG A 1 612 ? 33.719 -15.742 -14.469 1 76.12 612 ARG A N 1
ATOM 4730 C CA . ARG A 1 612 ? 34.406 -14.812 -15.375 1 76.12 612 ARG A CA 1
ATOM 4731 C C . ARG A 1 612 ? 35.75 -14.43 -14.836 1 76.12 612 ARG A C 1
ATOM 4733 O O . ARG A 1 612 ? 36.406 -13.516 -15.352 1 76.12 612 ARG A O 1
ATOM 4740 N N . ASN A 1 613 ? 36.188 -14.93 -13.812 1 76.06 613 ASN A N 1
ATOM 4741 C CA . ASN A 1 613 ? 37.5 -14.68 -13.164 1 76.06 613 ASN A CA 1
ATOM 4742 C C . ASN A 1 613 ? 37.594 -13.234 -12.695 1 76.06 613 ASN A C 1
ATOM 4744 O O . ASN A 1 613 ? 38.625 -12.578 -12.945 1 76.06 613 ASN A O 1
ATOM 4748 N N . THR A 1 614 ? 36.562 -12.727 -12.219 1 80.56 614 THR A N 1
ATOM 4749 C CA . THR A 1 614 ? 36.531 -11.383 -11.664 1 80.56 614 THR A CA 1
ATOM 4750 C C . THR A 1 614 ? 36.344 -11.43 -10.148 1 80.56 614 THR A C 1
ATOM 4752 O O . THR A 1 614 ? 35.5 -12.195 -9.641 1 80.56 614 THR A O 1
ATOM 4755 N N . GLY A 1 615 ? 37.219 -10.734 -9.445 1 78.12 615 GLY A N 1
ATOM 4756 C CA . GLY A 1 615 ? 37.094 -10.664 -7.996 1 78.12 615 GLY A CA 1
ATOM 4757 C C . GLY A 1 615 ? 36.094 -9.617 -7.527 1 78.12 615 GLY A C 1
ATOM 4758 O O . GLY A 1 615 ? 35.969 -8.555 -8.141 1 78.12 615 GLY A O 1
ATOM 4759 N N . LEU A 1 616 ? 35.375 -9.992 -6.457 1 84.81 616 LEU A N 1
ATOM 4760 C CA . LEU A 1 616 ? 34.375 -9.07 -5.898 1 84.81 616 LEU A CA 1
ATOM 4761 C C . LEU A 1 616 ? 34.812 -8.57 -4.527 1 84.81 616 LEU A C 1
ATOM 4763 O O . LEU A 1 616 ? 35.188 -9.367 -3.662 1 84.81 616 LEU A O 1
ATOM 4767 N N . TRP A 1 617 ? 34.875 -7.27 -4.383 1 82.75 617 TRP A N 1
ATOM 4768 C CA . TRP A 1 617 ? 35.219 -6.629 -3.119 1 82.75 617 TRP A CA 1
ATOM 4769 C C . TRP A 1 617 ? 34.062 -5.777 -2.613 1 82.75 617 TRP A C 1
ATOM 4771 O O . TRP A 1 617 ? 33.406 -5.082 -3.395 1 82.75 617 TRP A O 1
ATOM 4781 N N . PHE A 1 618 ? 33.781 -5.961 -1.352 1 84.81 618 PHE A N 1
ATOM 4782 C CA . PHE A 1 618 ? 32.812 -5.074 -0.69 1 84.81 618 PHE A CA 1
ATOM 4783 C C . PHE A 1 618 ? 33.562 -4.051 0.177 1 84.81 618 PHE A C 1
ATOM 4785 O O . PHE A 1 618 ? 34.438 -4.41 0.96 1 84.81 618 PHE A O 1
ATOM 4792 N N . THR A 1 619 ? 33.188 -2.828 -0.046 1 80.31 619 THR A N 1
ATOM 4793 C CA . THR A 1 619 ? 33.844 -1.805 0.751 1 80.31 619 THR A CA 1
ATOM 4794 C C . THR A 1 619 ? 32.844 -1.041 1.605 1 80.31 619 THR A C 1
ATOM 4796 O O . THR A 1 619 ? 31.672 -0.892 1.22 1 80.31 619 THR A O 1
ATOM 4799 N N . ALA A 1 620 ? 33.156 -0.62 2.758 1 76.31 620 ALA A N 1
ATOM 4800 C CA . ALA A 1 620 ? 32.438 0.289 3.643 1 76.31 620 ALA A CA 1
ATOM 4801 C C . ALA A 1 620 ? 31.078 -0.283 4.02 1 76.31 620 ALA A C 1
ATOM 4803 O O . ALA A 1 620 ? 30.062 0.404 3.918 1 76.31 620 ALA A O 1
ATOM 4804 N N . ILE A 1 621 ? 31.125 -1.545 4.34 1 76.06 621 ILE A N 1
ATOM 4805 C CA . ILE A 1 621 ? 29.875 -2.191 4.723 1 76.06 621 ILE A CA 1
ATOM 4806 C C . ILE A 1 621 ? 29.469 -1.751 6.129 1 76.06 621 ILE A C 1
ATOM 4808 O O . ILE A 1 621 ? 30.328 -1.626 7.012 1 76.06 621 ILE A O 1
ATOM 4812 N N . ASN A 1 622 ? 28.266 -1.355 6.168 1 67.94 622 ASN A N 1
ATOM 4813 C CA . ASN A 1 622 ? 27.75 -0.993 7.484 1 67.94 622 ASN A CA 1
ATOM 4814 C C . ASN A 1 622 ? 27.422 -2.229 8.32 1 67.94 622 ASN A C 1
ATOM 4816 O O . ASN A 1 622 ? 27.469 -3.354 7.816 1 67.94 622 ASN A O 1
ATOM 4820 N N . GLY A 1 623 ? 27.203 -2.074 9.586 1 62.59 623 GLY A N 1
ATOM 4821 C CA . GLY A 1 623 ? 26.984 -3.15 10.539 1 62.59 623 GLY A CA 1
ATOM 4822 C C . GLY A 1 623 ? 25.844 -4.07 10.148 1 62.59 623 GLY A C 1
ATOM 4823 O O . GLY A 1 623 ? 26.047 -5.27 9.953 1 62.59 623 GLY A O 1
ATOM 4824 N N . PRO A 1 624 ? 24.766 -3.523 9.828 1 65.69 624 PRO A N 1
ATOM 4825 C CA . PRO A 1 624 ? 23.609 -4.383 9.523 1 65.69 624 PRO A CA 1
ATOM 4826 C C . PRO A 1 624 ? 23.797 -5.18 8.234 1 65.69 624 PRO A C 1
ATOM 4828 O O . PRO A 1 624 ? 23.406 -6.344 8.164 1 65.69 624 PRO A O 1
ATOM 4831 N N . VAL A 1 625 ? 24.438 -4.609 7.316 1 75.25 625 VAL A N 1
ATOM 4832 C CA . VAL A 1 625 ? 24.641 -5.289 6.043 1 75.25 625 VAL A CA 1
ATOM 4833 C C . VAL A 1 625 ? 25.719 -6.371 6.207 1 75.25 625 VAL A C 1
ATOM 4835 O O . VAL A 1 625 ? 25.594 -7.453 5.621 1 75.25 625 VAL A O 1
ATOM 4838 N N . SER A 1 626 ? 26.656 -6.047 7.07 1 72.5 626 SER A N 1
ATOM 4839 C CA . SER A 1 626 ? 27.719 -7.02 7.312 1 72.5 626 SER A CA 1
ATOM 4840 C C . SER A 1 626 ? 27.188 -8.266 8.008 1 72.5 626 SER A C 1
ATOM 4842 O O . SER A 1 626 ? 27.578 -9.383 7.672 1 72.5 626 SER A O 1
ATOM 4844 N N . THR A 1 627 ? 26.297 -8.031 8.883 1 69.94 627 THR A N 1
ATOM 4845 C CA . THR A 1 627 ? 25.719 -9.148 9.617 1 69.94 627 THR A CA 1
ATOM 4846 C C . THR A 1 627 ? 24.906 -10.039 8.688 1 69.94 627 THR A C 1
ATOM 4848 O O . THR A 1 627 ? 24.922 -11.266 8.82 1 69.94 627 THR A O 1
ATOM 4851 N N . VAL A 1 628 ? 24.25 -9.453 7.77 1 74.81 628 VAL A N 1
ATOM 4852 C CA . VAL A 1 628 ? 23.422 -10.195 6.832 1 74.81 628 VAL A CA 1
ATOM 4853 C C . VAL A 1 628 ? 24.297 -11.031 5.906 1 74.81 628 VAL A C 1
ATOM 4855 O O . VAL A 1 628 ? 24 -12.203 5.648 1 74.81 628 VAL A O 1
ATOM 4858 N N . LEU A 1 629 ? 25.359 -10.453 5.488 1 74.31 629 LEU A N 1
ATOM 4859 C CA . LEU A 1 629 ? 26.234 -11.141 4.551 1 74.31 629 LEU A CA 1
ATOM 4860 C C . LEU A 1 629 ? 27 -12.258 5.25 1 74.31 629 LEU A C 1
ATOM 4862 O O . LEU A 1 629 ? 27.25 -13.312 4.656 1 74.31 629 LEU A O 1
ATOM 4866 N N . GLU A 1 630 ? 27.266 -12 6.508 1 69.44 630 GLU A N 1
ATOM 4867 C CA . GLU A 1 630 ? 28 -13.008 7.277 1 69.44 630 GLU A CA 1
ATOM 4868 C C . GLU A 1 630 ? 27.109 -14.195 7.617 1 69.44 630 GLU A C 1
ATOM 4870 O O . GLU A 1 630 ? 27.547 -15.352 7.531 1 69.44 630 GLU A O 1
ATOM 4875 N N . LYS A 1 631 ? 26 -13.875 7.988 1 70.31 631 LYS A N 1
ATOM 4876 C CA . LYS A 1 631 ? 25.078 -14.938 8.398 1 70.31 631 LYS A CA 1
ATOM 4877 C C . LYS A 1 631 ? 24.641 -15.781 7.207 1 70.31 631 LYS A C 1
ATOM 4879 O O . LYS A 1 631 ? 24.344 -16.969 7.355 1 70.31 631 LYS A O 1
ATOM 4884 N N . THR A 1 632 ? 24.578 -15.102 6.145 1 66.81 632 THR A N 1
ATOM 4885 C CA . THR A 1 632 ? 24.172 -15.836 4.953 1 66.81 632 THR A CA 1
ATOM 4886 C C . THR A 1 632 ? 25.328 -16.703 4.445 1 66.81 632 THR A C 1
ATOM 4888 O O . THR A 1 632 ? 25.094 -17.75 3.824 1 66.81 632 THR A O 1
ATOM 4891 N N . LYS A 1 633 ? 26.5 -16.25 4.598 1 57.97 633 LYS A N 1
ATOM 4892 C CA . LYS A 1 633 ? 27.656 -17.078 4.273 1 57.97 633 LYS A CA 1
ATOM 4893 C C . LYS A 1 633 ? 27.578 -18.438 4.961 1 57.97 633 LYS A C 1
ATOM 4895 O O . LYS A 1 633 ? 27.891 -19.469 4.359 1 57.97 633 LYS A O 1
ATOM 4900 N N . ALA A 1 634 ? 27.219 -18.406 6.234 1 45.06 634 ALA A N 1
ATOM 4901 C CA . ALA A 1 634 ? 27.203 -19.625 7.047 1 45.06 634 ALA A CA 1
ATOM 4902 C C . ALA A 1 634 ? 26.156 -20.609 6.551 1 45.06 634 ALA A C 1
ATOM 4904 O O . ALA A 1 634 ? 26.328 -21.812 6.652 1 45.06 634 ALA A O 1
ATOM 4905 N N . GLY A 1 635 ? 25.156 -20.125 6.227 1 45.81 635 GLY A N 1
ATOM 4906 C CA . GLY A 1 635 ? 24.109 -21.094 5.949 1 45.81 635 GLY A CA 1
ATOM 4907 C C . GLY A 1 635 ? 24.156 -21.641 4.539 1 45.81 635 GLY A C 1
ATOM 4908 O O . GLY A 1 635 ? 23.672 -22.75 4.281 1 45.81 635 GLY A O 1
ATOM 4909 N N . SER A 1 636 ? 24.172 -20.781 3.506 1 49.12 636 SER A N 1
ATOM 4910 C CA . SER A 1 636 ? 23.953 -21.344 2.174 1 49.12 636 SER A CA 1
ATOM 4911 C C . SER A 1 636 ? 25.266 -21.656 1.481 1 49.12 636 SER A C 1
ATOM 4913 O O . SER A 1 636 ? 26.297 -21.078 1.809 1 49.12 636 SER A O 1
ATOM 4915 N N . ARG A 1 637 ? 25.469 -22.797 0.876 1 44.91 637 ARG A N 1
ATOM 4916 C CA . ARG A 1 637 ? 26.469 -23.219 -0.102 1 44.91 637 ARG A CA 1
ATOM 4917 C C . ARG A 1 637 ? 26.828 -22.078 -1.044 1 44.91 637 ARG A C 1
ATOM 4919 O O . ARG A 1 637 ? 27.422 -22.312 -2.107 1 44.91 637 ARG A O 1
ATOM 4926 N N . ALA A 1 638 ? 26.578 -20.828 -0.626 1 51.41 638 ALA A N 1
ATOM 4927 C CA . ALA A 1 638 ? 26.625 -19.703 -1.55 1 51.41 638 ALA A CA 1
ATOM 4928 C C . ALA A 1 638 ? 28.031 -19.125 -1.65 1 51.41 638 ALA A C 1
ATOM 4930 O O . ALA A 1 638 ? 28.875 -19.375 -0.784 1 51.41 638 ALA A O 1
ATOM 4931 N N . ALA A 1 639 ? 28.5 -18.75 -2.846 1 48.66 639 ALA A N 1
ATOM 4932 C CA . ALA A 1 639 ? 29.797 -18.266 -3.338 1 48.66 639 ALA A CA 1
ATOM 4933 C C . ALA A 1 639 ? 30.219 -16.984 -2.607 1 48.66 639 ALA A C 1
ATOM 4935 O O . ALA A 1 639 ? 31.359 -16.547 -2.723 1 48.66 639 ALA A O 1
ATOM 4936 N N . LEU A 1 640 ? 29.312 -16.359 -1.7 1 51.09 640 LEU A N 1
ATOM 4937 C CA . LEU A 1 640 ? 29.625 -15.078 -1.069 1 51.09 640 LEU A CA 1
ATOM 4938 C C . LEU A 1 640 ? 30.859 -15.195 -0.176 1 51.09 640 LEU A C 1
ATOM 4940 O O . LEU A 1 640 ? 31.578 -14.211 0.025 1 51.09 640 LEU A O 1
ATOM 4944 N N . PRO A 1 641 ? 31.094 -16.375 0.314 1 48.81 641 PRO A N 1
ATOM 4945 C CA . PRO A 1 641 ? 32.281 -16.438 1.161 1 48.81 641 PRO A CA 1
ATOM 4946 C C . PRO A 1 641 ? 33.562 -16.016 0.423 1 48.81 641 PRO A C 1
ATOM 4948 O O . PRO A 1 641 ? 34.594 -15.734 1.055 1 48.81 641 PRO A O 1
ATOM 4951 N N . LEU A 1 642 ? 33.406 -15.875 -0.864 1 55.19 642 LEU A N 1
ATOM 4952 C CA . LEU A 1 642 ? 34.562 -15.516 -1.646 1 55.19 642 LEU A CA 1
ATOM 4953 C C . LEU A 1 642 ? 34.719 -14.008 -1.74 1 55.19 642 LEU A C 1
ATOM 4955 O O . LEU A 1 642 ? 35.781 -13.508 -2.139 1 55.19 642 LEU A O 1
ATOM 4959 N N . ALA A 1 643 ? 33.719 -13.328 -1.188 1 66.06 643 ALA A N 1
ATOM 4960 C CA . ALA A 1 643 ? 33.781 -11.875 -1.302 1 66.06 643 ALA A CA 1
ATOM 4961 C C . ALA A 1 643 ? 34.719 -11.289 -0.258 1 66.06 643 ALA A C 1
ATOM 4963 O O . ALA A 1 643 ? 34.844 -11.812 0.854 1 66.06 643 ALA A O 1
ATOM 4964 N N . LYS A 1 644 ? 35.562 -10.445 -0.678 1 74.62 644 LYS A N 1
ATOM 4965 C CA . LYS A 1 644 ? 36.531 -9.766 0.19 1 74.62 644 LYS A CA 1
ATOM 4966 C C . LYS A 1 644 ? 35.969 -8.438 0.69 1 74.62 644 LYS A C 1
ATOM 4968 O O . LYS A 1 644 ? 35.125 -7.844 0.051 1 74.62 644 LYS A O 1
ATOM 4973 N N . PHE A 1 645 ? 36.375 -8.164 1.917 1 78.88 645 PHE A N 1
ATOM 4974 C CA . PHE A 1 645 ? 35.875 -6.953 2.539 1 78.88 645 PHE A CA 1
ATOM 4975 C C . PHE A 1 645 ? 37 -5.98 2.854 1 78.88 645 PHE A C 1
ATOM 4977 O O . PHE A 1 645 ? 38.094 -6.402 3.227 1 78.88 645 PHE A O 1
ATOM 4984 N N . ALA A 1 646 ? 36.812 -4.766 2.453 1 74.62 646 ALA A N 1
ATOM 4985 C CA . ALA A 1 646 ? 37.75 -3.697 2.795 1 74.62 646 ALA A CA 1
ATOM 4986 C C . ALA A 1 646 ? 37.031 -2.504 3.404 1 74.62 646 ALA A C 1
ATOM 4988 O O . ALA A 1 646 ? 35.844 -2.262 3.094 1 74.62 646 ALA A O 1
ATOM 4989 N N . PRO A 1 647 ? 37.562 -1.896 4.277 1 71.44 647 PRO A N 1
ATOM 4990 C CA . PRO A 1 647 ? 36.906 -0.766 4.93 1 71.44 647 PRO A CA 1
ATOM 4991 C C . PRO A 1 647 ? 36.656 0.401 3.977 1 71.44 647 PRO A C 1
ATOM 4993 O O . PRO A 1 647 ? 35.688 1.169 4.172 1 71.44 647 PRO A O 1
ATOM 4996 N N . SER A 1 648 ? 37.594 0.51 3.035 1 71.94 648 SER A N 1
ATOM 4997 C CA . SER A 1 648 ? 37.438 1.603 2.08 1 71.94 648 SER A CA 1
ATOM 4998 C C . SER A 1 648 ? 37.844 1.166 0.673 1 71.94 648 SER A C 1
ATOM 5000 O O . SER A 1 648 ? 38.469 0.122 0.495 1 71.94 648 SER A O 1
ATOM 5002 N N . VAL A 1 649 ? 37.344 1.994 -0.225 1 76.81 649 VAL A N 1
ATOM 5003 C CA . VAL A 1 649 ? 37.656 1.701 -1.621 1 76.81 649 VAL A CA 1
ATOM 5004 C C . VAL A 1 649 ? 39.188 1.769 -1.843 1 76.81 649 VAL A C 1
ATOM 5006 O O . VAL A 1 649 ? 39.75 0.937 -2.557 1 76.81 649 VAL A O 1
ATOM 5009 N N . ASP A 1 650 ? 39.781 2.666 -1.122 1 64.19 650 ASP A N 1
ATOM 5010 C CA . ASP A 1 650 ? 41.219 2.84 -1.261 1 64.19 650 ASP A CA 1
ATOM 5011 C C . ASP A 1 650 ? 41.969 1.616 -0.745 1 64.19 650 ASP A C 1
ATOM 5013 O O . ASP A 1 650 ? 42.938 1.179 -1.355 1 64.19 650 ASP A O 1
ATOM 5017 N N . GLU A 1 651 ? 41.5 1.23 0.315 1 71.94 651 GLU A N 1
ATOM 5018 C CA . GLU A 1 651 ? 42.125 0.053 0.898 1 71.94 651 GLU A CA 1
ATOM 5019 C C . GLU A 1 651 ? 41.938 -1.177 0.017 1 71.94 651 GLU A C 1
ATOM 5021 O O . GLU A 1 651 ? 42.812 -2.02 -0.094 1 71.94 651 GLU A O 1
ATOM 5026 N N . ALA A 1 652 ? 40.812 -1.222 -0.551 1 78.88 652 ALA A N 1
ATOM 5027 C CA . ALA A 1 652 ? 40.562 -2.348 -1.443 1 78.88 652 ALA A CA 1
ATOM 5028 C C . ALA A 1 652 ? 41.469 -2.318 -2.656 1 78.88 652 ALA A C 1
ATOM 5030 O O . ALA A 1 652 ? 42 -3.355 -3.066 1 78.88 652 ALA A O 1
ATOM 5031 N N . LEU A 1 653 ? 41.656 -1.158 -3.191 1 76.81 653 LEU A N 1
ATOM 5032 C CA . LEU A 1 653 ? 42.531 -1.022 -4.359 1 76.81 653 LEU A CA 1
ATOM 5033 C C . LEU A 1 653 ? 43.969 -1.326 -4 1 76.81 653 LEU A C 1
ATOM 5035 O O . LEU A 1 653 ? 44.688 -1.919 -4.797 1 76.81 653 LEU A O 1
ATOM 5039 N N . ARG A 1 654 ? 44.281 -0.913 -2.807 1 71.25 654 ARG A N 1
ATOM 5040 C CA . ARG A 1 654 ? 45.625 -1.216 -2.334 1 71.25 654 ARG A CA 1
ATOM 5041 C C . ARG A 1 654 ? 45.812 -2.721 -2.184 1 71.25 654 ARG A C 1
ATOM 5043 O O . ARG A 1 654 ? 46.875 -3.254 -2.568 1 71.25 654 ARG A O 1
ATOM 5050 N N . LEU A 1 655 ? 44.875 -3.266 -1.614 1 74.81 655 LEU A N 1
ATOM 5051 C CA . LEU A 1 655 ? 44.938 -4.707 -1.393 1 74.81 655 LEU A CA 1
ATOM 5052 C C . LEU A 1 655 ? 44.938 -5.461 -2.719 1 74.81 655 LEU A C 1
ATOM 5054 O O . LEU A 1 655 ? 45.594 -6.492 -2.85 1 74.81 655 LEU A O 1
ATOM 5058 N N . ILE A 1 656 ? 44.25 -4.98 -3.625 1 77.69 656 ILE A N 1
ATOM 5059 C CA . ILE A 1 656 ? 44.188 -5.59 -4.949 1 77.69 656 ILE A CA 1
ATOM 5060 C C . ILE A 1 656 ? 45.531 -5.445 -5.633 1 77.69 656 ILE A C 1
ATOM 5062 O O . ILE A 1 656 ? 46.031 -6.383 -6.277 1 77.69 656 ILE A O 1
ATOM 5066 N N . ASP A 1 657 ? 46.094 -4.246 -5.508 1 71.06 657 ASP A N 1
ATOM 5067 C CA . ASP A 1 657 ? 47.438 -4.02 -6.082 1 71.06 657 ASP A CA 1
ATOM 5068 C C . ASP A 1 657 ? 48.469 -4.973 -5.488 1 71.06 657 ASP A C 1
ATOM 5070 O O . ASP A 1 657 ? 49.344 -5.48 -6.199 1 71.06 657 ASP A O 1
ATOM 5074 N N . GLN A 1 658 ? 48.312 -5.117 -4.223 1 66.5 658 GLN A N 1
ATOM 5075 C CA . GLN A 1 658 ? 49.219 -6.031 -3.543 1 66.5 658 GLN A CA 1
ATOM 5076 C C . GLN A 1 658 ? 49 -7.469 -4.004 1 66.5 658 GLN A C 1
ATOM 5078 O O . GLN A 1 658 ? 49.938 -8.234 -4.152 1 66.5 658 GLN A O 1
ATOM 5083 N N . GLU A 1 659 ? 47.75 -7.801 -4.145 1 69.31 659 GLU A N 1
ATOM 5084 C CA . GLU A 1 659 ? 47.406 -9.148 -4.602 1 69.31 659 GLU A CA 1
ATOM 5085 C C . GLU A 1 659 ? 47.969 -9.406 -6 1 69.31 659 GLU A C 1
ATOM 5087 O O . GLU A 1 659 ? 48.406 -10.516 -6.305 1 69.31 659 GLU A O 1
ATOM 5092 N N . VAL A 1 660 ? 47.844 -8.406 -6.809 1 65.31 660 VAL A N 1
ATOM 5093 C CA . VAL A 1 660 ? 48.312 -8.555 -8.18 1 65.31 660 VAL A CA 1
ATOM 5094 C C . VAL A 1 660 ? 49.844 -8.594 -8.203 1 65.31 660 VAL A C 1
ATOM 5096 O O . VAL A 1 660 ? 50.438 -9.359 -8.969 1 65.31 660 VAL A O 1
ATOM 5099 N N . ARG A 1 661 ? 50.375 -7.699 -7.398 1 56.28 661 ARG A N 1
ATOM 5100 C CA . ARG A 1 661 ? 51.812 -7.617 -7.395 1 56.28 661 ARG A CA 1
ATOM 5101 C C . ARG A 1 661 ? 52.438 -8.875 -6.789 1 56.28 661 ARG A C 1
ATOM 5103 O O . ARG A 1 661 ? 53.469 -9.367 -7.277 1 56.28 661 ARG A O 1
ATOM 5110 N N . TYR A 1 662 ? 51.938 -9.18 -5.602 1 51.62 662 TYR A N 1
ATOM 5111 C CA . TYR A 1 662 ? 52.594 -10.273 -4.898 1 51.62 662 TYR A CA 1
ATOM 5112 C C . TYR A 1 662 ? 51.906 -11.602 -5.215 1 51.62 662 TYR A C 1
ATOM 5114 O O . TYR A 1 662 ? 52.312 -12.648 -4.699 1 51.62 662 TYR A O 1
ATOM 5122 N N . ASN A 1 663 ? 51.25 -11.758 -6.422 1 46.09 663 ASN A N 1
ATOM 5123 C CA . ASN A 1 663 ? 50.562 -12.984 -6.805 1 46.09 663 ASN A CA 1
ATOM 5124 C C . ASN A 1 663 ? 49.906 -13.664 -5.602 1 46.09 663 ASN A C 1
ATOM 5126 O O . ASN A 1 663 ? 49.875 -14.891 -5.516 1 46.09 663 ASN A O 1
ATOM 5130 N N . LEU A 1 664 ? 49.688 -13.078 -4.375 1 39.56 664 LEU A N 1
ATOM 5131 C CA . LEU A 1 664 ? 49.219 -13.68 -3.135 1 39.56 664 LEU A CA 1
ATOM 5132 C C . LEU A 1 664 ? 47.688 -13.773 -3.127 1 39.56 664 LEU A C 1
ATOM 5134 O O . LEU A 1 664 ? 47 -12.781 -3.383 1 39.56 664 LEU A O 1
ATOM 5138 N N . THR A 1 665 ? 47.156 -14.75 -3.684 1 39.97 665 THR A N 1
ATOM 5139 C CA . THR A 1 665 ? 45.719 -14.938 -3.49 1 39.97 665 THR A CA 1
ATOM 5140 C C . THR A 1 665 ? 45.375 -15.031 -2.006 1 39.97 665 THR A C 1
ATOM 5142 O O . THR A 1 665 ? 45.625 -16.062 -1.374 1 39.97 665 THR A O 1
ATOM 5145 N N . ALA A 1 666 ? 45.875 -14.281 -0.975 1 33.38 666 ALA A N 1
ATOM 5146 C CA . ALA A 1 666 ? 45.5 -14.523 0.423 1 33.38 666 ALA A CA 1
ATOM 5147 C C . ALA A 1 666 ? 44 -14.484 0.63 1 33.38 666 ALA A C 1
ATOM 5149 O O . ALA A 1 666 ? 43.344 -13.57 0.146 1 33.38 666 ALA A O 1
ATOM 5150 N N . VAL A 1 667 ? 43.375 -15.664 0.609 1 34.28 667 VAL A N 1
ATOM 5151 C CA . VAL A 1 667 ? 42.031 -15.734 1.148 1 34.28 667 VAL A CA 1
ATOM 5152 C C . VAL A 1 667 ? 42 -15.094 2.537 1 34.28 667 VAL A C 1
ATOM 5154 O O . VAL A 1 667 ? 42.625 -15.594 3.469 1 34.28 667 VAL A O 1
ATOM 5157 N N . PRO A 1 668 ? 42.156 -13.852 2.877 1 31.59 668 PRO A N 1
ATOM 5158 C CA . PRO A 1 668 ? 42.094 -13.398 4.27 1 31.59 668 PRO A CA 1
ATOM 5159 C C . PRO A 1 668 ? 40.844 -13.898 5.004 1 31.59 668 PRO A C 1
ATOM 5161 O O . PRO A 1 668 ? 39.75 -13.719 4.52 1 31.59 668 PRO A O 1
ATOM 5164 N N . ASP A 1 669 ? 40.906 -15 5.699 1 30.64 669 ASP A N 1
ATOM 5165 C CA . ASP A 1 669 ? 40 -15.336 6.801 1 30.64 669 ASP A CA 1
ATOM 5166 C C . ASP A 1 669 ? 39.875 -14.18 7.793 1 30.64 669 ASP A C 1
ATOM 5168 O O . ASP A 1 669 ? 39.344 -14.352 8.891 1 30.64 669 ASP A O 1
ATOM 5172 N N . LEU A 1 670 ? 40.625 -13.094 7.684 1 28.14 670 LEU A N 1
ATOM 5173 C CA . LEU A 1 670 ? 40.875 -12.078 8.711 1 28.14 670 LEU A CA 1
ATOM 5174 C C . LEU A 1 670 ? 39.594 -11.336 9.047 1 28.14 670 LEU A C 1
ATOM 5176 O O . LEU A 1 670 ? 39.531 -10.586 10.031 1 28.14 670 LEU A O 1
ATOM 5180 N N . ALA A 1 671 ? 38.656 -11.125 8.258 1 30.44 671 ALA A N 1
ATOM 5181 C CA . ALA A 1 671 ? 37.625 -10.195 8.766 1 30.44 671 ALA A CA 1
ATOM 5182 C C . ALA A 1 671 ? 37.031 -10.711 10.062 1 30.44 671 ALA A C 1
ATOM 5184 O O . ALA A 1 671 ? 36.156 -10.055 10.648 1 30.44 671 ALA A O 1
ATOM 5185 N N . ARG A 1 672 ? 37.312 -11.82 10.547 1 27.97 672 ARG A N 1
ATOM 5186 C CA . ARG A 1 672 ? 36.719 -12.172 11.828 1 27.97 672 ARG A CA 1
ATOM 5187 C C . ARG A 1 672 ? 37.312 -11.344 12.961 1 27.97 672 ARG A C 1
ATOM 5189 O O . ARG A 1 672 ? 36.594 -10.883 13.852 1 27.97 672 ARG A O 1
ATOM 5196 N N . ARG A 1 673 ? 38.719 -11.242 13.297 1 27 673 ARG A N 1
ATOM 5197 C CA . ARG A 1 673 ? 39.219 -10.93 14.633 1 27 673 ARG A CA 1
ATOM 5198 C C . ARG A 1 673 ? 39.344 -9.422 14.828 1 27 673 ARG A C 1
ATOM 5200 O O . ARG A 1 673 ? 39.062 -8.906 15.914 1 27 673 ARG A O 1
ATOM 5207 N N . ASN A 1 674 ? 39.938 -8.602 13.961 1 28.44 674 ASN A N 1
ATOM 5208 C CA . ASN A 1 674 ? 40.344 -7.25 14.336 1 28.44 674 ASN A CA 1
ATOM 5209 C C . ASN A 1 674 ? 39.125 -6.316 14.391 1 28.44 674 ASN A C 1
ATOM 5211 O O . ASN A 1 674 ? 39.188 -5.246 14.992 1 28.44 674 ASN A O 1
ATOM 5215 N N . ALA A 1 675 ? 38.125 -6.508 13.617 1 28.78 675 ALA A N 1
ATOM 5216 C CA . ALA A 1 675 ? 37.094 -5.516 13.883 1 28.78 675 ALA A CA 1
ATOM 5217 C C . ALA A 1 675 ? 36.562 -5.641 15.305 1 28.78 675 ALA A C 1
ATOM 5219 O O . ALA A 1 675 ? 35.844 -4.773 15.781 1 28.78 675 ALA A O 1
ATOM 5220 N N . ILE A 1 676 ? 36.844 -6.723 16.094 1 26.91 676 ILE A N 1
ATOM 5221 C CA . ILE A 1 676 ? 36.469 -6.797 17.5 1 26.91 676 ILE A CA 1
ATOM 5222 C C . ILE A 1 676 ? 37.438 -5.957 18.328 1 26.91 676 ILE A C 1
ATOM 5224 O O . ILE A 1 676 ? 37.031 -5.367 19.344 1 26.91 676 ILE A O 1
ATOM 5228 N N . GLU A 1 677 ? 38.781 -5.859 18.078 1 26.94 677 GLU A N 1
ATOM 5229 C CA . GLU A 1 677 ? 39.688 -5.336 19.094 1 26.94 677 GLU A CA 1
ATOM 5230 C C . GLU A 1 677 ? 39.656 -3.812 19.141 1 26.94 677 GLU A C 1
ATOM 5232 O O . GLU A 1 677 ? 40.219 -3.197 20.062 1 26.94 677 GLU A O 1
ATOM 5237 N N . VAL A 1 678 ? 39.219 -3.16 18.125 1 26.77 678 VAL A N 1
ATOM 5238 C CA . VAL A 1 678 ? 39.406 -1.725 18.297 1 26.77 678 VAL A CA 1
ATOM 5239 C C . VAL A 1 678 ? 38.5 -1.218 19.422 1 26.77 678 VAL A C 1
ATOM 5241 O O . VAL A 1 678 ? 38.531 -0.031 19.75 1 26.77 678 VAL A O 1
ATOM 5244 N N . SER A 1 679 ? 37.5 -1.988 19.859 1 24.53 679 SER A N 1
ATOM 5245 C CA . SER A 1 679 ? 36.75 -1.265 20.875 1 24.53 679 SER A CA 1
ATOM 5246 C C . SER A 1 679 ? 37.594 -1.065 22.141 1 24.53 679 SER A C 1
ATOM 5248 O O . SER A 1 679 ? 37.438 -0.066 22.844 1 24.53 679 SER A O 1
ATOM 5250 N N . THR A 1 680 ? 38.25 -2.043 22.734 1 23.8 680 THR A N 1
ATOM 5251 C CA . THR A 1 680 ? 38.344 -1.975 24.188 1 23.8 680 THR A CA 1
ATOM 5252 C C . THR A 1 680 ? 39.562 -1.15 24.609 1 23.8 680 THR A C 1
ATOM 5254 O O . THR A 1 680 ? 40 -1.211 25.766 1 23.8 680 THR A O 1
ATOM 5257 N N . ARG A 1 681 ? 40.469 -0.52 23.859 1 24.39 681 ARG A N 1
ATOM 5258 C CA . ARG A 1 681 ? 41.469 -0.026 24.828 1 24.39 681 ARG A CA 1
ATOM 5259 C C . ARG A 1 681 ? 40.875 1.119 25.656 1 24.39 681 ARG A C 1
ATOM 5261 O O . ARG A 1 681 ? 40.438 2.131 25.109 1 24.39 681 ARG A O 1
ATOM 5268 N N . PRO A 1 682 ? 40.562 0.869 26.922 1 24.58 682 PRO A N 1
ATOM 5269 C CA . PRO A 1 682 ? 40.594 1.939 27.922 1 24.58 682 PRO A CA 1
ATOM 5270 C C . PRO A 1 682 ? 41.906 2.703 27.906 1 24.58 682 PRO A C 1
ATOM 5272 O O . PRO A 1 682 ? 43 2.092 27.844 1 24.58 682 PRO A O 1
ATOM 5275 N N . GLU A 1 683 ? 42.094 3.748 27.234 1 23.36 683 GLU A N 1
ATOM 5276 C CA . GLU A 1 683 ? 43.188 4.621 27.625 1 23.36 683 GLU A CA 1
ATOM 5277 C C . GLU A 1 683 ? 43.25 4.789 29.141 1 23.36 683 GLU A C 1
ATOM 5279 O O . GLU A 1 683 ? 42.469 5.543 29.719 1 23.36 683 GLU A O 1
ATOM 5284 N N . ASN A 1 684 ? 43.5 3.727 30.047 1 23.08 684 ASN A N 1
ATOM 5285 C CA . ASN A 1 684 ? 44.094 3.982 31.359 1 23.08 684 ASN A CA 1
ATOM 5286 C C . ASN A 1 684 ? 45.406 4.766 31.234 1 23.08 684 ASN A C 1
ATOM 5288 O O . ASN A 1 684 ? 46.406 4.238 30.75 1 23.08 684 ASN A O 1
ATOM 5292 N N . THR A 1 685 ? 45.531 6 31 1 23.8 685 THR A N 1
ATOM 5293 C CA . THR A 1 685 ? 46.5 6.887 31.641 1 23.8 685 THR A CA 1
ATOM 5294 C C . THR A 1 685 ? 46.531 6.664 33.156 1 23.8 685 THR A C 1
ATOM 5296 O O . THR A 1 685 ? 45.875 7.387 33.906 1 23.8 685 THR A O 1
ATOM 5299 N N . GLU A 1 686 ? 46.625 5.387 33.781 1 20.77 686 GLU A N 1
ATOM 5300 C CA . GLU A 1 686 ? 47.438 5.344 35 1 20.77 686 GLU A CA 1
ATOM 5301 C C . GLU A 1 686 ? 48.844 5.867 34.75 1 20.77 686 GLU A C 1
ATOM 5303 O O . GLU A 1 686 ? 49.375 5.727 33.656 1 20.77 686 GLU A O 1
ATOM 5308 N N . ASN A 1 687 ? 49.688 6.762 35.719 1 20.69 687 ASN A N 1
ATOM 5309 C CA . ASN A 1 687 ? 50.656 6.527 36.781 1 20.69 687 ASN A CA 1
ATOM 5310 C C . ASN A 1 687 ? 50.875 5.039 37.031 1 20.69 687 ASN A C 1
ATOM 5312 O O . ASN A 1 687 ? 51.75 4.648 37.781 1 20.69 687 ASN A O 1
ATOM 5316 N N . LYS A 1 688 ? 49.594 4.258 37.25 1 23.08 688 LYS A N 1
ATOM 5317 C CA . LYS A 1 688 ? 49.125 2.906 37.5 1 23.08 688 LYS A CA 1
ATOM 5318 C C . LYS A 1 688 ? 49.688 1.912 36.5 1 23.08 688 LYS A C 1
ATOM 5320 O O . LYS A 1 688 ? 49.5 2.074 35.281 1 23.08 688 LYS A O 1
ATOM 5325 N N . THR A 1 689 ? 50.281 0.739 37.156 1 21.14 689 THR A N 1
ATOM 5326 C CA . THR A 1 689 ? 51.375 -0.224 37.062 1 21.14 689 THR A CA 1
ATOM 5327 C C . THR A 1 689 ? 51.344 -0.958 35.719 1 21.14 689 THR A C 1
ATOM 5329 O O . THR A 1 689 ? 50.281 -1.351 35.25 1 21.14 689 THR A O 1
ATOM 5332 N N . THR A 1 690 ? 52.375 -0.901 35.031 1 21.62 690 THR A N 1
ATOM 5333 C CA . THR A 1 690 ? 53.125 -1.457 33.906 1 21.62 690 THR A CA 1
ATOM 5334 C C . THR A 1 690 ? 53.156 -2.98 34 1 21.62 690 THR A C 1
ATOM 5336 O O . THR A 1 690 ? 53.875 -3.631 33.219 1 21.62 690 THR A O 1
ATOM 5339 N N . GLU A 1 691 ? 52.469 -3.795 35.031 1 20.08 691 GLU A N 1
ATOM 5340 C CA . GLU A 1 691 ? 53.031 -5.148 35.031 1 20.08 691 GLU A CA 1
ATOM 5341 C C . GLU A 1 691 ? 52.844 -5.82 33.656 1 20.08 691 GLU A C 1
ATOM 5343 O O . GLU A 1 691 ? 51.719 -6 33.188 1 20.08 691 GLU A O 1
ATOM 5348 N N . ALA A 1 692 ? 53.781 -5.727 32.719 1 21.14 692 ALA A N 1
ATOM 5349 C CA . ALA A 1 692 ? 54.438 -6.578 31.719 1 21.14 692 ALA A CA 1
ATOM 5350 C C . ALA A 1 692 ? 54.469 -8.031 32.188 1 21.14 692 ALA A C 1
ATOM 5352 O O . ALA A 1 692 ? 55.156 -8.859 31.594 1 21.14 692 ALA A O 1
ATOM 5353 N N . PHE A 1 693 ? 53.812 -8.523 33.469 1 19.34 693 PHE A N 1
ATOM 5354 C CA . PHE A 1 693 ? 54.188 -9.781 34.094 1 19.34 693 PHE A CA 1
ATOM 5355 C C . PHE A 1 693 ? 53.844 -10.961 33.188 1 19.34 693 PHE A C 1
ATOM 5357 O O . PHE A 1 693 ? 52.688 -11.258 32.969 1 19.34 693 PHE A O 1
ATOM 5364 N N . TRP A 1 694 ? 54.469 -11.336 32.031 1 20.45 694 TRP A N 1
ATOM 5365 C CA . TRP A 1 694 ? 54.906 -12.727 31.969 1 20.45 694 TRP A CA 1
ATOM 5366 C C . TRP A 1 694 ? 55.469 -13.172 33.312 1 20.45 694 TRP A C 1
ATOM 5368 O O . TRP A 1 694 ? 55.875 -14.328 33.469 1 20.45 694 TRP A O 1
ATOM 5378 N N . GLU A 1 695 ? 56 -12.281 34.156 1 19.44 695 GLU A N 1
ATOM 5379 C CA . GLU A 1 695 ? 56.969 -12.734 35.156 1 19.44 695 GLU A CA 1
ATOM 5380 C C . GLU A 1 695 ? 56.438 -13.914 35.938 1 19.44 695 GLU A C 1
ATOM 5382 O O . GLU A 1 695 ? 55.25 -13.961 36.25 1 19.44 695 GLU A O 1
ATOM 5387 N N . VAL A 1 696 ? 57.375 -15.148 36.188 1 18.64 696 VAL A N 1
ATOM 5388 C CA . VAL A 1 696 ? 58.219 -15.992 37.031 1 18.64 696 VAL A CA 1
ATOM 5389 C C . VAL A 1 696 ? 58.219 -15.461 38.469 1 18.64 696 VAL A C 1
ATOM 5391 O O . VAL A 1 696 ? 57.906 -16.188 39.406 1 18.64 696 VAL A O 1
ATOM 5394 N N . THR A 1 697 ? 59.469 -14.977 39.031 1 18.47 697 THR A N 1
ATOM 5395 C CA . THR A 1 697 ? 60.156 -14.898 40.312 1 18.47 697 THR A CA 1
ATOM 5396 C C . THR A 1 697 ? 59.562 -13.758 41.156 1 18.47 697 THR A C 1
ATOM 5398 O O . THR A 1 697 ? 60.156 -13.391 42.188 1 18.47 697 THR A O 1
ATOM 5401 N N . ALA A 1 698 ? 58.688 -12.961 41.156 1 17.56 698 ALA A N 1
ATOM 5402 C CA . ALA A 1 698 ? 59.125 -11.844 42 1 17.56 698 ALA A CA 1
ATOM 5403 C C . ALA A 1 698 ? 59.5 -12.328 43.406 1 17.56 698 ALA A C 1
ATOM 5405 O O . ALA A 1 698 ? 58.906 -13.273 43.938 1 17.56 698 ALA A O 1
ATOM 5406 N N . GLN A 1 699 ? 60.5 -11.797 44.094 1 16.67 699 GLN A N 1
ATOM 5407 C CA . GLN A 1 699 ? 61.438 -11.797 45.219 1 16.67 699 GLN A CA 1
ATOM 5408 C C . GLN A 1 699 ? 60.719 -11.945 46.562 1 16.67 699 GLN A C 1
ATOM 5410 O O . GLN A 1 699 ? 59.5 -11.695 46.625 1 16.67 699 GLN A O 1
ATOM 5415 N N . PRO A 1 700 ? 61.25 -11.297 47.625 1 17.47 700 PRO A N 1
ATOM 5416 C CA . PRO A 1 700 ? 61.719 -11.93 48.844 1 17.47 700 PRO A CA 1
ATOM 5417 C C . PRO A 1 700 ? 60.594 -12.336 49.781 1 17.47 700 PRO A C 1
ATOM 5419 O O . PRO A 1 700 ? 60.594 -13.461 50.312 1 17.47 700 PRO A O 1
ATOM 5422 N N . GLU A 1 701 ? 59.875 -11.367 50.562 1 16.84 701 GLU A N 1
ATOM 5423 C CA . GLU A 1 701 ? 60.281 -11.18 51.969 1 16.84 701 GLU A CA 1
ATOM 5424 C C . GLU A 1 701 ? 59.469 -12.078 52.906 1 16.84 701 GLU A C 1
ATOM 5426 O O . GLU A 1 701 ? 58.406 -12.57 52.531 1 16.84 701 GLU A O 1
ATOM 5431 N N . THR A 1 702 ? 59.375 -11.75 54.344 1 16.83 702 THR A N 1
ATOM 5432 C CA . THR A 1 702 ? 59.5 -12.461 55.625 1 16.83 702 THR A CA 1
ATOM 5433 C C . THR A 1 702 ? 58.219 -13.18 55.969 1 16.83 702 THR A C 1
ATOM 5435 O O . THR A 1 702 ? 57.156 -12.852 55.438 1 16.83 702 THR A O 1
ATOM 5438 N N . VAL A 1 703 ? 58.125 -13.953 57.219 1 16.12 703 VAL A N 1
ATOM 5439 C CA . VAL A 1 703 ? 57.844 -15.062 58.125 1 16.12 703 VAL A CA 1
ATOM 5440 C C . VAL A 1 703 ? 56.469 -14.875 58.75 1 16.12 703 VAL A C 1
ATOM 5442 O O . VAL A 1 703 ? 55.75 -15.852 58.969 1 16.12 703 VAL A O 1
ATOM 5445 N N . ARG A 1 704 ? 55.75 -13.672 59.156 1 16.27 704 ARG A N 1
ATOM 5446 C CA . ARG A 1 704 ? 55.406 -13.734 60.594 1 16.27 704 ARG A CA 1
ATOM 5447 C C . ARG A 1 704 ? 54.125 -14.516 60.812 1 16.27 704 ARG A C 1
ATOM 5449 O O . ARG A 1 704 ? 53.188 -14.453 60 1 16.27 704 ARG A O 1
ATOM 5456 N N . GLU A 1 705 ? 53.844 -15.406 61.906 1 15.49 705 GLU A N 1
ATOM 5457 C CA . GLU A 1 705 ? 53.125 -16.438 62.656 1 15.49 705 GLU A CA 1
ATOM 5458 C C . GLU A 1 705 ? 51.75 -15.922 63.094 1 15.49 705 GLU A C 1
ATOM 5460 O O . GLU A 1 705 ? 50.812 -16.703 63.25 1 15.49 705 GLU A O 1
ATOM 5465 N N . THR A 1 706 ? 51.156 -14.656 63.188 1 15.65 706 THR A N 1
ATOM 5466 C CA . THR A 1 706 ? 50.656 -14.531 64.562 1 15.65 706 THR A CA 1
ATOM 5467 C C . THR A 1 706 ? 49.344 -15.32 64.688 1 15.65 706 THR A C 1
ATOM 5469 O O . THR A 1 706 ? 48.656 -15.609 63.719 1 15.65 706 THR A O 1
ATOM 5472 N N . THR A 1 707 ? 48.406 -15.125 65.938 1 15.66 707 THR A N 1
ATOM 5473 C CA . THR A 1 707 ? 47.875 -15.742 67.188 1 15.66 707 THR A CA 1
ATOM 5474 C C . THR A 1 707 ? 46.375 -15.938 67.062 1 15.66 707 THR A C 1
ATOM 5476 O O . THR A 1 707 ? 45.875 -17.031 67.312 1 15.66 707 THR A O 1
ATOM 5479 N N . GLY A 1 708 ? 45.25 -14.906 67.25 1 15.59 708 GLY A N 1
ATOM 5480 C CA . GLY A 1 708 ? 44.594 -15.062 68.562 1 15.59 708 GLY A CA 1
ATOM 5481 C C . GLY A 1 708 ? 43.312 -15.844 68.438 1 15.59 708 GLY A C 1
ATOM 5482 O O . GLY A 1 708 ? 43.281 -17.062 68.688 1 15.59 708 GLY A O 1
ATOM 5483 N N . ALA A 1 709 ? 41.844 -15.156 68.625 1 16.53 709 ALA A N 1
ATOM 5484 C CA . ALA A 1 709 ? 40.969 -15.383 69.812 1 16.53 709 ALA A CA 1
ATOM 5485 C C . ALA A 1 709 ? 39.781 -16.281 69.438 1 16.53 709 ALA A C 1
ATOM 5487 O O . ALA A 1 709 ? 39.469 -16.438 68.25 1 16.53 709 ALA A O 1
ATOM 5488 N N . SER A 1 710 ? 38.562 -16.422 70.438 1 15.59 710 SER A N 1
ATOM 5489 C CA . SER A 1 710 ? 37.812 -17.359 71.25 1 15.59 710 SER A CA 1
ATOM 5490 C C . SER A 1 710 ? 36.375 -17.516 70.812 1 15.59 710 SER A C 1
ATOM 5492 O O . SER A 1 710 ? 35.625 -18.266 71.375 1 15.59 710 SER A O 1
ATOM 5494 N N . VAL A 1 711 ? 35.844 -17.359 69.562 1 16.12 711 VAL A N 1
ATOM 5495 C CA . VAL A 1 711 ? 34.406 -17.141 69.562 1 16.12 711 VAL A CA 1
ATOM 5496 C C . VAL A 1 711 ? 33.719 -18.359 70.188 1 16.12 711 VAL A C 1
ATOM 5498 O O . VAL A 1 711 ? 34 -19.5 69.75 1 16.12 711 VAL A O 1
ATOM 5501 N N . THR A 1 712 ? 32.656 -18.219 71.188 1 15.65 712 THR A N 1
ATOM 5502 C CA . THR A 1 712 ? 31.891 -19 72.188 1 15.65 712 THR A CA 1
ATOM 5503 C C . THR A 1 712 ? 30.688 -19.672 71.5 1 15.65 712 THR A C 1
ATOM 5505 O O . THR A 1 712 ? 30.125 -19.156 70.562 1 15.65 712 THR A O 1
ATOM 5508 N N . SER A 1 713 ? 30.188 -21.031 71.938 1 15.8 713 SER A N 1
ATOM 5509 C CA . SER A 1 713 ? 29.438 -22.25 71.75 1 15.8 713 SER A CA 1
ATOM 5510 C C . SER A 1 713 ? 27.984 -22.078 72.125 1 15.8 713 SER A C 1
ATOM 5512 O O . SER A 1 713 ? 27.172 -23 72.062 1 15.8 713 SER A O 1
ATOM 5514 N N . ASP A 1 714 ? 27.094 -21 72.375 1 16.88 714 ASP A N 1
ATOM 5515 C CA . ASP A 1 714 ? 26.094 -21.391 73.375 1 16.88 714 ASP A CA 1
ATOM 5516 C C . ASP A 1 714 ? 25.047 -22.328 72.75 1 16.88 714 ASP A C 1
ATOM 5518 O O . ASP A 1 714 ? 24.766 -22.266 71.562 1 16.88 714 ASP A O 1
ATOM 5522 N N . THR A 1 715 ? 24.125 -23.359 73.625 1 16.45 715 THR A N 1
ATOM 5523 C CA . THR A 1 715 ? 23.484 -24.641 73.938 1 16.45 715 THR A CA 1
ATOM 5524 C C . THR A 1 715 ? 21.969 -24.547 73.688 1 16.45 715 THR A C 1
ATOM 5526 O O . THR A 1 715 ? 21.25 -25.531 73.875 1 16.45 715 THR A O 1
ATOM 5529 N N . ALA A 1 716 ? 21.078 -23.547 73.25 1 18.41 716 ALA A N 1
ATOM 5530 C CA . ALA A 1 716 ? 19.828 -23.547 74 1 18.41 716 ALA A CA 1
ATOM 5531 C C . ALA A 1 716 ? 19.016 -24.812 73.688 1 18.41 716 ALA A C 1
ATOM 5533 O O . ALA A 1 716 ? 19.141 -25.406 72.625 1 18.41 716 ALA A O 1
ATOM 5534 N N . ASP A 1 717 ? 17.719 -25.156 74.438 1 17.22 717 ASP A N 1
ATOM 5535 C CA . ASP A 1 717 ? 16.984 -26.156 75.188 1 17.22 717 ASP A CA 1
ATOM 5536 C C . ASP A 1 717 ? 15.883 -26.812 74.375 1 17.22 717 ASP A C 1
ATOM 5538 O O . ASP A 1 717 ? 15.477 -26.266 73.375 1 17.22 717 ASP A O 1
ATOM 5542 N N . ASN A 1 718 ? 14.516 -27.328 74.938 1 18.17 718 ASN A N 1
ATOM 5543 C CA . ASN A 1 718 ? 13.914 -28.625 75.25 1 18.17 718 ASN A CA 1
ATOM 5544 C C . ASN A 1 718 ? 12.641 -28.859 74.438 1 18.17 718 ASN A C 1
ATOM 5546 O O . ASN A 1 718 ? 12.5 -29.906 73.812 1 18.17 718 ASN A O 1
ATOM 5550 N N . GLU A 1 719 ? 11.078 -28.438 74.75 1 19.56 719 GLU A N 1
ATOM 5551 C CA . GLU A 1 719 ? 10.023 -29.281 75.312 1 19.56 719 GLU A CA 1
ATOM 5552 C C . GLU A 1 719 ? 8.969 -29.594 74.25 1 19.56 719 GLU A C 1
ATOM 5554 O O . GLU A 1 719 ? 8.516 -28.688 73.5 1 19.56 719 GLU A O 1
ATOM 5559 N N . MET A 1 720 ? 8.586 -30.891 73.812 1 22.5 720 MET A N 1
ATOM 5560 C CA . MET A 1 720 ? 7.73 -31.688 72.938 1 22.5 720 MET A CA 1
ATOM 5561 C C . MET A 1 720 ? 6.32 -31.781 73.5 1 22.5 720 MET A C 1
ATOM 5563 O O . MET A 1 720 ? 6.062 -32.594 74.438 1 22.5 720 MET A O 1
ATOM 5567 N N . PRO A 1 721 ? 5.43 -30.766 73.625 1 19.86 721 PRO A N 1
ATOM 5568 C CA . PRO A 1 721 ? 4.285 -31.266 74.438 1 19.86 721 PRO A CA 1
ATOM 5569 C C . PRO A 1 721 ? 3.455 -32.281 73.688 1 19.86 721 PRO A C 1
ATOM 5571 O O . PRO A 1 721 ? 3.621 -32.438 72.438 1 19.86 721 PRO A O 1
ATOM 5574 N N . SER A 1 722 ? 1.986 -32.438 74 1 21.61 722 SER A N 1
ATOM 5575 C CA . SER A 1 722 ? 0.987 -33.375 74.5 1 21.61 722 SER A CA 1
ATOM 5576 C C . SER A 1 722 ? 0.051 -33.844 73.375 1 21.61 722 SER A C 1
ATOM 5578 O O . SER A 1 722 ? -0.093 -33.156 72.375 1 21.61 722 SER A O 1
ATOM 5580 N N . GLY A 1 723 ? -0.934 -34.969 73.562 1 21.38 723 GLY A N 1
ATOM 5581 C CA . GLY A 1 723 ? -1.852 -36.031 73.125 1 21.38 723 GLY A CA 1
ATOM 5582 C C . GLY A 1 723 ? -3.193 -35.5 72.688 1 21.38 723 GLY A C 1
ATOM 5583 O O . GLY A 1 723 ? -3.982 -36.25 72.062 1 21.38 723 GLY A O 1
ATOM 5584 N N . ASP A 1 724 ? -3.994 -34.5 72.812 1 24.77 724 ASP A N 1
ATOM 5585 C CA . ASP A 1 724 ? -5.336 -35.094 72.75 1 24.77 724 ASP A CA 1
ATOM 5586 C C . ASP A 1 724 ? -5.645 -35.625 71.375 1 24.77 724 ASP A C 1
ATOM 5588 O O . ASP A 1 724 ? -5.145 -35.094 70.375 1 24.77 724 ASP A O 1
ATOM 5592 N N . LEU A 1 725 ? -6.445 -36.906 71.062 1 19.23 725 LEU A N 1
ATOM 5593 C CA . LEU A 1 725 ? -6.543 -37.844 69.938 1 19.23 725 LEU A CA 1
ATOM 5594 C C . LEU A 1 725 ? -7.012 -37.156 68.688 1 19.23 725 LEU A C 1
ATOM 5596 O O . LEU A 1 725 ? -7.883 -36.281 68.75 1 19.23 725 LEU A O 1
ATOM 5600 N N . MET B 1 1 ? 29.328 8.82 -20.422 1 16.86 1 MET B N 1
ATOM 5601 C CA . MET B 1 1 ? 28.797 10.141 -20.734 1 16.86 1 MET B CA 1
ATOM 5602 C C . MET B 1 1 ? 27.312 10.219 -20.391 1 16.86 1 MET B C 1
ATOM 5604 O O . MET B 1 1 ? 26.578 9.242 -20.547 1 16.86 1 MET B O 1
ATOM 5608 N N . TRP B 1 2 ? 27.047 11.305 -19.641 1 21.89 2 TRP B N 1
ATOM 5609 C CA . TRP B 1 2 ? 25.797 11.648 -18.984 1 21.89 2 TRP B CA 1
ATOM 5610 C C . TRP B 1 2 ? 24.703 11.945 -20 1 21.89 2 TRP B C 1
ATOM 5612 O O . TRP B 1 2 ? 24.797 12.906 -20.766 1 21.89 2 TRP B O 1
ATOM 5622 N N . ASP B 1 3 ? 24.203 11.109 -20.812 1 23.25 3 ASP B N 1
ATOM 5623 C CA . ASP B 1 3 ? 23.172 11.703 -21.656 1 23.25 3 ASP B CA 1
ATOM 5624 C C . ASP B 1 3 ? 22.078 12.352 -20.828 1 23.25 3 ASP B C 1
ATOM 5626 O O . ASP B 1 3 ? 21.422 11.688 -20.016 1 23.25 3 ASP B O 1
ATOM 5630 N N . PRO B 1 4 ? 22.344 13.641 -20.469 1 23.97 4 PRO B N 1
ATOM 5631 C CA . PRO B 1 4 ? 21.594 14.711 -19.797 1 23.97 4 PRO B CA 1
ATOM 5632 C C . PRO B 1 4 ? 20.094 14.672 -20.125 1 23.97 4 PRO B C 1
ATOM 5634 O O . PRO B 1 4 ? 19.312 15.383 -19.5 1 23.97 4 PRO B O 1
ATOM 5637 N N . GLU B 1 5 ? 19.828 14.438 -21.406 1 26.78 5 GLU B N 1
ATOM 5638 C CA . GLU B 1 5 ? 18.562 14.711 -22.078 1 26.78 5 GLU B CA 1
ATOM 5639 C C . GLU B 1 5 ? 17.406 13.945 -21.422 1 26.78 5 GLU B C 1
ATOM 5641 O O . GLU B 1 5 ? 16.328 13.836 -22 1 26.78 5 GLU B O 1
ATOM 5646 N N . GLY B 1 6 ? 17.703 13.398 -20.25 1 25.67 6 GLY B N 1
ATOM 5647 C CA . GLY B 1 6 ? 16.766 12.352 -19.906 1 25.67 6 GLY B CA 1
ATOM 5648 C C . GLY B 1 6 ? 15.43 12.891 -19.438 1 25.67 6 GLY B C 1
ATOM 5649 O O . GLY B 1 6 ? 14.445 12.141 -19.359 1 25.67 6 GLY B O 1
ATOM 5650 N N . SER B 1 7 ? 15.328 14.117 -18.812 1 27.48 7 SER B N 1
ATOM 5651 C CA . SER B 1 7 ? 14.07 14.609 -18.266 1 27.48 7 SER B CA 1
ATOM 5652 C C . SER B 1 7 ? 13.125 15.055 -19.391 1 27.48 7 SER B C 1
ATOM 5654 O O . SER B 1 7 ? 11.906 14.875 -19.281 1 27.48 7 SER B O 1
ATOM 5656 N N . LEU B 1 8 ? 13.555 16.047 -20.266 1 27.38 8 LEU B N 1
ATOM 5657 C CA . LEU B 1 8 ? 12.883 16.531 -21.453 1 27.38 8 LEU B CA 1
ATOM 5658 C C . LEU B 1 8 ? 12.578 15.398 -22.422 1 27.38 8 LEU B C 1
ATOM 5660 O O . LEU B 1 8 ? 11.914 15.602 -23.438 1 27.38 8 LEU B O 1
ATOM 5664 N N . GLU B 1 9 ? 13.25 14.312 -22.25 1 30.16 9 GLU B N 1
ATOM 5665 C CA . GLU B 1 9 ? 13.008 13.141 -23.078 1 30.16 9 GLU B CA 1
ATOM 5666 C C . GLU B 1 9 ? 11.688 12.461 -22.703 1 30.16 9 GLU B C 1
ATOM 5668 O O . GLU B 1 9 ? 11.172 11.641 -23.469 1 30.16 9 GLU B O 1
ATOM 5673 N N . ILE B 1 10 ? 11.031 12.875 -21.75 1 29.28 10 ILE B N 1
ATOM 5674 C CA . ILE B 1 10 ? 9.688 12.32 -21.594 1 29.28 10 ILE B CA 1
ATOM 5675 C C . ILE B 1 10 ? 8.75 12.945 -22.625 1 29.28 10 ILE B C 1
ATOM 5677 O O . ILE B 1 10 ? 7.953 12.242 -23.25 1 29.28 10 ILE B O 1
ATOM 5681 N N . LEU B 1 11 ? 8.781 14.289 -22.906 1 28.86 11 LEU B N 1
ATOM 5682 C CA . LEU B 1 11 ? 8.023 14.938 -23.969 1 28.86 11 LEU B CA 1
ATOM 5683 C C . LEU B 1 11 ? 8.664 14.648 -25.328 1 28.86 11 LEU B C 1
ATOM 5685 O O . LEU B 1 11 ? 7.957 14.445 -26.312 1 28.86 11 LEU B O 1
ATOM 5689 N N . LYS B 1 12 ? 9.938 14.789 -25.625 1 34.5 12 LYS B N 1
ATOM 5690 C CA . LYS B 1 12 ? 10.578 14.203 -26.812 1 34.5 12 LYS B CA 1
ATOM 5691 C C . LYS B 1 12 ? 10.43 12.68 -26.812 1 34.5 12 LYS B C 1
ATOM 5693 O O . LYS B 1 12 ? 10.391 12.062 -27.875 1 34.5 12 LYS B O 1
ATOM 5698 N N . ASP B 1 13 ? 10.195 12.078 -25.656 1 36.5 13 ASP B N 1
ATOM 5699 C CA . ASP B 1 13 ? 9.852 10.664 -25.547 1 36.5 13 ASP B CA 1
ATOM 5700 C C . ASP B 1 13 ? 8.375 10.438 -25.859 1 36.5 13 ASP B C 1
ATOM 5702 O O . ASP B 1 13 ? 7.977 9.328 -26.219 1 36.5 13 ASP B O 1
ATOM 5706 N N . VAL B 1 14 ? 7.574 11.258 -25.812 1 34.16 14 VAL B N 1
ATOM 5707 C CA . VAL B 1 14 ? 6.25 11.102 -26.406 1 34.16 14 VAL B CA 1
ATOM 5708 C C . VAL B 1 14 ? 6.375 10.93 -27.906 1 34.16 14 VAL B C 1
ATOM 5710 O O . VAL B 1 14 ? 5.703 10.078 -28.5 1 34.16 14 VAL B O 1
ATOM 5713 N N . ARG B 1 15 ? 7.051 11.688 -28.594 1 36 15 ARG B N 1
ATOM 5714 C CA . ARG B 1 15 ? 7.371 11.484 -30 1 36 15 ARG B CA 1
ATOM 5715 C C . ARG B 1 15 ? 8.164 10.203 -30.203 1 36 15 ARG B C 1
ATOM 5717 O O . ARG B 1 15 ? 7.922 9.461 -31.156 1 36 15 ARG B O 1
ATOM 5724 N N . ARG B 1 16 ? 9.195 9.883 -29.359 1 41.62 16 ARG B N 1
ATOM 5725 C CA . ARG B 1 16 ? 9.758 8.539 -29.25 1 41.62 16 ARG B CA 1
ATOM 5726 C C . ARG B 1 16 ? 8.75 7.578 -28.625 1 41.62 16 ARG B C 1
ATOM 5728 O O . ARG B 1 16 ? 8.812 6.371 -28.875 1 41.62 16 ARG B O 1
ATOM 5735 N N . HIS B 1 17 ? 7.895 7.852 -27.891 1 42.34 17 HIS B N 1
ATOM 5736 C CA . HIS B 1 17 ? 6.75 7.121 -27.359 1 42.34 17 HIS B CA 1
ATOM 5737 C C . HIS B 1 17 ? 5.82 6.664 -28.484 1 42.34 17 HIS B C 1
ATOM 5739 O O . HIS B 1 17 ? 5.312 5.539 -28.453 1 42.34 17 HIS B O 1
ATOM 5745 N N . LEU B 1 18 ? 5.586 7.664 -29.219 1 41.75 18 LEU B N 1
ATOM 5746 C CA . LEU B 1 18 ? 4.836 7.246 -30.391 1 41.75 18 LEU B CA 1
ATOM 5747 C C . LEU B 1 18 ? 5.621 6.219 -31.203 1 41.75 18 LEU B C 1
ATOM 5749 O O . LEU B 1 18 ? 5.047 5.262 -31.719 1 41.75 18 LEU B O 1
ATOM 5753 N N . PHE B 1 19 ? 6.82 6.535 -31.531 1 43.34 19 PHE B N 1
ATOM 5754 C CA . PHE B 1 19 ? 7.73 5.539 -32.094 1 43.34 19 PHE B CA 1
ATOM 5755 C C . PHE B 1 19 ? 7.863 4.348 -31.141 1 43.34 19 PHE B C 1
ATOM 5757 O O . PHE B 1 19 ? 7.887 3.197 -31.594 1 43.34 19 PHE B O 1
ATOM 5764 N N . HIS B 1 20 ? 7.938 4.621 -29.75 1 52.84 20 HIS B N 1
ATOM 5765 C CA . HIS B 1 20 ? 7.914 3.613 -28.688 1 52.84 20 HIS B CA 1
ATOM 5766 C C . HIS B 1 20 ? 6.527 2.994 -28.547 1 52.84 20 HIS B C 1
ATOM 5768 O O . HIS B 1 20 ? 6.398 1.832 -28.156 1 52.84 20 HIS B O 1
ATOM 5774 N N . LEU B 1 21 ? 5.637 3.949 -28.953 1 55.66 21 LEU B N 1
ATOM 5775 C CA . LEU B 1 21 ? 4.32 3.33 -29.078 1 55.66 21 LEU B CA 1
ATOM 5776 C C . LEU B 1 21 ? 4.348 2.209 -30.109 1 55.66 21 LEU B C 1
ATOM 5778 O O . LEU B 1 21 ? 3.734 1.158 -29.906 1 55.66 21 LEU B O 1
ATOM 5782 N N . ALA B 1 22 ? 4.891 2.652 -31.266 1 57.22 22 ALA B N 1
ATOM 5783 C CA . ALA B 1 22 ? 5.059 1.57 -32.219 1 57.22 22 ALA B CA 1
ATOM 5784 C C . ALA B 1 22 ? 5.832 0.404 -31.625 1 57.22 22 ALA B C 1
ATOM 5786 O O . ALA B 1 22 ? 5.473 -0.759 -31.828 1 57.22 22 ALA B O 1
ATOM 5787 N N . GLN B 1 23 ? 6.895 0.747 -30.969 1 61.69 23 GLN B N 1
ATOM 5788 C CA . GLN B 1 23 ? 7.621 -0.306 -30.266 1 61.69 23 GLN B CA 1
ATOM 5789 C C . GLN B 1 23 ? 6.781 -0.907 -29.141 1 61.69 23 GLN B C 1
ATOM 5791 O O . GLN B 1 23 ? 6.848 -2.111 -28.891 1 61.69 23 GLN B O 1
ATOM 5796 N N . HIS B 1 24 ? 5.961 0.07 -28.75 1 69.75 24 HIS B N 1
ATOM 5797 C CA . HIS B 1 24 ? 5.023 -0.351 -27.703 1 69.75 24 HIS B CA 1
ATOM 5798 C C . HIS B 1 24 ? 3.963 -1.291 -28.281 1 69.75 24 HIS B C 1
ATOM 5800 O O . HIS B 1 24 ? 3.602 -2.281 -27.641 1 69.75 24 HIS B O 1
ATOM 5806 N N . LEU B 1 25 ? 3.65 -1.057 -29.578 1 76.94 25 LEU B N 1
ATOM 5807 C CA . LEU B 1 25 ? 2.58 -1.857 -30.156 1 76.94 25 LEU B CA 1
ATOM 5808 C C . LEU B 1 25 ? 3.145 -3.096 -30.844 1 76.94 25 LEU B C 1
ATOM 5810 O O . LEU B 1 25 ? 2.406 -4.039 -31.141 1 76.94 25 LEU B O 1
ATOM 5814 N N . GLN B 1 26 ? 4.418 -3.053 -30.984 1 76.81 26 GLN B N 1
ATOM 5815 C CA . GLN B 1 26 ? 5.035 -4.215 -31.609 1 76.81 26 GLN B CA 1
ATOM 5816 C C . GLN B 1 26 ? 4.879 -5.457 -30.75 1 76.81 26 GLN B C 1
ATOM 5818 O O . GLN B 1 26 ? 4.832 -6.582 -31.25 1 76.81 26 GLN B O 1
ATOM 5823 N N . SER B 1 27 ? 4.816 -5.188 -29.484 1 81.06 27 SER B N 1
ATOM 5824 C CA . SER B 1 27 ? 4.691 -6.32 -28.578 1 81.06 27 SER B CA 1
ATOM 5825 C C . SER B 1 27 ? 3.334 -7 -28.719 1 81.06 27 SER B C 1
ATOM 5827 O O . SER B 1 27 ? 3.166 -8.156 -28.328 1 81.06 27 SER B O 1
ATOM 5829 N N . PHE B 1 28 ? 2.395 -6.262 -29.406 1 86 28 PHE B N 1
ATOM 5830 C CA . PHE B 1 28 ? 1.042 -6.793 -29.516 1 86 28 PHE B CA 1
ATOM 5831 C C . PHE B 1 28 ? 0.831 -7.473 -30.859 1 86 28 PHE B C 1
ATOM 5833 O O . PHE B 1 28 ? -0.244 -8.016 -31.125 1 86 28 PHE B O 1
ATOM 5840 N N . ILE B 1 29 ? 1.894 -7.496 -31.719 1 78.5 29 ILE B N 1
ATOM 5841 C CA . ILE B 1 29 ? 1.805 -8.164 -33 1 78.5 29 ILE B CA 1
ATOM 5842 C C . ILE B 1 29 ? 2.023 -9.664 -32.844 1 78.5 29 ILE B C 1
ATOM 5844 O O . ILE B 1 29 ? 3.074 -10.094 -32.344 1 78.5 29 ILE B O 1
ATOM 5848 N N . PRO B 1 30 ? 1.041 -10.359 -33.281 1 79.56 30 PRO B N 1
ATOM 5849 C CA . PRO B 1 30 ? 1.152 -11.812 -33.125 1 79.56 30 PRO B CA 1
ATOM 5850 C C . PRO B 1 30 ? 2.279 -12.422 -33.938 1 79.56 30 PRO B C 1
ATOM 5852 O O . PRO B 1 30 ? 2.562 -11.953 -35.031 1 79.56 30 PRO B O 1
ATOM 5855 N N . PHE B 1 31 ? 2.945 -13.312 -33.469 1 81.69 31 PHE B N 1
ATOM 5856 C CA . PHE B 1 31 ? 3.914 -14.18 -34.125 1 81.69 31 PHE B CA 1
ATOM 5857 C C . PHE B 1 31 ? 5.25 -13.469 -34.281 1 81.69 31 PHE B C 1
ATOM 5859 O O . PHE B 1 31 ? 6.254 -14.094 -34.656 1 81.69 31 PHE B O 1
ATOM 5866 N N . LEU B 1 32 ? 5.203 -12.266 -34 1 79 32 LEU B N 1
ATOM 5867 C CA . LEU B 1 32 ? 6.457 -11.539 -34.188 1 79 32 LEU B CA 1
ATOM 5868 C C . LEU B 1 32 ? 7.527 -12.062 -33.219 1 79 32 LEU B C 1
ATOM 5870 O O . LEU B 1 32 ? 8.664 -12.305 -33.625 1 79 32 LEU B O 1
ATOM 5874 N N . SER B 1 33 ? 7.152 -12.195 -32.031 1 81.56 33 SER B N 1
ATOM 5875 C CA . SER B 1 33 ? 8.102 -12.68 -31.031 1 81.56 33 SER B CA 1
ATOM 5876 C C . SER B 1 33 ? 8.516 -14.117 -31.312 1 81.56 33 SER B C 1
ATOM 5878 O O . SER B 1 33 ? 9.68 -14.484 -31.141 1 81.56 33 SER B O 1
ATOM 5880 N N . LEU B 1 34 ? 7.625 -14.93 -31.75 1 83.81 34 LEU B N 1
ATOM 5881 C CA . LEU B 1 34 ? 7.922 -16.312 -32.094 1 83.81 34 LEU B CA 1
ATOM 5882 C C . LEU B 1 34 ? 8.891 -16.391 -33.281 1 83.81 34 LEU B C 1
ATOM 5884 O O . LEU B 1 34 ? 9.844 -17.172 -33.25 1 83.81 34 LEU B O 1
ATOM 5888 N N . PHE B 1 35 ? 8.656 -15.531 -34.25 1 84.19 35 PHE B N 1
ATOM 5889 C CA . PHE B 1 35 ? 9.523 -15.523 -35.406 1 84.19 35 PHE B CA 1
ATOM 5890 C C . PHE B 1 35 ? 10.922 -15.039 -35.062 1 84.19 35 PHE B C 1
ATOM 5892 O O . PHE B 1 35 ? 11.914 -15.531 -35.594 1 84.19 35 PHE B O 1
ATOM 5899 N N . ARG B 1 36 ? 10.953 -14.125 -34.125 1 81.25 36 ARG B N 1
ATOM 5900 C CA . ARG B 1 36 ? 12.242 -13.625 -33.688 1 81.25 36 ARG B CA 1
ATOM 5901 C C . ARG B 1 36 ? 13.016 -14.703 -32.938 1 81.25 36 ARG B C 1
ATOM 5903 O O . ARG B 1 36 ? 14.242 -14.789 -33.031 1 81.25 36 ARG B O 1
ATOM 5910 N N . SER B 1 37 ? 12.297 -15.461 -32.219 1 80.56 37 SER B N 1
ATOM 5911 C CA . SER B 1 37 ? 12.938 -16.531 -31.453 1 80.56 37 SER B CA 1
ATOM 5912 C C . SER B 1 37 ? 13.391 -17.672 -32.375 1 80.56 37 SER B C 1
ATOM 5914 O O . SER B 1 37 ? 14.281 -18.438 -32 1 80.56 37 SER B O 1
ATOM 5916 N N . LEU B 1 38 ? 12.766 -17.766 -33.562 1 83.94 38 LEU B N 1
ATOM 5917 C CA . LEU B 1 38 ? 13.078 -18.859 -34.5 1 83.94 38 LEU B CA 1
ATOM 5918 C C . LEU B 1 38 ? 14.18 -18.453 -35.469 1 83.94 38 LEU B C 1
ATOM 5920 O O . LEU B 1 38 ? 14.641 -19.266 -36.25 1 83.94 38 LEU B O 1
ATOM 5924 N N . ARG B 1 39 ? 14.492 -17.203 -35.219 1 80.88 39 ARG B N 1
ATOM 5925 C CA . ARG B 1 39 ? 15.617 -16.797 -36.062 1 80.88 39 ARG B CA 1
ATOM 5926 C C . ARG B 1 39 ? 16.891 -17.562 -35.688 1 80.88 39 ARG B C 1
ATOM 5928 O O . ARG B 1 39 ? 17.328 -17.5 -34.531 1 80.88 39 ARG B O 1
ATOM 5935 N N . GLY B 1 40 ? 17.375 -18.391 -36.5 1 80.19 40 GLY B N 1
ATOM 5936 C CA . GLY B 1 40 ? 18.562 -19.203 -36.25 1 80.19 40 GLY B CA 1
ATOM 5937 C C . GLY B 1 40 ? 18.234 -20.594 -35.75 1 80.19 40 GLY B C 1
ATOM 5938 O O . GLY B 1 40 ? 19.109 -21.312 -35.281 1 80.19 40 GLY B O 1
ATOM 5939 N N . TYR B 1 41 ? 16.984 -20.859 -35.875 1 87.31 41 TYR B N 1
ATOM 5940 C CA . TYR B 1 41 ? 16.531 -22.172 -35.406 1 87.31 41 TYR B CA 1
ATOM 594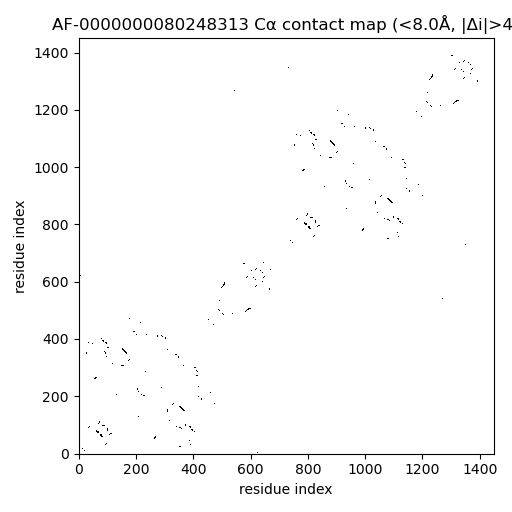1 C C . TYR B 1 41 ? 17 -23.266 -36.375 1 87.31 41 TYR B C 1
ATOM 5943 O O . TYR B 1 41 ? 16.906 -23.125 -37.594 1 87.31 41 TYR B O 1
ATOM 5951 N N . ARG B 1 42 ? 17.609 -24.234 -35.844 1 88.69 42 ARG B N 1
ATOM 5952 C CA . ARG B 1 42 ? 18.141 -25.359 -36.625 1 88.69 42 ARG B CA 1
ATOM 5953 C C . ARG B 1 42 ? 17.141 -26.5 -36.656 1 88.69 42 ARG B C 1
ATOM 5955 O O . ARG B 1 42 ? 16.422 -26.734 -35.656 1 88.69 42 ARG B O 1
ATOM 5962 N N . TRP B 1 43 ? 17.125 -27.219 -37.75 1 88.56 43 TRP B N 1
ATOM 5963 C CA . TRP B 1 43 ? 16.172 -28.297 -37.969 1 88.56 43 TRP B CA 1
ATOM 5964 C C . TRP B 1 43 ? 16.422 -29.438 -36.969 1 88.56 43 TRP B C 1
ATOM 5966 O O . TRP B 1 43 ? 15.484 -30.125 -36.562 1 88.56 43 TRP B O 1
ATOM 5976 N N . ARG B 1 44 ? 17.578 -29.562 -36.5 1 86.69 44 ARG B N 1
ATOM 5977 C CA . ARG B 1 44 ? 17.922 -30.609 -35.562 1 86.69 44 ARG B CA 1
ATOM 5978 C C . ARG B 1 44 ? 17.266 -30.359 -34.219 1 86.69 44 ARG B C 1
ATOM 5980 O O . ARG B 1 44 ? 17.062 -31.312 -33.438 1 86.69 44 ARG B O 1
ATOM 5987 N N . TRP B 1 45 ? 16.891 -29.125 -34.031 1 91.44 45 TRP B N 1
ATOM 5988 C CA . TRP B 1 45 ? 16.328 -28.75 -32.75 1 91.44 45 TRP B CA 1
ATOM 5989 C C . TRP B 1 45 ? 14.852 -29.094 -32.656 1 91.44 45 TRP B C 1
ATOM 5991 O O . TRP B 1 45 ? 14.258 -29.125 -31.594 1 91.44 45 TRP B O 1
ATOM 6001 N N . VAL B 1 46 ? 14.227 -29.438 -33.781 1 92.81 46 VAL B N 1
ATOM 6002 C CA . VAL B 1 46 ? 12.805 -29.75 -33.812 1 92.81 46 VAL B CA 1
ATOM 6003 C C . VAL B 1 46 ? 12.531 -31.031 -33.031 1 92.81 46 VAL B C 1
ATOM 6005 O O . VAL B 1 46 ? 11.523 -31.141 -32.344 1 92.81 46 VAL B O 1
ATOM 6008 N N . TRP B 1 47 ? 13.438 -31.969 -33.188 1 90.81 47 TRP B N 1
ATOM 6009 C CA . TRP B 1 47 ? 13.266 -33.25 -32.5 1 90.81 47 TRP B CA 1
ATOM 6010 C C . TRP B 1 47 ? 13.375 -33.062 -30.984 1 90.81 47 TRP B C 1
ATOM 6012 O O . TRP B 1 47 ? 12.625 -33.656 -30.219 1 90.81 47 TRP B O 1
ATOM 6022 N N . ARG B 1 48 ? 14.266 -32.25 -30.562 1 89.44 48 ARG B N 1
ATOM 6023 C CA . ARG B 1 48 ? 14.43 -31.953 -29.141 1 89.44 48 ARG B CA 1
ATOM 6024 C C . ARG B 1 48 ? 13.203 -31.234 -28.578 1 89.44 48 ARG B C 1
ATOM 6026 O O . ARG B 1 48 ? 12.734 -31.547 -27.484 1 89.44 48 ARG B O 1
ATOM 6033 N N . ASP B 1 49 ? 12.758 -30.281 -29.344 1 93.94 49 ASP B N 1
ATOM 6034 C CA . ASP B 1 49 ? 11.57 -29.547 -28.922 1 93.94 49 ASP B CA 1
ATOM 6035 C C . ASP B 1 49 ? 10.344 -30.453 -28.906 1 93.94 49 ASP B C 1
ATOM 6037 O O . ASP B 1 49 ? 9.453 -30.297 -28.078 1 93.94 49 ASP B O 1
ATOM 6041 N N . PHE B 1 50 ? 10.32 -31.406 -29.828 1 94 50 PHE B N 1
ATOM 6042 C CA . PHE B 1 50 ? 9.211 -32.375 -29.891 1 94 50 PHE B CA 1
ATOM 6043 C C . PHE B 1 50 ? 9.203 -33.25 -28.656 1 94 50 PHE B C 1
ATOM 6045 O O . PHE B 1 50 ? 8.172 -33.406 -28 1 94 50 PHE B O 1
ATOM 6052 N N . ILE B 1 51 ? 10.32 -33.781 -28.297 1 91.06 51 ILE B N 1
ATOM 6053 C CA . ILE B 1 51 ? 10.438 -34.656 -27.125 1 91.06 51 ILE B CA 1
ATOM 6054 C C . ILE B 1 51 ? 10.117 -33.875 -25.859 1 91.06 51 ILE B C 1
ATOM 6056 O O . ILE B 1 51 ? 9.43 -34.375 -24.969 1 91.06 51 ILE B O 1
ATOM 6060 N N . ALA B 1 52 ? 10.672 -32.656 -25.844 1 92.75 52 ALA B N 1
ATOM 6061 C CA . ALA B 1 52 ? 10.414 -31.797 -24.688 1 92.75 52 ALA B CA 1
ATOM 6062 C C . ALA B 1 52 ? 8.922 -31.5 -24.562 1 92.75 52 ALA B C 1
ATOM 6064 O O . ALA B 1 52 ? 8.375 -31.547 -23.453 1 92.75 52 ALA B O 1
ATOM 6065 N N . GLY B 1 53 ? 8.281 -31.188 -25.656 1 93.88 53 GLY B N 1
ATOM 6066 C CA . GLY B 1 53 ? 6.863 -30.875 -25.656 1 93.88 53 GLY B CA 1
ATOM 6067 C C . GLY B 1 53 ? 6 -32.031 -25.219 1 93.88 53 GLY B C 1
ATOM 6068 O O . GLY B 1 53 ? 5.082 -31.875 -24.422 1 93.88 53 GLY B O 1
ATOM 6069 N N . VAL B 1 54 ? 6.32 -33.188 -25.703 1 92.25 54 VAL B N 1
ATOM 6070 C CA . VAL B 1 54 ? 5.566 -34.406 -25.359 1 92.25 54 VAL B CA 1
ATOM 6071 C C . VAL B 1 54 ? 5.742 -34.719 -23.875 1 92.25 54 VAL B C 1
ATOM 6073 O O . VAL B 1 54 ? 4.77 -35.031 -23.188 1 92.25 54 VAL B O 1
ATOM 6076 N N . THR B 1 55 ? 6.953 -34.625 -23.453 1 90.81 55 THR B N 1
ATOM 6077 C CA . THR B 1 55 ? 7.242 -34.906 -22.047 1 90.81 55 THR B CA 1
ATOM 6078 C C . THR B 1 55 ? 6.504 -33.938 -21.141 1 90.81 55 THR B C 1
ATOM 6080 O O . THR B 1 55 ? 5.887 -34.344 -20.156 1 90.81 55 THR B O 1
ATOM 6083 N N . VAL B 1 56 ? 6.582 -32.719 -21.453 1 92.12 56 VAL B N 1
ATOM 6084 C CA . VAL B 1 56 ? 5.949 -31.703 -20.609 1 92.12 56 VAL B CA 1
ATOM 6085 C C . VAL B 1 56 ? 4.434 -31.891 -20.641 1 92.12 56 VAL B C 1
ATOM 6087 O O . VAL B 1 56 ? 3.76 -31.703 -19.625 1 92.12 56 VAL B O 1
ATOM 6090 N N . ALA B 1 57 ? 3.854 -32.188 -21.781 1 93.44 57 ALA B N 1
ATOM 6091 C CA . ALA B 1 57 ? 2.416 -32.438 -21.875 1 93.44 57 ALA B CA 1
ATOM 6092 C C . ALA B 1 57 ? 1.987 -33.594 -20.953 1 93.44 57 ALA B C 1
ATOM 6094 O O . ALA B 1 57 ? 0.937 -33.5 -20.312 1 93.44 57 ALA B O 1
ATOM 6095 N N . CYS B 1 58 ? 2.781 -34.562 -20.906 1 90.62 58 CYS B N 1
ATOM 6096 C CA . CYS B 1 58 ? 2.48 -35.719 -20.078 1 90.62 58 CYS B CA 1
ATOM 6097 C C . CYS B 1 58 ? 2.484 -35.375 -18.594 1 90.62 58 CYS B C 1
ATOM 6099 O O . CYS B 1 58 ? 1.724 -35.938 -17.812 1 90.62 58 CYS B O 1
ATOM 6101 N N . PHE B 1 59 ? 3.262 -34.438 -18.25 1 88 59 PHE B N 1
ATOM 6102 C CA . PHE B 1 59 ? 3.271 -33.969 -16.875 1 88 59 PHE B CA 1
ATOM 6103 C C . PHE B 1 59 ? 2.115 -33 -16.625 1 88 59 PHE B C 1
ATOM 6105 O O . PHE B 1 59 ? 1.512 -33 -15.555 1 88 59 PHE B O 1
ATOM 6112 N N . HIS B 1 60 ? 1.819 -32.281 -17.609 1 91.94 60 HIS B N 1
ATOM 6113 C CA . HIS B 1 60 ? 0.896 -31.141 -17.5 1 91.94 60 HIS B CA 1
ATOM 6114 C C . HIS B 1 60 ? -0.55 -31.625 -17.438 1 91.94 60 HIS B C 1
ATOM 6116 O O . HIS B 1 60 ? -1.367 -31.047 -16.719 1 91.94 60 HIS B O 1
ATOM 6122 N N . ILE B 1 61 ? -0.92 -32.656 -18.094 1 91.81 61 ILE B N 1
ATOM 6123 C CA . ILE B 1 61 ? -2.303 -33.094 -18.25 1 91.81 61 ILE B CA 1
ATOM 6124 C C . ILE B 1 61 ? -2.852 -33.562 -16.906 1 91.81 61 ILE B C 1
ATOM 6126 O O . ILE B 1 61 ? -3.859 -33.031 -16.422 1 91.81 61 ILE B O 1
ATOM 6130 N N . PRO B 1 62 ? -2.143 -34.5 -16.297 1 89.75 62 PRO B N 1
ATOM 6131 C CA . PRO B 1 62 ? -2.67 -34.906 -14.984 1 89.75 62 PRO B CA 1
ATOM 6132 C C . PRO B 1 62 ? -2.701 -33.75 -13.977 1 89.75 62 PRO B C 1
ATOM 6134 O O . PRO B 1 62 ? -3.633 -33.656 -13.172 1 89.75 62 PRO B O 1
ATOM 6137 N N . GLN B 1 63 ? -1.714 -32.938 -14.016 1 89.12 63 GLN B N 1
ATOM 6138 C CA . GLN B 1 63 ? -1.649 -31.812 -13.102 1 89.12 63 GLN B CA 1
ATOM 6139 C C . GLN B 1 63 ? -2.814 -30.844 -13.328 1 89.12 63 GLN B C 1
ATOM 6141 O O . GLN B 1 63 ? -3.4 -30.328 -12.375 1 89.12 63 GLN B O 1
ATOM 6146 N N . SER B 1 64 ? -3.094 -30.578 -14.531 1 92.31 64 SER B N 1
ATOM 6147 C CA . SER B 1 64 ? -4.176 -29.672 -14.875 1 92.31 64 SER B CA 1
ATOM 6148 C C . SER B 1 64 ? -5.531 -30.234 -14.477 1 92.31 64 SER B C 1
ATOM 6150 O O . SER B 1 64 ? -6.43 -29.5 -14.07 1 92.31 64 SER B O 1
ATOM 6152 N N . MET B 1 65 ? -5.699 -31.516 -14.578 1 89.19 65 MET B N 1
ATOM 6153 C CA . MET B 1 65 ? -6.938 -32.156 -14.148 1 89.19 65 MET B CA 1
ATOM 6154 C C . MET B 1 65 ? -7.121 -32.031 -12.641 1 89.19 65 MET B C 1
ATOM 6156 O O . MET B 1 65 ? -8.219 -31.719 -12.172 1 89.19 65 MET B O 1
ATOM 6160 N N . GLY B 1 66 ? -6.051 -32.25 -11.984 1 89 66 GLY B N 1
ATOM 6161 C CA . GLY B 1 66 ? -6.105 -32.125 -10.539 1 89 66 GLY B CA 1
ATOM 6162 C C . GLY B 1 66 ? -6.426 -30.703 -10.094 1 89 66 GLY B C 1
ATOM 6163 O O . GLY B 1 66 ? -7.211 -30.5 -9.164 1 89 66 GLY B O 1
ATOM 6164 N N . THR B 1 67 ? -5.824 -29.719 -10.711 1 90.94 67 THR B N 1
ATOM 6165 C CA . THR B 1 67 ? -6.078 -28.328 -10.367 1 90.94 67 THR B CA 1
ATOM 6166 C C . THR B 1 67 ? -7.488 -27.922 -10.773 1 90.94 67 THR B C 1
ATOM 6168 O O . THR B 1 67 ? -8.102 -27.062 -10.133 1 90.94 67 THR B O 1
ATOM 6171 N N . GLY B 1 68 ? -7.949 -28.531 -11.805 1 88.19 68 GLY B N 1
ATOM 6172 C CA . GLY B 1 68 ? -9.336 -28.281 -12.172 1 88.19 68 GLY B CA 1
ATOM 6173 C C . GLY B 1 68 ? -10.32 -28.703 -11.094 1 88.19 68 GLY B C 1
ATOM 6174 O O . GLY B 1 68 ? -11.305 -28 -10.852 1 88.19 68 GLY B O 1
ATOM 6175 N N . MET B 1 69 ? -10.047 -29.797 -10.5 1 85.06 69 MET B N 1
ATOM 6176 C CA . MET B 1 69 ? -10.867 -30.25 -9.383 1 85.06 69 MET B CA 1
ATOM 6177 C C . MET B 1 69 ? -10.773 -29.281 -8.211 1 85.06 69 MET B C 1
ATOM 6179 O O . MET B 1 69 ? -11.781 -28.953 -7.582 1 85.06 69 MET B O 1
ATOM 6183 N N . ALA B 1 70 ? -9.609 -28.797 -8.039 1 84.69 70 ALA B N 1
ATOM 6184 C CA . ALA B 1 70 ? -9.367 -27.859 -6.934 1 84.69 70 ALA B CA 1
ATOM 6185 C C . ALA B 1 70 ? -10.047 -26.516 -7.188 1 84.69 70 ALA B C 1
ATOM 6187 O O . ALA B 1 70 ? -10.477 -25.844 -6.25 1 84.69 70 ALA B O 1
ATOM 6188 N N . ALA B 1 71 ? -10.141 -26.141 -8.414 1 86.5 71 ALA B N 1
ATOM 6189 C CA . ALA B 1 71 ? -10.773 -24.891 -8.812 1 86.5 71 ALA B CA 1
ATOM 6190 C C . ALA B 1 71 ? -12.289 -25.047 -8.875 1 86.5 71 ALA B C 1
ATOM 6192 O O . ALA B 1 71 ? -13 -24.078 -9.156 1 86.5 71 ALA B O 1
ATOM 6193 N N . ASN B 1 72 ? -12.789 -26.188 -8.664 1 79.44 72 ASN B N 1
ATOM 6194 C CA . ASN B 1 72 ? -14.211 -26.516 -8.648 1 79.44 72 ASN B CA 1
ATOM 6195 C C . ASN B 1 72 ? -14.812 -26.438 -10.047 1 79.44 72 ASN B C 1
ATOM 6197 O O . ASN B 1 72 ? -15.977 -26.078 -10.211 1 79.44 72 ASN B O 1
ATOM 6201 N N . VAL B 1 73 ? -14.023 -26.656 -11.031 1 79.62 73 VAL B N 1
ATOM 6202 C CA . VAL B 1 73 ? -14.547 -26.641 -12.398 1 79.62 73 VAL B CA 1
ATOM 6203 C C . VAL B 1 73 ? -14.555 -28.062 -12.953 1 79.62 73 VAL B C 1
ATOM 6205 O O . VAL B 1 73 ? -15.008 -28.297 -14.078 1 79.62 73 VAL B O 1
ATOM 6208 N N . GLY B 1 74 ? -14.047 -28.969 -12.266 1 79.56 74 GLY B N 1
ATOM 6209 C CA . GLY B 1 74 ? -14.016 -30.359 -12.703 1 79.56 74 GLY B CA 1
ATOM 6210 C C . GLY B 1 74 ? -12.711 -30.734 -13.375 1 79.56 74 GLY B C 1
ATOM 6211 O O . GLY B 1 74 ? -12.008 -29.875 -13.914 1 79.56 74 GLY B O 1
ATOM 6212 N N . PRO B 1 75 ? -12.305 -31.953 -13.336 1 83.12 75 PRO B N 1
ATOM 6213 C CA . PRO B 1 75 ? -11.023 -32.406 -13.883 1 83.12 75 PRO B CA 1
ATOM 6214 C C . PRO B 1 75 ? -10.953 -32.312 -15.406 1 83.12 75 PRO B C 1
ATOM 6216 O O . PRO B 1 75 ? -9.898 -32 -15.961 1 83.12 75 PRO B O 1
ATOM 6219 N N . LEU B 1 76 ? -12.031 -32.5 -16.078 1 79.31 76 LEU B N 1
ATOM 6220 C CA . LEU B 1 76 ? -12.023 -32.531 -17.531 1 79.31 76 LEU B CA 1
ATOM 6221 C C . LEU B 1 76 ? -11.82 -31.125 -18.094 1 79.31 76 LEU B C 1
ATOM 6223 O O . LEU B 1 76 ? -11.141 -30.938 -19.109 1 79.31 76 LEU B O 1
ATOM 6227 N N . TYR B 1 77 ? -12.289 -30.172 -17.406 1 79.19 77 TYR B N 1
ATOM 6228 C CA . TYR B 1 77 ? -12.117 -28.781 -17.828 1 79.19 77 TYR B CA 1
ATOM 6229 C C . TYR B 1 77 ? -10.703 -28.297 -17.531 1 79.19 77 TYR B C 1
ATOM 6231 O O . TYR B 1 77 ? -10.219 -27.359 -18.172 1 79.19 77 TYR B O 1
ATOM 6239 N N . GLY B 1 78 ? -10.109 -28.969 -16.625 1 86.38 78 GLY B N 1
ATOM 6240 C CA . GLY B 1 78 ? -8.727 -28.625 -16.328 1 86.38 78 GLY B CA 1
ATOM 6241 C C . GLY B 1 78 ? -7.785 -28.875 -17.484 1 86.38 78 GLY B C 1
ATOM 6242 O O . GLY B 1 78 ? -6.781 -28.172 -17.641 1 86.38 78 GLY B O 1
ATOM 6243 N N . VAL B 1 79 ? -8.156 -29.812 -18.344 1 88.19 79 VAL B N 1
ATOM 6244 C CA . VAL B 1 79 ? -7.309 -30.188 -19.469 1 88.19 79 VAL B CA 1
ATOM 6245 C C . VAL B 1 79 ? -7.238 -29.031 -20.469 1 88.19 79 VAL B C 1
ATOM 6247 O O . VAL B 1 79 ? -6.238 -28.875 -21.188 1 88.19 79 VAL B O 1
ATOM 6250 N N . HIS B 1 80 ? -8.273 -28.234 -20.516 1 89.88 80 HIS B N 1
ATOM 6251 C CA . HIS B 1 80 ? -8.312 -27.109 -21.438 1 89.88 80 HIS B CA 1
ATOM 6252 C C . HIS B 1 80 ? -7.207 -26.109 -21.125 1 89.88 80 HIS B C 1
ATOM 6254 O O . HIS B 1 80 ? -6.754 -25.375 -22 1 89.88 80 HIS B O 1
ATOM 6260 N N . LEU B 1 81 ? -6.719 -26.109 -19.906 1 91.62 81 LEU B N 1
ATOM 6261 C CA . LEU B 1 81 ? -5.668 -25.203 -19.469 1 91.62 81 LEU B CA 1
ATOM 6262 C C . LEU B 1 81 ? -4.332 -25.562 -20.109 1 91.62 81 LEU B C 1
ATOM 6264 O O . LEU B 1 81 ? -3.438 -24.719 -20.219 1 91.62 81 LEU B O 1
ATOM 6268 N N . THR B 1 82 ? -4.207 -26.781 -20.469 1 90.94 82 THR B N 1
ATOM 6269 C CA . THR B 1 82 ? -2.967 -27.219 -21.094 1 90.94 82 THR B CA 1
ATOM 6270 C C . THR B 1 82 ? -2.963 -26.875 -22.578 1 90.94 82 THR B C 1
ATOM 6272 O O . THR B 1 82 ? -1.902 -26.797 -23.203 1 90.94 82 THR B O 1
ATOM 6275 N N . PHE B 1 83 ? -4.09 -26.531 -23.047 1 92.94 83 PHE B N 1
ATOM 6276 C CA . PHE B 1 83 ? -4.207 -26.359 -24.5 1 92.94 83 PHE B CA 1
ATOM 6277 C C . PHE B 1 83 ? -4.309 -24.891 -24.875 1 92.94 83 PHE B C 1
ATOM 6279 O O . PHE B 1 83 ? -3.4 -24.328 -25.484 1 92.94 83 PHE B O 1
ATOM 6286 N N . PHE B 1 84 ? -5.277 -24.188 -24.438 1 93.94 84 PHE B N 1
ATOM 6287 C CA . PHE B 1 84 ? -5.629 -22.859 -24.938 1 93.94 84 PHE B CA 1
ATOM 6288 C C . PHE B 1 84 ? -4.594 -21.828 -24.5 1 93.94 84 PHE B C 1
ATOM 6290 O O . PHE B 1 84 ? -4.078 -21.078 -25.328 1 93.94 84 PHE B O 1
ATOM 6297 N N . PRO B 1 85 ? -4.254 -21.766 -23.203 1 95.25 85 PRO B N 1
ATOM 6298 C CA . PRO B 1 85 ? -3.273 -20.75 -22.828 1 95.25 85 PRO B CA 1
ATOM 6299 C C . PRO B 1 85 ? -1.915 -20.969 -23.484 1 95.25 85 PRO B C 1
ATOM 6301 O O . PRO B 1 85 ? -1.257 -20 -23.891 1 95.25 85 PRO B O 1
ATOM 6304 N N . GLY B 1 86 ? -1.495 -22.219 -23.594 1 94.69 86 GLY B N 1
ATOM 6305 C CA . GLY B 1 86 ? -0.217 -22.531 -24.219 1 94.69 86 GLY B CA 1
ATOM 6306 C C . GLY B 1 86 ? -0.152 -22.109 -25.688 1 94.69 86 GLY B C 1
ATOM 6307 O O . GLY B 1 86 ? 0.883 -21.641 -26.156 1 94.69 86 GLY B O 1
ATOM 6308 N N . LEU B 1 87 ? -1.274 -22.234 -26.359 1 94.12 87 LEU B N 1
ATOM 6309 C CA . LEU B 1 87 ? -1.346 -21.906 -27.781 1 94.12 87 LEU B CA 1
ATOM 6310 C C . LEU B 1 87 ? -1.092 -20.422 -28 1 94.12 87 LEU B C 1
ATOM 6312 O O . LEU B 1 87 ? -0.295 -20.047 -28.875 1 94.12 87 LEU B O 1
ATOM 6316 N N . ILE B 1 88 ? -1.712 -19.641 -27.266 1 95.19 88 ILE B N 1
ATOM 6317 C CA . ILE B 1 88 ? -1.617 -18.188 -27.438 1 95.19 88 ILE B CA 1
ATOM 6318 C C . ILE B 1 88 ? -0.291 -17.688 -26.859 1 95.19 88 ILE B C 1
ATOM 6320 O O . ILE B 1 88 ? 0.336 -16.797 -27.438 1 95.19 88 ILE B O 1
ATOM 6324 N N . TYR B 1 89 ? 0.144 -18.25 -25.766 1 95.81 89 TYR B N 1
ATOM 6325 C CA . TYR B 1 89 ? 1.399 -17.828 -25.141 1 95.81 89 TYR B CA 1
ATOM 6326 C C . TYR B 1 89 ? 2.57 -18.047 -26.094 1 95.81 89 TYR B C 1
ATOM 6328 O O . TYR B 1 89 ? 3.443 -17.172 -26.219 1 95.81 89 TYR B O 1
ATOM 6336 N N . ALA B 1 90 ? 2.582 -19.125 -26.766 1 93.62 90 ALA B N 1
ATOM 6337 C CA . ALA B 1 90 ? 3.684 -19.484 -27.656 1 93.62 90 ALA B CA 1
ATOM 6338 C C . ALA B 1 90 ? 3.811 -18.469 -28.781 1 93.62 90 ALA B C 1
ATOM 6340 O O . ALA B 1 90 ? 4.91 -18.234 -29.297 1 93.62 90 ALA B O 1
ATOM 6341 N N . ILE B 1 91 ? 2.75 -17.828 -29.078 1 93.06 91 ILE B N 1
ATOM 6342 C CA . ILE B 1 91 ? 2.719 -16.891 -30.188 1 93.06 91 ILE B CA 1
ATOM 6343 C C . ILE B 1 91 ? 3.355 -15.57 -29.766 1 93.06 91 ILE B C 1
ATOM 6345 O O . ILE B 1 91 ? 4.004 -14.891 -30.562 1 93.06 91 ILE B O 1
ATOM 6349 N N . PHE B 1 92 ? 3.229 -15.25 -28.516 1 93.88 92 PHE B N 1
ATOM 6350 C CA . PHE B 1 92 ? 3.617 -13.906 -28.094 1 93.88 92 PHE B CA 1
ATOM 6351 C C . PHE B 1 92 ? 4.816 -13.953 -27.156 1 93.88 92 PHE B C 1
ATOM 6353 O O . PHE B 1 92 ? 5.461 -12.938 -26.906 1 93.88 92 PHE B O 1
ATOM 6360 N N . ALA B 1 93 ? 5.238 -15.047 -26.672 1 93.06 93 ALA B N 1
ATOM 6361 C CA . ALA B 1 93 ? 6.168 -15.172 -25.547 1 93.06 93 ALA B CA 1
ATOM 6362 C C . ALA B 1 93 ? 7.574 -14.727 -25.953 1 93.06 93 ALA B C 1
ATOM 6364 O O . ALA B 1 93 ? 7.977 -14.898 -27.109 1 93.06 93 ALA B O 1
ATOM 6365 N N . SER B 1 94 ? 8.289 -14.156 -25.016 1 90.69 94 SER B N 1
ATOM 6366 C CA . SER B 1 94 ? 9.711 -13.852 -25.188 1 90.69 94 SER B CA 1
ATOM 6367 C C . SER B 1 94 ? 10.586 -14.961 -24.625 1 90.69 94 SER B C 1
ATOM 6369 O O . SER B 1 94 ? 11.703 -15.18 -25.094 1 90.69 94 SER B O 1
ATOM 6371 N N . SER B 1 95 ? 10.047 -15.609 -23.656 1 92.38 95 SER B N 1
ATOM 6372 C CA . SER B 1 95 ? 10.797 -16.703 -23.062 1 92.38 95 SER B CA 1
ATOM 6373 C C . SER B 1 95 ? 10.734 -17.953 -23.922 1 92.38 95 SER B C 1
ATOM 6375 O O . SER B 1 95 ? 9.68 -18.297 -24.453 1 92.38 95 SER B O 1
ATOM 6377 N N . ARG B 1 96 ? 11.805 -18.656 -24.016 1 91.31 96 ARG B N 1
ATOM 6378 C CA . ARG B 1 96 ? 11.898 -19.844 -24.844 1 91.31 96 ARG B CA 1
ATOM 6379 C C . ARG B 1 96 ? 11.547 -21.094 -24.047 1 91.31 96 ARG B C 1
ATOM 6381 O O . ARG B 1 96 ? 11.211 -22.141 -24.625 1 91.31 96 ARG B O 1
ATOM 6388 N N . HIS B 1 97 ? 11.594 -20.938 -22.781 1 91.5 97 HIS B N 1
ATOM 6389 C CA . HIS B 1 97 ? 11.516 -22.141 -21.969 1 91.5 97 HIS B CA 1
ATOM 6390 C C . HIS B 1 97 ? 10.289 -22.109 -21.047 1 91.5 97 HIS B C 1
ATOM 6392 O O . HIS B 1 97 ? 9.969 -23.109 -20.406 1 91.5 97 HIS B O 1
ATOM 6398 N N . ASN B 1 98 ? 9.602 -20.984 -21.016 1 92.94 98 ASN B N 1
ATOM 6399 C CA . ASN B 1 98 ? 8.453 -20.875 -20.125 1 92.94 98 ASN B CA 1
ATOM 6400 C C . ASN B 1 98 ? 7.277 -21.703 -20.625 1 92.94 98 ASN B C 1
ATOM 6402 O O . ASN B 1 98 ? 7.023 -21.766 -21.828 1 92.94 98 ASN B O 1
ATOM 6406 N N . SER B 1 99 ? 6.676 -22.422 -19.734 1 91.94 99 SER B N 1
ATOM 6407 C CA . SER B 1 99 ? 5.48 -23.203 -20.031 1 91.94 99 SER B CA 1
ATOM 6408 C C . SER B 1 99 ? 4.281 -22.703 -19.25 1 91.94 99 SER B C 1
ATOM 6410 O O . SER B 1 99 ? 4.297 -22.703 -18.016 1 91.94 99 SER B O 1
ATOM 6412 N N . ILE B 1 100 ? 3.26 -22.328 -19.969 1 93.75 100 ILE B N 1
ATOM 6413 C CA . ILE B 1 100 ? 2.094 -21.719 -19.328 1 93.75 100 ILE B CA 1
ATOM 6414 C C . ILE B 1 100 ? 0.972 -22.75 -19.219 1 93.75 100 ILE B C 1
ATOM 6416 O O . ILE B 1 100 ? 0.778 -23.562 -20.141 1 93.75 100 ILE B O 1
ATOM 6420 N N . GLY B 1 101 ? 0.339 -22.812 -18.109 1 92.81 101 GLY B N 1
ATOM 6421 C CA . GLY B 1 101 ? -0.774 -23.719 -17.844 1 92.81 101 GLY B CA 1
ATOM 6422 C C . GLY B 1 101 ? -1.318 -23.609 -16.438 1 92.81 101 GLY B C 1
ATOM 6423 O O . GLY B 1 101 ? -1.366 -22.516 -15.875 1 92.81 101 GLY B O 1
ATOM 6424 N N . ALA B 1 102 ? -1.692 -24.719 -15.984 1 90.12 102 ALA B N 1
ATOM 6425 C CA . ALA B 1 102 ? -2.309 -24.766 -14.664 1 90.12 102 ALA B CA 1
ATOM 6426 C C . ALA B 1 102 ? -1.282 -24.469 -13.57 1 90.12 102 ALA B C 1
ATOM 6428 O O . ALA B 1 102 ? -0.136 -24.922 -13.648 1 90.12 102 ALA B O 1
ATOM 6429 N N . PHE B 1 103 ? -1.675 -23.688 -12.695 1 89.19 103 PHE B N 1
ATOM 6430 C CA . PHE B 1 103 ? -0.827 -23.328 -11.562 1 89.19 103 PHE B CA 1
ATOM 6431 C C . PHE B 1 103 ? -1.645 -23.25 -10.281 1 89.19 103 PHE B C 1
ATOM 6433 O O . PHE B 1 103 ? -2.746 -22.688 -10.273 1 89.19 103 PHE B O 1
ATOM 6440 N N . ALA B 1 104 ? -1.129 -23.75 -9.219 1 90 104 ALA B N 1
ATOM 6441 C CA . ALA B 1 104 ? -1.835 -24.047 -7.969 1 90 104 ALA B CA 1
ATOM 6442 C C . ALA B 1 104 ? -2.422 -22.766 -7.367 1 90 104 ALA B C 1
ATOM 6444 O O . ALA B 1 104 ? -3.588 -22.75 -6.965 1 90 104 ALA B O 1
ATOM 6445 N N . PRO B 1 105 ? -1.707 -21.703 -7.324 1 91.56 105 PRO B N 1
ATOM 6446 C CA . PRO B 1 105 ? -2.271 -20.5 -6.699 1 91.56 105 PRO B CA 1
ATOM 6447 C C . PRO B 1 105 ? -3.514 -19.984 -7.422 1 91.56 105 PRO B C 1
ATOM 6449 O O . PRO B 1 105 ? -4.461 -19.531 -6.781 1 91.56 105 PRO B O 1
ATOM 6452 N N . SER B 1 106 ? -3.492 -20.047 -8.68 1 92.06 106 SER B N 1
ATOM 6453 C CA . SER B 1 106 ? -4.664 -19.594 -9.43 1 92.06 106 SER B CA 1
ATOM 6454 C C . SER B 1 106 ? -5.855 -20.516 -9.203 1 92.06 106 SER B C 1
ATOM 6456 O O . SER B 1 106 ? -7 -20.078 -9.172 1 92.06 106 SER B O 1
ATOM 6458 N N . ALA B 1 107 ? -5.582 -21.781 -9.094 1 91.44 107 ALA B N 1
ATOM 6459 C CA . ALA B 1 107 ? -6.645 -22.75 -8.82 1 91.44 107 ALA B CA 1
ATOM 6460 C C . ALA B 1 107 ? -7.262 -22.5 -7.441 1 91.44 107 ALA B C 1
ATOM 6462 O O . ALA B 1 107 ? -8.484 -22.578 -7.281 1 91.44 107 ALA B O 1
ATOM 6463 N N . ALA B 1 108 ? -6.41 -22.25 -6.562 1 89.5 108 ALA B N 1
ATOM 6464 C CA . ALA B 1 108 ? -6.887 -21.969 -5.207 1 89.5 108 ALA B CA 1
ATOM 6465 C C . ALA B 1 108 ? -7.723 -20.703 -5.168 1 89.5 108 ALA B C 1
ATOM 6467 O O . ALA B 1 108 ? -8.773 -20.656 -4.523 1 89.5 108 ALA B O 1
ATOM 6468 N N . LEU B 1 109 ? -7.25 -19.672 -5.836 1 89.44 109 LEU B N 1
ATOM 6469 C CA . LEU B 1 109 ? -7.98 -18.422 -5.891 1 89.44 109 LEU B CA 1
ATOM 6470 C C . LEU B 1 109 ? -9.328 -18.594 -6.578 1 89.44 109 LEU B C 1
ATOM 6472 O O . LEU B 1 109 ? -10.336 -18.047 -6.137 1 89.44 109 LEU B O 1
ATOM 6476 N N . ALA B 1 110 ? -9.305 -19.359 -7.586 1 86.62 110 ALA B N 1
ATOM 6477 C CA . ALA B 1 110 ? -10.547 -19.641 -8.305 1 86.62 110 ALA B CA 1
ATOM 6478 C C . ALA B 1 110 ? -11.516 -20.438 -7.438 1 86.62 110 ALA B C 1
ATOM 6480 O O . ALA B 1 110 ? -12.727 -20.188 -7.469 1 86.62 110 ALA B O 1
ATOM 6481 N N . GLY B 1 111 ? -11.008 -21.422 -6.758 1 82.62 111 GLY B N 1
ATOM 6482 C CA . GLY B 1 111 ? -11.859 -22.219 -5.879 1 82.62 111 GLY B CA 1
ATOM 6483 C C . GLY B 1 111 ? -12.578 -21.375 -4.84 1 82.62 111 GLY B C 1
ATOM 6484 O O . GLY B 1 111 ? -13.789 -21.531 -4.648 1 82.62 111 GLY B O 1
ATOM 6485 N N . VAL B 1 112 ? -11.859 -20.5 -4.254 1 78.5 112 VAL B N 1
ATOM 6486 C CA . VAL B 1 112 ? -12.422 -19.641 -3.219 1 78.5 112 VAL B CA 1
ATOM 6487 C C . VAL B 1 112 ? -13.375 -18.625 -3.848 1 78.5 112 VAL B C 1
ATOM 6489 O O . VAL B 1 112 ? -14.438 -18.328 -3.299 1 78.5 112 VAL B O 1
ATOM 6492 N N . GLY B 1 113 ? -12.977 -18.078 -4.926 1 81 113 GLY B N 1
ATOM 6493 C CA . GLY B 1 113 ? -13.812 -17.094 -5.617 1 81 113 GLY B CA 1
ATOM 6494 C C . GLY B 1 113 ? -15.141 -17.672 -6.07 1 81 113 GLY B C 1
ATOM 6495 O O . GLY B 1 113 ? -16.188 -17.031 -5.938 1 81 113 GLY B O 1
ATOM 6496 N N . VAL B 1 114 ? -15.109 -18.875 -6.586 1 81.88 114 VAL B N 1
ATOM 6497 C CA . VAL B 1 114 ? -16.312 -19.547 -7.059 1 81.88 114 VAL B CA 1
ATOM 6498 C C . VAL B 1 114 ? -17.25 -19.812 -5.879 1 81.88 114 VAL B C 1
ATOM 6500 O O . VAL B 1 114 ? -18.453 -19.578 -5.973 1 81.88 114 VAL B O 1
ATOM 6503 N N . ALA B 1 115 ? -16.656 -20.281 -4.848 1 76.12 115 ALA B N 1
ATOM 6504 C CA . ALA B 1 115 ? -17.453 -20.578 -3.662 1 76.12 115 ALA B CA 1
ATOM 6505 C C . ALA B 1 115 ? -18.109 -19.312 -3.109 1 76.12 115 ALA B C 1
ATOM 6507 O O . ALA B 1 115 ? -19.281 -19.328 -2.729 1 76.12 115 ALA B O 1
ATOM 6508 N N . ARG B 1 116 ? -17.438 -18.281 -3.078 1 76.31 116 ARG B N 1
ATOM 6509 C CA . ARG B 1 116 ? -17.938 -17.016 -2.539 1 76.31 116 ARG B CA 1
ATOM 6510 C C . ARG B 1 116 ? -19.016 -16.438 -3.438 1 76.31 116 ARG B C 1
ATOM 6512 O O . ARG B 1 116 ? -20.062 -15.977 -2.951 1 76.31 116 ARG B O 1
ATOM 6519 N N . THR B 1 117 ? -18.75 -16.344 -4.703 1 77.75 117 THR B N 1
ATOM 6520 C CA . THR B 1 117 ? -19.688 -15.758 -5.652 1 77.75 117 THR B CA 1
ATOM 6521 C C . THR B 1 117 ? -20.984 -16.562 -5.703 1 77.75 117 THR B C 1
ATOM 6523 O O . THR B 1 117 ? -22.078 -16 -5.844 1 77.75 117 THR B O 1
ATOM 6526 N N . ARG B 1 118 ? -20.828 -17.828 -5.605 1 74.81 118 ARG B N 1
ATOM 6527 C CA . ARG B 1 118 ? -22.016 -18.688 -5.586 1 74.81 118 ARG B CA 1
ATOM 6528 C C . ARG B 1 118 ? -22.891 -18.375 -4.383 1 74.81 118 ARG B C 1
ATOM 6530 O O . ARG B 1 118 ? -24.125 -18.328 -4.5 1 74.81 118 ARG B O 1
ATOM 6537 N N . LYS B 1 119 ? -22.297 -18.172 -3.309 1 71.12 119 LYS B N 1
ATOM 6538 C CA . LYS B 1 119 ? -23.031 -17.859 -2.092 1 71.12 119 LYS B CA 1
ATOM 6539 C C . LYS B 1 119 ? -23.766 -16.531 -2.225 1 71.12 119 LYS B C 1
ATOM 6541 O O . LYS B 1 119 ? -24.859 -16.359 -1.665 1 71.12 119 LYS B O 1
ATOM 6546 N N . MET B 1 120 ? -23.188 -15.656 -2.916 1 68 120 MET B N 1
ATOM 6547 C CA . MET B 1 120 ? -23.781 -14.328 -3.098 1 68 120 MET B CA 1
ATOM 6548 C C . MET B 1 120 ? -25.047 -14.414 -3.947 1 68 120 MET B C 1
ATOM 6550 O O . MET B 1 120 ? -25.984 -13.648 -3.742 1 68 120 MET B O 1
ATOM 6554 N N . PHE B 1 121 ? -25.016 -15.258 -4.926 1 65.06 121 PHE B N 1
ATOM 6555 C CA . PHE B 1 121 ? -26.125 -15.305 -5.875 1 65.06 121 PHE B CA 1
ATOM 6556 C C . PHE B 1 121 ? -27.109 -16.406 -5.504 1 65.06 121 PHE B C 1
ATOM 6558 O O . PHE B 1 121 ? -28.188 -16.5 -6.086 1 65.06 121 PHE B O 1
ATOM 6565 N N . ALA B 1 122 ? -26.672 -17.156 -4.621 1 62.47 122 ALA B N 1
ATOM 6566 C CA . ALA B 1 122 ? -27.562 -18.266 -4.254 1 62.47 122 ALA B CA 1
ATOM 6567 C C . ALA B 1 122 ? -28.625 -17.797 -3.27 1 62.47 122 ALA B C 1
ATOM 6569 O O . ALA B 1 122 ? -28.406 -16.875 -2.488 1 62.47 122 ALA B O 1
ATOM 6570 N N . ASP B 1 123 ? -29.797 -18.25 -3.553 1 57.41 123 ASP B N 1
ATOM 6571 C CA . ASP B 1 123 ? -30.875 -18.094 -2.578 1 57.41 123 ASP B CA 1
ATOM 6572 C C . ASP B 1 123 ? -30.406 -18.516 -1.184 1 57.41 123 ASP B C 1
ATOM 6574 O O . ASP B 1 123 ? -29.547 -19.391 -1.046 1 57.41 123 ASP B O 1
ATOM 6578 N N . PRO B 1 124 ? -30.781 -17.688 -0.166 1 55.5 124 PRO B N 1
ATOM 6579 C CA . PRO B 1 124 ? -30.359 -17.984 1.205 1 55.5 124 PRO B CA 1
ATOM 6580 C C . PRO B 1 124 ? -30.422 -19.484 1.535 1 55.5 124 PRO B C 1
ATOM 6582 O O . PRO B 1 124 ? -29.578 -19.984 2.275 1 55.5 124 PRO B O 1
ATOM 6585 N N . PHE B 1 125 ? -31.359 -20.219 0.977 1 46.69 125 PHE B N 1
ATOM 6586 C CA . PHE B 1 125 ? -31.469 -21.656 1.21 1 46.69 125 PHE B CA 1
ATOM 6587 C C . PHE B 1 125 ? -30.312 -22.391 0.548 1 46.69 125 PHE B C 1
ATOM 6589 O O . PHE B 1 125 ? -29.672 -23.25 1.17 1 46.69 125 PHE B O 1
ATOM 6596 N N . MET B 1 126 ? -30.047 -22.016 -0.662 1 56.66 126 MET B N 1
ATOM 6597 C CA . MET B 1 126 ? -29.031 -22.703 -1.459 1 56.66 126 MET B CA 1
ATOM 6598 C C . MET B 1 126 ? -27.625 -22.328 -1.005 1 56.66 126 MET B C 1
ATOM 6600 O O . MET B 1 126 ? -26.703 -23.109 -1.138 1 56.66 126 MET B O 1
ATOM 6604 N N . ALA B 1 127 ? -27.562 -21.203 -0.348 1 60.28 127 ALA B N 1
ATOM 6605 C CA . ALA B 1 127 ? -26.281 -20.641 0.047 1 60.28 127 ALA B CA 1
ATOM 6606 C C . ALA B 1 127 ? -25.656 -21.453 1.182 1 60.28 127 ALA B C 1
ATOM 6608 O O . ALA B 1 127 ? -24.422 -21.531 1.299 1 60.28 127 ALA B O 1
ATOM 6609 N N . ASN B 1 128 ? -26.531 -22.094 1.919 1 56.16 128 ASN B N 1
ATOM 6610 C CA . ASN B 1 128 ? -26.031 -22.812 3.092 1 56.16 128 ASN B CA 1
ATOM 6611 C C . ASN B 1 128 ? -25.875 -24.297 2.82 1 56.16 128 ASN B C 1
ATOM 6613 O O . ASN B 1 128 ? -25.516 -25.062 3.713 1 56.16 128 ASN B O 1
ATOM 6617 N N . LEU B 1 129 ? -26.203 -24.641 1.55 1 58.06 129 LEU B N 1
ATOM 6618 C CA . LEU B 1 129 ? -26.109 -26.047 1.229 1 58.06 129 LEU B CA 1
ATOM 6619 C C . LEU B 1 129 ? -24.656 -26.453 0.951 1 58.06 129 LEU B C 1
ATOM 6621 O O . LEU B 1 129 ? -23.875 -25.641 0.444 1 58.06 129 LEU B O 1
ATOM 6625 N N . THR B 1 130 ? -24.344 -27.594 1.476 1 59.09 130 THR B N 1
ATOM 6626 C CA . THR B 1 130 ? -23.062 -28.188 1.118 1 59.09 130 THR B CA 1
ATOM 6627 C C . THR B 1 130 ? -23 -28.5 -0.374 1 59.09 130 THR B C 1
ATOM 6629 O O . THR B 1 130 ? -24.031 -28.516 -1.049 1 59.09 130 THR B O 1
ATOM 6632 N N . TYR B 1 131 ? -21.891 -28.625 -0.948 1 60 131 TYR B N 1
ATOM 6633 C CA . TYR B 1 131 ? -21.734 -28.906 -2.371 1 60 131 TYR B CA 1
ATOM 6634 C C . TYR B 1 131 ? -22.562 -30.125 -2.777 1 60 131 TYR B C 1
ATOM 6636 O O . TYR B 1 131 ? -23.219 -30.109 -3.816 1 60 131 TYR B O 1
ATOM 6644 N N . SER B 1 132 ? -22.5 -31.109 -1.935 1 59.19 132 SER B N 1
ATOM 6645 C CA . SER B 1 132 ? -23.25 -32.312 -2.221 1 59.19 132 SER B CA 1
ATOM 6646 C C . SER B 1 132 ? -24.75 -32.062 -2.264 1 59.19 132 SER B C 1
ATOM 6648 O O . SER B 1 132 ? -25.453 -32.594 -3.125 1 59.19 132 SER B O 1
ATOM 6650 N N . GLU B 1 133 ? -25.141 -31.266 -1.341 1 62.06 133 GLU B N 1
ATOM 6651 C CA . GLU B 1 133 ? -26.562 -30.938 -1.285 1 62.06 133 GLU B CA 1
ATOM 6652 C C . GLU B 1 133 ? -26.984 -30.078 -2.475 1 62.06 133 GLU B C 1
ATOM 6654 O O . GLU B 1 133 ? -28.078 -30.25 -3.012 1 62.06 133 GLU B O 1
ATOM 6659 N N . LEU B 1 134 ? -26.109 -29.297 -2.791 1 63.78 134 LEU B N 1
ATOM 6660 C CA . LEU B 1 134 ? -26.375 -28.422 -3.92 1 63.78 134 LEU B CA 1
ATOM 6661 C C . LEU B 1 134 ? -26.5 -29.203 -5.215 1 63.78 134 LEU B C 1
ATOM 6663 O O . LEU B 1 134 ? -27.391 -28.938 -6.023 1 63.78 134 LEU B O 1
ATOM 6667 N N . VAL B 1 135 ? -25.656 -30.141 -5.359 1 64.12 135 VAL B N 1
ATOM 6668 C CA . VAL B 1 135 ? -25.672 -30.969 -6.562 1 64.12 135 VAL B CA 1
ATOM 6669 C C . VAL B 1 135 ? -26.953 -31.797 -6.598 1 64.12 135 VAL B C 1
ATOM 6671 O O . VAL B 1 135 ? -27.531 -32 -7.664 1 64.12 135 VAL B O 1
ATOM 6674 N N . SER B 1 136 ? -27.312 -32.188 -5.426 1 63.38 136 SER B N 1
ATOM 6675 C CA . SER B 1 136 ? -28.531 -32.969 -5.348 1 63.38 136 SER B CA 1
ATOM 6676 C C . SER B 1 136 ? -29.75 -32.125 -5.699 1 63.38 136 SER B C 1
ATOM 6678 O O . SER B 1 136 ? -30.688 -32.594 -6.359 1 63.38 136 SER B O 1
ATOM 6680 N N . GLU B 1 137 ? -29.672 -30.938 -5.316 1 63 137 GLU B N 1
ATOM 6681 C CA . GLU B 1 137 ? -30.844 -30.062 -5.488 1 63 137 GLU B CA 1
ATOM 6682 C C . GLU B 1 137 ? -30.844 -29.438 -6.875 1 63 137 GLU B C 1
ATOM 6684 O O . GLU B 1 137 ? -31.875 -29.422 -7.551 1 63 137 GLU B O 1
ATOM 6689 N N . ALA B 1 138 ? -29.828 -28.781 -7.309 1 65.19 138 ALA B N 1
ATOM 6690 C CA . ALA B 1 138 ? -29.781 -28 -8.547 1 65.19 138 ALA B CA 1
ATOM 6691 C C . ALA B 1 138 ? -29.266 -28.844 -9.703 1 65.19 138 ALA B C 1
ATOM 6693 O O . ALA B 1 138 ? -29.516 -28.516 -10.875 1 65.19 138 ALA B O 1
ATOM 6694 N N . GLY B 1 139 ? -28.719 -29.938 -9.43 1 65.56 139 GLY B N 1
ATOM 6695 C CA . GLY B 1 139 ? -28.078 -30.734 -10.469 1 65.56 139 GLY B CA 1
ATOM 6696 C C . GLY B 1 139 ? -26.625 -30.359 -10.703 1 65.56 139 GLY B C 1
ATOM 6697 O O . GLY B 1 139 ? -26.266 -29.188 -10.625 1 65.56 139 GLY B O 1
ATOM 6698 N N . LEU B 1 140 ? -25.828 -31.266 -10.805 1 63.84 140 LEU B N 1
ATOM 6699 C CA . LEU B 1 140 ? -24.391 -31.109 -10.961 1 63.84 140 LEU B CA 1
ATOM 6700 C C . LEU B 1 140 ? -24.078 -30.203 -12.156 1 63.84 140 LEU B C 1
ATOM 6702 O O . LEU B 1 140 ? -23.203 -29.344 -12.07 1 63.84 140 LEU B O 1
ATOM 6706 N N . ALA B 1 141 ? -24.812 -30.406 -13.281 1 66.56 141 ALA B N 1
ATOM 6707 C CA . ALA B 1 141 ? -24.547 -29.672 -14.516 1 66.56 141 ALA B CA 1
ATOM 6708 C C . ALA B 1 141 ? -24.781 -28.172 -14.32 1 66.56 141 ALA B C 1
ATOM 6710 O O . ALA B 1 141 ? -24 -27.344 -14.789 1 66.56 141 ALA B O 1
ATOM 6711 N N . ASP B 1 142 ? -25.766 -27.844 -13.648 1 71.94 142 ASP B N 1
ATOM 6712 C CA . ASP B 1 142 ? -26.109 -26.438 -13.43 1 71.94 142 ASP B CA 1
ATOM 6713 C C . ASP B 1 142 ? -25.094 -25.766 -12.492 1 71.94 142 ASP B C 1
ATOM 6715 O O . ASP B 1 142 ? -24.734 -24.609 -12.695 1 71.94 142 ASP B O 1
ATOM 6719 N N . VAL B 1 143 ? -24.703 -26.562 -11.531 1 73.19 143 VAL B N 1
ATOM 6720 C CA . VAL B 1 143 ? -23.734 -26.031 -10.578 1 73.19 143 VAL B CA 1
ATOM 6721 C C . VAL B 1 143 ? -22.406 -25.766 -11.281 1 73.19 143 VAL B C 1
ATOM 6723 O O . VAL B 1 143 ? -21.797 -24.719 -11.094 1 73.19 143 VAL B O 1
ATOM 6726 N N . LEU B 1 144 ? -22.047 -26.672 -12.141 1 71.56 144 LEU B N 1
ATOM 6727 C CA . LEU B 1 144 ? -20.781 -26.547 -12.844 1 71.56 144 LEU B CA 1
ATOM 6728 C C . LEU B 1 144 ? -20.828 -25.406 -13.852 1 71.56 144 LEU B C 1
ATOM 6730 O O . LEU B 1 144 ? -19.844 -24.688 -14.039 1 71.56 144 LEU B O 1
ATOM 6734 N N . HIS B 1 145 ? -21.969 -25.297 -14.453 1 74.38 145 HIS B N 1
ATOM 6735 C CA . HIS B 1 145 ? -22.125 -24.203 -15.398 1 74.38 145 HIS B CA 1
ATOM 6736 C C . HIS B 1 145 ? -22 -22.859 -14.711 1 74.38 145 HIS B C 1
ATOM 6738 O O . HIS B 1 145 ? -21.422 -21.922 -15.266 1 74.38 145 HIS B O 1
ATOM 6744 N N . GLN B 1 146 ? -22.547 -22.906 -13.602 1 78.31 146 GLN B N 1
ATOM 6745 C CA . GLN B 1 146 ? -22.438 -21.688 -12.82 1 78.31 146 GLN B CA 1
ATOM 6746 C C . GLN B 1 146 ? -21 -21.406 -12.406 1 78.31 146 GLN B C 1
ATOM 6748 O O . GLN B 1 146 ? -20.531 -20.266 -12.477 1 78.31 146 GLN B O 1
ATOM 6753 N N . HIS B 1 147 ? -20.328 -22.484 -11.984 1 81.25 147 HIS B N 1
ATOM 6754 C CA . HIS B 1 147 ? -18.938 -22.344 -11.57 1 81.25 147 HIS B CA 1
ATOM 6755 C C . HIS B 1 147 ? -18.062 -21.891 -12.734 1 81.25 147 HIS B C 1
ATOM 6757 O O . HIS B 1 147 ? -17.203 -21.016 -12.562 1 81.25 147 HIS B O 1
ATOM 6763 N N . GLN B 1 148 ? -18.391 -22.438 -13.859 1 79.44 148 GLN B N 1
ATOM 6764 C CA . GLN B 1 148 ? -17.625 -22.094 -15.055 1 79.44 148 GLN B CA 1
ATOM 6765 C C . GLN B 1 148 ? -17.859 -20.641 -15.438 1 79.44 148 GLN B C 1
ATOM 6767 O O . GLN B 1 148 ? -16.922 -19.938 -15.852 1 79.44 148 GLN B O 1
ATOM 6772 N N . GLY B 1 149 ? -19.047 -20.234 -15.273 1 79.44 149 GLY B N 1
ATOM 6773 C CA . GLY B 1 149 ? -19.359 -18.844 -15.562 1 79.44 149 GLY B CA 1
ATOM 6774 C C . GLY B 1 149 ? -18.609 -17.875 -14.68 1 79.44 149 GLY B C 1
ATOM 6775 O O . GLY B 1 149 ? -18.172 -16.812 -15.141 1 79.44 149 GLY B O 1
ATOM 6776 N N . ILE B 1 150 ? -18.438 -18.328 -13.492 1 84.31 150 ILE B N 1
ATOM 6777 C CA . ILE B 1 150 ? -17.75 -17.469 -12.539 1 84.31 150 ILE B CA 1
ATOM 6778 C C . ILE B 1 150 ? -16.25 -17.453 -12.852 1 84.31 150 ILE B C 1
ATOM 6780 O O . ILE B 1 150 ? -15.625 -16.391 -12.836 1 84.31 150 ILE B O 1
ATOM 6784 N N . VAL B 1 151 ? -15.742 -18.578 -13.18 1 86.25 151 VAL B N 1
ATOM 6785 C CA . VAL B 1 151 ? -14.312 -18.688 -13.445 1 86.25 151 VAL B CA 1
ATOM 6786 C C . VAL B 1 151 ? -13.953 -17.906 -14.703 1 86.25 151 VAL B C 1
ATOM 6788 O O . VAL B 1 151 ? -12.867 -17.328 -14.789 1 86.25 151 VAL B O 1
ATOM 6791 N N . VAL B 1 152 ? -14.875 -17.875 -15.648 1 86.94 152 VAL B N 1
ATOM 6792 C CA . VAL B 1 152 ? -14.672 -17.125 -16.875 1 86.94 152 VAL B CA 1
ATOM 6793 C C . VAL B 1 152 ? -14.492 -15.648 -16.562 1 86.94 152 VAL B C 1
ATOM 6795 O O . VAL B 1 152 ? -13.641 -14.969 -17.141 1 86.94 152 VAL B O 1
ATOM 6798 N N . GLY B 1 153 ? -15.281 -15.219 -15.68 1 88.12 153 GLY B N 1
ATOM 6799 C CA . GLY B 1 153 ? -15.172 -13.828 -15.273 1 88.12 153 GLY B CA 1
ATOM 6800 C C . GLY B 1 153 ? -13.828 -13.492 -14.641 1 88.12 153 GLY B C 1
ATOM 6801 O O . GLY B 1 153 ? -13.227 -12.469 -14.953 1 88.12 153 GLY B O 1
ATOM 6802 N N . PHE B 1 154 ? -13.375 -14.352 -13.883 1 90 154 PHE B N 1
ATOM 6803 C CA . PHE B 1 154 ? -12.094 -14.203 -13.211 1 90 154 PHE B CA 1
ATOM 6804 C C . PHE B 1 154 ? -10.953 -14.148 -14.227 1 90 154 PHE B C 1
ATOM 6806 O O . PHE B 1 154 ? -10.086 -13.281 -14.141 1 90 154 PHE B O 1
ATOM 6813 N N . THR B 1 155 ? -10.945 -15.016 -15.062 1 93.38 155 THR B N 1
ATOM 6814 C CA . THR B 1 155 ? -9.875 -15.148 -16.047 1 93.38 155 THR B CA 1
ATOM 6815 C C . THR B 1 155 ? -9.914 -13.984 -17.031 1 93.38 155 THR B C 1
ATOM 6817 O O . THR B 1 155 ? -8.867 -13.5 -17.469 1 93.38 155 THR B O 1
ATOM 6820 N N . PHE B 1 156 ? -11.055 -13.555 -17.328 1 94.81 156 PHE B N 1
ATOM 6821 C CA . PHE B 1 156 ? -11.234 -12.414 -18.234 1 94.81 156 PHE B CA 1
ATOM 6822 C C . PHE B 1 156 ? -10.594 -11.164 -17.641 1 94.81 156 PHE B C 1
ATOM 6824 O O . PHE B 1 156 ? -9.828 -10.469 -18.312 1 94.81 156 PHE B O 1
ATOM 6831 N N . TRP B 1 157 ? -10.891 -10.953 -16.406 1 94.06 157 TRP B N 1
ATOM 6832 C CA . TRP B 1 157 ? -10.312 -9.797 -15.734 1 94.06 157 TRP B CA 1
ATOM 6833 C C . TRP B 1 157 ? -8.797 -9.93 -15.625 1 94.06 157 TRP B C 1
ATOM 6835 O O . TRP B 1 157 ? -8.07 -8.945 -15.805 1 94.06 157 TRP B O 1
ATOM 6845 N N . ALA B 1 158 ? -8.328 -11.086 -15.32 1 95.31 158 ALA B N 1
ATOM 6846 C CA . ALA B 1 158 ? -6.891 -11.297 -15.195 1 95.31 158 ALA B CA 1
ATOM 6847 C C . ALA B 1 158 ? -6.18 -10.969 -16.5 1 95.31 158 ALA B C 1
ATOM 6849 O O . ALA B 1 158 ? -5.156 -10.281 -16.5 1 95.31 158 ALA B O 1
ATOM 6850 N N . GLY B 1 159 ? -6.773 -11.445 -17.578 1 96.81 159 GLY B N 1
ATOM 6851 C CA . GLY B 1 159 ? -6.199 -11.156 -18.891 1 96.81 159 GLY B CA 1
ATOM 6852 C C . GLY B 1 159 ? -6.23 -9.68 -19.234 1 96.81 159 GLY B C 1
ATOM 6853 O O . GLY B 1 159 ? -5.238 -9.133 -19.719 1 96.81 159 GLY B O 1
ATOM 6854 N N . LEU B 1 160 ? -7.293 -9.078 -18.953 1 95.94 160 LEU B N 1
ATOM 6855 C CA . LEU B 1 160 ? -7.445 -7.656 -19.266 1 95.94 160 LEU B CA 1
ATOM 6856 C C . LEU B 1 160 ? -6.473 -6.816 -18.438 1 95.94 160 LEU B C 1
ATOM 6858 O O . LEU B 1 160 ? -5.895 -5.852 -18.953 1 95.94 160 LEU B O 1
ATOM 6862 N N . PHE B 1 161 ? -6.371 -7.148 -17.234 1 95.12 161 PHE B N 1
ATOM 6863 C CA . PHE B 1 161 ? -5.457 -6.418 -16.359 1 95.12 161 PHE B CA 1
ATOM 6864 C C . PHE B 1 161 ? -4.02 -6.559 -16.844 1 95.12 161 PHE B C 1
ATOM 6866 O O . PHE B 1 161 ? -3.256 -5.594 -16.844 1 95.12 161 PHE B O 1
ATOM 6873 N N . GLN B 1 162 ? -3.65 -7.727 -17.203 1 96.5 162 GLN B N 1
ATOM 6874 C CA . GLN B 1 162 ? -2.291 -7.961 -17.688 1 96.5 162 GLN B CA 1
ATOM 6875 C C . GLN B 1 162 ? -2.035 -7.223 -18.984 1 96.5 162 GLN B C 1
ATOM 6877 O O . GLN B 1 162 ? -0.96 -6.652 -19.188 1 96.5 162 GLN B O 1
ATOM 6882 N N . LEU B 1 163 ? -2.979 -7.199 -19.812 1 95.38 163 LEU B N 1
ATOM 6883 C CA . LEU B 1 163 ? -2.844 -6.453 -21.062 1 95.38 163 LEU B CA 1
ATOM 6884 C C . LEU B 1 163 ? -2.793 -4.953 -20.797 1 95.38 163 LEU B C 1
ATOM 6886 O O . LEU B 1 163 ? -2.049 -4.223 -21.453 1 95.38 163 LEU B O 1
ATOM 6890 N N . ALA B 1 164 ? -3.578 -4.547 -19.875 1 92.5 164 ALA B N 1
ATOM 6891 C CA . ALA B 1 164 ? -3.543 -3.139 -19.484 1 92.5 164 ALA B CA 1
ATOM 6892 C C . ALA B 1 164 ? -2.178 -2.762 -18.906 1 92.5 164 ALA B C 1
ATOM 6894 O O . ALA B 1 164 ? -1.66 -1.678 -19.188 1 92.5 164 ALA B O 1
ATOM 6895 N N . MET B 1 165 ? -1.657 -3.629 -18.125 1 90.19 165 MET B N 1
ATOM 6896 C CA . MET B 1 165 ? -0.324 -3.391 -17.578 1 90.19 165 MET B CA 1
ATOM 6897 C C . MET B 1 165 ? 0.704 -3.24 -18.688 1 90.19 165 MET B C 1
ATOM 6899 O O . MET B 1 165 ? 1.587 -2.385 -18.625 1 90.19 165 MET B O 1
ATOM 6903 N N . ALA B 1 166 ? 0.586 -4.062 -19.672 1 90.44 166 ALA B N 1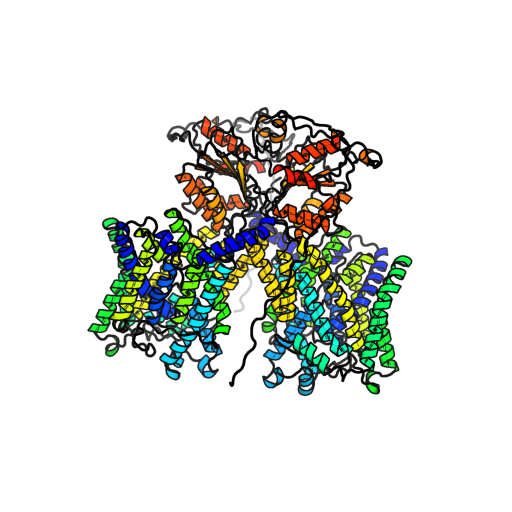
ATOM 6904 C CA . ALA B 1 166 ? 1.506 -3.996 -20.797 1 90.44 166 ALA B CA 1
ATOM 6905 C C . ALA B 1 166 ? 1.294 -2.715 -21.609 1 90.44 166 ALA B C 1
ATOM 6907 O O . ALA B 1 166 ? 2.26 -2.059 -22 1 90.44 166 ALA B O 1
ATOM 6908 N N . LEU B 1 167 ? 0.064 -2.41 -21.781 1 86.94 167 LEU B N 1
ATOM 6909 C CA . LEU B 1 167 ? -0.29 -1.25 -22.594 1 86.94 167 LEU B CA 1
ATOM 6910 C C . LEU B 1 167 ? 0.166 0.041 -21.922 1 86.94 167 LEU B C 1
ATOM 6912 O O . LEU B 1 167 ? 0.643 0.96 -22.594 1 86.94 167 LEU B O 1
ATOM 6916 N N . PHE B 1 168 ? 0.058 0.067 -20.578 1 82.25 168 PHE B N 1
ATOM 6917 C CA . PHE B 1 168 ? 0.396 1.284 -19.844 1 82.25 168 PHE B CA 1
ATOM 6918 C C . PHE B 1 168 ? 1.812 1.207 -19.281 1 82.25 168 PHE B C 1
ATOM 6920 O O . PHE B 1 168 ? 2.201 2.023 -18.453 1 82.25 168 PHE B O 1
ATOM 6927 N N . CYS B 1 169 ? 2.572 0.22 -19.625 1 81.75 169 CYS B N 1
ATOM 6928 C CA . CYS B 1 169 ? 3.971 0.044 -19.25 1 81.75 169 CYS B CA 1
ATOM 6929 C C . CYS B 1 169 ? 4.121 -0.04 -17.734 1 81.75 169 CYS B C 1
ATOM 6931 O O . CYS B 1 169 ? 4.98 0.624 -17.156 1 81.75 169 CYS B O 1
ATOM 6933 N N . LEU B 1 170 ? 3.203 -0.762 -17.172 1 83.56 170 LEU B N 1
ATOM 6934 C CA . LEU B 1 170 ? 3.25 -0.969 -15.727 1 83.56 170 LEU B CA 1
ATOM 6935 C C . LEU B 1 170 ? 4.016 -2.244 -15.391 1 83.56 170 LEU B C 1
ATOM 6937 O O . LEU B 1 170 ? 3.568 -3.037 -14.555 1 83.56 170 LEU B O 1
ATOM 6941 N N . GLN B 1 171 ? 5.121 -2.457 -16.047 1 83.12 171 GLN B N 1
ATOM 6942 C CA . GLN B 1 171 ? 5.957 -3.631 -15.836 1 83.12 171 GLN B CA 1
ATOM 6943 C C . GLN B 1 171 ? 6.465 -3.684 -14.398 1 83.12 171 GLN B C 1
ATOM 6945 O O . GLN B 1 171 ? 6.613 -4.766 -13.82 1 83.12 171 GLN B O 1
ATOM 6950 N N . PRO B 1 172 ? 6.652 -2.527 -13.758 1 80.62 172 PRO B N 1
ATOM 6951 C CA . PRO B 1 172 ? 7.164 -2.551 -12.383 1 80.62 172 PRO B CA 1
ATOM 6952 C C . PRO B 1 172 ? 6.195 -3.207 -11.398 1 80.62 172 PRO B C 1
ATOM 6954 O O . PRO B 1 172 ? 6.605 -3.66 -10.328 1 80.62 172 PRO B O 1
ATOM 6957 N N . LEU B 1 173 ? 4.984 -3.318 -11.805 1 85.94 173 LEU B N 1
ATOM 6958 C CA . LEU B 1 173 ? 3.998 -3.957 -10.945 1 85.94 173 LEU B CA 1
ATOM 6959 C C . LEU B 1 173 ? 4.27 -5.453 -10.82 1 85.94 173 LEU B C 1
ATOM 6961 O O . LEU B 1 173 ? 3.809 -6.098 -9.875 1 85.94 173 LEU B O 1
ATOM 6965 N N . SER B 1 174 ? 4.992 -5.957 -11.766 1 86.75 174 SER B N 1
ATOM 6966 C CA . SER B 1 174 ? 5.297 -7.383 -11.742 1 86.75 174 SER B CA 1
ATOM 6967 C C . SER B 1 174 ? 6.289 -7.719 -10.633 1 86.75 174 SER B C 1
ATOM 6969 O O . SER B 1 174 ? 6.402 -8.875 -10.227 1 86.75 174 SER B O 1
ATOM 6971 N N . LYS B 1 175 ? 6.965 -6.691 -10.055 1 85.5 175 LYS B N 1
ATOM 6972 C CA . LYS B 1 175 ? 7.977 -6.898 -9.031 1 85.5 175 LYS B CA 1
ATOM 6973 C C . LYS B 1 175 ? 7.449 -6.52 -7.648 1 85.5 175 LYS B C 1
ATOM 6975 O O . LYS B 1 175 ? 8.195 -6.516 -6.672 1 85.5 175 LYS B O 1
ATOM 6980 N N . ILE B 1 176 ? 6.234 -6.273 -7.594 1 85.56 176 ILE B N 1
ATOM 6981 C CA . ILE B 1 176 ? 5.664 -5.77 -6.352 1 85.56 176 ILE B CA 1
ATOM 6982 C C . ILE B 1 176 ? 5.621 -6.891 -5.312 1 85.56 176 ILE B C 1
ATOM 6984 O O . ILE B 1 176 ? 5.676 -6.629 -4.109 1 85.56 176 ILE B O 1
ATOM 6988 N N . LEU B 1 177 ? 5.551 -8.148 -5.785 1 89.12 177 LEU B N 1
ATOM 6989 C CA . LEU B 1 177 ? 5.488 -9.289 -4.875 1 89.12 177 LEU B CA 1
ATOM 6990 C C . LEU B 1 177 ? 6.871 -9.906 -4.68 1 89.12 177 LEU B C 1
ATOM 6992 O O . LEU B 1 177 ? 7.355 -10.633 -5.547 1 89.12 177 LEU B O 1
ATOM 6996 N N . PRO B 1 178 ? 7.465 -9.703 -3.498 1 88.5 178 PRO B N 1
ATOM 6997 C CA . PRO B 1 178 ? 8.773 -10.32 -3.244 1 88.5 178 PRO B CA 1
ATOM 6998 C C . PRO B 1 178 ? 8.672 -11.828 -3.012 1 88.5 178 PRO B C 1
ATOM 7000 O O . PRO B 1 178 ? 7.574 -12.359 -2.828 1 88.5 178 PRO B O 1
ATOM 7003 N N . PHE B 1 179 ? 9.773 -12.477 -2.953 1 87.06 179 PHE B N 1
ATOM 7004 C CA . PHE B 1 179 ? 9.812 -13.922 -2.744 1 87.06 179 PHE B CA 1
ATOM 7005 C C . PHE B 1 179 ? 9.297 -14.281 -1.358 1 87.06 179 PHE B C 1
ATOM 7007 O O . PHE B 1 179 ? 8.688 -15.336 -1.174 1 87.06 179 PHE B O 1
ATOM 7014 N N . SER B 1 180 ? 9.477 -13.375 -0.449 1 89.62 180 SER B N 1
ATOM 7015 C CA . SER B 1 180 ? 9.055 -13.609 0.928 1 89.62 180 SER B CA 1
ATOM 7016 C C . SER B 1 180 ? 7.535 -13.625 1.045 1 89.62 180 SER B C 1
ATOM 7018 O O . SER B 1 180 ? 6.988 -14.086 2.051 1 89.62 180 SER B O 1
ATOM 7020 N N . VAL B 1 181 ? 6.879 -13.125 0.01 1 92.69 181 VAL B N 1
ATOM 7021 C CA . VAL B 1 181 ? 5.422 -13.172 -0.026 1 92.69 181 VAL B CA 1
ATOM 7022 C C . VAL B 1 181 ? 4.965 -14.273 -0.978 1 92.69 181 VAL B C 1
ATOM 7024 O O . VAL B 1 181 ? 4.035 -15.023 -0.666 1 92.69 181 VAL B O 1
ATOM 7027 N N . LEU B 1 182 ? 5.633 -14.438 -2.068 1 91.56 182 LEU B N 1
ATOM 7028 C CA . LEU B 1 182 ? 5.219 -15.359 -3.117 1 91.56 182 LEU B CA 1
ATOM 7029 C C . LEU B 1 182 ? 5.438 -16.812 -2.684 1 91.56 182 LEU B C 1
ATOM 7031 O O . LEU B 1 182 ? 4.598 -17.672 -2.943 1 91.56 182 LEU B O 1
ATOM 7035 N N . ASP B 1 183 ? 6.531 -17.062 -2.016 1 91.81 183 ASP B N 1
ATOM 7036 C CA . ASP B 1 183 ? 6.863 -18.438 -1.629 1 91.81 183 ASP B CA 1
ATOM 7037 C C . ASP B 1 183 ? 5.867 -18.969 -0.601 1 91.81 183 ASP B C 1
ATOM 7039 O O . ASP B 1 183 ? 5.285 -20.047 -0.792 1 91.81 183 ASP B O 1
ATOM 7043 N N . PRO B 1 184 ? 5.691 -18.25 0.471 1 93.88 184 PRO B N 1
ATOM 7044 C CA . PRO B 1 184 ? 4.707 -18.766 1.435 1 93.88 184 PRO B CA 1
ATOM 7045 C C . PRO B 1 184 ? 3.293 -18.797 0.865 1 93.88 184 PRO B C 1
ATOM 7047 O O . PRO B 1 184 ? 2.498 -19.672 1.241 1 93.88 184 PRO B O 1
ATOM 7050 N N . PHE B 1 185 ? 3.004 -17.906 0.042 1 93.56 185 PHE B N 1
ATOM 7051 C CA . PHE B 1 185 ? 1.71 -17.922 -0.629 1 93.56 185 PHE B CA 1
ATOM 7052 C C . PHE B 1 185 ? 1.548 -19.203 -1.443 1 93.56 185 PHE B C 1
ATOM 7054 O O . PHE B 1 185 ? 0.51 -19.859 -1.371 1 93.56 185 PHE B O 1
ATOM 7061 N N . ASN B 1 186 ? 2.523 -19.531 -2.232 1 92.19 186 ASN B N 1
ATOM 7062 C CA . ASN B 1 186 ? 2.521 -20.766 -3.006 1 92.19 186 ASN B CA 1
ATOM 7063 C C . ASN B 1 186 ? 2.406 -21.984 -2.102 1 92.19 186 ASN B C 1
ATOM 7065 O O . ASN B 1 186 ? 1.684 -22.938 -2.42 1 92.19 186 ASN B O 1
ATOM 7069 N N . CYS B 1 187 ? 3.092 -21.938 -1.043 1 93.44 187 CYS B N 1
ATOM 7070 C CA . CYS B 1 187 ? 3.047 -23.047 -0.084 1 93.44 187 CYS B CA 1
ATOM 7071 C C . CYS B 1 187 ? 1.651 -23.188 0.508 1 93.44 187 CYS B C 1
ATOM 7073 O O . CYS B 1 187 ? 1.142 -24.312 0.629 1 93.44 187 CYS B O 1
ATOM 7075 N N . ALA B 1 188 ? 1.1 -22.125 0.867 1 93.88 188 ALA B N 1
ATOM 7076 C CA . ALA B 1 188 ? -0.23 -22.156 1.472 1 93.88 188 ALA B CA 1
ATOM 7077 C C . ALA B 1 188 ? -1.277 -22.641 0.475 1 93.88 188 ALA B C 1
ATOM 7079 O O . ALA B 1 188 ? -2.18 -23.391 0.836 1 93.88 188 ALA B O 1
ATOM 7080 N N . CYS B 1 189 ? -1.182 -22.203 -0.759 1 92.94 189 CYS B N 1
ATOM 7081 C CA . CYS B 1 189 ? -2.107 -22.656 -1.793 1 92.94 189 CYS B CA 1
ATOM 7082 C C . CYS B 1 189 ? -1.978 -24.156 -2.023 1 92.94 189 CYS B C 1
ATOM 7084 O O . CYS B 1 189 ? -2.982 -24.844 -2.168 1 92.94 189 CYS B O 1
ATOM 7086 N N . SER B 1 190 ? -0.727 -24.609 -2.072 1 93.44 190 SER B N 1
ATOM 7087 C CA . SER B 1 190 ? -0.492 -26.031 -2.25 1 93.44 190 SER B CA 1
ATOM 7088 C C . SER B 1 190 ? -1.075 -26.844 -1.093 1 93.44 190 SER B C 1
ATOM 7090 O O . SER B 1 190 ? -1.712 -27.875 -1.308 1 93.44 190 SER B O 1
ATOM 7092 N N . LEU B 1 191 ? -0.88 -26.344 0.057 1 92.19 191 LEU B N 1
ATOM 7093 C CA . LEU B 1 191 ? -1.409 -27.016 1.231 1 92.19 191 LEU B CA 1
ATOM 7094 C C . LEU B 1 191 ? -2.934 -27.062 1.192 1 92.19 191 LEU B C 1
ATOM 7096 O O . LEU B 1 191 ? -3.535 -28.094 1.53 1 92.19 191 LEU B O 1
ATOM 7100 N N . GLN B 1 192 ? -3.48 -26.016 0.836 1 89.69 192 GLN B N 1
ATOM 7101 C CA . GLN B 1 192 ? -4.938 -25.953 0.752 1 89.69 192 GLN B CA 1
ATOM 7102 C C . GLN B 1 192 ? -5.473 -26.953 -0.259 1 89.69 192 GLN B C 1
ATOM 7104 O O . GLN B 1 192 ? -6.473 -27.625 -0.002 1 89.69 192 GLN B O 1
ATOM 7109 N N . ILE B 1 193 ? -4.867 -27.031 -1.428 1 90.5 193 ILE B N 1
ATOM 7110 C CA . ILE B 1 193 ? -5.309 -27.953 -2.465 1 90.5 193 ILE B CA 1
ATOM 7111 C C . ILE B 1 193 ? -5.113 -29.391 -1.987 1 90.5 193 ILE B C 1
ATOM 7113 O O . ILE B 1 193 ? -5.977 -30.25 -2.203 1 90.5 193 ILE B O 1
ATOM 7117 N N . ILE B 1 194 ? -4.012 -29.656 -1.341 1 92.44 194 ILE B N 1
ATOM 7118 C CA . ILE B 1 194 ? -3.732 -30.984 -0.815 1 92.44 194 ILE B CA 1
ATOM 7119 C C . ILE B 1 194 ? -4.828 -31.391 0.168 1 92.44 194 ILE B C 1
ATOM 7121 O O . ILE B 1 194 ? -5.34 -32.5 0.11 1 92.44 194 ILE B O 1
ATOM 7125 N N . LEU B 1 195 ? -5.266 -30.5 0.98 1 87.88 195 LEU B N 1
ATOM 7126 C CA . LEU B 1 195 ? -6.285 -30.781 1.985 1 87.88 195 LEU B CA 1
ATOM 7127 C C . LEU B 1 195 ? -7.629 -31.078 1.328 1 87.88 195 LEU B C 1
ATOM 7129 O O . LEU B 1 195 ? -8.359 -31.969 1.768 1 87.88 195 LEU B O 1
ATOM 7133 N N . VAL B 1 196 ? -7.922 -30.406 0.316 1 84.19 196 VAL B N 1
ATOM 7134 C CA . VAL B 1 196 ? -9.211 -30.562 -0.347 1 84.19 196 VAL B CA 1
ATOM 7135 C C . VAL B 1 196 ? -9.219 -31.859 -1.166 1 84.19 196 VAL B C 1
ATOM 7137 O O . VAL B 1 196 ? -10.281 -32.406 -1.454 1 84.19 196 VAL B O 1
ATOM 7140 N N . GLN B 1 197 ? -8.031 -32.312 -1.506 1 88.69 197 GLN B N 1
ATOM 7141 C CA . GLN B 1 197 ? -7.941 -33.5 -2.342 1 88.69 197 GLN B CA 1
ATOM 7142 C C . GLN B 1 197 ? -7.969 -34.781 -1.493 1 88.69 197 GLN B C 1
ATOM 7144 O O . GLN B 1 197 ? -8.195 -35.875 -2.012 1 88.69 197 GLN B O 1
ATOM 7149 N N . ILE B 1 198 ? -7.875 -34.688 -0.219 1 89.06 198 ILE B N 1
ATOM 7150 C CA . ILE B 1 198 ? -7.812 -35.875 0.659 1 89.06 198 ILE B CA 1
ATOM 7151 C C . ILE B 1 198 ? -9.133 -36.625 0.598 1 89.06 198 ILE B C 1
ATOM 7153 O O . ILE B 1 198 ? -9.141 -37.875 0.495 1 89.06 198 ILE B O 1
ATOM 7157 N N . PRO B 1 199 ? -10.297 -35.969 0.635 1 86.38 199 PRO B N 1
ATOM 7158 C CA . PRO B 1 199 ? -11.555 -36.719 0.519 1 86.38 199 PRO B CA 1
ATOM 7159 C C . PRO B 1 199 ? -11.664 -37.5 -0.794 1 86.38 199 PRO B C 1
ATOM 7161 O O . PRO B 1 199 ? -12.188 -38.625 -0.815 1 86.38 199 PRO B O 1
ATOM 7164 N N . ASN B 1 200 ? -11.141 -36.906 -1.867 1 86.69 200 ASN B N 1
ATOM 7165 C CA . ASN B 1 200 ? -11.164 -37.594 -3.158 1 86.69 200 ASN B CA 1
ATOM 7166 C C . ASN B 1 200 ? -10.25 -38.812 -3.168 1 86.69 200 ASN B C 1
ATOM 7168 O O . ASN B 1 200 ? -10.547 -39.812 -3.832 1 86.69 200 ASN B O 1
ATOM 7172 N N . MET B 1 201 ? -9.195 -38.719 -2.48 1 90.75 201 MET B N 1
ATOM 7173 C CA . MET B 1 201 ? -8.266 -39.812 -2.373 1 90.75 201 MET B CA 1
ATOM 7174 C C . MET B 1 201 ? -8.898 -40.969 -1.602 1 90.75 201 MET B C 1
ATOM 7176 O O . MET B 1 201 ? -8.633 -42.156 -1.896 1 90.75 201 MET B O 1
ATOM 7180 N N . LEU B 1 202 ? -9.836 -40.562 -0.648 1 88.62 202 LEU B N 1
ATOM 7181 C CA . LEU B 1 202 ? -10.453 -41.562 0.215 1 88.62 202 LEU B CA 1
ATOM 7182 C C . LEU B 1 202 ? -11.812 -42 -0.33 1 88.62 202 LEU B C 1
ATOM 7184 O O . LEU B 1 202 ? -12.438 -42.938 0.185 1 88.62 202 LEU B O 1
ATOM 7188 N N . GLY B 1 203 ? -12.211 -41.344 -1.371 1 83.75 203 GLY B N 1
ATOM 7189 C CA . GLY B 1 203 ? -13.492 -41.688 -1.968 1 83.75 203 GLY B CA 1
ATOM 7190 C C . GLY B 1 203 ? -14.672 -41.156 -1.166 1 83.75 203 GLY B C 1
ATOM 7191 O O . GLY B 1 203 ? -15.727 -41.781 -1.121 1 83.75 203 GLY B O 1
ATOM 7192 N N . ILE B 1 204 ? -14.414 -40.156 -0.36 1 77.69 204 ILE B N 1
ATOM 7193 C CA . ILE B 1 204 ? -15.469 -39.562 0.46 1 77.69 204 ILE B CA 1
ATOM 7194 C C . ILE B 1 204 ? -16.062 -38.344 -0.254 1 77.69 204 ILE B C 1
ATOM 7196 O O . ILE B 1 204 ? -15.352 -37.656 -0.975 1 77.69 204 ILE B O 1
ATOM 7200 N N . GLY B 1 205 ? -17.328 -38.219 -0.321 1 64.06 205 GLY B N 1
ATOM 7201 C CA . GLY B 1 205 ? -17.953 -37.031 -0.895 1 64.06 205 GLY B CA 1
ATOM 7202 C C . GLY B 1 205 ? -17.609 -35.75 -0.156 1 64.06 205 GLY B C 1
ATOM 7203 O O . GLY B 1 205 ? -17.453 -35.75 1.067 1 64.06 205 GLY B O 1
ATOM 7204 N N . LEU B 1 206 ? -17.016 -34.719 -0.896 1 59.91 206 LEU B N 1
ATOM 7205 C CA . LEU B 1 206 ? -16.5 -33.469 -0.327 1 59.91 206 LEU B CA 1
ATOM 7206 C C . LEU B 1 206 ? -17.641 -32.531 0.065 1 59.91 206 LEU B C 1
ATOM 7208 O O . LEU B 1 206 ? -18.531 -32.281 -0.743 1 59.91 206 LEU B O 1
ATOM 7212 N N . ASP B 1 207 ? -17.906 -32.344 1.447 1 57 207 ASP B N 1
ATOM 7213 C CA . ASP B 1 207 ? -18.672 -31.156 1.846 1 57 207 ASP B CA 1
ATOM 7214 C C . ASP B 1 207 ? -17.781 -29.922 1.929 1 57 207 ASP B C 1
ATOM 7216 O O . ASP B 1 207 ? -16.734 -29.938 2.584 1 57 207 ASP B O 1
ATOM 7220 N N . ARG B 1 208 ? -17.734 -29.125 0.863 1 56.78 208 ARG B N 1
ATOM 7221 C CA . ARG B 1 208 ? -16.828 -27.969 0.896 1 56.78 208 ARG B CA 1
ATOM 7222 C C . ARG B 1 208 ? -17.297 -26.922 1.896 1 56.78 208 ARG B C 1
ATOM 7224 O O . ARG B 1 208 ? -18.484 -26.625 1.97 1 56.78 208 ARG B O 1
ATOM 7231 N N . PHE B 1 209 ? -16.422 -26.672 2.885 1 60.44 209 PHE B N 1
ATOM 7232 C CA . PHE B 1 209 ? -16.656 -25.656 3.916 1 60.44 209 PHE B CA 1
ATOM 7233 C C . PHE B 1 209 ? -16.156 -24.297 3.465 1 60.44 209 PHE B C 1
ATOM 7235 O O . PHE B 1 209 ? -15.211 -24.203 2.68 1 60.44 209 PHE B O 1
ATOM 7242 N N . TYR B 1 210 ? -17.109 -23.375 3.654 1 60.31 210 TYR B N 1
ATOM 7243 C CA . TYR B 1 210 ? -16.734 -22 3.326 1 60.31 210 TYR B CA 1
ATOM 7244 C C . TYR B 1 210 ? -16.562 -21.156 4.586 1 60.31 210 TYR B C 1
ATOM 7246 O O . TYR B 1 210 ? -17.078 -21.516 5.652 1 60.31 210 TYR B O 1
ATOM 7254 N N . GLY B 1 211 ? -15.617 -20.141 4.605 1 59 211 GLY B N 1
ATOM 7255 C CA . GLY B 1 211 ? -15.492 -19.203 5.711 1 59 211 GLY B CA 1
ATOM 7256 C C . GLY B 1 211 ? -14.164 -19.312 6.441 1 59 211 GLY B C 1
ATOM 7257 O O . GLY B 1 211 ? -13.227 -19.938 5.941 1 59 211 GLY B O 1
ATOM 7258 N N . LEU B 1 212 ? -13.984 -18.672 7.562 1 61.16 212 LEU B N 1
ATOM 7259 C CA . LEU B 1 212 ? -12.758 -18.562 8.336 1 61.16 212 LEU B CA 1
ATOM 7260 C C . LEU B 1 212 ? -12.32 -19.906 8.883 1 61.16 212 LEU B C 1
ATOM 7262 O O . LEU B 1 212 ? -11.117 -20.188 8.984 1 61.16 212 LEU B O 1
ATOM 7266 N N . ASN B 1 213 ? -13.234 -20.859 9.039 1 67.69 213 ASN B N 1
ATOM 7267 C CA . ASN B 1 213 ? -12.883 -22.125 9.656 1 67.69 213 ASN B CA 1
ATOM 7268 C C . ASN B 1 213 ? -13.047 -23.281 8.672 1 67.69 213 ASN B C 1
ATOM 7270 O O . ASN B 1 213 ? -13.328 -24.422 9.086 1 67.69 213 ASN B O 1
ATOM 7274 N N . LYS B 1 214 ? -12.742 -22.984 7.547 1 73.06 214 LYS B N 1
ATOM 7275 C CA . LYS B 1 214 ? -13.016 -24 6.523 1 73.06 214 LYS B CA 1
ATOM 7276 C C . LYS B 1 214 ? -12.039 -25.172 6.633 1 73.06 214 LYS B C 1
ATOM 7278 O O . LYS B 1 214 ? -12.438 -26.328 6.512 1 73.06 214 LYS B O 1
ATOM 7283 N N . HIS B 1 215 ? -10.789 -24.891 6.898 1 77.12 215 HIS B N 1
ATOM 7284 C CA . HIS B 1 215 ? -9.781 -25.938 6.93 1 77.12 215 HIS B CA 1
ATOM 7285 C C . HIS B 1 215 ? -9.93 -26.812 8.18 1 77.12 215 HIS B C 1
ATOM 7287 O O . HIS B 1 215 ? -9.734 -28.016 8.125 1 77.12 215 HIS B O 1
ATOM 7293 N N . ILE B 1 216 ? -10.328 -26.094 9.211 1 77.5 216 ILE B N 1
ATOM 7294 C CA . ILE B 1 216 ? -10.508 -26.828 10.453 1 77.5 216 ILE B CA 1
ATOM 7295 C C . ILE B 1 216 ? -11.727 -27.75 10.336 1 77.5 216 ILE B C 1
ATOM 7297 O O . ILE B 1 216 ? -11.68 -28.906 10.758 1 77.5 216 ILE B O 1
ATOM 7301 N N . ASN B 1 217 ? -12.734 -27.219 9.758 1 77.94 217 ASN B N 1
ATOM 7302 C CA . ASN B 1 217 ? -13.945 -28.031 9.57 1 77.94 217 ASN B CA 1
ATOM 7303 C C . ASN B 1 217 ? -13.695 -29.203 8.625 1 77.94 217 ASN B C 1
ATOM 7305 O O . ASN B 1 217 ? -14.258 -30.281 8.812 1 77.94 217 ASN B O 1
ATOM 7309 N N . LEU B 1 218 ? -12.883 -28.969 7.664 1 79.62 218 LEU B N 1
ATOM 7310 C CA . LEU B 1 218 ? -12.539 -30.031 6.727 1 79.62 218 LEU B CA 1
ATOM 7311 C C . LEU B 1 218 ? -11.773 -31.141 7.426 1 79.62 218 LEU B C 1
ATOM 7313 O O . LEU B 1 218 ? -12.047 -32.312 7.191 1 79.62 218 LEU B O 1
ATOM 7317 N N . ILE B 1 219 ? -10.867 -30.781 8.297 1 82.06 219 ILE B N 1
ATOM 7318 C CA . ILE B 1 219 ? -10.07 -31.766 9.016 1 82.06 219 ILE B CA 1
ATOM 7319 C C . ILE B 1 219 ? -10.969 -32.562 9.969 1 82.06 219 ILE B C 1
ATOM 7321 O O . ILE B 1 219 ? -10.828 -33.781 10.086 1 82.06 219 ILE B O 1
ATOM 7325 N N . ILE B 1 220 ? -11.883 -31.859 10.555 1 80.44 220 ILE B N 1
ATOM 7326 C CA . ILE B 1 220 ? -12.812 -32.531 11.461 1 80.44 220 ILE B CA 1
ATOM 7327 C C . ILE B 1 220 ? -13.703 -33.5 10.68 1 80.44 220 ILE B C 1
ATOM 7329 O O . ILE B 1 220 ? -13.938 -34.625 11.109 1 80.44 220 ILE B O 1
ATOM 7333 N N . MET B 1 221 ? -14.109 -33.031 9.562 1 78.75 221 MET B N 1
ATOM 7334 C CA . MET B 1 221 ? -14.953 -33.875 8.719 1 78.75 221 MET B CA 1
ATOM 7335 C C . MET B 1 221 ? -14.203 -35.125 8.273 1 78.75 221 MET B C 1
ATOM 7337 O O . MET B 1 221 ? -14.781 -36.219 8.211 1 78.75 221 MET B O 1
ATOM 7341 N N . LEU B 1 222 ? -12.977 -35 7.977 1 81.31 222 LEU B N 1
ATOM 7342 C CA . LEU B 1 222 ? -12.156 -36.125 7.52 1 81.31 222 LEU B CA 1
ATOM 7343 C C . LEU B 1 222 ? -12.031 -37.188 8.602 1 81.31 222 LEU B C 1
ATOM 7345 O O . LEU B 1 222 ? -12.086 -38.375 8.305 1 81.31 222 LEU B O 1
ATOM 7349 N N . PHE B 1 223 ? -11.961 -36.719 9.797 1 81.88 223 PHE B N 1
ATOM 7350 C CA . PHE B 1 223 ? -11.844 -37.656 10.898 1 81.88 223 PHE B CA 1
ATOM 7351 C C . PHE B 1 223 ? -13.18 -38.312 11.188 1 81.88 223 PHE B C 1
ATOM 7353 O O . PHE B 1 223 ? -13.227 -39.5 11.539 1 81.88 223 PHE B O 1
ATOM 7360 N N . GLN B 1 224 ? -14.203 -37.594 10.953 1 80.69 224 GLN B N 1
ATOM 7361 C CA . GLN B 1 224 ? -15.539 -38.125 11.234 1 80.69 224 GLN B CA 1
ATOM 7362 C C . GLN B 1 224 ? -15.984 -39.094 10.148 1 80.69 224 GLN B C 1
ATOM 7364 O O . GLN B 1 224 ? -16.688 -40.062 10.43 1 80.69 224 GLN B O 1
ATOM 7369 N N . GLN B 1 225 ? -15.555 -38.812 8.953 1 80.5 225 GLN B N 1
ATOM 7370 C CA . GLN B 1 225 ? -16.031 -39.625 7.844 1 80.5 225 GLN B CA 1
ATOM 7371 C C . GLN B 1 225 ? -14.984 -40.656 7.414 1 80.5 225 GLN B C 1
ATOM 7373 O O . GLN B 1 225 ? -15.141 -41.344 6.395 1 80.5 225 GLN B O 1
ATOM 7378 N N . ALA B 1 226 ? -13.969 -40.75 8.133 1 78.56 226 ALA B N 1
ATOM 7379 C CA . ALA B 1 226 ? -12.883 -41.656 7.812 1 78.56 226 ALA B CA 1
ATOM 7380 C C . ALA B 1 226 ? -13.398 -43.094 7.719 1 78.56 226 ALA B C 1
ATOM 7382 O O . ALA B 1 226 ? -12.883 -43.906 6.938 1 78.56 226 ALA B O 1
ATOM 7383 N N . LYS B 1 227 ? -14.516 -43.312 8.359 1 78.94 227 LYS B N 1
ATOM 7384 C CA . LYS B 1 227 ? -15.078 -44.656 8.375 1 78.94 227 LYS B CA 1
ATOM 7385 C C . LYS B 1 227 ? -15.844 -44.969 7.082 1 78.94 227 LYS B C 1
ATOM 7387 O O . LYS B 1 227 ? -16.016 -46.125 6.703 1 78.94 227 LYS B O 1
ATOM 7392 N N . LYS B 1 228 ? -16.203 -43.938 6.422 1 79.25 228 LYS B N 1
ATOM 7393 C CA . LYS B 1 228 ? -16.969 -44.094 5.188 1 79.25 228 LYS B CA 1
ATOM 7394 C C . LYS B 1 228 ? -16.047 -44.094 3.971 1 79.25 228 LYS B C 1
ATOM 7396 O O . LYS B 1 228 ? -16.516 -44.031 2.832 1 79.25 228 LYS B O 1
ATOM 7401 N N . ALA B 1 229 ? -14.82 -44.281 4.207 1 82.25 229 ALA B N 1
ATOM 7402 C CA . ALA B 1 229 ? -13.859 -44.25 3.105 1 82.25 229 ALA B CA 1
ATOM 7403 C C . ALA B 1 229 ? -14.031 -45.5 2.205 1 82.25 229 ALA B C 1
ATOM 7405 O O . ALA B 1 229 ? -14.273 -46.594 2.691 1 82.25 229 ALA B O 1
ATOM 7406 N N . GLY B 1 230 ? -14.094 -45.188 0.849 1 80.81 230 GLY B N 1
ATOM 7407 C CA . GLY B 1 230 ? -14.133 -46.281 -0.102 1 80.81 230 GLY B CA 1
ATOM 7408 C 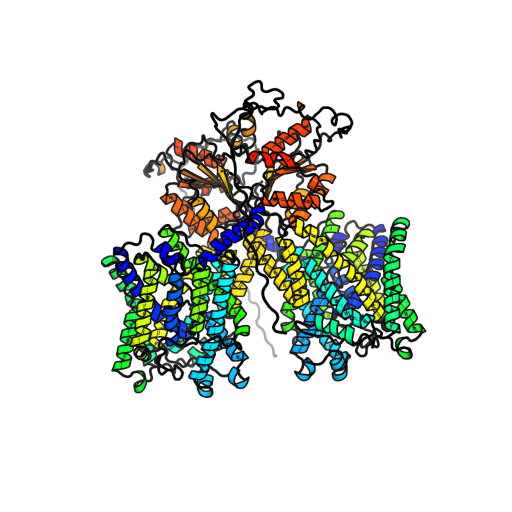C . GLY B 1 230 ? -12.859 -47.125 -0.116 1 80.81 230 GLY B C 1
ATOM 7409 O O . GLY B 1 230 ? -11.773 -46.594 -0.35 1 80.81 230 GLY B O 1
ATOM 7410 N N . GLY B 1 231 ? -12.945 -48.344 0.241 1 84.94 231 GLY B N 1
ATOM 7411 C CA . GLY B 1 231 ? -11.789 -49.219 0.335 1 84.94 231 GLY B CA 1
ATOM 7412 C C . GLY B 1 231 ? -10.969 -49.25 -0.941 1 84.94 231 GLY B C 1
ATOM 7413 O O . GLY B 1 231 ? -9.742 -49.156 -0.904 1 84.94 231 GLY B O 1
ATOM 7414 N N . LEU B 1 232 ? -11.672 -49.312 -2.039 1 90.81 232 LEU B N 1
ATOM 7415 C CA . LEU B 1 232 ? -10.969 -49.438 -3.312 1 90.81 232 LEU B CA 1
ATOM 7416 C C . LEU B 1 232 ? -10.352 -48.125 -3.725 1 90.81 232 LEU B C 1
ATOM 7418 O O . LEU B 1 232 ? -9.281 -48.094 -4.332 1 90.81 232 LEU B O 1
ATOM 7422 N N . ASP B 1 233 ? -11.016 -47.031 -3.455 1 92.62 233 ASP B N 1
ATOM 7423 C CA . ASP B 1 233 ? -10.461 -45.719 -3.734 1 92.62 233 ASP B CA 1
ATOM 7424 C C . ASP B 1 233 ? -9.172 -45.469 -2.939 1 92.62 233 ASP B C 1
ATOM 7426 O O . ASP B 1 233 ? -8.188 -44.969 -3.475 1 92.62 233 ASP B O 1
ATOM 7430 N N . THR B 1 234 ? -9.211 -45.875 -1.723 1 92.81 234 THR B N 1
ATOM 7431 C CA . THR B 1 234 ? -8.047 -45.719 -0.86 1 92.81 234 THR B CA 1
ATOM 7432 C C . THR B 1 234 ? -6.887 -46.594 -1.346 1 92.81 234 THR B C 1
ATOM 7434 O O . THR B 1 234 ? -5.73 -46.156 -1.31 1 92.81 234 THR B O 1
ATOM 7437 N N . LEU B 1 235 ? -7.285 -47.688 -1.799 1 94.06 235 LEU B N 1
ATOM 7438 C CA . LEU B 1 235 ? -6.262 -48.594 -2.305 1 94.06 235 LEU B CA 1
ATOM 7439 C C . LEU B 1 235 ? -5.629 -48.031 -3.576 1 94.06 235 LEU B C 1
ATOM 7441 O O . LEU B 1 235 ? -4.406 -48.094 -3.74 1 94.06 235 LEU B O 1
ATOM 7445 N N . LEU B 1 236 ? -6.426 -47.625 -4.477 1 94.94 236 LEU B N 1
ATOM 7446 C CA . LEU B 1 236 ? -5.922 -47.031 -5.711 1 94.94 236 LEU B CA 1
ATOM 7447 C C . LEU B 1 236 ? -5.031 -45.844 -5.418 1 94.94 236 LEU B C 1
ATOM 7449 O O . LEU B 1 236 ? -4.012 -45.625 -6.082 1 94.94 236 LEU B O 1
ATOM 7453 N N . ALA B 1 237 ? -5.418 -45.062 -4.445 1 95.94 237 ALA B N 1
ATOM 7454 C CA . ALA B 1 237 ? -4.629 -43.875 -4.047 1 95.94 237 ALA B CA 1
ATOM 7455 C C . ALA B 1 237 ? -3.277 -44.312 -3.477 1 95.94 237 ALA B C 1
ATOM 7457 O O . ALA B 1 237 ? -2.242 -43.719 -3.824 1 95.94 237 ALA B O 1
ATOM 7458 N N . MET B 1 238 ? -3.283 -45.281 -2.65 1 95.94 238 MET B N 1
ATOM 7459 C CA . MET B 1 238 ? -2.055 -45.75 -2.027 1 95.94 238 MET B CA 1
ATOM 7460 C C . MET B 1 238 ? -1.119 -46.375 -3.064 1 95.94 238 MET B C 1
ATOM 7462 O O . MET B 1 238 ? 0.095 -46.188 -3.006 1 95.94 238 MET B O 1
ATOM 7466 N N . LEU B 1 239 ? -1.719 -47.094 -3.934 1 95.88 239 LEU B N 1
ATOM 7467 C CA . LEU B 1 239 ? -0.913 -47.688 -4.988 1 95.88 239 LEU B CA 1
ATOM 7468 C C . LEU B 1 239 ? -0.299 -46.625 -5.887 1 95.88 239 LEU B C 1
ATOM 7470 O O . LEU B 1 239 ? 0.875 -46.719 -6.254 1 95.88 239 LEU B O 1
ATOM 7474 N N . THR B 1 240 ? -1.131 -45.719 -6.281 1 95.94 240 THR B N 1
ATOM 7475 C CA . THR B 1 240 ? -0.64 -44.625 -7.105 1 95.94 240 THR B CA 1
ATOM 7476 C C . THR B 1 240 ? 0.48 -43.844 -6.395 1 95.94 240 THR B C 1
ATOM 7478 O O . THR B 1 240 ? 1.499 -43.531 -7.004 1 95.94 240 THR B O 1
ATOM 7481 N N . ALA B 1 241 ? 0.3 -43.562 -5.137 1 96.25 241 ALA B N 1
ATOM 7482 C CA . ALA B 1 241 ? 1.303 -42.844 -4.352 1 96.25 241 ALA B CA 1
ATOM 7483 C C . ALA B 1 241 ? 2.594 -43.656 -4.25 1 96.25 241 ALA B C 1
ATOM 7485 O O . ALA B 1 241 ? 3.688 -43.125 -4.449 1 96.25 241 ALA B O 1
ATOM 7486 N N . SER B 1 242 ? 2.438 -44.906 -3.947 1 95.88 242 SER B N 1
ATOM 7487 C CA . SER B 1 242 ? 3.598 -45.781 -3.758 1 95.88 242 SER B CA 1
ATOM 7488 C C . SER B 1 242 ? 4.402 -45.906 -5.047 1 95.88 242 SER B C 1
ATOM 7490 O O . SER B 1 242 ? 5.633 -45.844 -5.027 1 95.88 242 SER B O 1
ATOM 7492 N N . ILE B 1 243 ? 3.734 -46.062 -6.117 1 95.06 243 ILE B N 1
ATOM 7493 C CA . ILE B 1 243 ? 4.41 -46.25 -7.398 1 95.06 243 ILE B CA 1
ATOM 7494 C C . ILE B 1 243 ? 5.082 -44.938 -7.809 1 95.06 243 ILE B C 1
ATOM 7496 O O . ILE B 1 243 ? 6.215 -44.938 -8.297 1 95.06 243 ILE B O 1
ATOM 7500 N N . THR B 1 244 ? 4.371 -43.875 -7.637 1 93.38 244 THR B N 1
ATOM 7501 C CA . THR B 1 244 ? 4.918 -42.562 -8.008 1 93.38 244 THR B CA 1
ATOM 7502 C C . THR B 1 244 ? 6.152 -42.25 -7.172 1 93.38 244 THR B C 1
ATOM 7504 O O . THR B 1 244 ? 7.188 -41.844 -7.715 1 93.38 244 THR B O 1
ATOM 7507 N N . ILE B 1 245 ? 6.07 -42.406 -5.871 1 93 245 ILE B N 1
ATOM 7508 C CA . ILE B 1 245 ? 7.18 -42.094 -4.977 1 93 245 ILE B CA 1
ATOM 7509 C C . ILE B 1 245 ? 8.336 -43.062 -5.254 1 93 245 ILE B C 1
ATOM 7511 O O . ILE B 1 245 ? 9.5 -42.625 -5.301 1 93 245 ILE B O 1
ATOM 7515 N N . GLY B 1 246 ? 8.008 -44.312 -5.398 1 91.5 246 GLY B N 1
ATOM 7516 C CA . GLY B 1 246 ? 9.031 -45.312 -5.715 1 91.5 246 GLY B CA 1
ATOM 7517 C C . GLY B 1 246 ? 9.75 -45.031 -7.02 1 91.5 246 GLY B C 1
ATOM 7518 O O . GLY B 1 246 ? 10.977 -45.156 -7.098 1 91.5 246 GLY B O 1
ATOM 7519 N N . PHE B 1 247 ? 9.062 -44.719 -7.969 1 90.75 247 PHE B N 1
ATOM 7520 C CA . PHE B 1 247 ? 9.656 -44.406 -9.266 1 90.75 247 PHE B CA 1
ATOM 7521 C C . PHE B 1 247 ? 10.547 -43.156 -9.195 1 90.75 247 PHE B C 1
ATOM 7523 O O . PHE B 1 247 ? 11.641 -43.156 -9.75 1 90.75 247 PHE B O 1
ATOM 7530 N N . ARG B 1 248 ? 10.102 -42.125 -8.547 1 86.38 248 ARG B N 1
ATOM 7531 C CA . ARG B 1 248 ? 10.836 -40.875 -8.438 1 86.38 248 ARG B CA 1
ATOM 7532 C C . ARG B 1 248 ? 12.133 -41.031 -7.66 1 86.38 248 ARG B C 1
ATOM 7534 O O . ARG B 1 248 ? 13.148 -40.406 -7.98 1 86.38 248 ARG B O 1
ATOM 7541 N N . GLU B 1 249 ? 12.117 -41.844 -6.652 1 85 249 GLU B N 1
ATOM 7542 C CA . GLU B 1 249 ? 13.266 -41.969 -5.754 1 85 249 GLU B CA 1
ATOM 7543 C C . GLU B 1 249 ? 14.258 -43.031 -6.273 1 85 249 GLU B C 1
ATOM 7545 O O . GLU B 1 249 ? 15.477 -42.844 -6.141 1 85 249 GLU B O 1
ATOM 7550 N N . PHE B 1 250 ? 13.742 -44 -6.922 1 86.31 250 PHE B N 1
ATOM 7551 C CA . PHE B 1 250 ? 14.641 -45.125 -7.195 1 86.31 250 PHE B CA 1
ATOM 7552 C C . PHE B 1 250 ? 14.883 -45.281 -8.695 1 86.31 250 PHE B C 1
ATOM 7554 O O . PHE B 1 250 ? 15.977 -45.656 -9.117 1 86.31 250 PHE B O 1
ATOM 7561 N N . ILE B 1 251 ? 13.945 -45.062 -9.445 1 85.19 251 ILE B N 1
ATOM 7562 C CA . ILE B 1 251 ? 14.055 -45.406 -10.852 1 85.19 251 ILE B CA 1
ATOM 7563 C C . ILE B 1 251 ? 14.469 -44.188 -11.672 1 85.19 251 ILE B C 1
ATOM 7565 O O . ILE B 1 251 ? 15.359 -44.281 -12.516 1 85.19 251 ILE B O 1
ATOM 7569 N N . GLN B 1 252 ? 13.836 -43.094 -11.445 1 84.19 252 GLN B N 1
ATOM 7570 C CA . GLN B 1 252 ? 14.039 -41.906 -12.258 1 84.19 252 GLN B CA 1
ATOM 7571 C C . GLN B 1 252 ? 15.5 -41.438 -12.219 1 84.19 252 GLN B C 1
ATOM 7573 O O . GLN B 1 252 ? 16.094 -41.125 -13.25 1 84.19 252 GLN B O 1
ATOM 7578 N N . PRO B 1 253 ? 16.156 -41.375 -10.984 1 82.38 253 PRO B N 1
ATOM 7579 C CA . PRO B 1 253 ? 17.547 -40.969 -10.961 1 82.38 253 PRO B CA 1
ATOM 7580 C C . PRO B 1 253 ? 18.469 -41.906 -11.758 1 82.38 253 PRO B C 1
ATOM 7582 O O . PRO B 1 253 ? 19.406 -41.438 -12.422 1 82.38 253 PRO B O 1
ATOM 7585 N N . SER B 1 254 ? 18.219 -43.125 -11.742 1 82.19 254 SER B N 1
ATOM 7586 C CA . SER B 1 254 ? 19.016 -44.125 -12.477 1 82.19 254 SER B CA 1
ATOM 7587 C C . SER B 1 254 ? 18.797 -43.969 -13.984 1 82.19 254 SER B C 1
ATOM 7589 O O . SER B 1 254 ? 19.734 -44.125 -14.766 1 82.19 254 SER B O 1
ATOM 7591 N N . LEU B 1 255 ? 17.594 -43.75 -14.328 1 82.75 255 LEU B N 1
ATOM 7592 C CA . LEU B 1 255 ? 17.25 -43.594 -15.742 1 82.75 255 LEU B CA 1
ATOM 7593 C C . LEU B 1 255 ? 17.844 -42.312 -16.297 1 82.75 255 LEU B C 1
ATOM 7595 O O . LEU B 1 255 ? 18.297 -42.281 -17.453 1 82.75 255 LEU B O 1
ATOM 7599 N N . PHE B 1 256 ? 17.812 -41.219 -15.5 1 78.19 256 PHE B N 1
ATOM 7600 C CA . PHE B 1 256 ? 18.359 -39.938 -15.945 1 78.19 256 PHE B CA 1
ATOM 7601 C C . PHE B 1 256 ? 19.875 -40.062 -16.109 1 78.19 256 PHE B C 1
ATOM 7603 O O . PHE B 1 256 ? 20.453 -39.469 -17.031 1 78.19 256 PHE B O 1
ATOM 7610 N N . ARG B 1 257 ? 20.641 -40.656 -15.164 1 71.19 257 ARG B N 1
ATOM 7611 C CA . ARG B 1 257 ? 22.094 -40.812 -15.219 1 71.19 257 ARG B CA 1
ATOM 7612 C C . ARG B 1 257 ? 22.5 -41.656 -16.438 1 71.19 257 ARG B C 1
ATOM 7614 O O . ARG B 1 257 ? 23.516 -41.375 -17.078 1 71.19 257 ARG B O 1
ATOM 7621 N N . LYS B 1 258 ? 21.625 -42.656 -16.719 1 76.88 258 LYS B N 1
ATOM 7622 C CA . LYS B 1 258 ? 22 -43.625 -17.766 1 76.88 258 LYS B CA 1
ATOM 7623 C C . LYS B 1 258 ? 21.578 -43.125 -19.141 1 76.88 258 LYS B C 1
ATOM 7625 O O . LYS B 1 258 ? 22.359 -43.188 -20.094 1 76.88 258 LYS B O 1
ATOM 7630 N N . VAL B 1 259 ? 20.312 -42.688 -19.344 1 76.81 259 VAL B N 1
ATOM 7631 C CA . VAL B 1 259 ? 19.812 -42.375 -20.672 1 76.81 259 VAL B CA 1
ATOM 7632 C C . VAL B 1 259 ? 19.344 -40.938 -20.719 1 76.81 259 VAL B C 1
ATOM 7634 O O . VAL B 1 259 ? 18.938 -40.438 -21.781 1 76.81 259 VAL B O 1
ATOM 7637 N N . LYS B 1 260 ? 19.5 -40.125 -19.766 1 75.88 260 LYS B N 1
ATOM 7638 C CA . LYS B 1 260 ? 19.109 -38.719 -19.688 1 75.88 260 LYS B CA 1
ATOM 7639 C C . LYS B 1 260 ? 17.656 -38.531 -20.094 1 75.88 260 LYS B C 1
ATOM 7641 O O . LYS B 1 260 ? 17.312 -37.625 -20.844 1 75.88 260 LYS B O 1
ATOM 7646 N N . LEU B 1 261 ? 16.844 -39.594 -19.797 1 77.31 261 LEU B N 1
ATOM 7647 C CA . LEU B 1 261 ? 15.43 -39.562 -20.125 1 77.31 261 LEU B CA 1
ATOM 7648 C C . LEU B 1 261 ? 14.586 -39.344 -18.891 1 77.31 261 LEU B C 1
ATOM 7650 O O . LEU B 1 261 ? 14.859 -39.906 -17.828 1 77.31 261 LEU B O 1
ATOM 7654 N N . ILE B 1 262 ? 13.656 -38.344 -19 1 85.38 262 ILE B N 1
ATOM 7655 C CA . ILE B 1 262 ? 12.688 -38.094 -17.938 1 85.38 262 ILE B CA 1
ATOM 7656 C C . ILE B 1 262 ? 11.359 -38.75 -18.297 1 85.38 262 ILE B C 1
ATOM 7658 O O . ILE B 1 262 ? 10.719 -38.406 -19.281 1 85.38 262 ILE B O 1
ATOM 7662 N N . VAL B 1 263 ? 10.977 -39.781 -17.562 1 86.25 263 VAL B N 1
ATOM 7663 C CA . VAL B 1 263 ? 9.75 -40.531 -17.828 1 86.25 263 VAL B CA 1
ATOM 7664 C C . VAL B 1 263 ? 8.594 -39.906 -17.031 1 86.25 263 VAL B C 1
ATOM 7666 O O . VAL B 1 263 ? 8.688 -39.781 -15.812 1 86.25 263 VAL B O 1
ATOM 7669 N N . PRO B 1 264 ? 7.555 -39.531 -17.734 1 88.31 264 PRO B N 1
ATOM 7670 C CA . PRO B 1 264 ? 6.379 -39 -17.031 1 88.31 264 PRO B CA 1
ATOM 7671 C C . PRO B 1 264 ? 5.543 -40.094 -16.391 1 88.31 264 PRO B C 1
ATOM 7673 O O . PRO B 1 264 ? 4.457 -40.438 -16.875 1 88.31 264 PRO B O 1
ATOM 7676 N N . VAL B 1 265 ? 5.914 -40.594 -15.25 1 88.69 265 VAL B N 1
ATOM 7677 C CA . VAL B 1 265 ? 5.309 -41.719 -14.562 1 88.69 265 VAL B CA 1
ATOM 7678 C C . VAL B 1 265 ? 3.844 -41.406 -14.25 1 88.69 265 VAL B C 1
ATOM 7680 O O . VAL B 1 265 ? 2.99 -42.281 -14.312 1 88.69 265 VAL B O 1
ATOM 7683 N N . GLU B 1 266 ? 3.545 -40.188 -13.914 1 90.81 266 GLU B N 1
ATOM 7684 C CA . GLU B 1 266 ? 2.182 -39.781 -13.57 1 90.81 266 GLU B CA 1
ATOM 7685 C C . GLU B 1 266 ? 1.228 -40.031 -14.742 1 90.81 266 GLU B C 1
ATOM 7687 O O . GLU B 1 266 ? 0.101 -40.469 -14.547 1 90.81 266 GLU B O 1
ATOM 7692 N N . PHE B 1 267 ? 1.673 -39.719 -15.914 1 92.19 267 PHE B N 1
ATOM 7693 C CA . PHE B 1 267 ? 0.851 -39.938 -17.109 1 92.19 267 PHE B CA 1
ATOM 7694 C C . PHE B 1 267 ? 0.655 -41.406 -17.375 1 92.19 267 PHE B C 1
ATOM 7696 O O . PHE B 1 267 ? -0.444 -41.844 -17.734 1 92.19 267 PHE B O 1
ATOM 7703 N N . ILE B 1 268 ? 1.641 -42.156 -17.219 1 92.31 268 ILE B N 1
ATOM 7704 C CA . ILE B 1 268 ? 1.564 -43.594 -17.422 1 92.31 268 ILE B CA 1
ATOM 7705 C C . ILE B 1 268 ? 0.577 -44.219 -16.438 1 92.31 268 ILE B C 1
ATOM 7707 O O . ILE B 1 268 ? -0.236 -45.062 -16.812 1 92.31 268 ILE B O 1
ATOM 7711 N N . LEU B 1 269 ? 0.721 -43.781 -15.234 1 93.75 269 LEU B N 1
ATOM 7712 C CA . LEU B 1 269 ? -0.187 -44.281 -14.211 1 93.75 269 LEU B CA 1
ATOM 7713 C C . LEU B 1 269 ? -1.627 -43.875 -14.516 1 93.75 269 LEU B C 1
ATOM 7715 O O . LEU B 1 269 ? -2.557 -44.656 -14.242 1 93.75 269 LEU B O 1
ATOM 7719 N N . MET B 1 270 ? -1.798 -42.719 -14.969 1 92.81 270 MET B N 1
ATOM 7720 C CA . MET B 1 270 ? -3.127 -42.25 -15.359 1 92.81 270 MET B CA 1
ATOM 7721 C C . MET B 1 270 ? -3.717 -43.125 -16.453 1 92.81 270 MET B C 1
ATOM 7723 O O . MET B 1 270 ? -4.871 -43.531 -16.359 1 92.81 270 MET B O 1
ATOM 7727 N N . VAL B 1 271 ? -2.959 -43.469 -17.5 1 92.75 271 VAL B N 1
ATOM 7728 C CA . VAL B 1 271 ? -3.41 -44.312 -18.609 1 92.75 271 VAL B CA 1
ATOM 7729 C C . VAL B 1 271 ? -3.709 -45.719 -18.094 1 92.75 271 VAL B C 1
ATOM 7731 O O . VAL B 1 271 ? -4.723 -46.312 -18.469 1 92.75 271 VAL B O 1
ATOM 7734 N N . ALA B 1 272 ? -2.836 -46.125 -17.25 1 94.88 272 ALA B N 1
ATOM 7735 C CA . ALA B 1 272 ? -3.041 -47.469 -16.672 1 94.88 272 ALA B CA 1
ATOM 7736 C C . ALA B 1 272 ? -4.32 -47.5 -15.836 1 94.88 272 ALA B C 1
ATOM 7738 O O . ALA B 1 272 ? -5.062 -48.5 -15.883 1 94.88 272 ALA B O 1
ATOM 7739 N N . ALA B 1 273 ? -4.527 -46.5 -15.062 1 95.06 273 ALA B N 1
ATOM 7740 C CA . ALA B 1 273 ? -5.719 -46.438 -14.219 1 95.06 273 ALA B CA 1
ATOM 7741 C C . ALA B 1 273 ? -6.988 -46.375 -15.062 1 95.06 273 ALA B C 1
ATOM 7743 O O . ALA B 1 273 ? -8.008 -46.969 -14.695 1 95.06 273 ALA B O 1
ATOM 7744 N N . ILE B 1 274 ? -6.93 -45.688 -16.156 1 92.88 274 ILE B N 1
ATOM 7745 C CA . ILE B 1 274 ? -8.055 -45.625 -17.078 1 92.88 274 ILE B CA 1
ATOM 7746 C C . ILE B 1 274 ? -8.344 -47.031 -17.641 1 92.88 274 ILE B C 1
ATOM 7748 O O . ILE B 1 274 ? -9.5 -47.469 -17.688 1 92.88 274 ILE B O 1
ATOM 7752 N N . GLY B 1 275 ? -7.309 -47.688 -18.078 1 93.62 275 GLY B N 1
ATOM 7753 C CA . GLY B 1 275 ? -7.457 -49.062 -18.594 1 93.62 275 GLY B CA 1
ATOM 7754 C C . GLY B 1 275 ? -8.047 -50 -17.578 1 93.62 275 GLY B C 1
ATOM 7755 O O . GLY B 1 275 ? -8.93 -50.812 -17.906 1 93.62 275 GLY B O 1
ATOM 7756 N N . LEU B 1 276 ? -7.551 -49.906 -16.391 1 94.31 276 LEU B N 1
ATOM 7757 C CA . LEU B 1 276 ? -8.039 -50.781 -15.32 1 94.31 276 LEU B CA 1
ATOM 7758 C C . LEU B 1 276 ? -9.5 -50.469 -15.008 1 94.31 276 LEU B C 1
ATOM 7760 O O . LEU B 1 276 ? -10.289 -51.406 -14.789 1 94.31 276 LEU B O 1
ATOM 7764 N N . SER B 1 277 ? -9.812 -49.219 -14.883 1 93 277 SER B N 1
ATOM 7765 C CA . SER B 1 277 ? -11.18 -48.812 -14.586 1 93 277 SER B CA 1
ATOM 7766 C C . SER B 1 277 ? -12.141 -49.25 -15.68 1 93 277 SER B C 1
ATOM 7768 O O . SER B 1 277 ? -13.273 -49.656 -15.398 1 93 277 SER B O 1
ATOM 7770 N N . TYR B 1 278 ? -11.648 -49.156 -16.922 1 89.81 278 TYR B N 1
ATOM 7771 C CA . TYR B 1 278 ? -12.477 -49.562 -18.047 1 89.81 278 TYR B CA 1
ATOM 7772 C C . TYR B 1 278 ? -12.641 -51.062 -18.094 1 89.81 278 TYR B C 1
ATOM 7774 O O . TYR B 1 278 ? -13.75 -51.594 -18.281 1 89.81 278 TYR B O 1
ATOM 7782 N N . ALA B 1 279 ? -11.656 -51.812 -17.906 1 93.25 279 ALA B N 1
ATOM 7783 C CA . ALA B 1 279 ? -11.656 -53.281 -18.031 1 93.25 279 ALA B CA 1
ATOM 7784 C C . ALA B 1 279 ? -12.477 -53.906 -16.906 1 93.25 279 ALA B C 1
ATOM 7786 O O . ALA B 1 279 ? -13.188 -54.906 -17.141 1 93.25 279 ALA B O 1
ATOM 7787 N N . PHE B 1 280 ? -12.438 -53.312 -15.703 1 93.12 280 PHE B N 1
ATOM 7788 C CA . PHE B 1 280 ? -13.086 -53.969 -14.562 1 93.12 280 PHE B CA 1
ATOM 7789 C C . PHE B 1 280 ? -14.344 -53.188 -14.148 1 93.12 280 PHE B C 1
ATOM 7791 O O . PHE B 1 280 ? -14.977 -53.531 -13.148 1 93.12 280 PHE B O 1
ATOM 7798 N N . ASP B 1 281 ? -14.711 -52.188 -14.891 1 90.31 281 ASP B N 1
ATOM 7799 C CA . ASP B 1 281 ? -15.875 -51.375 -14.57 1 90.31 281 ASP B CA 1
ATOM 7800 C C . ASP B 1 281 ? -15.891 -51 -13.086 1 90.31 281 ASP B C 1
ATOM 7802 O O . ASP B 1 281 ? -16.875 -51.281 -12.383 1 90.31 281 ASP B O 1
ATOM 7806 N N . LEU B 1 282 ? -14.898 -50.375 -12.688 1 89.31 282 LEU B N 1
ATOM 7807 C CA . LEU B 1 282 ? -14.703 -50.062 -11.281 1 89.31 282 LEU B CA 1
ATOM 7808 C C . LEU B 1 282 ? -15.828 -49.188 -10.758 1 89.31 282 LEU B C 1
ATOM 7810 O O . LEU B 1 282 ? -16.188 -49.25 -9.578 1 89.31 282 LEU B O 1
ATOM 7814 N N . SER B 1 283 ? -16.375 -48.281 -11.539 1 85.44 283 SER B N 1
ATOM 7815 C CA . SER B 1 283 ? -17.453 -47.406 -11.109 1 85.44 283 SER B CA 1
ATOM 7816 C C . SER B 1 283 ? -18.75 -48.156 -10.891 1 85.44 283 SER B C 1
ATOM 7818 O O . SER B 1 283 ? -19.422 -47.969 -9.875 1 85.44 283 SER B O 1
ATOM 7820 N N . GLY B 1 284 ? -19.156 -48.969 -11.805 1 81.62 284 GLY B N 1
ATOM 7821 C CA . GLY B 1 284 ? -20.406 -49.688 -11.75 1 81.62 284 GLY B CA 1
ATOM 7822 C C . GLY B 1 284 ? -20.422 -50.812 -10.742 1 81.62 284 GLY B C 1
ATOM 7823 O O . GLY B 1 284 ? -21.375 -50.969 -9.992 1 81.62 284 GLY B O 1
ATOM 7824 N N . ARG B 1 285 ? -19.344 -51.5 -10.656 1 88.06 285 ARG B N 1
ATOM 7825 C CA . ARG B 1 285 ? -19.328 -52.719 -9.852 1 88.06 285 ARG B CA 1
ATOM 7826 C C . ARG B 1 285 ? -18.844 -52.438 -8.438 1 88.06 285 ARG B C 1
ATOM 7828 O O . ARG B 1 285 ? -19.328 -53.062 -7.477 1 88.06 285 ARG B O 1
ATOM 7835 N N . TYR B 1 286 ? -17.953 -51.5 -8.32 1 87.19 286 TYR B N 1
ATOM 7836 C CA . TYR B 1 286 ? -17.312 -51.344 -7.02 1 87.19 286 TYR B CA 1
ATOM 7837 C C . TYR B 1 286 ? -17.594 -49.938 -6.453 1 87.19 286 TYR B C 1
ATOM 7839 O O . TYR B 1 286 ? -17.172 -49.625 -5.332 1 87.19 286 TYR B O 1
ATOM 7847 N N . GLY B 1 287 ? -18.141 -49.094 -7.184 1 84.25 287 GLY B N 1
ATOM 7848 C CA . GLY B 1 287 ? -18.547 -47.781 -6.691 1 84.25 287 GLY B CA 1
ATOM 7849 C C . GLY B 1 287 ? -17.406 -46.781 -6.648 1 84.25 287 GLY B C 1
ATOM 7850 O O . GLY B 1 287 ? -17.453 -45.812 -5.863 1 84.25 287 GLY B O 1
ATOM 7851 N N . VAL B 1 288 ? -16.406 -47.031 -7.371 1 88 288 VAL B N 1
ATOM 7852 C CA . VAL B 1 288 ? -15.281 -46.125 -7.43 1 88 288 VAL B CA 1
ATOM 7853 C C . VAL B 1 288 ? -15.703 -44.844 -8.156 1 88 288 VAL B C 1
ATOM 7855 O O . VAL B 1 288 ? -16.375 -44.906 -9.195 1 88 288 VAL B O 1
ATOM 7858 N N . ARG B 1 289 ? -15.367 -43.719 -7.582 1 85.56 289 ARG B N 1
ATOM 7859 C CA . ARG B 1 289 ? -15.719 -42.438 -8.195 1 85.56 289 ARG B CA 1
ATOM 7860 C C . ARG B 1 289 ? -14.781 -42.125 -9.359 1 85.56 289 ARG B C 1
ATOM 7862 O O . ARG B 1 289 ? -13.562 -42.125 -9.195 1 85.56 289 ARG B O 1
ATOM 7869 N N . ILE B 1 290 ? -15.383 -41.875 -10.539 1 86.5 290 ILE B N 1
ATOM 7870 C CA . ILE B 1 290 ? -14.594 -41.594 -11.734 1 86.5 290 ILE B CA 1
ATOM 7871 C C . ILE B 1 290 ? -14.867 -40.188 -12.219 1 86.5 290 ILE B C 1
ATOM 7873 O O . ILE B 1 290 ? -15.812 -39.531 -11.758 1 86.5 290 ILE B O 1
ATOM 7877 N N . ALA B 1 291 ? -14.047 -39.656 -13.117 1 80.94 291 ALA B N 1
ATOM 7878 C CA . ALA B 1 291 ? -14.102 -38.281 -13.602 1 80.94 291 ALA B CA 1
ATOM 7879 C C . ALA B 1 291 ? -15.398 -38.031 -14.375 1 80.94 291 ALA B C 1
ATOM 7881 O O . ALA B 1 291 ? -15.93 -36.906 -14.344 1 80.94 291 ALA B O 1
ATOM 7882 N N . GLY B 1 292 ? -15.906 -39.031 -15.195 1 69.31 292 GLY B N 1
ATOM 7883 C CA . GLY B 1 292 ? -17.109 -38.844 -16 1 69.31 292 GLY B CA 1
ATOM 7884 C C . GLY B 1 292 ? -18.375 -38.906 -15.188 1 69.31 292 GLY B C 1
ATOM 7885 O O . GLY B 1 292 ? -19.359 -38.25 -15.516 1 69.31 292 GLY B O 1
ATOM 7886 N N . ASN B 1 293 ? -18.5 -40 -14.406 1 56.53 293 ASN B N 1
ATOM 7887 C CA . ASN B 1 293 ? -19.734 -40.25 -13.695 1 56.53 293 ASN B CA 1
ATOM 7888 C C . ASN B 1 293 ? -19.891 -39.344 -12.492 1 56.53 293 ASN B C 1
ATOM 7890 O O . ASN B 1 293 ? -20.812 -39.5 -11.688 1 56.53 293 ASN B O 1
ATOM 7894 N N . SER B 1 294 ? -18.891 -38.75 -12.273 1 48.12 294 SER B N 1
ATOM 7895 C CA . SER B 1 294 ? -19.203 -37.844 -11.172 1 48.12 294 SER B CA 1
ATOM 7896 C C . SER B 1 294 ? -20.406 -36.969 -11.5 1 48.12 294 SER B C 1
ATOM 7898 O O . SER B 1 294 ? -20.484 -36.406 -12.609 1 48.12 294 SER B O 1
ATOM 7900 N N . PRO B 1 295 ? -21.578 -37.406 -10.93 1 40.31 295 PRO B N 1
ATOM 7901 C CA . PRO B 1 295 ? -22.906 -37 -11.391 1 40.31 295 PRO B CA 1
ATOM 7902 C C . PRO B 1 295 ? -22.875 -35.75 -12.25 1 40.31 295 PRO B C 1
ATOM 7904 O O . PRO B 1 295 ? -23.766 -35.562 -13.086 1 40.31 295 PRO B O 1
ATOM 7907 N N . GLY B 1 296 ? -22.172 -34.781 -12.008 1 35.88 296 GLY B N 1
ATOM 7908 C CA . GLY B 1 296 ? -22.281 -33.438 -12.617 1 35.88 296 GLY B CA 1
ATOM 7909 C C . GLY B 1 296 ? -21.422 -33.281 -13.852 1 35.88 296 GLY B C 1
ATOM 7910 O O . GLY B 1 296 ? -21.25 -32.188 -14.352 1 35.88 296 GLY B O 1
ATOM 7911 N N . LEU B 1 297 ? -20.562 -34.219 -14.055 1 40.66 297 LEU B N 1
ATOM 7912 C CA . LEU B 1 297 ? -19.578 -33.938 -15.094 1 40.66 297 LEU B CA 1
ATOM 7913 C C . LEU B 1 297 ? -20.156 -34.219 -16.484 1 40.66 297 LEU B C 1
ATOM 7915 O O . LEU B 1 297 ? -20.453 -35.375 -16.812 1 40.66 297 LEU B O 1
ATOM 7919 N N . VAL B 1 298 ? -20.891 -33.438 -17.031 1 42.34 298 VAL B N 1
ATOM 7920 C CA . VAL B 1 298 ? -21.578 -33.469 -18.312 1 42.34 298 VAL B CA 1
ATOM 7921 C C . VAL B 1 298 ? -20.734 -34.188 -19.359 1 42.34 298 VAL B C 1
ATOM 7923 O O . VAL B 1 298 ? -19.547 -34.438 -19.125 1 42.34 298 VAL B O 1
ATOM 7926 N N . ARG B 1 299 ? -21.031 -33.875 -20.719 1 44.91 299 ARG B N 1
ATOM 7927 C CA . ARG B 1 299 ? -20.719 -34.281 -22.078 1 44.91 299 ARG B CA 1
ATOM 7928 C C . ARG B 1 299 ? -19.203 -34.25 -22.328 1 44.91 299 ARG B C 1
ATOM 7930 O O . ARG B 1 299 ? -18.484 -33.469 -21.703 1 44.91 299 ARG B O 1
ATOM 7937 N N . PRO B 1 300 ? -18.688 -35.281 -23 1 48.44 300 PRO B N 1
ATOM 7938 C CA . PRO B 1 300 ? -17.297 -35.281 -23.5 1 48.44 300 PRO B CA 1
ATOM 7939 C C . PRO B 1 300 ? -16.797 -33.875 -23.828 1 48.44 300 PRO B C 1
ATOM 7941 O O . PRO B 1 300 ? -17.469 -33.125 -24.547 1 48.44 300 PRO B O 1
ATOM 7944 N N . ILE B 1 301 ? -16.141 -33.125 -22.922 1 55.84 301 ILE B N 1
ATOM 7945 C CA . ILE B 1 301 ? -15.805 -31.734 -23.172 1 55.84 301 ILE B CA 1
ATOM 7946 C C . ILE B 1 301 ? -14.773 -31.641 -24.281 1 55.84 301 ILE B C 1
ATOM 7948 O O . ILE B 1 301 ? -13.625 -32.062 -24.109 1 55.84 301 ILE B O 1
ATOM 7952 N N . GLY B 1 302 ? -15.078 -32.188 -25.562 1 63.62 302 GLY B N 1
ATOM 7953 C CA . GLY B 1 302 ? -14.234 -31.766 -26.672 1 63.62 302 GLY B CA 1
ATOM 7954 C C . GLY B 1 302 ? -13.75 -30.344 -26.578 1 63.62 302 GLY B C 1
ATOM 7955 O O . GLY B 1 302 ? -13.5 -29.844 -25.469 1 63.62 302 GLY B O 1
ATOM 7956 N N . ILE B 1 303 ? -13.305 -29.781 -27.562 1 69.88 303 ILE B N 1
ATOM 7957 C CA . ILE B 1 303 ? -12.984 -28.359 -27.641 1 69.88 303 ILE B CA 1
ATOM 7958 C C . ILE B 1 303 ? -14.25 -27.531 -27.422 1 69.88 303 ILE B C 1
ATOM 7960 O O . ILE B 1 303 ? -15.18 -27.578 -28.234 1 69.88 303 ILE B O 1
ATOM 7964 N N . PRO B 1 304 ? -14.367 -27.016 -26.219 1 74.06 304 PRO B N 1
ATOM 7965 C CA . PRO B 1 304 ? -15.594 -26.281 -25.906 1 74.06 304 PRO B CA 1
ATOM 7966 C C . PRO B 1 304 ? -15.828 -25.078 -26.828 1 74.06 304 PRO B C 1
ATOM 7968 O O . PRO B 1 304 ? -14.883 -24.562 -27.422 1 74.06 304 PRO B O 1
ATOM 7971 N N . SER B 1 305 ? -17.047 -24.75 -27.078 1 77.31 305 SER B N 1
ATOM 7972 C CA . SER B 1 305 ? -17.406 -23.547 -27.797 1 77.31 305 SER B CA 1
ATOM 7973 C C . SER B 1 305 ? -17.125 -22.297 -26.969 1 77.31 305 SER B C 1
ATOM 7975 O O . SER B 1 305 ? -17.266 -22.328 -25.75 1 77.31 305 SER B O 1
ATOM 7977 N N . PRO B 1 306 ? -16.578 -21.328 -27.594 1 81.69 306 PRO B N 1
ATOM 7978 C CA . PRO B 1 306 ? -16.297 -20.094 -26.859 1 81.69 306 PRO B CA 1
ATOM 7979 C C . PRO B 1 306 ? -17.531 -19.516 -26.172 1 81.69 306 PRO B C 1
ATOM 7981 O O . PRO B 1 306 ? -18.641 -19.562 -26.734 1 81.69 306 PRO B O 1
ATOM 7984 N N . THR B 1 307 ? -17.453 -19.281 -24.922 1 77.19 307 THR B N 1
ATOM 7985 C CA . THR B 1 307 ? -18.547 -18.672 -24.156 1 77.19 307 THR B CA 1
ATOM 7986 C C . THR B 1 307 ? -18.156 -17.297 -23.641 1 77.19 307 THR B C 1
ATOM 7988 O O . THR B 1 307 ? -17.031 -17.109 -23.188 1 77.19 307 THR B O 1
ATOM 7991 N N . MET B 1 308 ? -19.078 -16.375 -23.828 1 80 308 MET B N 1
ATOM 7992 C CA . MET B 1 308 ? -18.828 -15.023 -23.312 1 80 308 MET B CA 1
ATOM 7993 C C . MET B 1 308 ? -19.062 -14.977 -21.812 1 80 308 MET B C 1
ATOM 7995 O O . MET B 1 308 ? -19.938 -15.656 -21.281 1 80 308 MET B O 1
ATOM 7999 N N . PRO B 1 309 ? -18.203 -14.219 -21.141 1 78.94 309 PRO B N 1
ATOM 8000 C CA . PRO B 1 309 ? -18.422 -14.07 -19.703 1 78.94 309 PRO B CA 1
ATOM 8001 C C . PRO B 1 309 ? -19.781 -13.461 -19.375 1 78.94 309 PRO B C 1
ATOM 8003 O O . PRO B 1 309 ? -20.266 -12.594 -20.109 1 78.94 309 PRO B O 1
ATOM 8006 N N . SER B 1 310 ? -20.438 -14.094 -18.438 1 78.19 310 SER B N 1
ATOM 8007 C CA . SER B 1 310 ? -21.719 -13.547 -18 1 78.19 310 SER B CA 1
ATOM 8008 C C . SER B 1 310 ? -21.547 -12.188 -17.344 1 78.19 310 SER B C 1
ATOM 8010 O O . SER B 1 310 ? -20.688 -12.023 -16.453 1 78.19 310 SER B O 1
ATOM 8012 N N . PHE B 1 311 ? -22.25 -11.242 -17.719 1 77.31 311 PHE B N 1
ATOM 8013 C CA . PHE B 1 311 ? -22.172 -9.875 -17.234 1 77.31 311 PHE B CA 1
ATOM 8014 C C . PHE B 1 311 ? -22.625 -9.789 -15.781 1 77.31 311 PHE B C 1
ATOM 8016 O O . PHE B 1 311 ? -22.281 -8.844 -15.07 1 77.31 311 PHE B O 1
ATOM 8023 N N . GLU B 1 312 ? -23.344 -10.82 -15.383 1 77.19 312 GLU B N 1
ATOM 8024 C CA . GLU B 1 312 ? -23.859 -10.82 -14.016 1 77.19 312 GLU B CA 1
ATOM 8025 C C . GLU B 1 312 ? -22.75 -11.07 -13 1 77.19 312 GLU B C 1
ATOM 8027 O O . GLU B 1 312 ? -22.734 -10.461 -11.93 1 77.19 312 GLU B O 1
ATOM 8032 N N . TYR B 1 313 ? -21.797 -11.898 -13.438 1 80.19 313 TYR B N 1
ATOM 8033 C CA . TYR B 1 313 ? -20.766 -12.305 -12.492 1 80.19 313 TYR B CA 1
ATOM 8034 C C . TYR B 1 313 ? -19.531 -11.414 -12.625 1 80.19 313 TYR B C 1
ATOM 8036 O O . TYR B 1 313 ? -18.688 -11.375 -11.727 1 80.19 313 TYR B O 1
ATOM 8044 N N . LEU B 1 314 ? -19.438 -10.633 -13.625 1 84.44 314 LEU B N 1
ATOM 8045 C CA . LEU B 1 314 ? -18.219 -9.914 -14.016 1 84.44 314 LEU B CA 1
ATOM 8046 C C . LEU B 1 314 ? -17.812 -8.914 -12.938 1 84.44 314 LEU B C 1
ATOM 8048 O O . LEU B 1 314 ? -16.656 -8.844 -12.547 1 84.44 314 LEU B O 1
ATOM 8052 N N . PRO B 1 315 ? -18.781 -8.203 -12.367 1 79.12 315 PRO B N 1
ATOM 8053 C CA . PRO B 1 315 ? -18.375 -7.199 -11.383 1 79.12 315 PRO B CA 1
ATOM 8054 C C . PRO B 1 315 ? -17.891 -7.824 -10.078 1 79.12 315 PRO B C 1
ATOM 8056 O O . PRO B 1 315 ? -17.062 -7.23 -9.375 1 79.12 315 PRO B O 1
ATOM 8059 N N . HIS B 1 316 ? -18.312 -8.953 -9.805 1 76.94 316 HIS B N 1
ATOM 8060 C CA . HIS B 1 316 ? -17.984 -9.586 -8.539 1 76.94 316 HIS B CA 1
ATOM 8061 C C . HIS B 1 316 ? -16.656 -10.336 -8.617 1 76.94 316 HIS B C 1
ATOM 8063 O O . HIS B 1 316 ? -16.109 -10.75 -7.598 1 76.94 316 HIS B O 1
ATOM 8069 N N . SER B 1 317 ? -16.125 -10.414 -9.844 1 86 317 SER B N 1
ATOM 8070 C CA . SER B 1 317 ? -14.898 -11.172 -10.031 1 86 317 SER B CA 1
ATOM 8071 C C . SER B 1 317 ? -13.719 -10.242 -10.297 1 86 317 SER B C 1
ATOM 8073 O O . SER B 1 317 ? -12.602 -10.703 -10.547 1 86 317 SER B O 1
ATOM 8075 N N . PHE B 1 318 ? -13.906 -8.984 -10.117 1 84.12 318 PHE B N 1
ATOM 8076 C CA . PHE B 1 318 ? -12.898 -7.996 -10.484 1 84.12 318 PHE B CA 1
ATOM 8077 C C . PHE B 1 318 ? -11.688 -8.086 -9.57 1 84.12 318 PHE B C 1
ATOM 8079 O O . PHE B 1 318 ? -10.547 -8.133 -10.039 1 84.12 318 PHE B O 1
ATOM 8086 N N . PHE B 1 319 ? -11.914 -8.133 -8.32 1 80.19 319 PHE B N 1
ATOM 8087 C CA . PHE B 1 319 ? -10.836 -8.094 -7.344 1 80.19 319 PHE B CA 1
ATOM 8088 C C . PHE B 1 319 ? -10 -9.367 -7.402 1 80.19 319 PHE B C 1
ATOM 8090 O O . PHE B 1 319 ? -8.773 -9.312 -7.375 1 80.19 319 PHE B O 1
ATOM 8097 N N . GLU B 1 320 ? -10.625 -10.477 -7.555 1 84.44 320 GLU B N 1
ATOM 8098 C CA . GLU B 1 320 ? -9.922 -11.758 -7.652 1 84.44 320 GLU B CA 1
ATOM 8099 C C . GLU B 1 320 ? -9.133 -11.852 -8.953 1 84.44 320 GLU B C 1
ATOM 8101 O O . GLU B 1 320 ? -8.031 -12.406 -8.977 1 84.44 320 GLU B O 1
ATOM 8106 N N . GLY B 1 321 ? -9.789 -11.297 -9.953 1 90.19 321 GLY B N 1
ATOM 8107 C CA . GLY B 1 321 ? -9.094 -11.281 -11.227 1 90.19 321 GLY B CA 1
ATOM 8108 C C . GLY B 1 321 ? -7.82 -10.453 -11.203 1 90.19 321 GLY B C 1
ATOM 8109 O O . GLY B 1 321 ? -6.801 -10.852 -11.766 1 90.19 321 GLY B O 1
ATOM 8110 N N . MET B 1 322 ? -7.832 -9.398 -10.492 1 90.56 322 MET B N 1
ATOM 8111 C CA . MET B 1 322 ? -6.668 -8.531 -10.375 1 90.56 322 MET B CA 1
ATOM 8112 C C . MET B 1 322 ? -5.551 -9.211 -9.594 1 90.56 322 MET B C 1
ATOM 8114 O O . MET B 1 322 ? -4.387 -9.148 -9.977 1 90.56 322 MET B O 1
ATOM 8118 N N . LEU B 1 323 ? -5.926 -9.859 -8.531 1 89.88 323 LEU B N 1
ATOM 8119 C CA . LEU B 1 323 ? -4.945 -10.562 -7.715 1 89.88 323 LEU B CA 1
ATOM 8120 C C . LEU B 1 323 ? -4.305 -11.703 -8.492 1 89.88 323 LEU B C 1
ATOM 8122 O O . LEU B 1 323 ? -3.09 -11.906 -8.43 1 89.88 323 LEU B O 1
ATOM 8126 N N . ALA B 1 324 ? -5.121 -12.391 -9.219 1 93.06 324 ALA B N 1
ATOM 8127 C CA . ALA B 1 324 ? -4.625 -13.5 -10.031 1 93.06 324 ALA B CA 1
ATOM 8128 C C . ALA B 1 324 ? -3.664 -13 -11.102 1 93.06 324 ALA B C 1
ATOM 8130 O O . ALA B 1 324 ? -2.674 -13.664 -11.422 1 93.06 324 ALA B O 1
ATOM 8131 N N . ALA B 1 325 ? -4.02 -11.844 -11.633 1 95.25 325 ALA B N 1
ATOM 8132 C CA . ALA B 1 325 ? -3.164 -11.258 -12.664 1 95.25 325 ALA B CA 1
ATOM 8133 C C . ALA B 1 325 ? -1.78 -10.93 -12.109 1 95.25 325 ALA B C 1
ATOM 8135 O O . ALA B 1 325 ? -0.765 -11.25 -12.734 1 95.25 325 ALA B O 1
ATOM 8136 N N . LEU B 1 326 ? -1.752 -10.398 -10.945 1 93.06 326 LEU B N 1
ATOM 8137 C CA . LEU B 1 326 ? -0.492 -9.992 -10.328 1 93.06 326 LEU B CA 1
ATOM 8138 C C . LEU B 1 326 ? 0.342 -11.203 -9.938 1 93.06 326 LEU B C 1
ATOM 8140 O O . LEU B 1 326 ? 1.546 -11.25 -10.203 1 93.06 326 LEU B O 1
ATOM 8144 N N . VAL B 1 327 ? -0.236 -12.164 -9.406 1 93.94 327 VAL B N 1
ATOM 8145 C CA . VAL B 1 327 ? 0.472 -13.359 -8.953 1 93.94 327 VAL B CA 1
ATOM 8146 C C . VAL B 1 327 ? 0.965 -14.156 -10.156 1 93.94 327 VAL B C 1
ATOM 8148 O O . VAL B 1 327 ? 2.092 -14.656 -10.164 1 93.94 327 VAL B O 1
ATOM 8151 N N . SER B 1 328 ? 0.11 -14.25 -11.141 1 95.56 328 SER B N 1
ATOM 8152 C CA . SER B 1 328 ? 0.452 -15.047 -12.305 1 95.56 328 SER B CA 1
ATOM 8153 C C . SER B 1 328 ? 1.665 -14.477 -13.031 1 95.56 328 SER B C 1
ATOM 8155 O O . SER B 1 328 ? 2.549 -15.219 -13.461 1 95.56 328 SER B O 1
ATOM 8157 N N . ILE B 1 329 ? 1.736 -13.211 -13.188 1 95.44 329 ILE B N 1
ATOM 8158 C CA . ILE B 1 329 ? 2.867 -12.617 -13.898 1 95.44 329 ILE B CA 1
ATOM 8159 C C . ILE B 1 329 ? 4.129 -12.742 -13.047 1 95.44 329 ILE B C 1
ATOM 8161 O O . ILE B 1 329 ? 5.227 -12.938 -13.578 1 95.44 329 ILE B O 1
ATOM 8165 N N . ALA B 1 330 ? 3.992 -12.57 -11.773 1 92.31 330 ALA B N 1
ATOM 8166 C CA . ALA B 1 330 ? 5.145 -12.695 -10.883 1 92.31 330 ALA B CA 1
ATOM 8167 C C . ALA B 1 330 ? 5.742 -14.102 -10.961 1 92.31 330 ALA B C 1
ATOM 8169 O O . ALA B 1 330 ? 6.961 -14.258 -11.07 1 92.31 330 ALA B O 1
ATOM 8170 N N . VAL B 1 331 ? 4.938 -15.062 -10.961 1 92.31 331 VAL B N 1
ATOM 8171 C CA . VAL B 1 331 ? 5.395 -16.453 -11.023 1 92.31 331 VAL B CA 1
ATOM 8172 C C . VAL B 1 331 ? 5.957 -16.75 -12.406 1 92.31 331 VAL B C 1
ATOM 8174 O O . VAL B 1 331 ? 6.945 -17.469 -12.547 1 92.31 331 VAL B O 1
ATOM 8177 N N . CYS B 1 332 ? 5.27 -16.203 -13.367 1 94.69 332 CYS B N 1
ATOM 8178 C CA . CYS B 1 332 ? 5.727 -16.375 -14.742 1 94.69 332 CYS B CA 1
ATOM 8179 C C . CYS B 1 332 ? 7.156 -15.883 -14.906 1 94.69 332 CYS B C 1
ATOM 8181 O O . CYS B 1 332 ? 8 -16.578 -15.469 1 94.69 332 CYS B O 1
ATOM 8183 N N . LEU B 1 333 ? 7.496 -14.789 -14.375 1 91.12 333 LEU B N 1
ATOM 8184 C CA . LEU B 1 333 ? 8.828 -14.195 -14.492 1 91.12 333 LEU B CA 1
ATOM 8185 C C . LEU B 1 333 ? 9.828 -14.938 -13.617 1 91.12 333 LEU B C 1
ATOM 8187 O O . LEU B 1 333 ? 10.992 -15.094 -13.992 1 91.12 333 LEU B O 1
ATOM 8191 N N . GLN B 1 334 ? 9.375 -15.359 -12.5 1 86.38 334 GLN B N 1
ATOM 8192 C CA . GLN B 1 334 ? 10.234 -16.109 -11.602 1 86.38 334 GLN B CA 1
ATOM 8193 C C . GLN B 1 334 ? 10.688 -17.422 -12.234 1 86.38 334 GLN B C 1
ATOM 8195 O O . GLN B 1 334 ? 11.797 -17.891 -11.992 1 86.38 334 GLN B O 1
ATOM 8200 N N . ALA B 1 335 ? 9.828 -17.938 -12.977 1 90.12 335 ALA B N 1
ATOM 8201 C CA . ALA B 1 335 ? 10.133 -19.219 -13.633 1 90.12 335 ALA B CA 1
ATOM 8202 C C . ALA B 1 335 ? 11 -19 -14.867 1 90.12 335 ALA B C 1
ATOM 8204 O O . ALA B 1 335 ? 11.844 -19.828 -15.188 1 90.12 335 ALA B O 1
ATOM 8205 N N . ALA B 1 336 ? 10.852 -17.922 -15.516 1 90.25 336 ALA B N 1
ATOM 8206 C CA . ALA B 1 336 ? 11.5 -17.672 -16.797 1 90.25 336 ALA B CA 1
ATOM 8207 C C . ALA B 1 336 ? 12.938 -17.188 -16.609 1 90.25 336 ALA B C 1
ATOM 8209 O O . ALA B 1 336 ? 13.82 -17.516 -17.406 1 90.25 336 ALA B O 1
ATOM 8210 N N . LYS B 1 337 ? 13.227 -16.5 -15.625 1 84.5 337 LYS B N 1
ATOM 8211 C CA . LYS B 1 337 ? 14.469 -15.75 -15.5 1 84.5 337 LYS B CA 1
ATOM 8212 C C . LYS B 1 337 ? 15.656 -16.672 -15.266 1 84.5 337 LYS B C 1
ATOM 8214 O O . LYS B 1 337 ? 16.719 -16.5 -15.883 1 84.5 337 LYS B O 1
ATOM 8219 N N . PRO B 1 338 ? 15.531 -17.703 -14.453 1 81 338 PRO B N 1
ATOM 8220 C CA . PRO B 1 338 ? 16.688 -18.594 -14.281 1 81 338 PRO B CA 1
ATOM 8221 C C . PRO B 1 338 ? 17.109 -19.25 -15.586 1 81 338 PRO B C 1
ATOM 8223 O O . PRO B 1 338 ? 18.312 -19.344 -15.875 1 81 338 PRO B O 1
ATOM 8226 N N . SER B 1 339 ? 16.156 -19.656 -16.328 1 86.75 339 SER B N 1
ATOM 8227 C CA . SER B 1 339 ? 16.484 -20.297 -17.594 1 86.75 339 SER B CA 1
ATOM 8228 C C . SER B 1 339 ? 17.062 -19.297 -18.594 1 86.75 339 SER B C 1
ATOM 8230 O O . SER B 1 339 ? 17.969 -19.625 -19.359 1 86.75 339 SER B O 1
ATOM 8232 N N . SER B 1 340 ? 16.531 -18.141 -18.562 1 85.38 340 SER B N 1
ATOM 8233 C CA . SER B 1 340 ? 17.031 -17.109 -19.469 1 85.38 340 SER B CA 1
ATOM 8234 C C . SER B 1 340 ? 18.469 -16.734 -19.141 1 85.38 340 SER B C 1
ATOM 8236 O O . SER B 1 340 ? 19.281 -16.516 -20.047 1 85.38 340 SER B O 1
ATOM 8238 N N . ARG B 1 341 ? 18.75 -16.75 -18 1 75.5 341 ARG B N 1
ATOM 8239 C CA . ARG B 1 341 ? 20.109 -16.453 -17.562 1 75.5 341 ARG B CA 1
ATOM 8240 C C . ARG B 1 341 ? 21.078 -17.578 -17.938 1 75.5 341 ARG B C 1
ATOM 8242 O O . ARG B 1 341 ? 22.188 -17.328 -18.406 1 75.5 341 ARG B O 1
ATOM 8249 N N . LYS B 1 342 ? 20.641 -18.719 -17.734 1 78.19 342 LYS B N 1
ATOM 8250 C CA . LYS B 1 342 ? 21.438 -19.906 -18.016 1 78.19 342 LYS B CA 1
ATOM 8251 C C . LYS B 1 342 ? 21.766 -20.016 -19.516 1 78.19 342 LYS B C 1
ATOM 8253 O O . LYS B 1 342 ? 22.875 -20.391 -19.875 1 78.19 342 LYS B O 1
ATOM 8258 N N . HIS B 1 343 ? 20.844 -19.672 -20.266 1 83.06 343 HIS B N 1
ATOM 8259 C CA . HIS B 1 343 ? 21.016 -19.844 -21.703 1 83.06 343 HIS B CA 1
ATOM 8260 C C . HIS B 1 343 ? 21.391 -18.531 -22.375 1 83.06 343 HIS B C 1
ATOM 8262 O O . HIS B 1 343 ? 21.484 -18.469 -23.609 1 83.06 343 HIS B O 1
ATOM 8268 N N . GLY B 1 344 ? 21.422 -17.438 -21.609 1 76.19 344 GLY B N 1
ATOM 8269 C CA . GLY B 1 344 ? 22.016 -16.203 -22.078 1 76.19 344 GLY B CA 1
ATOM 8270 C C . GLY B 1 344 ? 21.078 -15.375 -22.938 1 76.19 344 GLY B C 1
ATOM 8271 O O . GLY B 1 344 ? 21.5 -14.852 -23.984 1 76.19 344 GLY B O 1
ATOM 8272 N N . TYR B 1 345 ? 19.844 -15.508 -22.766 1 79.06 345 TYR B N 1
ATOM 8273 C CA . TYR B 1 345 ? 18.922 -14.617 -23.469 1 79.06 345 TYR B CA 1
ATOM 8274 C C . TYR B 1 345 ? 18.141 -13.758 -22.484 1 79.06 345 TYR B C 1
ATOM 8276 O O . TYR B 1 345 ? 18.203 -13.977 -21.266 1 79.06 345 TYR B O 1
ATOM 8284 N N . LYS B 1 346 ? 17.531 -12.719 -23 1 80.5 346 LYS B N 1
ATOM 8285 C CA . LYS B 1 346 ? 16.812 -11.789 -22.125 1 80.5 346 LYS B CA 1
ATOM 8286 C C . LYS B 1 346 ? 15.305 -11.961 -22.266 1 80.5 346 LYS B C 1
ATOM 8288 O O . LYS B 1 346 ? 14.797 -12.164 -23.375 1 80.5 346 LYS B O 1
ATOM 8293 N N . VAL B 1 347 ? 14.672 -12.023 -21.156 1 87.81 347 VAL B N 1
ATOM 8294 C CA . VAL B 1 347 ? 13.219 -12.07 -21.125 1 87.81 347 VAL B CA 1
ATOM 8295 C C . VAL B 1 347 ? 12.664 -10.648 -21.016 1 87.81 347 VAL B C 1
ATOM 8297 O O . VAL B 1 347 ? 13.047 -9.891 -20.125 1 87.81 347 VAL B O 1
ATOM 8300 N N . ASP B 1 348 ? 11.852 -10.297 -21.953 1 87.88 348 ASP B N 1
ATOM 8301 C CA . ASP B 1 348 ? 11.203 -8.984 -21.938 1 87.88 348 ASP B CA 1
ATOM 8302 C C . ASP B 1 348 ? 9.914 -9.023 -21.125 1 87.88 348 ASP B C 1
ATOM 8304 O O . ASP B 1 348 ? 8.938 -9.656 -21.516 1 87.88 348 ASP B O 1
ATOM 8308 N N . VAL B 1 349 ? 9.883 -8.305 -20.125 1 88.94 349 VAL B N 1
ATOM 8309 C CA . VAL B 1 349 ? 8.758 -8.336 -19.188 1 88.94 349 VAL B CA 1
ATOM 8310 C C . VAL B 1 349 ? 7.492 -7.852 -19.891 1 88.94 349 VAL B C 1
ATOM 8312 O O . VAL B 1 349 ? 6.406 -8.398 -19.672 1 88.94 349 VAL B O 1
ATOM 8315 N N . LYS B 1 350 ? 7.602 -6.844 -20.703 1 88.94 350 LYS B N 1
ATOM 8316 C CA . LYS B 1 350 ? 6.441 -6.336 -21.422 1 88.94 350 LYS B CA 1
ATOM 8317 C C . LYS B 1 350 ? 5.852 -7.402 -22.344 1 88.94 350 LYS B C 1
ATOM 8319 O O . LYS B 1 350 ? 4.633 -7.574 -22.406 1 88.94 350 LYS B O 1
ATOM 8324 N N . GLN B 1 351 ? 6.688 -8.047 -23 1 91.94 351 GLN B N 1
ATOM 8325 C CA . GLN B 1 351 ? 6.25 -9.094 -23.922 1 91.94 351 GLN B CA 1
ATOM 8326 C C . GLN B 1 351 ? 5.605 -10.258 -23.172 1 91.94 351 GLN B C 1
ATOM 8328 O O . GLN B 1 351 ? 4.664 -10.875 -23.656 1 91.94 351 GLN B O 1
ATOM 8333 N N . GLU B 1 352 ? 6.16 -10.547 -22.094 1 94.31 352 GLU B N 1
ATOM 8334 C CA . GLU B 1 352 ? 5.578 -11.617 -21.281 1 94.31 352 GLU B CA 1
ATOM 8335 C C . GLU B 1 352 ? 4.191 -11.227 -20.781 1 94.31 352 GLU B C 1
ATOM 8337 O O . GLU B 1 352 ? 3.314 -12.078 -20.641 1 94.31 352 GLU B O 1
ATOM 8342 N N . LEU B 1 353 ? 4.047 -9.938 -20.438 1 94.5 353 LEU B N 1
ATOM 8343 C CA . LEU B 1 353 ? 2.738 -9.453 -20.016 1 94.5 353 LEU B CA 1
ATOM 8344 C C . LEU B 1 353 ? 1.722 -9.594 -21.156 1 94.5 353 LEU B C 1
ATOM 8346 O O . LEU B 1 353 ? 0.585 -10.016 -20.922 1 94.5 353 LEU B O 1
ATOM 8350 N N . VAL B 1 354 ? 2.119 -9.258 -22.328 1 94.94 354 VAL B N 1
ATOM 8351 C CA . VAL B 1 354 ? 1.239 -9.375 -23.484 1 94.94 354 VAL B CA 1
ATOM 8352 C C . VAL B 1 354 ? 0.927 -10.844 -23.75 1 94.94 354 VAL B C 1
ATOM 8354 O O . VAL B 1 354 ? -0.22 -11.203 -24.031 1 94.94 354 VAL B O 1
ATOM 8357 N N . ALA B 1 355 ? 1.937 -11.648 -23.656 1 95.94 355 ALA B N 1
ATOM 8358 C CA . ALA B 1 355 ? 1.77 -13.078 -23.906 1 95.94 355 ALA B CA 1
ATOM 8359 C C . ALA B 1 355 ? 0.819 -13.703 -22.891 1 95.94 355 ALA B C 1
ATOM 8361 O O . ALA B 1 355 ? -0.142 -14.375 -23.266 1 95.94 355 ALA B O 1
ATOM 8362 N N . LEU B 1 356 ? 1.048 -13.469 -21.656 1 96.56 356 LEU B N 1
ATOM 8363 C CA . LEU B 1 356 ? 0.231 -14.047 -20.594 1 96.56 356 LEU B CA 1
ATOM 8364 C C . LEU B 1 356 ? -1.169 -13.445 -20.594 1 96.56 356 LEU B C 1
ATOM 8366 O O . LEU B 1 356 ? -2.156 -14.156 -20.391 1 96.56 356 LEU B O 1
ATOM 8370 N N . GLY B 1 357 ? -1.233 -12.109 -20.75 1 96.81 357 GLY B N 1
ATOM 8371 C CA . GLY B 1 357 ? -2.527 -11.445 -20.812 1 96.81 357 GLY B CA 1
ATOM 8372 C C . GLY B 1 357 ? -3.393 -11.93 -21.953 1 96.81 357 GLY B C 1
ATOM 8373 O O . GLY B 1 357 ? -4.586 -12.18 -21.781 1 96.81 357 GLY B O 1
ATOM 8374 N N . SER B 1 358 ? -2.814 -12.07 -23.109 1 96.38 358 SER B N 1
ATOM 8375 C CA . SER B 1 358 ? -3.547 -12.578 -24.266 1 96.38 358 SER B CA 1
ATOM 8376 C C . SER B 1 358 ? -3.951 -14.031 -24.062 1 96.38 358 SER B C 1
ATOM 8378 O O . SER B 1 358 ? -5.035 -14.445 -24.484 1 96.38 358 SER B O 1
ATOM 8380 N N . ALA B 1 359 ? -3.07 -14.766 -23.5 1 96.75 359 ALA B N 1
ATOM 8381 C CA . ALA B 1 359 ? -3.367 -16.172 -23.219 1 96.75 359 ALA B CA 1
ATOM 8382 C C . ALA B 1 359 ? -4.559 -16.297 -22.266 1 96.75 359 ALA B C 1
ATOM 8384 O O . ALA B 1 359 ? -5.477 -17.078 -22.531 1 96.75 359 ALA B O 1
ATOM 8385 N N . ASN B 1 360 ? -4.559 -15.523 -21.219 1 96.94 360 ASN B N 1
ATOM 8386 C CA . ASN B 1 360 ? -5.652 -15.594 -20.25 1 96.94 360 ASN B CA 1
ATOM 8387 C C . ASN B 1 360 ? -6.941 -15.016 -20.828 1 96.94 360 ASN B C 1
ATOM 8389 O O . ASN B 1 360 ? -8.023 -15.555 -20.609 1 96.94 360 ASN B O 1
ATOM 8393 N N . LEU B 1 361 ? -6.816 -13.945 -21.562 1 95.75 361 LEU B N 1
ATOM 8394 C CA . LEU B 1 361 ? -8.016 -13.359 -22.156 1 95.75 361 LEU B CA 1
ATOM 8395 C C . LEU B 1 361 ? -8.664 -14.336 -23.141 1 95.75 361 LEU B C 1
ATOM 8397 O O . LEU B 1 361 ? -9.875 -14.547 -23.094 1 95.75 361 LEU B O 1
ATOM 8401 N N . PHE B 1 362 ? -7.875 -14.922 -23.969 1 94.75 362 PHE B N 1
ATOM 8402 C CA . PHE B 1 362 ? -8.375 -15.867 -24.953 1 94.75 362 PHE B CA 1
ATOM 8403 C C . PHE B 1 362 ? -8.953 -17.109 -24.266 1 94.75 362 PHE B C 1
ATOM 8405 O O . PHE B 1 362 ? -10.023 -17.594 -24.641 1 94.75 362 PHE B O 1
ATOM 8412 N N . SER B 1 363 ? -8.266 -17.609 -23.312 1 93.5 363 SER B N 1
ATOM 8413 C CA . SER B 1 363 ? -8.664 -18.844 -22.656 1 93.5 363 SER B CA 1
ATOM 8414 C C . SER B 1 363 ? -9.914 -18.625 -21.797 1 93.5 363 SER B C 1
ATOM 8416 O O . SER B 1 363 ? -10.625 -19.594 -21.484 1 93.5 363 SER B O 1
ATOM 8418 N N . SER B 1 364 ? -10.148 -17.344 -21.391 1 92.88 364 SER B N 1
ATOM 8419 C CA . SER B 1 364 ? -11.344 -17.047 -20.594 1 92.88 364 SER B CA 1
ATOM 8420 C C . SER B 1 364 ? -12.609 -17.422 -21.344 1 92.88 364 SER B C 1
ATOM 8422 O O . SER B 1 364 ? -13.625 -17.781 -20.734 1 92.88 364 SER B O 1
ATOM 8424 N N . PHE B 1 365 ? -12.578 -17.5 -22.625 1 90.44 365 PHE B N 1
ATOM 8425 C CA . PHE B 1 365 ? -13.75 -17.828 -23.422 1 90.44 365 PHE B CA 1
ATOM 8426 C C . PHE B 1 365 ? -13.984 -19.328 -23.469 1 90.44 365 PHE B C 1
ATOM 8428 O O . PHE B 1 365 ? -15.039 -19.797 -23.906 1 90.44 365 PHE B O 1
ATOM 8435 N N . PHE B 1 366 ? -13.047 -20.062 -22.969 1 88.12 366 PHE B N 1
ATOM 8436 C CA . PHE B 1 366 ? -13.148 -21.516 -23 1 88.12 366 PHE B CA 1
ATOM 8437 C C . PHE B 1 366 ? -13.188 -22.094 -21.578 1 88.12 366 PHE B C 1
ATOM 8439 O O . PHE B 1 366 ? -12.695 -23.203 -21.344 1 88.12 366 PHE B O 1
ATOM 8446 N N . ALA B 1 367 ? -13.586 -21.266 -20.578 1 83.75 367 ALA B N 1
ATOM 8447 C CA . ALA B 1 367 ? -13.852 -21.641 -19.188 1 83.75 367 ALA B CA 1
ATOM 8448 C C . ALA B 1 367 ? -12.578 -22.109 -18.5 1 83.75 367 ALA B C 1
ATOM 8450 O O . ALA B 1 367 ? -12.594 -23.078 -17.75 1 83.75 367 ALA B O 1
ATOM 8451 N N . CYS B 1 368 ? -11.469 -21.516 -18.875 1 90.44 368 CYS B N 1
ATOM 8452 C CA . CYS B 1 368 ? -10.203 -21.781 -18.203 1 90.44 368 CYS B CA 1
ATOM 8453 C C . CYS B 1 368 ? -9.977 -20.781 -17.062 1 90.44 368 CYS B C 1
ATOM 8455 O O . CYS B 1 368 ? -10.375 -19.625 -17.156 1 90.44 368 CYS B O 1
ATOM 8457 N N . PHE B 1 369 ? -9.516 -21.281 -15.984 1 91.81 369 PHE B N 1
ATOM 8458 C CA . PHE B 1 369 ? -9.078 -20.359 -14.953 1 91.81 369 PHE B CA 1
ATOM 8459 C C . PHE B 1 369 ? -7.707 -19.781 -15.289 1 91.81 369 PHE B C 1
ATOM 8461 O O . PHE B 1 369 ? -7.039 -20.25 -16.219 1 91.81 369 PHE B O 1
ATOM 8468 N N . PRO B 1 370 ? -7.301 -18.703 -14.625 1 94 370 PRO B N 1
ATOM 8469 C CA . PRO B 1 370 ? -6.066 -18.031 -15.016 1 94 370 PRO B CA 1
ATOM 8470 C C . PRO B 1 370 ? -4.855 -18.953 -15.016 1 94 370 PRO B C 1
ATOM 8472 O O . PRO B 1 370 ? -4.668 -19.734 -14.07 1 94 370 PRO B O 1
ATOM 8475 N N . ALA B 1 371 ? -4.129 -18.844 -16.062 1 95.69 371 ALA B N 1
ATOM 8476 C CA . ALA B 1 371 ? -2.957 -19.688 -16.25 1 95.69 371 ALA B CA 1
ATOM 8477 C C . ALA B 1 371 ? -1.671 -18.938 -15.93 1 95.69 371 ALA B C 1
ATOM 8479 O O . ALA B 1 371 ? -1.646 -17.703 -15.945 1 95.69 371 ALA B O 1
ATOM 8480 N N . SER B 1 372 ? -0.709 -19.656 -15.555 1 95.25 372 SER B N 1
ATOM 8481 C CA . SER B 1 372 ? 0.63 -19.109 -15.328 1 95.25 372 SER B CA 1
ATOM 8482 C C . SER B 1 372 ? 1.696 -20.188 -15.539 1 95.25 372 SER B C 1
ATOM 8484 O O . SER B 1 372 ? 1.401 -21.281 -16.031 1 95.25 372 SER B O 1
ATOM 8486 N N . SER B 1 373 ? 2.889 -19.797 -15.266 1 93.62 373 SER B N 1
ATOM 8487 C CA . SER B 1 373 ? 4.02 -20.703 -15.422 1 93.62 373 SER B CA 1
ATOM 8488 C C . SER B 1 373 ? 4.195 -21.578 -14.18 1 93.62 373 SER B C 1
ATOM 8490 O O . SER B 1 373 ? 3.555 -21.344 -13.156 1 93.62 373 SER B O 1
ATOM 8492 N N . ASN B 1 374 ? 4.875 -22.656 -14.414 1 89.44 374 ASN B N 1
ATOM 8493 C CA . ASN B 1 374 ? 5.25 -23.594 -13.352 1 89.44 374 ASN B CA 1
ATOM 8494 C C . ASN B 1 374 ? 6.738 -23.922 -13.398 1 89.44 374 ASN B C 1
ATOM 8496 O O . ASN B 1 374 ? 7.246 -24.375 -14.43 1 89.44 374 ASN B O 1
ATOM 8500 N N . ILE B 1 375 ? 7.395 -23.766 -12.305 1 86.19 375 ILE B N 1
ATOM 8501 C CA . ILE B 1 375 ? 8.844 -23.938 -12.242 1 86.19 375 ILE B CA 1
ATOM 8502 C C . ILE B 1 375 ? 9.211 -25.375 -12.562 1 86.19 375 ILE B C 1
ATOM 8504 O O . ILE B 1 375 ? 10.227 -25.641 -13.211 1 86.19 375 ILE B O 1
ATOM 8508 N N . GLY B 1 376 ? 8.414 -26.344 -12.133 1 84.69 376 GLY B N 1
ATOM 8509 C CA . GLY B 1 376 ? 8.672 -27.75 -12.43 1 84.69 376 GLY B CA 1
ATOM 8510 C C . GLY B 1 376 ? 8.688 -28.047 -13.914 1 84.69 376 GLY B C 1
ATOM 8511 O O . GLY B 1 376 ? 9.602 -28.703 -14.406 1 84.69 376 GLY B O 1
ATOM 8512 N N . ARG B 1 377 ? 7.75 -27.562 -14.602 1 89.94 377 ARG B N 1
ATOM 8513 C CA . ARG B 1 377 ? 7.664 -27.797 -16.031 1 89.94 377 ARG B CA 1
ATOM 8514 C C . ARG B 1 377 ? 8.805 -27.094 -16.781 1 89.94 377 ARG B C 1
ATOM 8516 O O . ARG B 1 377 ? 9.352 -27.641 -17.734 1 89.94 377 ARG B O 1
ATOM 8523 N N . VAL B 1 378 ? 9.117 -25.906 -16.328 1 91.75 378 VAL B N 1
ATOM 8524 C CA . VAL B 1 378 ? 10.203 -25.156 -16.938 1 91.75 378 VAL B CA 1
ATOM 8525 C C . VAL B 1 378 ? 11.523 -25.906 -16.75 1 91.75 378 VAL B C 1
ATOM 8527 O O . VAL B 1 378 ? 12.367 -25.953 -17.641 1 91.75 378 VAL B O 1
ATOM 8530 N N . THR B 1 379 ? 11.648 -26.484 -15.586 1 86.88 379 THR B N 1
ATOM 8531 C CA . THR B 1 379 ? 12.867 -27.234 -15.289 1 86.88 379 THR B CA 1
ATOM 8532 C C . THR B 1 379 ? 12.977 -28.469 -16.188 1 86.88 379 THR B C 1
ATOM 8534 O O . THR B 1 379 ? 14.07 -28.844 -16.609 1 86.88 379 THR B O 1
ATOM 8537 N N . VAL B 1 380 ? 11.898 -29.078 -16.438 1 86.38 380 VAL B N 1
ATOM 8538 C CA . VAL B 1 380 ? 11.883 -30.25 -17.328 1 86.38 380 VAL B CA 1
ATOM 8539 C C . VAL B 1 380 ? 12.273 -29.828 -18.734 1 86.38 380 VAL B C 1
ATOM 8541 O O . VAL B 1 380 ? 13.102 -30.484 -19.375 1 86.38 380 VAL B O 1
ATOM 8544 N N . LEU B 1 381 ? 11.719 -28.75 -19.219 1 91.56 381 LEU B N 1
ATOM 8545 C CA . LEU B 1 381 ? 12.047 -28.234 -20.547 1 91.56 381 LEU B CA 1
ATOM 8546 C C . LEU B 1 381 ? 13.523 -27.875 -20.641 1 91.56 381 LEU B C 1
ATOM 8548 O O . LEU B 1 381 ? 14.18 -28.156 -21.641 1 91.56 381 LEU B O 1
ATOM 8552 N N . ASP B 1 382 ? 13.969 -27.312 -19.562 1 88.81 382 ASP B N 1
ATOM 8553 C CA . ASP B 1 382 ? 15.367 -26.906 -19.516 1 88.81 382 ASP B CA 1
ATOM 8554 C C . ASP B 1 382 ? 16.297 -28.125 -19.484 1 88.81 382 ASP B C 1
ATOM 8556 O O . ASP B 1 382 ? 17.359 -28.109 -20.109 1 88.81 382 ASP B O 1
ATOM 8560 N N . SER B 1 383 ? 15.898 -29.141 -18.781 1 85.25 383 SER B N 1
ATOM 8561 C CA . SER B 1 383 ? 16.719 -30.344 -18.656 1 85.25 383 SER B CA 1
ATOM 8562 C C . SER B 1 383 ? 16.828 -31.094 -19.984 1 85.25 383 SER B C 1
ATOM 8564 O O . SER B 1 383 ? 17.859 -31.703 -20.266 1 85.25 383 SER B O 1
ATOM 8566 N N . ILE B 1 384 ? 15.75 -30.984 -20.75 1 87.88 384 ILE B N 1
ATOM 8567 C CA . ILE B 1 384 ? 15.734 -31.641 -22.047 1 87.88 384 ILE B CA 1
ATOM 8568 C C . ILE B 1 384 ? 16.344 -30.719 -23.094 1 87.88 384 ILE B C 1
ATOM 8570 O O . ILE B 1 384 ? 16.469 -31.109 -24.266 1 87.88 384 ILE B O 1
ATOM 8574 N N . LYS B 1 385 ? 16.703 -29.5 -22.688 1 86.56 385 LYS B N 1
ATOM 8575 C CA . LYS B 1 385 ? 17.391 -28.5 -23.516 1 86.56 385 LYS B CA 1
ATOM 8576 C C . LYS B 1 385 ? 16.484 -28.047 -24.656 1 86.56 385 LYS B C 1
ATOM 8578 O O . LYS B 1 385 ? 16.906 -28.031 -25.812 1 86.56 385 LYS B O 1
ATOM 8583 N N . SER B 1 386 ? 15.297 -27.766 -24.266 1 91.25 386 SER B N 1
ATOM 8584 C CA . SER B 1 386 ? 14.422 -27.141 -25.25 1 91.25 386 SER B CA 1
ATOM 8585 C C . SER B 1 386 ? 15.008 -25.844 -25.766 1 91.25 386 SER B C 1
ATOM 8587 O O . SER B 1 386 ? 15.734 -25.156 -25.047 1 91.25 386 SER B O 1
ATOM 8589 N N . ARG B 1 387 ? 14.641 -25.516 -27.047 1 89 387 ARG B N 1
ATOM 8590 C CA . ARG B 1 387 ? 15.32 -24.359 -27.656 1 89 387 ARG B CA 1
ATOM 8591 C C . ARG B 1 387 ? 14.328 -23.266 -28.016 1 89 387 ARG B C 1
ATOM 8593 O O . ARG B 1 387 ? 14.719 -22.109 -28.219 1 89 387 ARG B O 1
ATOM 8600 N N . SER B 1 388 ? 13.117 -23.641 -28.078 1 90.81 388 SER B N 1
ATOM 8601 C CA . SER B 1 388 ? 12.133 -22.656 -28.5 1 90.81 388 SER B CA 1
ATOM 8602 C C . SER B 1 388 ? 10.75 -22.984 -27.953 1 90.81 388 SER B C 1
ATOM 8604 O O . SER B 1 388 ? 10.562 -24.016 -27.297 1 90.81 388 SER B O 1
ATOM 8606 N N . GLN B 1 389 ? 9.789 -22.078 -28.234 1 92.88 389 GLN B N 1
ATOM 8607 C CA . GLN B 1 389 ? 8.406 -22.25 -27.781 1 92.88 389 GLN B CA 1
ATOM 8608 C C . GLN B 1 389 ? 7.68 -23.281 -28.656 1 92.88 389 GLN B C 1
ATOM 8610 O O . GLN B 1 389 ? 6.516 -23.594 -28.391 1 92.88 389 GLN B O 1
ATOM 8615 N N . LEU B 1 390 ? 8.383 -23.859 -29.578 1 92.56 390 LEU B N 1
ATOM 8616 C CA . LEU B 1 390 ? 7.785 -24.953 -30.344 1 92.56 390 LEU B CA 1
ATOM 8617 C C . LEU B 1 390 ? 7.449 -26.125 -29.422 1 92.56 390 LEU B C 1
ATOM 8619 O O . LEU B 1 390 ? 6.504 -26.875 -29.688 1 92.56 390 LEU B O 1
ATOM 8623 N N . SER B 1 391 ? 8.234 -26.25 -28.391 1 93.62 391 SER B N 1
ATOM 8624 C CA . SER B 1 391 ? 7.938 -27.297 -27.422 1 93.62 391 SER B CA 1
ATOM 8625 C C . SER B 1 391 ? 6.543 -27.125 -26.828 1 93.62 391 SER B C 1
ATOM 8627 O O . SER B 1 391 ? 5.809 -28.109 -26.672 1 93.62 391 SER B O 1
ATOM 8629 N N . THR B 1 392 ? 6.184 -25.906 -26.531 1 93.94 392 THR B N 1
ATOM 8630 C CA . THR B 1 392 ? 4.852 -25.625 -26 1 93.94 392 THR B CA 1
ATOM 8631 C C . THR B 1 392 ? 3.783 -25.922 -27.047 1 93.94 392 THR B C 1
ATOM 8633 O O . THR B 1 392 ? 2.703 -26.422 -26.719 1 93.94 392 THR B O 1
ATOM 8636 N N . LEU B 1 393 ? 4.051 -25.641 -28.312 1 94.31 393 LEU B N 1
ATOM 8637 C CA . LEU B 1 393 ? 3.104 -25.906 -29.391 1 94.31 393 LEU B CA 1
ATOM 8638 C C . LEU B 1 393 ? 2.908 -27.406 -29.578 1 94.31 393 LEU B C 1
ATOM 8640 O O . LEU B 1 393 ? 1.796 -27.875 -29.844 1 94.31 393 LEU B O 1
ATOM 8644 N N . PHE B 1 394 ? 3.961 -28.141 -29.438 1 95 394 PHE B N 1
ATOM 8645 C CA . PHE B 1 394 ? 3.855 -29.578 -29.531 1 95 394 PHE B CA 1
ATOM 8646 C C . PHE B 1 394 ? 3.066 -30.141 -28.344 1 95 394 PHE B C 1
ATOM 8648 O O . PHE B 1 394 ? 2.307 -31.109 -28.5 1 95 394 PHE B O 1
ATOM 8655 N N . ALA B 1 395 ? 3.332 -29.594 -27.188 1 94.56 395 ALA B N 1
ATOM 8656 C CA . ALA B 1 395 ? 2.547 -30 -26.031 1 94.56 395 ALA B CA 1
ATOM 8657 C C . ALA B 1 395 ? 1.061 -29.734 -26.25 1 94.56 395 ALA B C 1
ATOM 8659 O O . ALA B 1 395 ? 0.216 -30.562 -25.891 1 94.56 395 ALA B O 1
ATOM 8660 N N . CYS B 1 396 ? 0.736 -28.609 -26.844 1 94.25 396 CYS B N 1
ATOM 8661 C CA . CYS B 1 396 ? -0.645 -28.25 -27.156 1 94.25 396 CYS B CA 1
ATOM 8662 C C . CYS B 1 396 ? -1.23 -29.188 -28.203 1 94.25 396 CYS B C 1
ATOM 8664 O O . CYS B 1 396 ? -2.4 -29.562 -28.109 1 94.25 396 CYS B O 1
ATOM 8666 N N . LEU B 1 397 ? -0.46 -29.547 -29.109 1 92.81 397 LEU B N 1
ATOM 8667 C CA . LEU B 1 397 ? -0.914 -30.469 -30.156 1 92.81 397 LEU B CA 1
ATOM 8668 C C . LEU B 1 397 ? -1.292 -31.812 -29.562 1 92.81 397 LEU B C 1
ATOM 8670 O O . LEU B 1 397 ? -2.338 -32.375 -29.891 1 92.81 397 LEU B O 1
ATOM 8674 N N . LEU B 1 398 ? -0.429 -32.25 -28.734 1 91.5 398 LEU B N 1
ATOM 8675 C CA . LEU B 1 398 ? -0.719 -33.531 -28.094 1 91.5 398 LEU B CA 1
ATOM 8676 C C . LEU B 1 398 ? -1.984 -33.469 -27.25 1 91.5 398 LEU B C 1
ATOM 8678 O O . LEU B 1 398 ? -2.812 -34.375 -27.266 1 91.5 398 LEU B O 1
ATOM 8682 N N . THR B 1 399 ? -2.086 -32.438 -26.484 1 92 399 THR B N 1
ATOM 8683 C CA . THR B 1 399 ? -3.275 -32.219 -25.656 1 92 399 THR B CA 1
ATOM 8684 C C . THR B 1 399 ? -4.52 -32.062 -26.531 1 92 399 THR B C 1
ATOM 8686 O O . THR B 1 399 ? -5.59 -32.594 -26.188 1 92 399 THR B O 1
ATOM 8689 N N . GLY B 1 400 ? -4.367 -31.344 -27.641 1 90.38 400 GLY B N 1
ATOM 8690 C CA . GLY B 1 400 ? -5.469 -31.203 -28.578 1 90.38 400 GLY B CA 1
ATOM 8691 C C . GLY B 1 400 ? -5.922 -32.531 -29.172 1 90.38 400 GLY B C 1
ATOM 8692 O O . GLY B 1 400 ? -7.125 -32.781 -29.328 1 90.38 400 GLY B O 1
ATOM 8693 N N . LEU B 1 401 ? -4.988 -33.375 -29.406 1 88.75 401 LEU B N 1
ATOM 8694 C CA . LEU B 1 401 ? -5.305 -34.719 -29.906 1 88.75 401 LEU B CA 1
ATOM 8695 C C . LEU B 1 401 ? -6.027 -35.531 -28.859 1 88.75 401 LEU B C 1
ATOM 8697 O O . LEU B 1 401 ? -6.969 -36.281 -29.172 1 88.75 401 LEU B O 1
ATOM 8701 N N . LEU B 1 402 ? -5.57 -35.375 -27.719 1 86.56 402 LEU B N 1
ATOM 8702 C CA . LEU B 1 402 ? -6.227 -36.094 -26.625 1 86.56 402 LEU B CA 1
ATOM 8703 C C . LEU B 1 402 ? -7.66 -35.594 -26.438 1 86.56 402 LEU B C 1
ATOM 8705 O O . LEU B 1 402 ? -8.57 -36.406 -26.266 1 86.56 402 LEU B O 1
ATOM 8709 N N . LEU B 1 403 ? -7.883 -34.312 -26.484 1 86.12 403 LEU B N 1
ATOM 8710 C CA . LEU B 1 403 ? -9.203 -33.719 -26.297 1 86.12 403 LEU B CA 1
ATOM 8711 C C . LEU B 1 403 ? -10.125 -34.062 -27.469 1 86.12 403 LEU B C 1
ATOM 8713 O O . LEU B 1 403 ? -11.328 -34.219 -27.281 1 86.12 403 LEU B O 1
ATOM 8717 N N . GLY B 1 404 ? -9.602 -34.156 -28.609 1 82.31 404 GLY B N 1
ATOM 8718 C CA . GLY B 1 404 ? -10.398 -34.406 -29.797 1 82.31 404 GLY B CA 1
ATOM 8719 C C . GLY B 1 404 ? -10.758 -35.875 -29.938 1 82.31 404 GLY B C 1
ATOM 8720 O O . GLY B 1 404 ? -11.875 -36.219 -30.328 1 82.31 404 GLY B O 1
ATOM 8721 N N . PHE B 1 405 ? -9.797 -36.844 -29.547 1 82.12 405 PHE B N 1
ATOM 8722 C CA . PHE B 1 405 ? -9.992 -38.25 -29.906 1 82.12 405 PHE B CA 1
ATOM 8723 C C . PHE B 1 405 ? -10.172 -39.094 -28.656 1 82.12 405 PHE B C 1
ATOM 8725 O O . PHE B 1 405 ? -10.75 -40.188 -28.703 1 82.12 405 PHE B O 1
ATOM 8732 N N . ALA B 1 406 ? -9.68 -38.625 -27.594 1 77.88 406 ALA B N 1
ATOM 8733 C CA . ALA B 1 406 ? -9.656 -39.5 -26.422 1 77.88 406 ALA B CA 1
ATOM 8734 C C . ALA B 1 406 ? -10.359 -38.844 -25.234 1 77.88 406 ALA B C 1
ATOM 8736 O O . ALA B 1 406 ? -10.133 -39.219 -24.094 1 77.88 406 ALA B O 1
ATOM 8737 N N . SER B 1 407 ? -11.141 -37.969 -25.547 1 78.06 407 SER B N 1
ATOM 8738 C CA . SER B 1 407 ? -11.797 -37.25 -24.438 1 78.06 407 SER B CA 1
ATOM 8739 C C . SER B 1 407 ? -12.742 -38.188 -23.688 1 78.06 407 SER B C 1
ATOM 8741 O O . SER B 1 407 ? -12.883 -38.062 -22.469 1 78.06 407 SER B O 1
ATOM 8743 N N . GLN B 1 408 ? -13.32 -39.156 -24.312 1 78.69 408 GLN B N 1
ATOM 8744 C CA . GLN B 1 408 ? -14.266 -40.094 -23.703 1 78.69 408 GLN B CA 1
ATOM 8745 C C . GLN B 1 408 ? -13.539 -41.062 -22.781 1 78.69 408 GLN B C 1
ATOM 8747 O O . GLN B 1 408 ? -14.109 -41.531 -21.781 1 78.69 408 GLN B O 1
ATOM 8752 N N . THR B 1 409 ? -12.336 -41.281 -23.156 1 83.44 409 THR B N 1
ATOM 8753 C CA . THR B 1 409 ? -11.57 -42.219 -22.359 1 83.44 409 THR B CA 1
ATOM 8754 C C . THR B 1 409 ? -11.203 -41.625 -21 1 83.44 409 THR B C 1
ATOM 8756 O O . THR B 1 409 ? -11.047 -42.344 -20.016 1 83.44 409 THR B O 1
ATOM 8759 N N . LEU B 1 410 ? -11.086 -40.344 -20.922 1 86.56 410 LEU B N 1
ATOM 8760 C CA . LEU B 1 410 ? -10.711 -39.656 -19.703 1 86.56 410 LEU B CA 1
ATOM 8761 C C . LEU B 1 410 ? -11.82 -39.75 -18.656 1 86.56 410 LEU B C 1
ATOM 8763 O O . LEU B 1 410 ? -11.578 -39.562 -17.469 1 86.56 410 LEU B O 1
ATOM 8767 N N . HIS B 1 411 ? -13.031 -40.125 -19.094 1 83.56 411 HIS B N 1
ATOM 8768 C CA . HIS B 1 411 ? -14.188 -40.25 -18.219 1 83.56 411 HIS B CA 1
ATOM 8769 C C . HIS B 1 411 ? -14.023 -41.406 -17.234 1 83.56 411 HIS B C 1
ATOM 8771 O O . HIS B 1 411 ? -14.594 -41.375 -16.141 1 83.56 411 HIS B O 1
ATOM 8777 N N . TYR B 1 412 ? -13.164 -42.281 -17.594 1 87.81 412 TYR B N 1
ATOM 8778 C CA . TYR B 1 412 ? -13.023 -43.469 -16.781 1 87.81 412 TYR B CA 1
ATOM 8779 C C . TYR B 1 412 ? -11.906 -43.344 -15.766 1 87.81 412 TYR B C 1
ATOM 8781 O O . TYR B 1 412 ? -11.664 -44.219 -14.961 1 87.81 412 TYR B O 1
ATOM 8789 N N . LEU B 1 413 ? -11.328 -42.219 -15.727 1 90.88 413 LEU B N 1
ATOM 8790 C CA . LEU B 1 413 ? -10.211 -42 -14.805 1 90.88 413 LEU B CA 1
ATOM 8791 C C . LEU B 1 413 ? -10.711 -41.844 -13.375 1 90.88 413 LEU B C 1
ATOM 8793 O O . LEU B 1 413 ? -11.531 -40.969 -13.086 1 90.88 413 LEU B O 1
ATOM 8797 N N . PRO B 1 414 ? -10.289 -42.781 -12.477 1 91.75 414 PRO B N 1
ATOM 8798 C CA . PRO B 1 414 ? -10.695 -42.625 -11.07 1 91.75 414 PRO B CA 1
ATOM 8799 C C . PRO B 1 414 ? -10.227 -41.312 -10.445 1 91.75 414 PRO B C 1
ATOM 8801 O O . PRO B 1 414 ? -9.078 -40.906 -10.633 1 91.75 414 PRO B O 1
ATOM 8804 N N . LEU B 1 415 ? -11.062 -40.688 -9.664 1 90.75 415 LEU B N 1
ATOM 8805 C CA . LEU B 1 415 ? -10.758 -39.438 -9.023 1 90.75 415 LEU B CA 1
ATOM 8806 C C . LEU B 1 415 ? -9.648 -39.594 -7.988 1 90.75 415 LEU B C 1
ATOM 8808 O O . LEU B 1 415 ? -8.859 -38.656 -7.77 1 90.75 415 LEU B O 1
ATOM 8812 N N . SER B 1 416 ? -9.547 -40.719 -7.406 1 93.19 416 SER B N 1
ATOM 8813 C CA . SER B 1 416 ? -8.523 -40.969 -6.398 1 93.19 416 SER B CA 1
ATOM 8814 C C . SER B 1 416 ? -7.125 -40.906 -7 1 93.19 416 SER B C 1
ATOM 8816 O O . SER B 1 416 ? -6.188 -40.438 -6.352 1 93.19 416 SER B O 1
ATOM 8818 N N . VAL B 1 417 ? -7.031 -41.312 -8.227 1 94.5 417 VAL B N 1
ATOM 8819 C CA . VAL B 1 417 ? -5.738 -41.312 -8.906 1 94.5 417 VAL B CA 1
ATOM 8820 C C . VAL B 1 417 ? -5.328 -39.875 -9.227 1 94.5 417 VAL B C 1
ATOM 8822 O O . VAL B 1 417 ? -4.188 -39.469 -8.969 1 94.5 417 VAL B O 1
ATOM 8825 N N . ILE B 1 418 ? -6.227 -39.125 -9.711 1 92.25 418 ILE B N 1
ATOM 8826 C CA . ILE B 1 418 ? -5.961 -37.719 -10.039 1 92.25 418 ILE B CA 1
ATOM 8827 C C . ILE B 1 418 ? -5.594 -36.969 -8.773 1 92.25 418 ILE B C 1
ATOM 8829 O O . ILE B 1 418 ? -4.633 -36.188 -8.758 1 92.25 418 ILE B O 1
ATOM 8833 N N . ALA B 1 419 ? -6.359 -37.156 -7.73 1 93.62 419 ALA B N 1
ATOM 8834 C CA . ALA B 1 419 ? -6.141 -36.5 -6.457 1 93.62 419 ALA B CA 1
ATOM 8835 C C . ALA B 1 419 ? -4.754 -36.812 -5.898 1 93.62 419 ALA B C 1
ATOM 8837 O O . ALA B 1 419 ? -4.074 -35.906 -5.375 1 93.62 419 ALA B O 1
ATOM 8838 N N . THR B 1 420 ? -4.383 -38.031 -6.047 1 95.31 420 THR B N 1
ATOM 8839 C CA . THR B 1 420 ? -3.086 -38.469 -5.527 1 95.31 420 THR B CA 1
ATOM 8840 C C . THR B 1 420 ? -1.949 -37.844 -6.332 1 95.31 420 THR B C 1
ATOM 8842 O O . THR B 1 420 ? -0.955 -37.375 -5.762 1 95.31 420 THR B O 1
ATOM 8845 N N . ILE B 1 421 ? -2.1 -37.781 -7.574 1 93.06 421 ILE B N 1
ATOM 8846 C CA . ILE B 1 421 ? -1.069 -37.25 -8.445 1 93.06 421 ILE B CA 1
ATOM 8847 C C . ILE B 1 421 ? -0.857 -35.75 -8.117 1 93.06 421 ILE B C 1
ATOM 8849 O O . ILE B 1 421 ? 0.28 -35.312 -7.949 1 93.06 421 ILE B O 1
ATOM 8853 N N . ILE B 1 422 ? -1.855 -34.969 -7.996 1 92.75 422 ILE B N 1
ATOM 8854 C CA . ILE B 1 422 ? -1.726 -33.531 -7.738 1 92.75 422 ILE B CA 1
ATOM 8855 C C . ILE B 1 422 ? -1.166 -33.312 -6.336 1 92.75 422 ILE B C 1
ATOM 8857 O O . ILE B 1 422 ? -0.392 -32.406 -6.109 1 92.75 422 ILE B O 1
ATOM 8861 N N . THR B 1 423 ? -1.617 -34.156 -5.398 1 94.5 423 THR B N 1
ATOM 8862 C CA . THR B 1 423 ? -1.122 -34.062 -4.031 1 94.5 423 THR B CA 1
ATOM 8863 C C . THR B 1 423 ? 0.393 -34.25 -3.988 1 94.5 423 THR B C 1
ATOM 8865 O O . THR B 1 423 ? 1.096 -33.438 -3.35 1 94.5 423 THR B O 1
ATOM 8868 N N . LEU B 1 424 ? 0.861 -35.219 -4.734 1 92.06 424 LEU B N 1
ATOM 8869 C CA . LEU B 1 424 ? 2.293 -35.5 -4.727 1 92.06 424 LEU B CA 1
ATOM 8870 C C . LEU B 1 424 ? 3.062 -34.406 -5.461 1 92.06 424 LEU B C 1
ATOM 8872 O O . LEU B 1 424 ? 4.188 -34.062 -5.082 1 92.06 424 LEU B O 1
ATOM 8876 N N . THR B 1 425 ? 2.518 -33.906 -6.492 1 88.62 425 THR B N 1
ATOM 8877 C CA . THR B 1 425 ? 3.145 -32.844 -7.238 1 88.62 425 THR B CA 1
ATOM 8878 C C . THR B 1 425 ? 3.264 -31.578 -6.379 1 88.62 425 THR B C 1
ATOM 8880 O O . THR B 1 425 ? 4.297 -30.906 -6.383 1 88.62 425 THR B O 1
ATOM 8883 N N . LEU B 1 426 ? 2.24 -31.281 -5.645 1 92.44 426 LEU B N 1
ATOM 8884 C CA . LEU B 1 426 ? 2.203 -30.062 -4.859 1 92.44 426 LEU B CA 1
ATOM 8885 C C . LEU B 1 426 ? 2.973 -30.219 -3.553 1 92.44 426 LEU B C 1
ATOM 8887 O O . LEU B 1 426 ? 3.357 -29.234 -2.924 1 92.44 426 LEU B O 1
ATOM 8891 N N . ALA B 1 427 ? 3.207 -31.422 -3.168 1 91.06 427 ALA B N 1
ATOM 8892 C CA . ALA B 1 427 ? 3.977 -31.688 -1.957 1 91.06 427 ALA B CA 1
ATOM 8893 C C . ALA B 1 427 ? 5.41 -31.188 -2.094 1 91.06 427 ALA B C 1
ATOM 8895 O O . ALA B 1 427 ? 6.035 -30.812 -1.102 1 91.06 427 ALA B O 1
ATOM 8896 N N . VAL B 1 428 ? 5.867 -31.078 -3.283 1 85.81 428 VAL B N 1
ATOM 8897 C CA . VAL B 1 428 ? 7.215 -30.578 -3.539 1 85.81 428 VAL B CA 1
ATOM 8898 C C . VAL B 1 428 ? 7.297 -29.094 -3.184 1 85.81 428 VAL B C 1
ATOM 8900 O O . VAL B 1 428 ? 8.336 -28.625 -2.727 1 85.81 428 VAL B O 1
ATOM 8903 N N . SER B 1 429 ? 6.238 -28.438 -3.383 1 87 429 SER B N 1
ATOM 8904 C CA . SER B 1 429 ? 6.211 -27 -3.086 1 87 429 SER B CA 1
ATOM 8905 C C . SER B 1 429 ? 6.332 -26.75 -1.587 1 87 429 SER B C 1
ATOM 8907 O O . SER B 1 429 ? 6.742 -25.656 -1.168 1 87 429 SER B O 1
ATOM 8909 N N . LEU B 1 430 ? 6 -27.719 -0.778 1 90.25 430 LEU B N 1
ATOM 8910 C CA . LEU B 1 430 ? 6.082 -27.562 0.671 1 90.25 430 LEU B CA 1
ATOM 8911 C C . LEU B 1 430 ? 7.535 -27.578 1.136 1 90.25 430 LEU B C 1
ATOM 8913 O O . LEU B 1 430 ? 7.832 -27.172 2.262 1 90.25 430 LEU B O 1
ATOM 8917 N N . LYS B 1 431 ? 8.445 -27.891 0.202 1 86.81 431 LYS B N 1
ATOM 8918 C CA . LYS B 1 431 ? 9.875 -27.875 0.518 1 86.81 431 LYS B CA 1
ATOM 8919 C C . LYS B 1 431 ? 10.398 -26.438 0.635 1 86.81 431 LYS B C 1
ATOM 8921 O O . LYS B 1 431 ? 11.477 -26.219 1.193 1 86.81 431 LYS B O 1
ATOM 8926 N N . LEU B 1 432 ? 9.625 -25.594 0.171 1 85 432 LEU B N 1
ATOM 8927 C CA . LEU B 1 432 ? 10.008 -24.188 0.298 1 85 432 LEU B CA 1
ATOM 8928 C C . LEU B 1 432 ? 10.148 -23.797 1.765 1 85 432 LEU B C 1
ATOM 8930 O O . LEU B 1 432 ? 10.828 -22.812 2.086 1 85 432 LEU B O 1
ATOM 8934 N N . PHE B 1 433 ? 9.562 -24.594 2.672 1 86.62 433 PHE B N 1
ATOM 8935 C CA . PHE B 1 433 ? 9.703 -24.375 4.105 1 86.62 433 PHE B CA 1
ATOM 8936 C C . PHE B 1 433 ? 11.148 -24.562 4.543 1 86.62 433 PHE B C 1
ATOM 8938 O O . PHE B 1 433 ? 11.578 -23.984 5.543 1 86.62 433 PHE B O 1
ATOM 8945 N N . GLU B 1 434 ? 11.812 -25.281 3.73 1 85.06 434 GLU B N 1
ATOM 8946 C CA . GLU B 1 434 ? 13.211 -25.562 4.059 1 85.06 434 GLU B CA 1
ATOM 8947 C C . GLU B 1 434 ? 14.086 -24.328 3.828 1 85.06 434 GLU B C 1
ATOM 8949 O O . GLU B 1 434 ? 15.188 -24.234 4.371 1 85.06 434 GLU B O 1
ATOM 8954 N N . ASP B 1 435 ? 13.578 -23.422 3.094 1 82.25 435 ASP B N 1
ATOM 8955 C CA . ASP B 1 435 ? 14.344 -22.203 2.799 1 82.25 435 ASP B CA 1
ATOM 8956 C C . ASP B 1 435 ? 14.156 -21.156 3.896 1 82.25 435 ASP B C 1
ATOM 8958 O O . ASP B 1 435 ? 14.875 -20.156 3.932 1 82.25 435 ASP B O 1
ATOM 8962 N N . LEU B 1 436 ? 13.234 -21.422 4.812 1 87.44 436 LEU B N 1
ATOM 8963 C CA . LEU B 1 436 ? 12.875 -20.438 5.824 1 87.44 436 LEU B CA 1
ATOM 8964 C C . LEU B 1 436 ? 14.078 -20.094 6.695 1 87.44 436 LEU B C 1
ATOM 8966 O O . LEU B 1 436 ? 14.305 -18.922 7.012 1 87.44 436 LEU B O 1
ATOM 8970 N N . PRO B 1 437 ? 14.922 -21.094 7.012 1 83.69 437 PRO B N 1
ATOM 8971 C CA . PRO B 1 437 ? 16.094 -20.75 7.824 1 83.69 437 PRO B CA 1
ATOM 8972 C C . PRO B 1 437 ? 17.078 -19.844 7.082 1 83.69 437 PRO B C 1
ATOM 8974 O O . PRO B 1 437 ? 17.688 -18.969 7.691 1 83.69 437 PRO B O 1
ATOM 8977 N N . ALA B 1 438 ? 17.188 -20.062 5.82 1 79.62 438 ALA B N 1
ATOM 8978 C CA . ALA B 1 438 ? 18.047 -19.203 5.02 1 79.62 438 ALA B CA 1
ATOM 8979 C C . ALA B 1 438 ? 17.484 -17.781 4.938 1 79.62 438 ALA B C 1
ATOM 8981 O O . ALA B 1 438 ? 18.25 -16.812 4.961 1 79.62 438 ALA B O 1
ATOM 8982 N N . VAL B 1 439 ? 16.203 -17.703 4.871 1 85.06 439 VAL B N 1
ATOM 8983 C CA . VAL B 1 439 ? 15.562 -16.391 4.812 1 85.06 439 VAL B CA 1
ATOM 8984 C C . VAL B 1 439 ? 15.703 -15.68 6.156 1 85.06 439 VAL B C 1
ATOM 8986 O O . VAL B 1 439 ? 15.922 -14.469 6.211 1 85.06 439 VAL B O 1
ATOM 8989 N N . TRP B 1 440 ? 15.562 -16.5 7.176 1 82.94 440 TRP B N 1
ATOM 8990 C CA . TRP B 1 440 ? 15.711 -15.961 8.523 1 82.94 440 TRP B CA 1
ATOM 8991 C C . TRP B 1 440 ? 17.125 -15.453 8.758 1 82.94 440 TRP B C 1
ATOM 8993 O O . TRP B 1 440 ? 17.328 -14.422 9.414 1 82.94 440 TRP B O 1
ATOM 9003 N N . ALA B 1 441 ? 18.062 -16.125 8.148 1 75.25 441 ALA B N 1
ATOM 9004 C CA . ALA B 1 441 ? 19.469 -15.734 8.281 1 75.25 441 ALA B CA 1
ATOM 9005 C C . ALA B 1 441 ? 19.75 -14.453 7.504 1 75.25 441 ALA B C 1
ATOM 9007 O O . ALA B 1 441 ? 20.562 -13.625 7.926 1 75.25 441 ALA B O 1
ATOM 9008 N N . ALA B 1 442 ? 19.062 -14.344 6.457 1 77.19 442 ALA B N 1
ATOM 9009 C CA . ALA B 1 442 ? 19.266 -13.172 5.613 1 77.19 442 ALA B CA 1
ATOM 9010 C C . ALA B 1 442 ? 18.594 -11.938 6.207 1 77.19 442 ALA B C 1
ATOM 9012 O O . ALA B 1 442 ? 19.188 -10.867 6.289 1 77.19 442 ALA B O 1
ATOM 9013 N N . SER B 1 443 ? 17.312 -12.094 6.562 1 80.56 443 SER B N 1
ATOM 9014 C CA . SER B 1 443 ? 16.547 -10.984 7.129 1 80.56 443 SER B CA 1
ATOM 9015 C C . SER B 1 443 ? 15.422 -11.492 8.023 1 80.56 443 SER B C 1
ATOM 9017 O O . SER B 1 443 ? 14.523 -12.211 7.555 1 80.56 443 SER B O 1
ATOM 9019 N N . LYS B 1 444 ? 15.445 -11.094 9.234 1 81 444 LYS B N 1
ATOM 9020 C CA . LYS B 1 444 ? 14.406 -11.5 10.172 1 81 444 LYS B CA 1
ATOM 9021 C C . LYS B 1 444 ? 13.047 -10.922 9.773 1 81 444 LYS B C 1
ATOM 9023 O O . LYS B 1 444 ? 12.016 -11.562 9.977 1 81 444 LYS B O 1
ATOM 9028 N N . LEU B 1 445 ? 13.125 -9.766 9.203 1 80.81 445 LEU B N 1
ATOM 9029 C CA . LEU B 1 445 ? 11.875 -9.148 8.773 1 80.81 445 LEU B CA 1
ATOM 9030 C C . LEU B 1 445 ? 11.266 -9.914 7.605 1 80.81 445 LEU B C 1
ATOM 9032 O O . LEU B 1 445 ? 10.047 -10.047 7.516 1 80.81 445 LEU B O 1
ATOM 9036 N N . ASP B 1 446 ? 12.125 -10.383 6.785 1 86.56 446 ASP B N 1
ATOM 9037 C CA . ASP B 1 446 ? 11.641 -11.172 5.66 1 86.56 446 ASP B CA 1
ATOM 9038 C C . ASP B 1 446 ? 11.086 -12.516 6.129 1 86.56 446 ASP B C 1
ATOM 9040 O O . ASP B 1 446 ? 10.109 -13.023 5.57 1 86.56 446 ASP B O 1
ATOM 9044 N N . ALA B 1 447 ? 11.742 -13.047 7.109 1 88.81 447 ALA B N 1
ATOM 9045 C CA . ALA B 1 447 ? 11.258 -14.312 7.66 1 88.81 447 ALA B CA 1
ATOM 9046 C C . ALA B 1 447 ? 9.898 -14.141 8.328 1 88.81 447 ALA B C 1
ATOM 9048 O O . ALA B 1 447 ? 9.023 -15 8.203 1 88.81 447 ALA B O 1
ATOM 9049 N N . PHE B 1 448 ? 9.805 -13.102 9.016 1 90 448 PHE B N 1
ATOM 9050 C CA . PHE B 1 448 ? 8.516 -12.82 9.641 1 90 448 PHE B CA 1
ATOM 9051 C C . PHE B 1 448 ? 7.43 -12.633 8.586 1 90 448 PHE B C 1
ATOM 9053 O O . PHE B 1 448 ? 6.309 -13.117 8.742 1 90 448 PHE B O 1
ATOM 9060 N N . GLN B 1 449 ? 7.777 -11.891 7.621 1 91.44 449 GLN B N 1
ATOM 9061 C CA . GLN B 1 449 ? 6.84 -11.695 6.523 1 91.44 449 GLN B CA 1
ATOM 9062 C C . GLN B 1 449 ? 6.449 -13.031 5.887 1 91.44 449 GLN B C 1
ATOM 9064 O O . GLN B 1 449 ? 5.289 -13.242 5.531 1 91.44 449 GLN B O 1
ATOM 9069 N N . TRP B 1 450 ? 7.406 -13.883 5.711 1 93.69 450 TRP B N 1
ATOM 9070 C CA . TRP B 1 450 ? 7.168 -15.211 5.152 1 93.69 450 TRP B CA 1
ATOM 9071 C C . TRP B 1 450 ? 6.172 -15.992 6.004 1 93.69 450 TRP B C 1
ATOM 9073 O O . TRP B 1 450 ? 5.184 -16.516 5.484 1 93.69 450 TRP B O 1
ATOM 9083 N N . VAL B 1 451 ? 6.324 -15.984 7.25 1 95.44 451 VAL B N 1
ATOM 9084 C CA . VAL B 1 451 ? 5.488 -16.75 8.172 1 95.44 451 VAL B CA 1
ATOM 9085 C C . VAL B 1 451 ? 4.113 -16.094 8.281 1 95.44 451 VAL B C 1
ATOM 9087 O O . VAL B 1 451 ? 3.092 -16.781 8.297 1 95.44 451 VAL B O 1
ATOM 9090 N N . LEU B 1 452 ? 4.105 -14.828 8.312 1 94.06 452 LEU B N 1
ATOM 9091 C CA . LEU B 1 452 ? 2.848 -14.094 8.406 1 94.06 452 LEU B CA 1
ATOM 9092 C C . LEU B 1 452 ? 1.965 -14.383 7.195 1 94.06 452 LEU B C 1
ATOM 9094 O O . LEU B 1 452 ? 0.765 -14.633 7.34 1 94.06 452 LEU B O 1
ATOM 9098 N N . THR B 1 453 ? 2.566 -14.273 6.078 1 95 453 THR B N 1
ATOM 9099 C CA . THR B 1 453 ? 1.815 -14.539 4.855 1 95 453 THR B CA 1
ATOM 9100 C C . THR B 1 453 ? 1.281 -15.969 4.84 1 95 453 THR B C 1
ATOM 9102 O O . THR B 1 453 ? 0.12 -16.203 4.496 1 95 453 THR B O 1
ATOM 9105 N N . PHE B 1 454 ? 2.07 -16.938 5.281 1 94.94 454 PHE B N 1
ATOM 9106 C CA . PHE B 1 454 ? 1.664 -18.344 5.293 1 94.94 454 PHE B CA 1
ATOM 9107 C C . PHE B 1 454 ? 0.496 -18.562 6.246 1 94.94 454 PHE B C 1
ATOM 9109 O O . PHE B 1 454 ? -0.519 -19.141 5.871 1 94.94 454 PHE B O 1
ATOM 9116 N N . ILE B 1 455 ? 0.601 -18.047 7.383 1 94.56 455 ILE B N 1
ATOM 9117 C CA . ILE B 1 455 ? -0.414 -18.234 8.414 1 94.56 455 ILE B CA 1
ATOM 9118 C C . ILE B 1 455 ? -1.703 -17.516 8.008 1 94.56 455 ILE B C 1
ATOM 9120 O O . ILE B 1 455 ? -2.799 -18.062 8.188 1 94.56 455 ILE B O 1
ATOM 9124 N N . ALA B 1 456 ? -1.559 -16.359 7.488 1 93.06 456 ALA B N 1
ATOM 9125 C CA . ALA B 1 456 ? -2.736 -15.602 7.07 1 93.06 456 ALA B CA 1
ATOM 9126 C C . ALA B 1 456 ? -3.469 -16.312 5.938 1 93.06 456 ALA B C 1
ATOM 9128 O O . ALA B 1 456 ? -4.703 -16.344 5.906 1 93.06 456 ALA B O 1
ATOM 9129 N N . CYS B 1 457 ? -2.727 -16.875 5.047 1 91.94 457 CYS B N 1
ATOM 9130 C CA . CYS B 1 457 ? -3.338 -17.594 3.938 1 91.94 457 CYS B CA 1
ATOM 9131 C C . CYS B 1 457 ? -4.055 -18.844 4.43 1 91.94 457 CYS B C 1
ATOM 9133 O O . CYS B 1 457 ? -5.141 -19.172 3.947 1 91.94 457 CYS B O 1
ATOM 9135 N N . VAL B 1 458 ? -3.512 -19.531 5.387 1 90 458 VAL B N 1
ATOM 9136 C CA . VAL B 1 458 ? -4.062 -20.781 5.871 1 90 458 VAL B CA 1
ATOM 9137 C C . VAL B 1 458 ? -5.277 -20.516 6.758 1 90 458 VAL B C 1
ATOM 9139 O O . VAL B 1 458 ? -6.281 -21.219 6.676 1 90 458 VAL B O 1
ATOM 9142 N N . LEU B 1 459 ? -5.25 -19.406 7.453 1 86.81 459 LEU B N 1
ATOM 9143 C CA . LEU B 1 459 ? -6.293 -19.156 8.438 1 86.81 459 LEU B CA 1
ATOM 9144 C C . LEU B 1 459 ? -7.414 -18.312 7.848 1 86.81 459 LEU B C 1
ATOM 9146 O O . LEU B 1 459 ? -8.586 -18.516 8.172 1 86.81 459 LEU B O 1
ATOM 9150 N N . LEU B 1 460 ? -7.105 -17.344 7.035 1 84.31 460 LEU B N 1
ATOM 9151 C CA . LEU B 1 460 ? -8.102 -16.375 6.562 1 84.31 460 LEU B CA 1
ATOM 9152 C C . LEU B 1 460 ? -8.43 -16.625 5.094 1 84.31 460 LEU B C 1
ATOM 9154 O O . LEU B 1 460 ? -9.227 -15.891 4.504 1 84.31 460 LEU B O 1
ATOM 9158 N N . ASP B 1 461 ? -7.777 -17.562 4.465 1 85 461 ASP B N 1
ATOM 9159 C CA . ASP B 1 461 ? -7.922 -17.844 3.041 1 85 461 ASP B CA 1
ATOM 9160 C C . ASP B 1 461 ? -6.812 -17.188 2.229 1 85 461 ASP B C 1
ATOM 9162 O O . ASP B 1 461 ? -6.18 -16.234 2.689 1 85 461 ASP B O 1
ATOM 9166 N N . VAL B 1 462 ? -6.711 -17.594 1.071 1 87.94 462 VAL B N 1
ATOM 9167 C CA . VAL B 1 462 ? -5.555 -17.266 0.251 1 87.94 462 VAL B CA 1
ATOM 9168 C C . VAL B 1 462 ? -5.656 -15.805 -0.208 1 87.94 462 VAL B C 1
ATOM 9170 O O . VAL B 1 462 ? -4.645 -15.109 -0.31 1 87.94 462 VAL B O 1
ATOM 9173 N N . GLU B 1 463 ? -6.84 -15.305 -0.475 1 86.75 463 GLU B N 1
ATOM 9174 C CA . GLU B 1 463 ? -7 -13.93 -0.953 1 86.75 463 GLU B CA 1
ATOM 9175 C C . GLU B 1 463 ? -6.566 -12.922 0.107 1 86.75 463 GLU B C 1
ATOM 9177 O O . GLU B 1 463 ? -5.785 -12.016 -0.177 1 86.75 463 GLU B O 1
ATOM 9182 N N . TRP B 1 464 ? -7.023 -13.148 1.311 1 85.38 464 TRP B N 1
ATOM 9183 C CA . TRP B 1 464 ? -6.68 -12.258 2.408 1 85.38 464 TRP B CA 1
ATOM 9184 C C . TRP B 1 464 ? -5.215 -12.422 2.809 1 85.38 464 TRP B C 1
ATOM 9186 O O . TRP B 1 464 ? -4.551 -11.453 3.174 1 85.38 464 TRP B O 1
ATOM 9196 N N . GLY B 1 465 ? -4.824 -13.641 2.77 1 90.81 465 GLY B N 1
ATOM 9197 C CA . GLY B 1 465 ? -3.424 -13.883 3.088 1 90.81 465 GLY B CA 1
ATOM 9198 C C . GLY B 1 465 ? -2.471 -13.156 2.158 1 90.81 465 GLY B C 1
ATOM 9199 O O . GLY B 1 465 ? -1.48 -12.57 2.607 1 90.81 465 GLY B O 1
ATOM 9200 N N . LEU B 1 466 ? -2.812 -13.156 0.915 1 92.5 466 LEU B N 1
ATOM 9201 C CA . LEU B 1 466 ? -1.985 -12.461 -0.065 1 92.5 466 LEU B CA 1
ATOM 9202 C C . LEU B 1 466 ? -2.006 -10.953 0.177 1 92.5 466 LEU B C 1
ATOM 9204 O O . LEU B 1 466 ? -0.968 -10.297 0.098 1 92.5 466 LEU B O 1
ATOM 9208 N N . LEU B 1 467 ? -3.15 -10.453 0.491 1 89.19 467 LEU B N 1
ATOM 9209 C CA . LEU B 1 467 ? -3.295 -9.016 0.726 1 89.19 467 LEU B CA 1
ATOM 9210 C C . LEU B 1 467 ? -2.52 -8.594 1.967 1 89.19 467 LEU B C 1
ATOM 9212 O O . LEU B 1 467 ? -1.879 -7.535 1.971 1 89.19 467 LEU B O 1
ATOM 9216 N N . ILE B 1 468 ? -2.592 -9.391 2.938 1 90.06 468 ILE B N 1
ATOM 9217 C CA . ILE B 1 468 ? -1.873 -9.094 4.172 1 90.06 468 ILE B CA 1
ATOM 9218 C C . ILE B 1 468 ? -0.368 -9.172 3.924 1 90.06 468 ILE B C 1
ATOM 9220 O O . ILE B 1 468 ? 0.39 -8.32 4.398 1 90.06 468 ILE B O 1
ATOM 9224 N N . GLY B 1 469 ? 0.023 -10.195 3.217 1 92.69 469 GLY B N 1
ATOM 9225 C CA . GLY B 1 469 ? 1.429 -10.297 2.857 1 92.69 469 GLY B CA 1
ATOM 9226 C C . GLY B 1 469 ? 1.921 -9.117 2.041 1 92.69 469 GLY B C 1
ATOM 9227 O O . GLY B 1 469 ? 2.973 -8.547 2.336 1 92.69 469 GLY B O 1
ATOM 9228 N N . LEU B 1 470 ? 1.134 -8.766 1.077 1 90.5 470 LEU B N 1
ATOM 9229 C CA . LEU B 1 470 ? 1.47 -7.625 0.23 1 90.5 470 LEU B CA 1
ATOM 9230 C C . LEU B 1 470 ? 1.454 -6.328 1.031 1 90.5 470 LEU B C 1
ATOM 9232 O O . LEU B 1 470 ? 2.342 -5.488 0.876 1 90.5 470 LEU B O 1
ATOM 9236 N N . GLY B 1 471 ? 0.4 -6.16 1.854 1 87.56 471 GLY B N 1
ATOM 9237 C CA . GLY B 1 471 ? 0.324 -4.988 2.715 1 87.56 471 GLY B CA 1
ATOM 9238 C C . GLY B 1 471 ? 1.522 -4.848 3.633 1 87.56 471 GLY B C 1
ATOM 9239 O O . GLY B 1 471 ? 2.059 -3.748 3.797 1 87.56 471 GLY B O 1
ATOM 9240 N N . PHE B 1 472 ? 1.941 -5.902 4.156 1 88.12 472 PHE B N 1
ATOM 9241 C CA . PHE B 1 472 ? 3.102 -5.891 5.035 1 88.12 472 PHE B CA 1
ATOM 9242 C C . PHE B 1 472 ? 4.367 -5.531 4.266 1 88.12 472 PHE B C 1
ATOM 9244 O O . PHE B 1 472 ? 5.219 -4.797 4.77 1 88.12 472 PHE B O 1
ATOM 9251 N N . SER B 1 473 ? 4.449 -6.098 3.115 1 89.06 473 SER B N 1
ATOM 9252 C CA . SER B 1 473 ? 5.609 -5.801 2.283 1 89.06 473 SER B CA 1
ATOM 9253 C C . SER B 1 473 ? 5.691 -4.312 1.962 1 89.06 473 SER B C 1
ATOM 9255 O O . SER B 1 473 ? 6.766 -3.713 2.031 1 89.06 473 SER B O 1
ATOM 9257 N N . LEU B 1 474 ? 4.617 -3.746 1.646 1 85.25 474 LEU B N 1
ATOM 9258 C CA . LEU B 1 474 ? 4.566 -2.328 1.308 1 85.25 474 LEU B CA 1
ATOM 9259 C C . LEU B 1 474 ? 4.891 -1.468 2.523 1 85.25 474 LEU B C 1
ATOM 9261 O O . LEU B 1 474 ? 5.637 -0.49 2.418 1 85.25 474 LEU B O 1
ATOM 9265 N N . LEU B 1 475 ? 4.309 -1.838 3.633 1 82.56 475 LEU B N 1
ATOM 9266 C CA . LEU B 1 475 ? 4.566 -1.092 4.859 1 82.56 475 LEU B CA 1
ATOM 9267 C C . LEU B 1 475 ? 6.035 -1.187 5.254 1 82.56 475 LEU B C 1
ATOM 9269 O O . LEU B 1 475 ? 6.633 -0.198 5.684 1 82.56 475 LEU B O 1
ATOM 9273 N N . ARG B 1 476 ? 6.543 -2.355 5.121 1 81.56 476 ARG B N 1
ATOM 9274 C CA . ARG B 1 476 ? 7.957 -2.568 5.414 1 81.56 476 ARG B CA 1
ATOM 9275 C C . ARG B 1 476 ? 8.836 -1.696 4.527 1 81.56 476 ARG B C 1
ATOM 9277 O O . ARG B 1 476 ? 9.789 -1.071 5.004 1 81.56 476 ARG B O 1
ATOM 9284 N N . ASP B 1 477 ? 8.562 -1.675 3.309 1 81.06 477 ASP B N 1
ATOM 9285 C CA . ASP B 1 477 ? 9.336 -0.871 2.367 1 81.06 477 ASP B CA 1
ATOM 9286 C C . ASP B 1 477 ? 9.227 0.617 2.697 1 81.06 477 ASP B C 1
ATOM 9288 O O . ASP B 1 477 ? 10.203 1.36 2.561 1 81.06 477 ASP B O 1
ATOM 9292 N N . GLN B 1 478 ? 8.055 1.019 3.121 1 79.62 478 GLN B N 1
ATOM 9293 C CA . GLN B 1 478 ? 7.855 2.412 3.504 1 79.62 478 GLN B CA 1
ATOM 9294 C C . GLN B 1 478 ? 8.688 2.768 4.734 1 79.62 478 GLN B C 1
ATOM 9296 O O . GLN B 1 478 ? 9.219 3.877 4.832 1 79.62 478 GLN B O 1
ATOM 9301 N N . PHE B 1 479 ? 8.781 1.871 5.641 1 77.56 479 PHE B N 1
ATOM 9302 C CA . PHE B 1 479 ? 9.547 2.094 6.863 1 77.56 479 PHE B CA 1
ATOM 9303 C C . PHE B 1 479 ? 11.039 2.164 6.562 1 77.56 479 PHE B C 1
ATOM 9305 O O . PHE B 1 479 ? 11.758 2.992 7.133 1 77.56 479 PHE B O 1
ATOM 9312 N N . LEU B 1 480 ? 11.469 1.33 5.652 1 74.56 480 LEU B N 1
ATOM 9313 C CA . LEU B 1 480 ? 12.891 1.284 5.324 1 74.56 480 LEU B CA 1
ATOM 9314 C C . LEU B 1 480 ? 13.305 2.523 4.535 1 74.56 480 LEU B C 1
ATOM 9316 O O . LEU B 1 480 ? 14.461 2.951 4.609 1 74.56 480 LEU B O 1
ATOM 9320 N N . GLN B 1 481 ? 12.391 3.064 3.863 1 74.94 481 GLN B N 1
ATOM 9321 C CA . GLN B 1 481 ? 12.68 4.262 3.078 1 74.94 481 GLN B CA 1
ATOM 9322 C C . GLN B 1 481 ? 12.844 5.484 3.975 1 74.94 481 GLN B C 1
ATOM 9324 O O . GLN B 1 481 ? 13.422 6.492 3.561 1 74.94 481 GLN B O 1
ATOM 9329 N N . GLN B 1 482 ? 12.305 5.391 5.145 1 73.25 482 GLN B N 1
ATOM 9330 C CA . GLN B 1 482 ? 12.383 6.523 6.059 1 73.25 482 GLN B CA 1
ATOM 9331 C C . GLN B 1 482 ? 13.727 6.559 6.777 1 73.25 482 GLN B C 1
ATOM 9333 O O . GLN B 1 482 ? 14.078 7.562 7.406 1 73.25 482 GLN B O 1
ATOM 9338 N N . LEU B 1 483 ? 14.516 5.539 6.551 1 65.5 483 LEU B N 1
ATOM 9339 C CA . LEU B 1 483 ? 15.836 5.508 7.16 1 65.5 483 LEU B CA 1
ATOM 9340 C C . LEU B 1 483 ? 16.797 6.445 6.426 1 65.5 483 LEU B C 1
ATOM 9342 O O . LEU B 1 483 ? 16.703 6.602 5.207 1 65.5 483 LEU B O 1
ATOM 9346 N N . PRO B 1 484 ? 17.562 7.129 7.242 1 62.44 484 PRO B N 1
ATOM 9347 C CA . PRO B 1 484 ? 18.469 8.109 6.66 1 62.44 484 PRO B CA 1
ATOM 9348 C C . PRO B 1 484 ? 19.484 7.484 5.707 1 62.44 484 PRO B C 1
ATOM 9350 O O . PRO B 1 484 ? 20.156 6.512 6.062 1 62.44 484 PRO B O 1
ATOM 9353 N N . HIS B 1 485 ? 19.469 7.965 4.551 1 64.69 485 HIS B N 1
ATOM 9354 C CA . HIS B 1 485 ? 20.406 7.488 3.543 1 64.69 485 HIS B CA 1
ATOM 9355 C C . HIS B 1 485 ? 21.422 8.562 3.189 1 64.69 485 HIS B C 1
ATOM 9357 O O . HIS B 1 485 ? 21.594 8.906 2.016 1 64.69 485 HIS B O 1
ATOM 9363 N N . TRP B 1 486 ? 21.984 9.266 4.32 1 68.44 486 TRP B N 1
ATOM 9364 C CA . TRP B 1 486 ? 22.984 10.273 3.998 1 68.44 486 TRP B CA 1
ATOM 9365 C C . TRP B 1 486 ? 24.219 10.109 4.875 1 68.44 486 TRP B C 1
ATOM 9367 O O . TRP B 1 486 ? 24.172 9.477 5.93 1 68.44 486 TRP B O 1
ATOM 9377 N N . VAL B 1 487 ? 25.359 10.406 4.258 1 67.69 487 VAL B N 1
ATOM 9378 C CA . VAL B 1 487 ? 26.625 10.344 4.965 1 67.69 487 VAL B CA 1
ATOM 9379 C C . VAL B 1 487 ? 27.312 11.703 4.902 1 67.69 487 VAL B C 1
ATOM 9381 O O . VAL B 1 487 ? 27.281 12.383 3.875 1 67.69 487 VAL B O 1
ATOM 9384 N N . THR B 1 488 ? 27.656 12.195 6.035 1 69.12 488 THR B N 1
ATOM 9385 C CA . THR B 1 488 ? 28.422 13.438 6.086 1 69.12 488 THR B CA 1
ATOM 9386 C C . THR B 1 488 ? 29.906 13.156 5.949 1 69.12 488 THR B C 1
ATOM 9388 O O . THR B 1 488 ? 30.453 12.289 6.641 1 69.12 488 THR B O 1
ATOM 9391 N N . LEU B 1 489 ? 30.406 13.703 4.871 1 61.91 489 LEU B N 1
ATOM 9392 C CA . LEU B 1 489 ? 31.844 13.562 4.652 1 61.91 489 LEU B CA 1
ATOM 9393 C C . LEU B 1 489 ? 32.594 14.758 5.23 1 61.91 489 LEU B C 1
ATOM 9395 O O . LEU B 1 489 ? 32.156 15.898 5.125 1 61.91 489 LEU B O 1
ATOM 9399 N N . ASP B 1 490 ? 33.375 14.609 6.324 1 51.06 490 ASP B N 1
ATOM 9400 C CA . ASP B 1 490 ? 34.156 15.703 6.895 1 51.06 490 ASP B CA 1
ATOM 9401 C C . ASP B 1 490 ? 35.125 16.266 5.879 1 51.06 490 ASP B C 1
ATOM 9403 O O . ASP B 1 490 ? 35.75 15.523 5.129 1 51.06 490 ASP B O 1
ATOM 9407 N N . SER B 1 491 ? 34.906 17.625 5.543 1 51.5 491 SER B N 1
ATOM 9408 C CA . SER B 1 491 ? 35.844 18.312 4.672 1 51.5 491 SER B CA 1
ATOM 9409 C C . SER B 1 491 ? 37.281 18.141 5.176 1 51.5 491 SER B C 1
ATOM 9411 O O . SER B 1 491 ? 37.5 17.984 6.375 1 51.5 491 SER B O 1
ATOM 9413 N N . PRO B 1 492 ? 38.25 17.922 4.328 1 42.5 492 PRO B N 1
ATOM 9414 C CA . PRO B 1 492 ? 39.656 17.906 4.781 1 42.5 492 PRO B CA 1
ATOM 9415 C C . PRO B 1 492 ? 40 19.109 5.656 1 42.5 492 PRO B C 1
ATOM 9417 O O . PRO B 1 492 ? 39.406 20.172 5.496 1 42.5 492 PRO B O 1
ATOM 9420 N N . GLU B 1 493 ? 40.375 18.96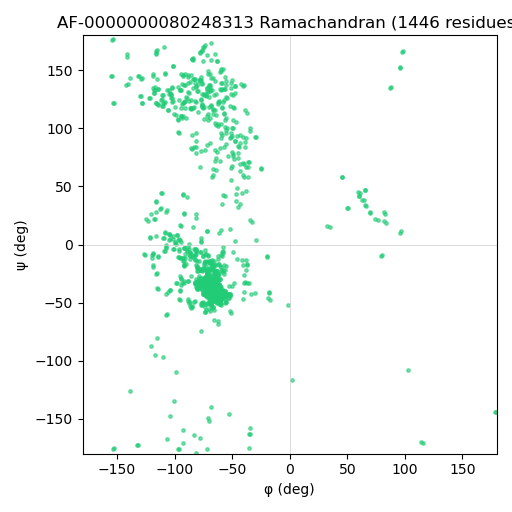9 6.906 1 42.88 493 GLU B N 1
ATOM 9421 C CA . GLU B 1 493 ? 40.781 19.953 7.891 1 42.88 493 GLU B CA 1
ATOM 9422 C C . GLU B 1 493 ? 41.156 21.281 7.223 1 42.88 493 GLU B C 1
ATOM 9424 O O . GLU B 1 493 ? 40.906 22.344 7.777 1 42.88 493 GLU B O 1
ATOM 9429 N N . ALA B 1 494 ? 41.938 21.234 6.223 1 42.38 494 ALA B N 1
ATOM 9430 C CA . ALA B 1 494 ? 42.688 22.438 5.801 1 42.38 494 ALA B CA 1
ATOM 9431 C C . ALA B 1 494 ? 41.75 23.391 5.035 1 42.38 494 ALA B C 1
ATOM 9433 O O . ALA B 1 494 ? 42.188 24.438 4.582 1 42.38 494 ALA B O 1
ATOM 9434 N N . SER B 1 495 ? 40.531 22.984 4.754 1 48.84 495 SER B N 1
ATOM 9435 C CA . SER B 1 495 ? 39.844 23.922 3.885 1 48.84 495 SER B CA 1
ATOM 9436 C C . SER B 1 495 ? 39.188 25.031 4.691 1 48.84 495 SER B C 1
ATOM 9438 O O . SER B 1 495 ? 38.375 24.781 5.578 1 48.84 495 SER B O 1
ATOM 9440 N N . ALA B 1 496 ? 39.875 26.047 5.074 1 53.09 496 ALA B N 1
ATOM 9441 C CA . ALA B 1 496 ? 39.344 27.344 5.5 1 53.09 496 ALA B CA 1
ATOM 9442 C C . ALA B 1 496 ? 38.469 27.969 4.418 1 53.09 496 ALA B C 1
ATOM 9444 O O . ALA B 1 496 ? 38.938 28.219 3.303 1 53.09 496 ALA B O 1
ATOM 9445 N N . PRO B 1 497 ? 37.219 28.109 4.574 1 61.03 497 PRO B N 1
ATOM 9446 C CA . PRO B 1 497 ? 36.125 28.062 5.543 1 61.03 497 PRO B CA 1
ATOM 9447 C C . PRO B 1 497 ? 35.594 26.656 5.758 1 61.03 497 PRO B C 1
ATOM 9449 O O . PRO B 1 497 ? 35.781 25.781 4.906 1 61.03 497 PRO B O 1
ATOM 9452 N N . PRO B 1 498 ? 34.938 26.469 6.82 1 62.09 498 PRO B N 1
ATOM 9453 C CA . PRO B 1 498 ? 34.406 25.156 7.184 1 62.09 498 PRO B CA 1
ATOM 9454 C C . PRO B 1 498 ? 33.344 24.656 6.203 1 62.09 498 PRO B C 1
ATOM 9456 O O . PRO B 1 498 ? 32.375 25.375 5.914 1 62.09 498 PRO B O 1
ATOM 9459 N N . SER B 1 499 ? 33.688 23.75 5.375 1 73.44 499 SER B N 1
ATOM 9460 C CA . SER B 1 499 ? 32.75 23.172 4.426 1 73.44 499 SER B CA 1
ATOM 9461 C C . SER B 1 499 ? 32.406 21.734 4.785 1 73.44 499 SER B C 1
ATOM 9463 O O . SER B 1 499 ? 33.281 20.953 5.18 1 73.44 499 SER B O 1
ATOM 9465 N N . LYS B 1 500 ? 31.109 21.453 4.996 1 78.19 500 LYS B N 1
ATOM 9466 C CA . LYS B 1 500 ? 30.625 20.094 5.234 1 78.19 500 LYS B CA 1
ATOM 9467 C C . LYS B 1 500 ? 29.984 19.516 3.979 1 78.19 500 LYS B C 1
ATOM 9469 O O . LYS B 1 500 ? 29.203 20.188 3.301 1 78.19 500 LYS B O 1
ATOM 9474 N N . VAL B 1 501 ? 30.516 18.359 3.641 1 79.06 501 VAL B N 1
ATOM 9475 C CA . VAL B 1 501 ? 29.953 17.688 2.465 1 79.06 501 VAL B CA 1
ATOM 9476 C C . VAL B 1 501 ? 29.016 16.578 2.902 1 79.06 501 VAL B C 1
ATOM 9478 O O . VAL B 1 501 ? 29.391 15.719 3.709 1 79.06 501 VAL B O 1
ATOM 9481 N N . VAL B 1 502 ? 27.812 16.625 2.473 1 81.69 502 VAL B N 1
ATOM 9482 C CA . VAL B 1 502 ? 26.812 15.602 2.777 1 81.69 502 VAL B CA 1
ATOM 9483 C C . VAL B 1 502 ? 26.406 14.883 1.494 1 81.69 502 VAL B C 1
ATOM 9485 O O . VAL B 1 502 ? 26.016 15.523 0.515 1 81.69 502 VAL B O 1
ATOM 9488 N N . VAL B 1 503 ? 26.641 13.594 1.507 1 76.38 503 VAL B N 1
ATOM 9489 C CA . VAL B 1 503 ? 26.219 12.781 0.368 1 76.38 503 VAL B CA 1
ATOM 9490 C C . VAL B 1 503 ? 24.844 12.172 0.646 1 76.38 503 VAL B C 1
ATOM 9492 O O . VAL B 1 503 ? 24.672 11.469 1.642 1 76.38 503 VAL B O 1
ATOM 9495 N N . VAL B 1 504 ? 23.953 12.547 -0.16 1 77.25 504 VAL B N 1
ATOM 9496 C CA . VAL B 1 504 ? 22.609 12.031 0.015 1 77.25 504 VAL B CA 1
ATOM 9497 C C . VAL B 1 504 ? 22.406 10.789 -0.856 1 77.25 504 VAL B C 1
ATOM 9499 O O . VAL B 1 504 ? 22.688 10.82 -2.057 1 77.25 504 VAL B O 1
ATOM 9502 N N . GLY B 1 505 ? 22.078 9.719 -0.048 1 69.31 505 GLY B N 1
ATOM 9503 C CA . GLY B 1 505 ? 21.828 8.453 -0.722 1 69.31 505 GLY B CA 1
ATOM 9504 C C . GLY B 1 505 ? 20.359 8.266 -1.097 1 69.31 505 GLY B C 1
ATOM 9505 O O . GLY B 1 505 ? 19.469 8.797 -0.436 1 69.31 505 GLY B O 1
ATOM 9506 N N . SER B 1 506 ? 20.016 8.156 -2.477 1 71.31 506 SER B N 1
ATOM 9507 C CA . SER B 1 506 ? 18.703 7.68 -2.906 1 71.31 506 SER B CA 1
ATOM 9508 C C . SER B 1 506 ? 17.812 8.836 -3.359 1 71.31 506 SER B C 1
ATOM 9510 O O . SER B 1 506 ? 18.094 9.477 -4.375 1 71.31 506 SER B O 1
ATOM 9512 N N . SER B 1 507 ? 16.75 9.211 -2.541 1 76.62 507 SER B N 1
ATOM 9513 C CA . SER B 1 507 ? 15.766 10.219 -2.934 1 76.62 507 SER B CA 1
ATOM 9514 C C . SER B 1 507 ? 15.422 11.141 -1.77 1 76.62 507 SER B C 1
ATOM 9516 O O . SER B 1 507 ? 15.68 10.812 -0.611 1 76.62 507 SER B O 1
ATOM 9518 N N . ILE B 1 508 ? 15.203 12.422 -2.035 1 81.81 508 ILE B N 1
ATOM 9519 C CA . ILE B 1 508 ? 14.648 13.352 -1.06 1 81.81 508 ILE B CA 1
ATOM 9520 C C . ILE B 1 508 ? 13.141 13.492 -1.272 1 81.81 508 ILE B C 1
ATOM 9522 O O . ILE B 1 508 ? 12.703 14.227 -2.16 1 81.81 508 ILE B O 1
ATOM 9526 N N . ASP B 1 509 ? 12.461 12.758 -0.522 1 81.81 509 ASP B N 1
ATOM 9527 C CA . ASP B 1 509 ? 11.008 12.719 -0.677 1 81.81 509 ASP B CA 1
ATOM 9528 C C . ASP B 1 509 ? 10.312 12.859 0.672 1 81.81 509 ASP B C 1
ATOM 9530 O O . ASP B 1 509 ? 10.938 13.211 1.671 1 81.81 509 ASP B O 1
ATOM 9534 N N . HIS B 1 510 ? 9.039 12.688 0.684 1 79.56 510 HIS B N 1
ATOM 9535 C CA . HIS B 1 510 ? 8.227 12.906 1.874 1 79.56 510 HIS B CA 1
ATOM 9536 C C . HIS B 1 510 ? 8.633 11.969 3.004 1 79.56 510 HIS B C 1
ATOM 9538 O O . HIS B 1 510 ? 8.352 12.242 4.172 1 79.56 510 HIS B O 1
ATOM 9544 N N . HIS B 1 511 ? 9.352 10.914 2.713 1 76.12 511 HIS B N 1
ATOM 9545 C CA . HIS B 1 511 ? 9.727 9.93 3.721 1 76.12 511 HIS B CA 1
ATOM 9546 C C . HIS B 1 511 ? 10.922 10.406 4.539 1 76.12 511 HIS B C 1
ATOM 9548 O O . HIS B 1 511 ? 10.992 10.156 5.746 1 76.12 511 HIS B O 1
ATOM 9554 N N . ASN B 1 512 ? 11.852 11.07 3.896 1 78.25 512 ASN B N 1
ATOM 9555 C CA . ASN B 1 512 ? 13.117 11.328 4.574 1 78.25 512 ASN B CA 1
ATOM 9556 C C . ASN B 1 512 ? 13.461 12.82 4.559 1 78.25 512 ASN B C 1
ATOM 9558 O O . ASN B 1 512 ? 14.398 13.25 5.227 1 78.25 512 ASN B O 1
ATOM 9562 N N . ALA B 1 513 ? 12.758 13.633 3.865 1 82.12 513 ALA B N 1
ATOM 9563 C CA . ALA B 1 513 ? 13.117 15.031 3.66 1 82.12 513 ALA B CA 1
ATOM 9564 C C . ALA B 1 513 ? 13.203 15.773 4.988 1 82.12 513 ALA B C 1
ATOM 9566 O O . ALA B 1 513 ? 14.18 16.484 5.25 1 82.12 513 ALA B O 1
ATOM 9567 N N . GLU B 1 514 ? 12.234 15.578 5.801 1 77.81 514 GLU B N 1
ATOM 9568 C CA . GLU B 1 514 ? 12.203 16.281 7.078 1 77.81 514 GLU B CA 1
ATOM 9569 C C . GLU B 1 514 ? 13.32 15.805 8 1 77.81 514 GLU B C 1
ATOM 9571 O O . GLU B 1 514 ? 13.945 16.609 8.695 1 77.81 514 GLU B O 1
ATOM 9576 N N . SER B 1 515 ? 13.539 14.555 7.984 1 77.81 515 SER B N 1
ATOM 9577 C CA . SER B 1 515 ? 14.594 13.992 8.82 1 77.81 515 SER B CA 1
ATOM 9578 C C . SER B 1 515 ? 15.969 14.445 8.344 1 77.81 515 SER B C 1
ATOM 9580 O O . SER B 1 515 ? 16.875 14.672 9.164 1 77.81 515 SER B O 1
ATOM 9582 N N . LEU B 1 516 ? 16.094 14.523 7.082 1 80.56 516 LEU B N 1
ATOM 9583 C CA . LEU B 1 516 ? 17.344 15.008 6.516 1 80.56 516 LEU B CA 1
ATOM 9584 C C . LEU B 1 516 ? 17.609 16.453 6.938 1 80.56 516 LEU B C 1
ATOM 9586 O O . LEU B 1 516 ? 18.703 16.766 7.406 1 80.56 516 LEU B O 1
ATOM 9590 N N . VAL B 1 517 ? 16.609 17.266 6.801 1 81.88 517 VAL B N 1
ATOM 9591 C CA . VAL B 1 517 ? 16.766 18.688 7.117 1 81.88 517 VAL B CA 1
ATOM 9592 C C . VAL B 1 517 ? 17.031 18.859 8.609 1 81.88 517 VAL B C 1
ATOM 9594 O O . VAL B 1 517 ? 17.891 19.641 9.008 1 81.88 517 VAL B O 1
ATOM 9597 N N . GLU B 1 518 ? 16.328 18.094 9.383 1 76.88 518 GLU B N 1
ATOM 9598 C CA . GLU B 1 518 ? 16.516 18.172 10.828 1 76.88 518 GLU B CA 1
ATOM 9599 C C . GLU B 1 518 ? 17.906 17.703 11.234 1 76.88 518 GLU B C 1
ATOM 9601 O O . GLU B 1 518 ? 18.516 18.281 12.133 1 76.88 518 GLU B O 1
ATOM 9606 N N . SER B 1 519 ? 18.344 16.703 10.578 1 76.38 519 SER B N 1
ATOM 9607 C CA . SER B 1 519 ? 19.672 16.172 10.875 1 76.38 519 SER B CA 1
ATOM 9608 C C . SER B 1 519 ? 20.766 17.156 10.461 1 76.38 519 SER B C 1
ATOM 9610 O O . SER B 1 519 ? 21.797 17.281 11.141 1 76.38 519 SER B O 1
ATOM 9612 N N . LEU B 1 520 ? 20.547 17.797 9.391 1 79.38 520 LEU B N 1
ATOM 9613 C CA . LEU B 1 520 ? 21.531 18.734 8.883 1 79.38 520 LEU B CA 1
ATOM 9614 C C . LEU B 1 520 ? 21.562 20 9.734 1 79.38 520 LEU B C 1
ATOM 9616 O O . LEU B 1 520 ? 22.609 20.609 9.914 1 79.38 520 LEU B O 1
ATOM 9620 N N . LEU B 1 521 ? 20.406 20.344 10.289 1 76.81 521 LEU B N 1
ATOM 9621 C CA . LEU B 1 521 ? 20.328 21.562 11.094 1 76.81 521 LEU B CA 1
ATOM 9622 C C . LEU B 1 521 ? 20.844 21.312 12.508 1 76.81 521 LEU B C 1
ATOM 9624 O O . LEU B 1 521 ? 21.344 22.219 13.156 1 76.81 521 LEU B O 1
ATOM 9628 N N . LYS B 1 522 ? 20.547 20.094 13.039 1 65.06 522 LYS B N 1
ATOM 9629 C CA . LYS B 1 522 ? 21.031 19.75 14.383 1 65.06 522 LYS B CA 1
ATOM 9630 C C . LYS B 1 522 ? 22.547 19.594 14.406 1 65.06 522 LYS B C 1
ATOM 9632 O O . LYS B 1 522 ? 23.188 19.859 15.414 1 65.06 522 LYS B O 1
ATOM 9637 N N . SER B 1 523 ? 22.984 18.781 13.492 1 54.56 523 SER B N 1
ATOM 9638 C CA . SER B 1 523 ? 24.406 18.516 13.484 1 54.56 523 SER B CA 1
ATOM 9639 C C . SER B 1 523 ? 25.219 19.797 13.68 1 54.56 523 SER B C 1
ATOM 9641 O O . SER B 1 523 ? 24.906 20.828 13.086 1 54.56 523 SER B O 1
ATOM 9643 N N . ASP B 1 524 ? 25.562 20.031 15.023 1 47.88 524 ASP B N 1
ATOM 9644 C CA . ASP B 1 524 ? 26.609 20.984 15.328 1 47.88 524 ASP B CA 1
ATOM 9645 C C . ASP B 1 524 ? 27.5 21.219 14.117 1 47.88 524 ASP B C 1
ATOM 9647 O O . ASP B 1 524 ? 28.625 21.719 14.25 1 47.88 524 ASP B O 1
ATOM 9651 N N . LEU B 1 525 ? 27.328 20.484 13.273 1 44.69 525 LEU B N 1
ATOM 9652 C CA . LEU B 1 525 ? 28.141 20.578 12.07 1 44.69 525 LEU B CA 1
ATOM 9653 C C . LEU B 1 525 ? 28.422 22.031 11.711 1 44.69 525 LEU B C 1
ATOM 9655 O O . LEU B 1 525 ? 29.453 22.344 11.125 1 44.69 525 LEU B O 1
ATOM 9659 N N . LEU B 1 526 ? 27.391 22.859 12.047 1 43.28 526 LEU B N 1
ATOM 9660 C CA . LEU B 1 526 ? 27.672 24.266 11.742 1 43.28 526 LEU B CA 1
ATOM 9661 C C . LEU B 1 526 ? 28.328 24.953 12.93 1 43.28 526 LEU B C 1
ATOM 9663 O O . LEU B 1 526 ? 28.656 26.141 12.852 1 43.28 526 LEU B O 1
ATOM 9667 N N . GLU B 1 527 ? 28.234 24.328 14.156 1 38.12 527 GLU B N 1
ATOM 9668 C CA . GLU B 1 527 ? 29.078 24.938 15.172 1 38.12 527 GLU B CA 1
ATOM 9669 C C . GLU B 1 527 ? 30.547 24.547 14.969 1 38.12 527 GLU B C 1
ATOM 9671 O O . GLU B 1 527 ? 30.844 23.375 14.719 1 38.12 527 GLU B O 1
ATOM 9676 N N . PRO B 1 528 ? 31.453 25.422 14.781 1 31.89 528 PRO B N 1
ATOM 9677 C CA . PRO B 1 528 ? 32.906 25.188 14.805 1 31.89 528 PRO B CA 1
ATOM 9678 C C . PRO B 1 528 ? 33.344 24.359 16 1 31.89 528 PRO B C 1
ATOM 9680 O O . PRO B 1 528 ? 33.344 24.828 17.141 1 31.89 528 PRO B O 1
ATOM 9683 N N . ASN B 1 529 ? 32.75 23.297 16.438 1 30.59 529 ASN B N 1
ATOM 9684 C CA . ASN B 1 529 ? 33.312 22.656 17.641 1 30.59 529 ASN B CA 1
ATOM 9685 C C . ASN B 1 529 ? 34.812 22.406 17.469 1 30.59 529 ASN B C 1
ATOM 9687 O O . ASN B 1 529 ? 35.219 21.75 16.516 1 30.59 529 ASN B O 1
ATOM 9691 N N . ARG B 1 530 ? 35.719 22.969 18.297 1 27.78 530 ARG B N 1
ATOM 9692 C CA . ARG B 1 530 ? 37.125 22.734 18.594 1 27.78 530 ARG B CA 1
ATOM 9693 C C . ARG B 1 530 ? 37.375 21.266 18.906 1 27.78 530 ARG B C 1
ATOM 9695 O O . ARG B 1 530 ? 38.406 20.703 18.547 1 27.78 530 ARG B O 1
ATOM 9702 N N . ASP B 1 531 ? 36.719 20.547 19.984 1 26.25 531 ASP B N 1
ATOM 9703 C CA . ASP B 1 531 ? 37.281 19.344 20.609 1 26.25 531 ASP B CA 1
ATOM 9704 C C . ASP B 1 531 ? 36.719 18.078 19.953 1 26.25 531 ASP B C 1
ATOM 9706 O O . ASP B 1 531 ? 37 16.969 20.422 1 26.25 531 ASP B O 1
ATOM 9710 N N . ALA B 1 532 ? 35.594 18.094 19.469 1 27.22 532 ALA B N 1
ATOM 9711 C CA . ALA B 1 532 ? 35.156 16.734 19.219 1 27.22 532 ALA B CA 1
ATOM 9712 C C . ALA B 1 532 ? 35.938 16.094 18.078 1 27.22 532 ALA B C 1
ATOM 9714 O O . ALA B 1 532 ? 36.219 16.75 17.062 1 27.22 532 ALA B O 1
ATOM 9715 N N . PRO B 1 533 ? 36.656 15.008 18.375 1 24.36 533 PRO B N 1
ATOM 9716 C CA . PRO B 1 533 ? 37.438 14.328 17.344 1 24.36 533 PRO B CA 1
ATOM 9717 C C . PRO B 1 533 ? 36.656 14.086 16.047 1 24.36 533 PRO B C 1
ATOM 9719 O O . PRO B 1 533 ? 35.531 13.602 16.109 1 24.36 533 PRO B O 1
ATOM 9722 N N . SER B 1 534 ? 36.688 14.992 15.164 1 26.52 534 SER B N 1
ATOM 9723 C CA . SER B 1 534 ? 36.344 14.953 13.75 1 26.52 534 SER B CA 1
ATOM 9724 C C . SER B 1 534 ? 36.469 13.547 13.18 1 26.52 534 SER B C 1
ATOM 9726 O O . SER B 1 534 ? 37.562 12.969 13.195 1 26.52 534 SER B O 1
ATOM 9728 N N . ARG B 1 535 ? 35.719 12.727 13.617 1 24.38 535 ARG B N 1
ATOM 9729 C CA . ARG B 1 535 ? 36 11.508 12.859 1 24.38 535 ARG B CA 1
ATOM 9730 C C . ARG B 1 535 ? 36.125 11.805 11.375 1 24.38 535 ARG B C 1
ATOM 9732 O O . ARG B 1 535 ? 35.156 12.094 10.695 1 24.38 535 ARG B O 1
ATOM 9739 N N . LEU B 1 536 ? 37.25 12.312 10.977 1 25.73 536 LEU B N 1
ATOM 9740 C CA . LEU B 1 536 ? 37.906 12.547 9.688 1 25.73 536 LEU B CA 1
ATOM 9741 C C . LEU B 1 536 ? 37.719 11.359 8.75 1 25.73 536 LEU B C 1
ATOM 9743 O O . LEU B 1 536 ? 38.406 10.344 8.867 1 25.73 536 LEU B O 1
ATOM 9747 N N . VAL B 1 537 ? 36.562 10.883 8.719 1 26.03 537 VAL B N 1
ATOM 9748 C CA . VAL B 1 537 ? 36.719 9.922 7.629 1 26.03 537 VAL B CA 1
ATOM 9749 C C . VAL B 1 537 ? 37.031 10.648 6.332 1 26.03 537 VAL B C 1
ATOM 9751 O O . VAL B 1 537 ? 36.219 11.383 5.789 1 26.03 537 VAL B O 1
ATOM 9754 N N . ARG B 1 538 ? 38.344 11.164 6.195 1 24.73 538 ARG B N 1
ATOM 9755 C CA . ARG B 1 538 ? 39.062 11.727 5.047 1 24.73 538 ARG B CA 1
ATOM 9756 C C . ARG B 1 538 ? 38.812 10.906 3.789 1 24.73 538 ARG B C 1
ATOM 9758 O O . ARG B 1 538 ? 39.312 9.797 3.648 1 24.73 538 ARG B O 1
ATOM 9765 N N . HIS B 1 539 ? 37.656 10.977 3.322 1 26.75 539 HIS B N 1
ATOM 9766 C CA . HIS B 1 539 ? 37.5 10.234 2.076 1 26.75 539 HIS B CA 1
ATOM 9767 C C . HIS B 1 539 ? 38.438 10.766 0.996 1 26.75 539 HIS B C 1
ATOM 9769 O O . HIS B 1 539 ? 38.281 11.914 0.559 1 26.75 539 HIS B O 1
ATOM 9775 N N . PRO B 1 540 ? 39.75 10.422 0.849 1 25.59 540 PRO B N 1
ATOM 9776 C CA . PRO B 1 540 ? 40.844 10.836 -0.044 1 25.59 540 PRO B CA 1
ATOM 9777 C C . PRO B 1 540 ? 40.375 11.023 -1.487 1 25.59 540 PRO B C 1
ATOM 9779 O O . PRO B 1 540 ? 41.094 11.594 -2.303 1 25.59 540 PRO B O 1
ATOM 9782 N N . ILE B 1 541 ? 39.344 10.578 -1.919 1 26.62 541 ILE B N 1
ATOM 9783 C CA . ILE B 1 541 ? 39.031 10.625 -3.344 1 26.62 541 ILE B CA 1
ATOM 9784 C C . ILE B 1 541 ? 38.719 12.062 -3.768 1 26.62 541 ILE B C 1
ATOM 9786 O O . ILE B 1 541 ? 38.969 12.438 -4.918 1 26.62 541 ILE B O 1
ATOM 9790 N N . ILE B 1 542 ? 38.344 13 -2.971 1 27.67 542 ILE B N 1
ATOM 9791 C CA . ILE B 1 542 ? 38.031 14.367 -3.355 1 27.67 542 ILE B CA 1
ATOM 9792 C C . ILE B 1 542 ? 39.281 15.172 -3.562 1 27.67 542 ILE B C 1
ATOM 9794 O O . ILE B 1 542 ? 39.344 16.047 -4.438 1 27.67 542 ILE B O 1
ATOM 9798 N N . GLU B 1 543 ? 40.438 14.914 -2.904 1 26.53 543 GLU B N 1
ATOM 9799 C CA . GLU B 1 543 ? 41.625 15.797 -2.984 1 26.53 543 GLU B CA 1
ATOM 9800 C C . GLU B 1 543 ? 42.312 15.656 -4.328 1 26.53 543 GLU B C 1
ATOM 9802 O O . GLU B 1 543 ? 42.75 16.641 -4.91 1 26.53 543 GLU B O 1
ATOM 9807 N N . LYS B 1 544 ? 42.719 14.422 -4.855 1 26.98 544 LYS B N 1
ATOM 9808 C CA . LYS B 1 544 ? 43.625 14.297 -5.992 1 26.98 544 LYS B CA 1
ATOM 9809 C C . LYS B 1 544 ? 42.938 14.727 -7.289 1 26.98 544 LYS B C 1
ATOM 9811 O O . LYS B 1 544 ? 43.625 15.102 -8.25 1 26.98 544 LYS B O 1
ATOM 9816 N N . VAL B 1 545 ? 41.75 14.742 -7.426 1 27.83 545 VAL B N 1
ATOM 9817 C CA . VAL B 1 545 ? 41.125 15.258 -8.641 1 27.83 545 VAL B CA 1
ATOM 9818 C C . VAL B 1 545 ? 41.281 16.781 -8.695 1 27.83 545 VAL B C 1
ATOM 9820 O O . VAL B 1 545 ? 41.312 17.359 -9.781 1 27.83 545 VAL B O 1
ATOM 9823 N N . ILE B 1 546 ? 41.688 17.469 -7.754 1 26.66 546 ILE B N 1
ATOM 9824 C CA . ILE B 1 546 ? 41.969 18.891 -7.797 1 26.66 546 ILE B CA 1
ATOM 9825 C C . ILE B 1 546 ? 43.344 19.109 -8.461 1 26.66 546 ILE B C 1
ATOM 9827 O O . ILE B 1 546 ? 43.5 20.047 -9.25 1 26.66 546 ILE B O 1
ATOM 9831 N N . ARG B 1 547 ? 44.375 18.281 -8.305 1 25.84 547 ARG B N 1
ATOM 9832 C CA . ARG B 1 547 ? 45.688 18.734 -8.758 1 25.84 547 ARG B CA 1
ATOM 9833 C C . ARG B 1 547 ? 45.875 18.516 -10.258 1 25.84 547 ARG B C 1
ATOM 9835 O O . ARG B 1 547 ? 46.469 19.328 -10.953 1 25.84 547 ARG B O 1
ATOM 9842 N N . LYS B 1 548 ? 45.594 17.344 -10.82 1 28.83 548 LYS B N 1
ATOM 9843 C CA . LYS B 1 548 ? 46.094 17.172 -12.18 1 28.83 548 LYS B CA 1
ATOM 9844 C C . LYS B 1 548 ? 45.375 18.094 -13.156 1 28.83 548 LYS B C 1
ATOM 9846 O O . LYS B 1 548 ? 45.875 18.375 -14.242 1 28.83 548 LYS B O 1
ATOM 9851 N N . ARG B 1 549 ? 44.188 18.438 -13.031 1 27.86 549 ARG B N 1
ATOM 9852 C CA . ARG B 1 549 ? 43.688 19.359 -14.047 1 27.86 549 ARG B CA 1
ATOM 9853 C C . ARG B 1 549 ? 44.281 20.75 -13.875 1 27.86 549 ARG B C 1
ATOM 9855 O O . ARG B 1 549 ? 43.875 21.688 -14.562 1 27.86 549 ARG B O 1
ATOM 9862 N N . ARG B 1 550 ? 45.25 20.953 -13.102 1 26.88 550 ARG B N 1
ATOM 9863 C CA . ARG B 1 550 ? 46 22.219 -13.188 1 26.88 550 ARG B CA 1
ATOM 9864 C C . ARG B 1 550 ? 46.594 22.406 -14.578 1 26.88 550 ARG B C 1
ATOM 9866 O O . ARG B 1 550 ? 46.781 23.547 -15.023 1 26.88 550 ARG B O 1
ATOM 9873 N N . ASP B 1 551 ? 47.188 21.422 -15.227 1 27.61 551 ASP B N 1
ATOM 9874 C CA . ASP B 1 551 ? 48.062 21.891 -16.297 1 27.61 551 ASP B CA 1
ATOM 9875 C C . ASP B 1 551 ? 47.25 22.203 -17.562 1 27.61 551 ASP B C 1
ATOM 9877 O O . ASP B 1 551 ? 47.812 22.484 -18.609 1 27.61 551 ASP B O 1
ATOM 9881 N N . LYS B 1 552 ? 46.156 21.578 -17.844 1 29.22 552 LYS B N 1
ATOM 9882 C CA . LYS B 1 552 ? 45.688 22.125 -19.109 1 29.22 552 LYS B CA 1
ATOM 9883 C C . LYS B 1 552 ? 45.125 23.531 -18.922 1 29.22 552 LYS B C 1
ATOM 9885 O O . LYS B 1 552 ? 44.438 23.797 -17.922 1 29.22 552 LYS B O 1
ATOM 9890 N N . PRO B 1 553 ? 45.594 24.516 -19.719 1 24.61 553 PRO B N 1
ATOM 9891 C CA . PRO B 1 553 ? 45.094 25.891 -19.562 1 24.61 553 PRO B CA 1
ATOM 9892 C C . PRO B 1 553 ? 43.562 25.969 -19.531 1 24.61 553 PRO B C 1
ATOM 9894 O O . PRO B 1 553 ? 42.906 25.25 -20.281 1 24.61 553 PRO B O 1
ATOM 9897 N N . VAL B 1 554 ? 43.031 26.062 -18.562 1 26.52 554 VAL B N 1
ATOM 9898 C CA . VAL B 1 554 ? 41.625 26.469 -18.469 1 26.52 554 VAL B CA 1
ATOM 9899 C C . VAL B 1 554 ? 41.312 27.484 -19.562 1 26.52 554 VAL B C 1
ATOM 9901 O O . VAL B 1 554 ? 42.031 28.469 -19.734 1 26.52 554 VAL B O 1
ATOM 9904 N N . PRO B 1 555 ? 40.75 27.156 -20.703 1 25.23 555 PRO B N 1
ATOM 9905 C CA . PRO B 1 555 ? 40.531 28.312 -21.562 1 25.23 555 PRO B CA 1
ATOM 9906 C C . PRO B 1 555 ? 40.125 29.562 -20.781 1 25.23 555 PRO B C 1
ATOM 9908 O O . PRO B 1 555 ? 39.375 29.453 -19.797 1 25.23 555 PRO B O 1
ATOM 9911 N N . THR B 1 556 ? 40.906 30.547 -20.734 1 23.72 556 THR B N 1
ATOM 9912 C CA . THR B 1 556 ? 40.688 31.906 -20.266 1 23.72 556 THR B CA 1
ATOM 9913 C C . THR B 1 556 ? 39.344 32.438 -20.797 1 23.72 556 THR B C 1
ATOM 9915 O O . THR B 1 556 ? 39.156 32.5 -22.016 1 23.72 556 THR B O 1
ATOM 9918 N N . ILE B 1 557 ? 38.281 32.031 -20.297 1 26.05 557 ILE B N 1
ATOM 9919 C CA . ILE B 1 557 ? 37.156 32.844 -20.672 1 26.05 557 ILE B CA 1
ATOM 9920 C C . ILE B 1 557 ? 37.594 34.312 -20.703 1 26.05 557 ILE B C 1
ATOM 9922 O O . ILE B 1 557 ? 38 34.875 -19.688 1 26.05 557 ILE B O 1
ATOM 9926 N N . ASP B 1 558 ? 38 34.75 -21.781 1 24.69 558 ASP B N 1
ATOM 9927 C CA . ASP B 1 558 ? 38.219 36.156 -22.062 1 24.69 558 ASP B CA 1
ATOM 9928 C C . ASP B 1 558 ? 37 37 -21.656 1 24.69 558 ASP B C 1
ATOM 9930 O O . ASP B 1 558 ? 35.938 36.906 -22.281 1 24.69 558 ASP B O 1
ATOM 9934 N N . LEU B 1 559 ? 36.875 37.219 -20.359 1 25.45 559 LEU B N 1
ATOM 9935 C CA . LEU B 1 559 ? 36 38.188 -19.719 1 25.45 559 LEU B CA 1
ATOM 9936 C C . LEU B 1 559 ? 35.938 39.469 -20.531 1 25.45 559 LEU B C 1
ATOM 9938 O O . LEU B 1 559 ? 35.25 40.438 -20.141 1 25.45 559 LEU B O 1
ATOM 9942 N N . SER B 1 560 ? 36.812 39.688 -21.5 1 26.89 560 SER B N 1
ATOM 9943 C CA . SER B 1 560 ? 36.844 40.906 -22.281 1 26.89 560 SER B CA 1
ATOM 9944 C C . SER B 1 560 ? 35.594 41.062 -23.141 1 26.89 560 SER B C 1
ATOM 9946 O O . SER B 1 560 ? 35.312 42.156 -23.625 1 26.89 560 SER B O 1
ATOM 9948 N N . LEU B 1 561 ? 35.062 39.969 -23.547 1 26.78 561 LEU B N 1
ATOM 9949 C CA . LEU B 1 561 ? 33.969 40.219 -24.5 1 26.78 561 LEU B CA 1
ATOM 9950 C C . LEU B 1 561 ? 32.688 40.562 -23.766 1 26.78 561 LEU B C 1
ATOM 9952 O O . LEU B 1 561 ? 31.609 40.625 -24.391 1 26.78 561 LEU B O 1
ATOM 9956 N N . VAL B 1 562 ? 32.625 40.438 -22.359 1 25.59 562 VAL B N 1
ATOM 9957 C CA . VAL B 1 562 ? 31.578 41.219 -21.672 1 25.59 562 VAL B CA 1
ATOM 9958 C C . VAL B 1 562 ? 31.781 42.719 -21.969 1 25.59 562 VAL B C 1
ATOM 9960 O O . VAL B 1 562 ? 32.844 43.281 -21.688 1 25.59 562 VAL B O 1
ATOM 9963 N N . SER B 1 563 ? 31.141 43.188 -22.922 1 25.95 563 SER B N 1
ATOM 9964 C CA . SER B 1 563 ? 31.203 44.594 -23.359 1 25.95 563 SER B CA 1
ATOM 9965 C C . SER B 1 563 ? 31.234 45.531 -22.156 1 25.95 563 SER B C 1
ATOM 9967 O O . SER B 1 563 ? 30.75 45.188 -21.078 1 25.95 563 SER B O 1
ATOM 9969 N N . SER B 1 564 ? 32.031 46.594 -22.047 1 26.7 564 SER B N 1
ATOM 9970 C CA . SER B 1 564 ? 32.375 47.75 -21.203 1 26.7 564 SER B CA 1
ATOM 9971 C C . SER B 1 564 ? 31.125 48.406 -20.625 1 26.7 564 SER B C 1
ATOM 9973 O O . SER B 1 564 ? 31.156 48.938 -19.516 1 26.7 564 SER B O 1
ATOM 9975 N N . LYS B 1 565 ? 30.062 48.688 -21.375 1 28.83 565 LYS B N 1
ATOM 9976 C CA . LYS B 1 565 ? 29.047 49.656 -21.031 1 28.83 565 LYS B CA 1
ATOM 9977 C C . LYS B 1 565 ? 28.203 49.188 -19.859 1 28.83 565 LYS B C 1
ATOM 9979 O O . LYS B 1 565 ? 27.828 50 -18.984 1 28.83 565 LYS B O 1
ATOM 9984 N N . ALA B 1 566 ? 27.672 48 -19.906 1 28.05 566 ALA B N 1
ATOM 9985 C CA . ALA B 1 566 ? 26.75 47.75 -18.797 1 28.05 566 ALA B CA 1
ATOM 9986 C C . ALA B 1 566 ? 27.516 47.531 -17.5 1 28.05 566 ALA B C 1
ATOM 9988 O O . ALA B 1 566 ? 26.922 47.406 -16.438 1 28.05 566 ALA B O 1
ATOM 9989 N N . ALA B 1 567 ? 28.828 47.281 -17.328 1 28.66 567 ALA B N 1
ATOM 9990 C CA . ALA B 1 567 ? 29.781 47.344 -16.234 1 28.66 567 ALA B CA 1
ATOM 9991 C C . ALA B 1 567 ? 29.719 48.688 -15.523 1 28.66 567 ALA B C 1
ATOM 9993 O O . ALA B 1 567 ? 30.219 48.844 -14.406 1 28.66 567 ALA B O 1
ATOM 9994 N N . GLN B 1 568 ? 29.5 49.719 -16.172 1 25.45 568 GLN B N 1
ATOM 9995 C CA . GLN B 1 568 ? 29.672 51 -15.523 1 25.45 568 GLN B CA 1
ATOM 9996 C C . GLN B 1 568 ? 28.719 51.156 -14.352 1 25.45 568 GLN B C 1
ATOM 9998 O O . GLN B 1 568 ? 29.078 51.688 -13.312 1 25.45 568 GLN B O 1
ATOM 10003 N N . SER B 1 569 ? 27.359 51.219 -14.531 1 25.61 569 SER B N 1
ATOM 10004 C CA . SER B 1 569 ? 26.5 51.781 -13.5 1 25.61 569 SER B CA 1
ATOM 10005 C C . SER B 1 569 ? 26.188 50.75 -12.414 1 25.61 569 SER B C 1
ATOM 10007 O O . SER B 1 569 ? 25.5 51.062 -11.438 1 25.61 569 SER B O 1
ATOM 10009 N N . ALA B 1 570 ? 26.062 49.438 -12.758 1 26.47 570 ALA B N 1
ATOM 10010 C CA . ALA B 1 570 ? 25.594 48.656 -11.625 1 26.47 570 ALA B CA 1
ATOM 10011 C C . ALA B 1 570 ? 26.688 48.5 -10.562 1 26.47 570 ALA B C 1
ATOM 10013 O O . ALA B 1 570 ? 27.766 48 -10.852 1 26.47 570 ALA B O 1
ATOM 10014 N N . THR B 1 571 ? 26.906 49.406 -9.617 1 25.12 571 THR B N 1
ATOM 10015 C CA . THR B 1 571 ? 27.641 49.375 -8.352 1 25.12 571 THR B CA 1
ATOM 10016 C C . THR B 1 571 ? 27.516 48 -7.691 1 25.12 571 THR B C 1
ATOM 10018 O O . THR B 1 571 ? 26.422 47.562 -7.348 1 25.12 571 THR B O 1
ATOM 10021 N N . ILE B 1 572 ? 28.094 47.031 -8.164 1 28.52 572 ILE B N 1
ATOM 10022 C CA . ILE B 1 572 ? 28.297 45.719 -7.57 1 28.52 572 ILE B CA 1
ATOM 10023 C C . ILE B 1 572 ? 28.531 45.875 -6.066 1 28.52 572 ILE B C 1
ATOM 10025 O O . ILE B 1 572 ? 29.547 46.438 -5.641 1 28.52 572 ILE B O 1
ATOM 10029 N N . ALA B 1 573 ? 27.547 46.312 -5.262 1 27.66 573 ALA B N 1
ATOM 10030 C CA . ALA B 1 573 ? 27.734 46.406 -3.816 1 27.66 573 ALA B CA 1
ATOM 10031 C C . ALA B 1 573 ? 28.438 45.156 -3.281 1 27.66 573 ALA B C 1
ATOM 10033 O O . ALA B 1 573 ? 27.953 44.031 -3.475 1 27.66 573 ALA B O 1
ATOM 10034 N N . VAL B 1 574 ? 29.719 45.031 -3.309 1 28.95 574 VAL B N 1
ATOM 10035 C CA . VAL B 1 574 ? 30.656 44.156 -2.613 1 28.95 574 VAL B CA 1
ATOM 10036 C C . VAL B 1 574 ? 30.188 43.906 -1.181 1 28.95 574 VAL B C 1
ATOM 10038 O O . VAL B 1 574 ? 30.25 44.812 -0.347 1 28.95 574 VAL B O 1
ATOM 10041 N N . ARG B 1 575 ? 29 43.375 -0.96 1 31.38 575 ARG B N 1
ATOM 10042 C CA . ARG B 1 575 ? 28.719 43.062 0.44 1 31.38 575 ARG B CA 1
ATOM 10043 C C . ARG B 1 575 ? 29.781 42.125 1.02 1 31.38 575 ARG B C 1
ATOM 10045 O O . ARG B 1 575 ? 30.172 41.156 0.376 1 31.38 575 ARG B O 1
ATOM 10052 N N . THR B 1 576 ? 30.703 42.469 1.877 1 31.36 576 THR B N 1
ATOM 10053 C CA . THR B 1 576 ? 31.719 41.812 2.695 1 31.36 576 THR B CA 1
ATOM 10054 C C . THR B 1 576 ? 31.188 40.5 3.271 1 31.36 576 THR B C 1
ATOM 10056 O O . THR B 1 576 ? 30.141 40.469 3.92 1 31.36 576 THR B O 1
ATOM 10059 N N . VAL B 1 577 ? 31.312 39.344 2.555 1 40.12 577 VAL B N 1
ATOM 10060 C CA . VAL B 1 577 ? 31.031 38.062 3.166 1 40.12 577 VAL B CA 1
ATOM 10061 C C . VAL B 1 577 ? 31.766 37.938 4.496 1 40.12 577 VAL B C 1
ATOM 10063 O O . VAL B 1 577 ? 32.969 38.219 4.574 1 40.12 577 VAL B O 1
ATOM 10066 N N . PRO B 1 578 ? 31.188 38 5.586 1 44.44 578 PRO B N 1
ATOM 10067 C CA . PRO B 1 578 ? 31.938 37.844 6.836 1 44.44 578 PRO B CA 1
ATOM 10068 C C . PRO B 1 578 ? 32.844 36.625 6.832 1 44.44 578 PRO B C 1
ATOM 10070 O O . PRO B 1 578 ? 32.562 35.625 6.16 1 44.44 578 PRO B O 1
ATOM 10073 N N . ALA B 1 579 ? 34.156 36.688 7.16 1 48.16 579 ALA B N 1
ATOM 10074 C CA . ALA B 1 579 ? 35.25 35.75 7.305 1 48.16 579 ALA B CA 1
ATOM 10075 C C . ALA B 1 579 ? 34.781 34.438 7.906 1 48.16 579 ALA B C 1
ATOM 10077 O O . ALA B 1 579 ? 35.375 33.375 7.668 1 48.16 579 ALA B O 1
ATOM 10078 N N . ASP B 1 580 ? 33.562 34.312 8.578 1 56.66 580 ASP B N 1
ATOM 10079 C CA . ASP B 1 580 ? 33.156 33.188 9.398 1 56.66 580 ASP B CA 1
ATOM 10080 C C . ASP B 1 580 ? 32 32.406 8.75 1 56.66 580 ASP B C 1
ATOM 10082 O O . ASP B 1 580 ? 31.266 31.703 9.43 1 56.66 580 ASP B O 1
ATOM 10086 N N . ARG B 1 581 ? 31.906 32.344 7.371 1 68.5 581 ARG B N 1
ATOM 10087 C CA . ARG B 1 581 ? 30.781 31.703 6.711 1 68.5 581 ARG B CA 1
ATOM 10088 C C . ARG B 1 581 ? 31.047 30.203 6.531 1 68.5 581 ARG B C 1
ATOM 10090 O O . ARG B 1 581 ? 32.156 29.812 6.129 1 68.5 581 ARG B O 1
ATOM 10097 N N . ALA B 1 582 ? 30.141 29.453 7.051 1 78.19 582 ALA B N 1
ATOM 10098 C CA . ALA B 1 582 ? 30.203 28 6.863 1 78.19 582 ALA B CA 1
ATOM 10099 C C . ALA B 1 582 ? 29.484 27.578 5.586 1 78.19 582 ALA B C 1
ATOM 10101 O O . ALA B 1 582 ? 28.688 28.344 5.039 1 78.19 582 ALA B O 1
ATOM 10102 N N . TYR B 1 583 ? 29.969 26.562 4.91 1 81.38 583 TYR B N 1
ATOM 10103 C CA . TYR B 1 583 ? 29.359 26.078 3.674 1 81.38 583 TYR B CA 1
ATOM 10104 C C . TYR B 1 583 ? 28.906 24.641 3.824 1 81.38 583 TYR B C 1
ATOM 10106 O O . TYR B 1 583 ? 29.578 23.828 4.453 1 81.38 583 TYR B O 1
ATOM 10114 N N . LEU B 1 584 ? 27.688 24.422 3.334 1 86.12 584 LEU B N 1
ATOM 10115 C CA . LEU B 1 584 ? 27.141 23.078 3.252 1 86.12 584 LEU B CA 1
ATOM 10116 C C . LEU B 1 584 ? 27.031 22.625 1.8 1 86.12 584 LEU B C 1
ATOM 10118 O O . LEU B 1 584 ? 26.469 23.328 0.963 1 86.12 584 LEU B O 1
ATOM 10122 N N . ILE B 1 585 ? 27.75 21.547 1.5 1 85.12 585 ILE B N 1
ATOM 10123 C CA . ILE B 1 585 ? 27.703 21 0.151 1 85.12 585 ILE B CA 1
ATOM 10124 C C . ILE B 1 585 ? 26.875 19.719 0.147 1 85.12 585 ILE B C 1
ATOM 10126 O O . ILE B 1 585 ? 27.203 18.75 0.837 1 85.12 585 ILE B O 1
ATOM 10130 N N . LEU B 1 586 ? 25.781 19.766 -0.564 1 86.5 586 LEU B N 1
ATOM 10131 C CA . LEU B 1 586 ? 24.969 18.578 -0.756 1 86.5 586 LEU B CA 1
ATOM 10132 C C . LEU B 1 586 ? 25.328 17.859 -2.055 1 86.5 586 LEU B C 1
ATOM 10134 O O . LEU B 1 586 ? 25.078 18.375 -3.145 1 86.5 586 LEU B O 1
ATOM 10138 N N . ASP B 1 587 ? 25.922 16.719 -1.914 1 80.12 587 ASP B N 1
ATOM 10139 C CA . ASP B 1 587 ? 26.281 15.93 -3.08 1 80.12 587 ASP B CA 1
ATOM 10140 C C . ASP B 1 587 ? 25.109 15.094 -3.572 1 80.12 587 ASP B C 1
ATOM 10142 O O . ASP B 1 587 ? 24.656 14.188 -2.877 1 80.12 587 ASP B O 1
ATOM 10146 N N . CYS B 1 588 ? 24.703 15.375 -4.812 1 79.06 588 CYS B N 1
ATOM 10147 C CA . CYS B 1 588 ? 23.5 14.75 -5.355 1 79.06 588 CYS B CA 1
ATOM 10148 C C . CYS B 1 588 ? 23.859 13.695 -6.398 1 79.06 588 CYS B C 1
ATOM 10150 O O . CYS B 1 588 ? 23.062 13.422 -7.305 1 79.06 588 CYS B O 1
ATOM 10152 N N . THR B 1 589 ? 25 13.102 -6.281 1 70.56 589 THR B N 1
ATOM 10153 C CA . THR B 1 589 ? 25.438 12.109 -7.254 1 70.56 589 THR B CA 1
ATOM 10154 C C . THR B 1 589 ? 24.5 10.906 -7.27 1 70.56 589 THR B C 1
ATOM 10156 O O . THR B 1 589 ? 24.219 10.344 -8.328 1 70.56 589 THR B O 1
ATOM 10159 N N . LEU B 1 590 ? 24.031 10.57 -6.152 1 73.25 590 LEU B N 1
ATOM 10160 C CA . LEU B 1 590 ? 23.219 9.367 -6.047 1 73.25 590 LEU B CA 1
ATOM 10161 C C . LEU B 1 590 ? 21.734 9.727 -5.91 1 73.25 590 LEU B C 1
ATOM 10163 O O . LEU B 1 590 ? 20.891 8.844 -5.754 1 73.25 590 LEU B O 1
ATOM 10167 N N . LEU B 1 591 ? 21.469 11.039 -6.004 1 77.44 591 LEU B N 1
ATOM 10168 C CA . LEU B 1 591 ? 20.094 11.484 -5.871 1 77.44 591 LEU B CA 1
ATOM 10169 C C . LEU B 1 591 ? 19.297 11.203 -7.141 1 77.44 591 LEU B C 1
ATOM 10171 O O . LEU B 1 591 ? 19.688 11.641 -8.227 1 77.44 591 LEU B O 1
ATOM 10175 N N . THR B 1 592 ? 18.281 10.383 -7.004 1 72.62 592 THR B N 1
ATOM 10176 C CA . THR B 1 592 ? 17.531 9.969 -8.188 1 72.62 592 THR B CA 1
ATOM 10177 C C . THR B 1 592 ? 16.266 10.805 -8.352 1 72.62 592 THR B C 1
ATOM 10179 O O . THR B 1 592 ? 15.805 11.031 -9.469 1 72.62 592 THR B O 1
ATOM 10182 N N . HIS B 1 593 ? 15.727 11.172 -7.238 1 76.81 593 HIS B N 1
ATOM 10183 C CA . HIS B 1 593 ? 14.445 11.867 -7.355 1 76.81 593 HIS B CA 1
ATOM 10184 C C . HIS B 1 593 ? 14.203 12.781 -6.16 1 76.81 593 HIS B C 1
ATOM 10186 O O . HIS B 1 593 ? 14.672 12.5 -5.055 1 76.81 593 HIS B O 1
ATOM 10192 N N . VAL B 1 594 ? 13.539 13.945 -6.445 1 80 594 VAL B N 1
ATOM 10193 C CA . VAL B 1 594 ? 13.078 14.891 -5.434 1 80 594 VAL B CA 1
ATOM 10194 C C . VAL B 1 594 ? 11.602 15.203 -5.656 1 80 594 VAL B C 1
ATOM 10196 O O . VAL B 1 594 ? 11.195 15.578 -6.762 1 80 594 VAL B O 1
ATOM 10199 N N . ASP B 1 595 ? 10.836 14.945 -4.672 1 78.69 595 ASP B N 1
ATOM 10200 C CA . ASP B 1 595 ? 9.414 15.211 -4.82 1 78.69 595 ASP B CA 1
ATOM 10201 C C . ASP B 1 595 ? 9.047 16.578 -4.23 1 78.69 595 ASP B C 1
ATOM 10203 O O . ASP B 1 595 ? 9.922 17.359 -3.877 1 78.69 595 ASP B O 1
ATOM 10207 N N . ALA B 1 596 ? 7.746 16.859 -4.254 1 78.06 596 ALA B N 1
ATOM 10208 C CA . ALA B 1 596 ? 7.266 18.156 -3.779 1 78.06 596 ALA B CA 1
ATOM 10209 C C . ALA B 1 596 ? 7.621 18.375 -2.312 1 78.06 596 ALA B C 1
ATOM 10211 O O . ALA B 1 596 ? 7.977 19.484 -1.91 1 78.06 596 ALA B O 1
ATOM 10212 N N . ALA B 1 597 ? 7.477 17.375 -1.549 1 81.44 597 ALA B N 1
ATOM 10213 C CA . ALA B 1 597 ? 7.84 17.469 -0.138 1 81.44 597 ALA B CA 1
ATOM 10214 C C . ALA B 1 597 ? 9.336 17.734 0.025 1 81.44 597 ALA B C 1
ATOM 10216 O O . ALA B 1 597 ? 9.75 18.453 0.927 1 81.44 597 ALA B O 1
ATOM 10217 N N . GLY B 1 598 ? 10.086 17.062 -0.851 1 83.56 598 GLY B N 1
ATOM 10218 C CA . GLY B 1 598 ? 11.523 17.297 -0.839 1 83.56 598 GLY B CA 1
ATOM 10219 C C . GLY B 1 598 ? 11.891 18.719 -1.171 1 83.56 598 GLY B C 1
ATOM 10220 O O . GLY B 1 598 ? 12.766 19.312 -0.524 1 83.56 598 GLY B O 1
ATOM 10221 N N . VAL B 1 599 ? 11.227 19.25 -2.121 1 82.25 599 VAL B N 1
ATOM 10222 C CA . VAL B 1 599 ? 11.492 20.625 -2.529 1 82.25 599 VAL B CA 1
ATOM 10223 C C . VAL B 1 599 ? 11.141 21.578 -1.392 1 82.25 599 VAL B C 1
ATOM 10225 O O . VAL B 1 599 ? 11.875 22.531 -1.12 1 82.25 599 VAL B O 1
ATOM 10228 N N . ARG B 1 600 ? 10.07 21.344 -0.779 1 79.38 600 ARG B N 1
ATOM 10229 C CA . ARG B 1 600 ? 9.664 22.172 0.349 1 79.38 600 ARG B CA 1
ATOM 10230 C C . ARG B 1 600 ? 10.672 22.078 1.49 1 79.38 600 ARG B C 1
ATOM 10232 O O . ARG B 1 600 ? 10.984 23.094 2.127 1 79.38 600 ARG B O 1
ATOM 10239 N N . ALA B 1 601 ? 11.086 20.906 1.755 1 83.19 601 ALA B N 1
ATOM 10240 C CA . ALA B 1 601 ? 12.07 20.703 2.814 1 83.19 601 ALA B CA 1
ATOM 10241 C C . ALA B 1 601 ? 13.391 21.406 2.479 1 83.19 601 ALA B C 1
ATOM 10243 O O . ALA B 1 601 ? 14.031 21.984 3.354 1 83.19 601 ALA B O 1
ATOM 10244 N N . LEU B 1 602 ? 13.766 21.312 1.214 1 83.81 602 LEU B N 1
ATOM 10245 C CA . LEU B 1 602 ? 15 21.953 0.777 1 83.81 602 LEU B CA 1
ATOM 10246 C C . LEU B 1 602 ? 14.875 23.469 0.851 1 83.81 602 LEU B C 1
ATOM 10248 O O . LEU B 1 602 ? 15.844 24.172 1.17 1 83.81 602 LEU B O 1
ATOM 10252 N N . ASN B 1 603 ? 13.703 23.953 0.55 1 80.94 603 ASN B N 1
ATOM 10253 C CA . ASN B 1 603 ? 13.461 25.375 0.687 1 80.94 603 ASN B CA 1
ATOM 10254 C C . ASN B 1 603 ? 13.555 25.828 2.143 1 80.94 603 ASN B C 1
ATOM 10256 O O . ASN B 1 603 ? 14.086 26.891 2.434 1 80.94 603 ASN B O 1
ATOM 10260 N N . TYR B 1 604 ? 13.023 25.047 2.918 1 79.31 604 TYR B N 1
ATOM 10261 C CA . TYR B 1 604 ? 13.117 25.344 4.344 1 79.31 604 TYR B CA 1
ATOM 10262 C C . TYR B 1 604 ? 14.562 25.297 4.816 1 79.31 604 TYR B C 1
ATOM 10264 O O . TYR B 1 604 ? 15 26.141 5.594 1 79.31 604 TYR B O 1
ATOM 10272 N N . LEU B 1 605 ? 15.289 24.312 4.371 1 83.25 605 LEU B N 1
ATOM 10273 C CA . LEU B 1 605 ? 16.703 24.188 4.703 1 83.25 605 LEU B CA 1
ATOM 10274 C C . LEU B 1 605 ? 17.469 25.422 4.262 1 83.25 605 LEU B C 1
ATOM 10276 O O . LEU B 1 605 ? 18.281 25.953 5.02 1 83.25 605 LEU B O 1
ATOM 10280 N N . MET B 1 606 ? 17.188 25.844 3.174 1 81.81 606 MET B N 1
ATOM 10281 C CA . MET B 1 606 ? 17.859 27.016 2.629 1 81.81 606 MET B CA 1
ATOM 10282 C C . MET B 1 606 ? 17.547 28.266 3.463 1 81.81 606 MET B C 1
ATOM 10284 O O . MET B 1 606 ? 18.438 29.047 3.762 1 81.81 606 MET B O 1
ATOM 10288 N N . THR B 1 607 ? 16.328 28.422 3.773 1 76.56 607 THR B N 1
ATOM 10289 C CA . THR B 1 607 ? 15.914 29.578 4.566 1 76.56 607 THR B CA 1
ATOM 10290 C C . THR B 1 607 ? 16.609 29.578 5.922 1 76.56 607 THR B C 1
ATOM 10292 O O . THR B 1 607 ? 17.047 30.625 6.398 1 76.56 607 THR B O 1
ATOM 10295 N N . GLU B 1 608 ? 16.75 28.469 6.488 1 77 608 GLU B N 1
ATOM 10296 C CA . GLU B 1 608 ? 17.391 28.359 7.793 1 77 608 GLU B CA 1
ATOM 10297 C C . GLU B 1 608 ? 18.906 28.578 7.695 1 77 608 GLU B C 1
ATOM 10299 O O . GLU B 1 608 ? 19.516 29.141 8.602 1 77 608 GLU B O 1
ATOM 10304 N N . LEU B 1 609 ? 19.453 28.109 6.621 1 80.81 609 LEU B N 1
ATOM 10305 C CA . LEU B 1 609 ? 20.891 28.266 6.426 1 80.81 609 LEU B CA 1
ATOM 10306 C C . LEU B 1 609 ? 21.25 29.734 6.168 1 80.81 609 LEU B C 1
ATOM 10308 O O . LEU B 1 609 ? 22.297 30.203 6.617 1 80.81 609 LEU B O 1
ATOM 10312 N N . VAL B 1 610 ? 20.391 30.375 5.516 1 74.81 610 VAL B N 1
ATOM 10313 C CA . VAL B 1 610 ? 20.625 31.797 5.254 1 74.81 610 VAL B CA 1
ATOM 10314 C C . VAL B 1 610 ? 20.578 32.562 6.566 1 74.81 610 VAL B C 1
ATOM 10316 O O . VAL B 1 610 ? 21.375 33.469 6.777 1 74.81 610 VAL B O 1
ATOM 10319 N N . LYS B 1 611 ? 19.719 32.188 7.355 1 73.31 611 LYS B N 1
ATOM 10320 C CA . LYS B 1 611 ? 19.625 32.812 8.664 1 73.31 611 LYS B CA 1
ATOM 10321 C C . LYS B 1 611 ? 20.891 32.594 9.484 1 73.31 611 LYS B C 1
ATOM 10323 O O . LYS B 1 611 ? 21.297 33.438 10.273 1 73.31 611 LYS B O 1
ATOM 10328 N N . ARG B 1 612 ? 21.5 31.453 9.203 1 75.69 612 ARG B N 1
ATOM 10329 C CA . ARG B 1 612 ? 22.703 31.109 9.945 1 75.69 612 ARG B CA 1
ATOM 10330 C C . ARG B 1 612 ? 23.969 31.516 9.172 1 75.69 612 ARG B C 1
ATOM 10332 O O . ARG B 1 612 ? 25.078 31.125 9.539 1 75.69 612 ARG B O 1
ATOM 10339 N N . ASN B 1 613 ? 23.859 32.125 8.125 1 75.5 613 ASN B N 1
ATOM 10340 C CA . ASN B 1 613 ? 24.953 32.594 7.277 1 75.5 613 ASN B CA 1
ATOM 10341 C C . ASN B 1 613 ? 25.781 31.438 6.723 1 75.5 613 ASN B C 1
ATOM 10343 O O . ASN B 1 613 ? 27 31.453 6.781 1 75.5 613 ASN B O 1
ATOM 10347 N N . THR B 1 614 ? 25.125 30.422 6.391 1 80.25 614 THR B N 1
ATOM 10348 C CA . THR B 1 614 ? 25.75 29.25 5.781 1 80.25 614 THR B CA 1
ATOM 10349 C C . THR B 1 614 ? 25.344 29.125 4.316 1 80.25 614 THR B C 1
ATOM 10351 O O . THR B 1 614 ? 24.172 29.281 3.982 1 80.25 614 THR B O 1
ATOM 10354 N N . GLY B 1 615 ? 26.344 28.984 3.451 1 78.19 615 GLY B N 1
ATOM 10355 C CA . GLY B 1 615 ? 26.047 28.797 2.039 1 78.19 615 GLY B CA 1
ATOM 10356 C C . GLY B 1 615 ? 25.734 27.344 1.685 1 78.19 615 GLY B C 1
ATOM 10357 O O . GLY B 1 615 ? 26.312 26.422 2.266 1 78.19 615 GLY B O 1
ATOM 10358 N N . LEU B 1 616 ? 24.75 27.203 0.761 1 84.69 616 LEU B N 1
ATOM 10359 C CA . LEU B 1 616 ? 24.359 25.859 0.324 1 84.69 616 LEU B CA 1
ATOM 10360 C C . LEU B 1 616 ? 24.781 25.625 -1.124 1 84.69 616 LEU B C 1
ATOM 10362 O O . LEU B 1 616 ? 24.516 26.453 -1.995 1 84.69 616 LEU B O 1
ATOM 10366 N N . TRP B 1 617 ? 25.516 24.578 -1.318 1 82.69 617 TRP B N 1
ATOM 10367 C CA . TRP B 1 617 ? 25.953 24.156 -2.65 1 82.69 617 TRP B CA 1
ATOM 10368 C C . TRP B 1 617 ? 25.391 22.797 -3.004 1 82.69 617 TRP B C 1
ATOM 10370 O O . TRP B 1 617 ? 25.359 21.891 -2.162 1 82.69 617 TRP B O 1
ATOM 10380 N N . PHE B 1 618 ? 24.859 22.719 -4.199 1 84.81 618 PHE B N 1
ATOM 10381 C CA . PHE B 1 618 ? 24.453 21.422 -4.742 1 84.81 618 PHE B CA 1
ATOM 10382 C C . PHE B 1 618 ? 25.484 20.938 -5.762 1 84.81 618 PHE B C 1
ATOM 10384 O O . PHE B 1 618 ? 25.875 21.688 -6.66 1 84.81 618 PHE B O 1
ATOM 10391 N N . THR B 1 619 ? 25.891 19.734 -5.547 1 80.56 619 THR B N 1
ATOM 10392 C CA . THR B 1 619 ? 26.875 19.203 -6.484 1 80.56 619 THR B CA 1
ATOM 10393 C C . THR B 1 619 ? 26.328 17.969 -7.203 1 80.56 619 THR B C 1
ATOM 10395 O O . THR B 1 619 ? 25.531 17.234 -6.645 1 80.56 619 THR B O 1
ATOM 10398 N N . ALA B 1 620 ? 26.672 17.75 -8.414 1 76.5 620 ALA B N 1
ATOM 10399 C CA . ALA B 1 620 ? 26.438 16.547 -9.211 1 76.5 620 ALA B CA 1
ATOM 10400 C C . ALA B 1 620 ? 24.938 16.25 -9.336 1 76.5 620 ALA B C 1
ATOM 10402 O O . ALA B 1 620 ? 24.484 15.133 -9.109 1 76.5 620 ALA B O 1
ATOM 10403 N N . ILE B 1 621 ? 24.234 17.312 -9.625 1 76.31 621 ILE B N 1
ATOM 10404 C CA . ILE B 1 621 ? 22.797 17.156 -9.766 1 76.31 621 ILE B CA 1
ATOM 10405 C C . ILE B 1 621 ? 22.484 16.5 -11.109 1 76.31 621 ILE B C 1
ATOM 10407 O O . ILE B 1 621 ? 23.109 16.812 -12.125 1 76.31 621 ILE B O 1
ATOM 10411 N N . ASN B 1 622 ? 21.688 15.492 -10.977 1 68.69 622 ASN B N 1
ATOM 10412 C CA . ASN B 1 622 ? 21.25 14.844 -12.211 1 68.69 622 ASN B CA 1
ATOM 10413 C C . ASN B 1 622 ? 20.188 15.656 -12.938 1 68.69 622 ASN B C 1
ATOM 10415 O O . ASN B 1 622 ? 19.688 16.641 -12.398 1 68.69 622 ASN B O 1
ATOM 10419 N N . GLY B 1 623 ? 19.891 15.336 -14.172 1 62.72 623 GLY B N 1
ATOM 10420 C CA . GLY B 1 623 ? 18.984 16.062 -15.031 1 62.72 623 GLY B CA 1
ATOM 10421 C C . GLY B 1 623 ? 17.594 16.234 -14.422 1 62.72 623 GLY B C 1
ATOM 10422 O O . GLY B 1 623 ? 17.141 17.344 -14.211 1 62.72 623 GLY B O 1
ATOM 10423 N N . PRO B 1 624 ? 17.078 15.188 -13.969 1 66.12 624 PRO B N 1
ATOM 10424 C CA . PRO B 1 624 ? 15.711 15.297 -13.453 1 66.12 624 PRO B CA 1
ATOM 10425 C C . PRO B 1 624 ? 15.625 16.125 -12.172 1 66.12 624 PRO B C 1
ATOM 10427 O O . PRO B 1 624 ? 14.672 16.875 -11.984 1 66.12 624 PRO B O 1
ATOM 10430 N N . VAL B 1 625 ? 16.609 16.031 -11.391 1 75.62 625 VAL B N 1
ATOM 10431 C CA . VAL B 1 625 ? 16.609 16.781 -10.141 1 75.62 625 VAL B CA 1
ATOM 10432 C C . VAL B 1 625 ? 16.859 18.266 -10.414 1 75.62 625 VAL B C 1
ATOM 10434 O O . VAL B 1 625 ? 16.266 19.125 -9.773 1 75.62 625 VAL B O 1
ATOM 10437 N N . SER B 1 626 ? 17.672 18.469 -11.43 1 72.88 626 SER B N 1
ATOM 10438 C CA . SER B 1 626 ? 17.969 19.844 -11.789 1 72.88 626 SER B CA 1
ATOM 10439 C C . SER B 1 626 ? 16.734 20.562 -12.328 1 72.88 626 SER B C 1
ATOM 10441 O O . SER B 1 626 ? 16.5 21.734 -12.016 1 72.88 626 SER B O 1
ATOM 10443 N N . THR B 1 627 ? 16 19.828 -13.062 1 70.25 627 THR B N 1
ATOM 10444 C CA . THR B 1 627 ? 14.805 20.406 -13.648 1 70.25 627 THR B CA 1
ATOM 10445 C C . THR B 1 627 ? 13.789 20.766 -12.562 1 70.25 627 THR B C 1
ATOM 10447 O O . THR B 1 627 ? 13.109 21.781 -12.641 1 70.25 627 THR B O 1
ATOM 10450 N N . VAL B 1 628 ? 13.734 19.938 -11.586 1 75.31 628 VAL B N 1
ATOM 10451 C CA . VAL B 1 628 ? 12.789 20.156 -10.5 1 75.31 628 VAL B CA 1
ATOM 10452 C C . VAL B 1 628 ? 13.203 21.391 -9.688 1 75.31 628 VAL B C 1
ATOM 10454 O O . VAL B 1 628 ? 12.367 22.219 -9.344 1 75.31 628 VAL B O 1
ATOM 10457 N N . LEU B 1 629 ? 14.445 21.5 -9.453 1 74.56 629 LEU B N 1
ATOM 10458 C CA . LEU B 1 629 ? 14.945 22.594 -8.633 1 74.56 629 LEU B CA 1
ATOM 10459 C C . LEU B 1 629 ? 14.852 23.922 -9.391 1 74.56 629 LEU B C 1
ATOM 10461 O O . LEU B 1 629 ? 14.578 24.969 -8.797 1 74.56 629 LEU B O 1
ATOM 10465 N N . GLU B 1 630 ? 14.984 23.781 -10.688 1 69.75 630 GLU B N 1
ATOM 10466 C CA . GLU B 1 630 ? 14.922 24.984 -11.516 1 69.75 630 GLU B CA 1
ATOM 10467 C C . GLU B 1 630 ? 13.484 25.484 -11.656 1 69.75 630 GLU B C 1
ATOM 10469 O O . GLU B 1 630 ? 13.227 26.688 -11.594 1 69.75 630 GLU B O 1
ATOM 10474 N N . LYS B 1 631 ? 12.688 24.594 -11.852 1 70.31 631 LYS B N 1
ATOM 10475 C CA . LYS B 1 631 ? 11.289 24.953 -12.062 1 70.31 631 LYS B CA 1
ATOM 10476 C C . LYS B 1 631 ? 10.656 25.484 -10.781 1 70.31 631 LYS B C 1
ATOM 10478 O O . LYS B 1 631 ? 9.734 26.297 -10.828 1 70.31 631 LYS B O 1
ATOM 10483 N N . THR B 1 632 ? 11.148 24.906 -9.758 1 67.06 632 THR B N 1
ATOM 10484 C CA . THR B 1 632 ? 10.602 25.359 -8.484 1 67.06 632 THR B CA 1
ATOM 10485 C C . THR B 1 632 ? 11.148 26.75 -8.125 1 67.06 632 THR B C 1
ATOM 10487 O O . THR B 1 632 ? 10.484 27.516 -7.43 1 67.06 632 THR B O 1
ATOM 10490 N N . LYS B 1 633 ? 12.328 27.016 -8.477 1 57.53 633 LYS B N 1
ATOM 10491 C CA . LYS B 1 633 ? 12.883 28.359 -8.305 1 57.53 633 LYS B CA 1
ATOM 10492 C C . LYS B 1 633 ? 11.961 29.422 -8.922 1 57.53 633 LYS B C 1
ATOM 10494 O O . LYS B 1 633 ? 11.758 30.484 -8.336 1 57.53 633 LYS B O 1
ATOM 10499 N N . ALA B 1 634 ? 11.461 29.125 -10.109 1 44.5 634 ALA B N 1
ATOM 10500 C CA . ALA B 1 634 ? 10.664 30.094 -10.859 1 44.5 634 ALA B CA 1
ATOM 10501 C C . ALA B 1 634 ? 9.336 30.359 -10.164 1 44.5 634 ALA B C 1
ATOM 10503 O O . ALA B 1 634 ? 8.805 31.469 -10.242 1 44.5 634 ALA B O 1
ATOM 10504 N N . GLY B 1 635 ? 8.828 29.453 -9.688 1 45.41 635 GLY B N 1
ATOM 10505 C CA . GLY B 1 635 ? 7.484 29.703 -9.203 1 45.41 635 GLY B CA 1
ATOM 10506 C C . GLY B 1 635 ? 7.453 30.281 -7.805 1 45.41 635 GLY B C 1
ATOM 10507 O O . GLY B 1 635 ? 6.492 30.953 -7.422 1 45.41 635 GLY B O 1
ATOM 10508 N N . SER B 1 636 ? 8.102 29.641 -6.785 1 48.78 636 SER B N 1
ATOM 10509 C CA . SER B 1 636 ? 7.812 30.047 -5.414 1 48.78 636 SER B CA 1
ATOM 10510 C C . SER B 1 636 ? 8.836 31.062 -4.918 1 48.78 636 SER B C 1
ATOM 10512 O O . SER B 1 636 ? 9.961 31.125 -5.434 1 48.78 636 SER B O 1
ATOM 10514 N N . ARG B 1 637 ? 8.492 32.188 -4.289 1 44.62 637 ARG B N 1
ATOM 10515 C CA . ARG B 1 637 ? 9.227 33.125 -3.451 1 44.62 637 ARG B CA 1
ATOM 10516 C C . ARG B 1 637 ? 10.305 32.406 -2.641 1 44.62 637 ARG B C 1
ATOM 10518 O O . ARG B 1 637 ? 10.82 32.938 -1.668 1 44.62 637 ARG B O 1
ATOM 10525 N N . ALA B 1 638 ? 10.703 31.172 -3.082 1 51.38 638 ALA B N 1
ATOM 10526 C CA . ALA B 1 638 ? 11.5 30.297 -2.229 1 51.38 638 ALA B CA 1
ATOM 10527 C C . ALA B 1 638 ? 12.992 30.594 -2.375 1 51.38 638 ALA B C 1
ATOM 10529 O O . ALA B 1 638 ? 13.414 31.234 -3.344 1 51.38 638 ALA B O 1
ATOM 10530 N N . ALA B 1 639 ? 13.797 30.594 -1.282 1 48.34 639 ALA B N 1
ATOM 10531 C CA . ALA B 1 639 ? 15.195 30.906 -1.023 1 48.34 639 ALA B CA 1
ATOM 10532 C C . ALA B 1 639 ? 16.125 30.031 -1.867 1 48.34 639 ALA B C 1
ATOM 10534 O O . ALA B 1 639 ? 17.328 30.297 -1.961 1 48.34 639 ALA B O 1
ATOM 10535 N N . LEU B 1 640 ? 15.57 28.953 -2.65 1 51.22 640 LEU B N 1
ATOM 10536 C CA . LEU B 1 640 ? 16.406 28.016 -3.385 1 51.22 640 LEU B CA 1
ATOM 10537 C C . LEU B 1 640 ? 17.219 28.734 -4.465 1 51.22 640 LEU B C 1
ATOM 10539 O O . LEU B 1 640 ? 18.312 28.312 -4.82 1 51.22 640 LEU B O 1
ATOM 10543 N N . PRO B 1 641 ? 16.688 29.812 -4.941 1 48.31 641 PRO B N 1
ATOM 10544 C CA . PRO B 1 641 ? 17.5 30.469 -5.969 1 48.31 641 PRO B CA 1
ATOM 10545 C C . PRO B 1 641 ? 18.875 30.891 -5.461 1 48.31 641 PRO B C 1
ATOM 10547 O O . PRO B 1 641 ? 19.781 31.172 -6.258 1 48.31 641 PRO B O 1
ATOM 10550 N N . LEU B 1 642 ? 19.047 30.781 -4.172 1 54.56 642 LEU B N 1
ATOM 10551 C CA . LEU B 1 642 ? 20.328 31.172 -3.596 1 54.56 642 LEU B CA 1
ATOM 10552 C C . LEU B 1 642 ? 21.297 29.984 -3.586 1 54.56 642 LEU B C 1
ATOM 10554 O O . LEU B 1 642 ? 22.5 30.172 -3.391 1 54.56 642 LEU B O 1
ATOM 10558 N N . ALA B 1 643 ? 20.734 28.828 -3.998 1 66.38 643 ALA B N 1
ATOM 10559 C CA . ALA B 1 643 ? 21.625 27.672 -3.963 1 66.38 643 ALA B CA 1
ATOM 10560 C C . ALA B 1 643 ? 22.547 27.641 -5.172 1 66.38 643 ALA B C 1
ATOM 10562 O O . ALA B 1 643 ? 22.172 28.094 -6.262 1 66.38 643 ALA B O 1
ATOM 10563 N N . LYS B 1 644 ? 23.781 27.438 -4.93 1 74.44 644 LYS B N 1
ATOM 10564 C CA . LYS B 1 644 ? 24.797 27.344 -5.973 1 74.44 644 LYS B CA 1
ATOM 10565 C C . LYS B 1 644 ? 24.984 25.906 -6.438 1 74.44 644 LYS B C 1
ATOM 10567 O O . LYS B 1 644 ? 24.703 24.969 -5.699 1 74.44 644 LYS B O 1
ATOM 10572 N N . PHE B 1 645 ? 25.281 25.844 -7.727 1 79 645 PHE B N 1
ATOM 10573 C CA . PHE B 1 645 ? 25.422 24.531 -8.32 1 79 645 PHE B CA 1
ATOM 10574 C C . PHE B 1 645 ? 26.844 24.328 -8.844 1 79 645 PHE B C 1
ATOM 10576 O O . PHE B 1 645 ? 27.453 25.25 -9.367 1 79 645 PHE B O 1
ATOM 10583 N N . ALA B 1 646 ? 27.422 23.234 -8.484 1 74.5 646 ALA B N 1
ATOM 10584 C CA . ALA B 1 646 ? 28.734 22.844 -9.016 1 74.5 646 ALA B CA 1
ATOM 10585 C C . ALA B 1 646 ? 28.688 21.406 -9.555 1 74.5 646 ALA B C 1
ATOM 10587 O O . ALA B 1 646 ? 27.906 20.578 -9.078 1 74.5 646 ALA B O 1
ATOM 10588 N N . PRO B 1 647 ? 29.312 21.172 -10.531 1 71.81 647 PRO B N 1
ATOM 10589 C CA . PRO B 1 647 ? 29.281 19.828 -11.125 1 71.81 647 PRO B CA 1
ATOM 10590 C C . PRO B 1 647 ? 29.875 18.766 -10.195 1 71.81 647 PRO B C 1
ATOM 10592 O O . PRO B 1 647 ? 29.484 17.594 -10.273 1 71.81 647 PRO B O 1
ATOM 10595 N N . SER B 1 648 ? 30.828 19.234 -9.43 1 72 648 SER B N 1
ATOM 10596 C CA . SER B 1 648 ? 31.453 18.281 -8.508 1 72 648 SER B CA 1
ATOM 10597 C C . SER B 1 648 ? 31.766 18.922 -7.164 1 72 648 SER B C 1
ATOM 10599 O O . SER B 1 648 ? 31.75 20.156 -7.039 1 72 648 SER B O 1
ATOM 10601 N N . VAL B 1 649 ? 32 18.016 -6.238 1 76.94 649 VAL B N 1
ATOM 10602 C CA . VAL B 1 649 ? 32.312 18.5 -4.898 1 76.94 649 VAL B CA 1
ATOM 10603 C C . VAL B 1 649 ? 33.625 19.281 -4.918 1 76.94 649 VAL B C 1
ATOM 10605 O O . VAL B 1 649 ? 33.75 20.328 -4.27 1 76.94 649 VAL B O 1
ATOM 10608 N N . ASP B 1 650 ? 34.469 18.844 -5.766 1 64.62 650 ASP B N 1
ATOM 10609 C CA . ASP B 1 650 ? 35.781 19.5 -5.867 1 64.62 650 ASP B CA 1
ATOM 10610 C C . ASP B 1 650 ? 35.656 20.906 -6.438 1 64.62 650 ASP B C 1
ATOM 10612 O O . ASP B 1 650 ? 36.312 21.844 -5.969 1 64.62 650 ASP B O 1
ATOM 10616 N N . GLU B 1 651 ? 34.875 20.906 -7.395 1 72.31 651 GLU B N 1
ATOM 10617 C CA . GLU B 1 651 ? 34.656 22.203 -8.016 1 72.31 651 GLU B CA 1
ATOM 10618 C C . GLU B 1 651 ? 33.938 23.172 -7.059 1 72.31 651 GLU B C 1
ATOM 10620 O O . GLU B 1 651 ? 34.25 24.359 -7.051 1 72.31 651 GLU B O 1
ATOM 10625 N N . ALA B 1 652 ? 33.125 22.625 -6.32 1 79.12 652 ALA B N 1
ATOM 10626 C CA . ALA B 1 652 ? 32.406 23.453 -5.348 1 79.12 652 ALA B CA 1
ATOM 10627 C C . ALA B 1 652 ? 33.375 24 -4.297 1 79.12 652 ALA B C 1
ATOM 10629 O O . ALA B 1 652 ? 33.312 25.172 -3.932 1 79.12 652 ALA B O 1
ATOM 10630 N N . LEU B 1 653 ? 34.25 23.141 -3.85 1 76.81 653 LEU B N 1
ATOM 10631 C CA . LEU B 1 653 ? 35.219 23.562 -2.838 1 76.81 653 LEU B CA 1
ATOM 10632 C C . LEU B 1 653 ? 36.188 24.609 -3.404 1 76.81 653 LEU B C 1
ATOM 10634 O O . LEU B 1 653 ? 36.562 25.547 -2.703 1 76.81 653 LEU B O 1
ATOM 10638 N N . ARG B 1 654 ? 36.469 24.375 -4.648 1 71.56 654 ARG B N 1
ATOM 10639 C CA . ARG B 1 654 ? 37.344 25.344 -5.312 1 71.56 654 ARG B CA 1
ATOM 10640 C C . ARG B 1 654 ? 36.656 26.703 -5.422 1 71.56 654 ARG B C 1
ATOM 10642 O O . ARG B 1 654 ? 37.281 27.734 -5.184 1 71.56 654 ARG B O 1
ATOM 10649 N N . LEU B 1 655 ? 35.469 26.609 -5.809 1 74.94 655 LEU B N 1
ATOM 10650 C CA . LEU B 1 655 ? 34.719 27.844 -5.969 1 74.94 655 LEU B CA 1
ATOM 10651 C C . LEU B 1 655 ? 34.5 28.531 -4.629 1 74.94 655 LEU B C 1
ATOM 10653 O O . LEU B 1 655 ? 34.5 29.766 -4.555 1 74.94 655 LEU B O 1
ATOM 10657 N N . ILE B 1 656 ? 34.344 27.781 -3.646 1 77.81 656 ILE B N 1
ATOM 10658 C CA . ILE B 1 656 ? 34.188 28.328 -2.303 1 77.81 656 ILE B CA 1
ATOM 10659 C C . ILE B 1 656 ? 35.469 28.984 -1.848 1 77.81 656 ILE B C 1
ATOM 10661 O O . ILE B 1 656 ? 35.438 30.062 -1.246 1 77.81 656 ILE B O 1
ATOM 10665 N N . ASP B 1 657 ? 36.562 28.297 -2.139 1 71.25 657 ASP B N 1
ATOM 10666 C CA . ASP B 1 657 ? 37.875 28.859 -1.788 1 71.25 657 ASP B CA 1
ATOM 10667 C C . ASP B 1 657 ? 38.094 30.188 -2.494 1 71.25 657 ASP B C 1
ATOM 10669 O O . ASP B 1 657 ? 38.625 31.125 -1.904 1 71.25 657 ASP B O 1
ATOM 10673 N N . GLN B 1 658 ? 37.656 30.156 -3.695 1 66.75 658 GLN B N 1
ATOM 10674 C CA . GLN B 1 658 ? 37.812 31.391 -4.469 1 66.75 658 GLN B CA 1
ATOM 10675 C C . GLN B 1 658 ? 36.906 32.5 -3.914 1 66.75 658 GLN B C 1
ATOM 10677 O O . GLN B 1 658 ? 37.281 33.656 -3.881 1 66.75 658 GLN B O 1
ATOM 10682 N N . GLU B 1 659 ? 35.75 32.125 -3.559 1 69.5 659 GLU B N 1
ATOM 10683 C CA . GLU B 1 659 ? 34.781 33.062 -2.994 1 69.5 659 GLU B CA 1
ATOM 10684 C C . GLU B 1 659 ? 35.312 33.656 -1.687 1 69.5 659 GLU B C 1
ATOM 10686 O O . GLU B 1 659 ? 35.125 34.844 -1.406 1 69.5 659 GLU B O 1
ATOM 10691 N N . VAL B 1 660 ? 35.906 32.812 -0.911 1 65.38 660 VAL B N 1
ATOM 10692 C CA . VAL B 1 660 ? 36.438 33.25 0.377 1 65.38 660 VAL B CA 1
ATOM 10693 C C . VAL B 1 660 ? 37.656 34.125 0.161 1 65.38 660 VAL B C 1
ATOM 10695 O O . VAL B 1 660 ? 37.844 35.125 0.855 1 65.38 660 VAL B O 1
ATOM 10698 N N . ARG B 1 661 ? 38.438 33.656 -0.75 1 56.5 661 ARG B N 1
ATOM 10699 C CA . ARG B 1 661 ? 39.688 34.375 -0.988 1 56.5 661 ARG B CA 1
ATOM 10700 C C . ARG B 1 661 ? 39.406 35.75 -1.627 1 56.5 661 ARG B C 1
ATOM 10702 O O . ARG B 1 661 ? 40.062 36.75 -1.282 1 56.5 661 ARG B O 1
ATOM 10709 N N . TYR B 1 662 ? 38.625 35.688 -2.689 1 51.88 662 TYR B N 1
ATOM 10710 C CA . TYR B 1 662 ? 38.438 36.906 -3.436 1 51.88 662 TYR B CA 1
ATOM 10711 C C . TYR B 1 662 ? 37.219 37.656 -2.947 1 51.88 662 TYR B C 1
ATOM 10713 O O . TYR B 1 662 ? 36.875 38.719 -3.471 1 51.88 662 TYR B O 1
ATOM 10721 N N . ASN B 1 663 ? 36.781 37.5 -1.636 1 46.38 663 ASN B N 1
ATOM 10722 C CA . ASN B 1 663 ? 35.594 38.125 -1.081 1 46.38 663 ASN B CA 1
ATOM 10723 C C . ASN B 1 663 ? 34.5 38.281 -2.127 1 46.38 663 ASN B C 1
ATOM 10725 O O . ASN B 1 663 ? 33.781 39.281 -2.143 1 46.38 663 ASN B O 1
ATOM 10729 N N . LEU B 1 664 ? 34.469 37.625 -3.342 1 39.88 664 LEU B N 1
ATOM 10730 C CA . LEU B 1 664 ? 33.562 37.812 -4.465 1 39.88 664 LEU B CA 1
ATOM 10731 C C . LEU B 1 664 ? 32.25 37.062 -4.227 1 39.88 664 LEU B C 1
ATOM 10733 O O . LEU B 1 664 ? 32.281 35.875 -3.898 1 39.88 664 LEU B O 1
ATOM 10737 N N . THR B 1 665 ? 31.344 37.625 -3.533 1 40.09 665 THR B N 1
ATOM 10738 C CA . THR B 1 665 ? 30.047 36.969 -3.492 1 40.09 665 THR B CA 1
ATOM 10739 C C . THR B 1 665 ? 29.469 36.812 -4.898 1 40.09 665 THR B C 1
ATOM 10741 O O . THR B 1 665 ? 29.016 37.781 -5.504 1 40.09 665 THR B O 1
ATOM 10744 N N . ALA B 1 666 ? 30.109 36.438 -6.012 1 33.66 666 ALA B N 1
ATOM 10745 C CA . ALA B 1 666 ? 29.469 36.375 -7.328 1 33.66 666 ALA B CA 1
ATOM 10746 C C . ALA B 1 666 ? 28.188 35.562 -7.289 1 33.66 666 ALA B C 1
ATOM 10748 O O . ALA B 1 666 ? 28.188 34.438 -6.773 1 33.66 666 ALA B O 1
ATOM 10749 N N . VAL B 1 667 ? 27.078 36.25 -7.059 1 34.25 667 VAL B N 1
ATOM 10750 C CA . VAL B 1 667 ? 25.828 35.562 -7.375 1 34.25 667 VAL B CA 1
ATOM 10751 C C . VAL B 1 667 ? 25.891 35 -8.789 1 34.25 667 VAL B C 1
ATOM 10753 O O . VAL B 1 667 ? 26 35.719 -9.766 1 34.25 667 VAL B O 1
ATOM 10756 N N . PRO B 1 668 ? 26.656 34.062 -9.242 1 32.09 668 PRO B N 1
ATOM 10757 C CA . PRO B 1 668 ? 26.625 33.625 -10.641 1 32.09 668 PRO B CA 1
ATOM 10758 C C . PRO B 1 668 ? 25.203 33.375 -11.156 1 32.09 668 PRO B C 1
ATOM 10760 O O . PRO B 1 668 ? 24.438 32.625 -10.555 1 32.09 668 PRO B O 1
ATOM 10763 N N . ASP B 1 669 ? 24.531 34.344 -11.695 1 31 669 ASP B N 1
ATOM 10764 C CA . ASP B 1 669 ? 23.438 34.156 -12.633 1 31 669 ASP B CA 1
ATOM 10765 C C . ASP B 1 669 ? 23.797 33.125 -13.711 1 31 669 ASP B C 1
ATOM 10767 O O . ASP B 1 669 ? 23.078 32.969 -14.695 1 31 669 ASP B O 1
ATOM 10771 N N . LEU B 1 670 ? 25.062 32.688 -13.875 1 28.67 670 LEU B N 1
ATOM 10772 C CA . LEU B 1 670 ? 25.625 31.953 -15 1 28.67 670 LEU B CA 1
ATOM 10773 C C . LEU B 1 670 ? 24.969 30.578 -15.125 1 28.67 670 LEU B C 1
ATOM 10775 O O . LEU B 1 670 ? 25.203 29.875 -16.109 1 28.67 670 LEU B O 1
ATOM 10779 N N . ALA B 1 671 ? 24.531 29.906 -14.164 1 30.42 671 ALA B N 1
ATOM 10780 C CA . ALA B 1 671 ? 24.109 28.547 -14.477 1 30.42 671 ALA B CA 1
ATOM 10781 C C . ALA B 1 671 ? 23.016 28.531 -15.539 1 30.42 671 ALA B C 1
ATOM 10783 O O . ALA B 1 671 ? 22.547 27.469 -15.961 1 30.42 671 ALA B O 1
ATOM 10784 N N . ARG B 1 672 ? 22.578 29.641 -15.984 1 29.12 672 ARG B N 1
ATOM 10785 C CA . ARG B 1 672 ? 21.641 29.609 -17.094 1 29.12 672 ARG B CA 1
ATOM 10786 C C . ARG B 1 672 ? 22.328 29.25 -18.406 1 29.12 672 ARG B C 1
ATOM 10788 O O . ARG B 1 672 ? 21.797 28.484 -19.203 1 29.12 672 ARG B O 1
ATOM 10795 N N . ARG B 1 673 ? 23.453 30 -19 1 27.39 673 ARG B N 1
ATOM 10796 C CA . ARG B 1 673 ? 23.781 29.984 -20.422 1 27.39 673 ARG B CA 1
ATOM 10797 C C . ARG B 1 673 ? 24.734 28.828 -20.75 1 27.39 673 ARG B C 1
ATOM 10799 O O . ARG B 1 673 ? 24.609 28.203 -21.797 1 27.39 673 ARG B O 1
ATOM 10806 N N . ASN B 1 674 ? 25.812 28.547 -20.047 1 28.47 674 ASN B N 1
ATOM 10807 C CA . ASN B 1 674 ? 26.844 27.656 -20.562 1 28.47 674 ASN B CA 1
ATOM 10808 C C . ASN B 1 674 ? 26.422 26.188 -20.453 1 28.47 674 ASN B C 1
ATOM 10810 O O . ASN B 1 674 ? 27.031 25.312 -21.062 1 28.47 674 ASN B O 1
ATOM 10814 N N . ALA B 1 675 ? 25.641 25.859 -19.531 1 28.98 675 ALA B N 1
ATOM 10815 C CA . ALA B 1 675 ? 25.344 24.438 -19.609 1 28.98 675 ALA B CA 1
ATOM 10816 C C . ALA B 1 675 ? 24.641 24.078 -20.906 1 28.98 675 ALA B C 1
ATOM 10818 O O . ALA B 1 675 ? 24.453 22.906 -21.234 1 28.98 675 ALA B O 1
ATOM 10819 N N . ILE B 1 676 ? 24.172 25.047 -21.75 1 26.97 676 ILE B N 1
ATOM 10820 C CA . ILE B 1 676 ? 23.562 24.75 -23.031 1 26.97 676 ILE B CA 1
ATOM 10821 C C . ILE B 1 676 ? 24.641 24.484 -24.078 1 26.97 676 ILE B C 1
ATOM 10823 O O . ILE B 1 676 ? 24.469 23.688 -24.984 1 26.97 676 ILE B O 1
ATOM 10827 N N . GLU B 1 677 ? 25.859 25.219 -24.125 1 27.16 677 GLU B N 1
ATOM 10828 C CA . GLU B 1 677 ? 26.672 25.234 -25.328 1 27.16 677 GLU B CA 1
ATOM 10829 C C . GLU B 1 677 ? 27.531 23.969 -25.422 1 27.16 677 GLU B C 1
ATOM 10831 O O . GLU B 1 677 ? 28.172 23.719 -26.453 1 27.16 677 GLU B O 1
ATOM 10836 N N . VAL B 1 678 ? 27.781 23.344 -24.359 1 26.7 678 VAL B N 1
ATOM 10837 C CA . VAL B 1 678 ? 28.781 22.297 -24.594 1 26.7 678 VAL B CA 1
ATOM 10838 C C . VAL B 1 678 ? 28.203 21.234 -25.531 1 26.7 678 VAL B C 1
ATOM 10840 O O . VAL B 1 678 ? 28.859 20.25 -25.844 1 26.7 678 VAL B O 1
ATOM 10843 N N . SER B 1 679 ? 26.891 21.25 -25.734 1 25.06 679 SER B N 1
ATOM 10844 C CA . SER B 1 679 ? 26.578 20.047 -26.5 1 25.06 679 SER B CA 1
ATOM 10845 C C . SER B 1 679 ? 27.188 20.094 -27.891 1 25.06 679 SER B C 1
ATOM 10847 O O . SER B 1 679 ? 27.734 19.109 -28.375 1 25.06 679 SER B O 1
ATOM 10849 N N . THR B 1 680 ? 26.781 21.031 -28.781 1 23.75 680 THR B N 1
ATOM 10850 C CA . THR B 1 680 ? 26.656 20.625 -30.172 1 23.75 680 THR B CA 1
ATOM 10851 C C . THR B 1 680 ? 27.953 20.859 -30.938 1 23.75 680 THR B C 1
ATOM 10853 O O . THR B 1 680 ? 27.984 20.859 -32.156 1 23.75 680 THR B O 1
ATOM 10856 N N . ARG B 1 681 ? 29.109 21.438 -30.438 1 24.48 681 ARG B N 1
ATOM 10857 C CA . ARG B 1 681 ? 29.938 21.641 -31.609 1 24.48 681 ARG B CA 1
ATOM 10858 C C . ARG B 1 681 ? 30.453 20.312 -32.156 1 24.48 681 ARG B C 1
ATOM 10860 O O . ARG B 1 681 ? 31.031 19.516 -31.422 1 24.48 681 ARG B O 1
ATOM 10867 N N . PRO B 1 682 ? 29.938 20.016 -33.344 1 24.64 682 PRO B N 1
ATOM 10868 C CA . PRO B 1 682 ? 30.609 19.016 -34.188 1 24.64 682 PRO B CA 1
ATOM 10869 C C . PRO B 1 682 ? 32.094 19.297 -34.344 1 24.64 682 PRO B C 1
ATOM 10871 O O . PRO B 1 682 ? 32.5 20.453 -34.5 1 24.64 682 PRO B O 1
ATOM 10874 N N . GLU B 1 683 ? 32.969 18.703 -33.688 1 24.14 683 GLU B N 1
ATOM 10875 C CA . GLU B 1 683 ? 34.406 18.734 -34.031 1 24.14 683 GLU B CA 1
ATOM 10876 C C . GLU B 1 683 ? 34.625 18.656 -35.531 1 24.14 683 GLU B C 1
ATOM 10878 O O . GLU B 1 683 ? 34.625 17.562 -36.125 1 24.14 683 GLU B O 1
ATOM 10883 N N . ASN B 1 684 ? 34.031 19.656 -36.438 1 23.62 684 ASN B N 1
ATOM 10884 C CA . ASN B 1 684 ? 34.719 19.781 -37.719 1 23.62 684 ASN B CA 1
ATOM 10885 C C . ASN B 1 684 ? 36.156 20.266 -37.531 1 23.62 684 ASN B C 1
ATOM 10887 O O . ASN B 1 684 ? 36.375 21.406 -37.094 1 23.62 684 ASN B O 1
ATOM 10891 N N . THR B 1 685 ? 37.062 19.531 -37.188 1 24.44 685 THR B N 1
ATOM 10892 C CA . THR B 1 685 ? 38.531 19.641 -37.375 1 24.44 685 THR B CA 1
ATOM 10893 C C . THR B 1 685 ? 38.844 20.094 -38.812 1 24.44 685 THR B C 1
ATOM 10895 O O . THR B 1 685 ? 39.406 19.328 -39.594 1 24.44 685 THR B O 1
ATOM 10898 N N . GLU B 1 686 ? 38.031 21.016 -39.562 1 22.33 686 GLU B N 1
ATOM 10899 C CA . GLU B 1 686 ? 38.875 21.688 -40.562 1 22.33 686 GLU B CA 1
ATOM 10900 C C . GLU B 1 686 ? 39.875 22.625 -39.906 1 22.33 686 GLU B C 1
ATOM 10902 O O . GLU B 1 686 ? 39.688 23.062 -38.75 1 22.33 686 GLU B O 1
ATOM 10907 N N . ASN B 1 687 ? 41.125 23.125 -40.5 1 22.25 687 ASN B N 1
ATOM 10908 C CA . ASN B 1 687 ? 42.344 23.938 -40.562 1 22.25 687 ASN B CA 1
ATOM 10909 C C . ASN B 1 687 ? 42.031 25.422 -40.344 1 22.25 687 ASN B C 1
ATOM 10911 O O . ASN B 1 687 ? 42.938 26.234 -40.25 1 22.25 687 ASN B O 1
ATOM 10915 N N . LYS B 1 688 ? 40.938 26.109 -40.75 1 22.89 688 LYS B N 1
ATOM 10916 C CA . LYS B 1 688 ? 41.25 27.516 -40.938 1 22.89 688 LYS B CA 1
ATOM 10917 C C . LYS B 1 688 ? 41.625 28.172 -39.625 1 22.89 688 LYS B C 1
ATOM 10919 O O . LYS B 1 688 ? 41.281 27.688 -38.531 1 22.89 688 LYS B O 1
ATOM 10924 N N . THR B 1 689 ? 42.281 29.422 -39.75 1 21.05 689 THR B N 1
ATOM 10925 C CA . THR B 1 689 ? 42.844 30.656 -39.219 1 21.05 689 THR B CA 1
ATOM 10926 C C . THR B 1 689 ? 41.781 31.406 -38.406 1 21.05 689 THR B C 1
ATOM 10928 O O . THR B 1 689 ? 40.656 31.625 -38.875 1 21.05 689 THR B O 1
ATOM 10931 N N . THR B 1 690 ? 41.75 31.312 -37.188 1 23.2 690 THR B N 1
ATOM 10932 C CA . THR B 1 690 ? 40.969 31.953 -36.156 1 23.2 690 THR B CA 1
ATOM 10933 C C . THR B 1 690 ? 41 33.469 -36.312 1 23.2 690 THR B C 1
ATOM 10935 O O . THR B 1 690 ? 41.938 34.125 -35.906 1 23.2 690 THR B O 1
ATOM 10938 N N . GLU B 1 691 ? 40.531 34 -37.719 1 19.48 691 GLU B N 1
ATOM 10939 C CA . GLU B 1 691 ? 40.469 35.469 -37.75 1 19.48 691 GLU B CA 1
ATOM 10940 C C . GLU B 1 691 ? 39.5 36 -36.719 1 19.48 691 GLU B C 1
ATOM 10942 O O . GLU B 1 691 ? 38.344 35.562 -36.656 1 19.48 691 GLU B O 1
ATOM 10947 N N . ALA B 1 692 ? 39.969 36.562 -35.562 1 24.11 692 ALA B N 1
ATOM 10948 C CA . ALA B 1 692 ? 39.594 37.406 -34.438 1 24.11 692 ALA B CA 1
ATOM 10949 C C . ALA B 1 692 ? 38.812 38.625 -34.906 1 24.11 692 ALA B C 1
ATOM 10951 O O . ALA B 1 692 ? 39.25 39.75 -34.719 1 24.11 692 ALA B O 1
ATOM 10952 N N . PHE B 1 693 ? 37.844 38.531 -36.219 1 18.59 693 PHE B N 1
ATOM 10953 C CA . PHE B 1 693 ? 37.469 39.812 -36.875 1 18.59 693 PHE B CA 1
ATOM 10954 C C . PHE B 1 693 ? 36.531 40.594 -35.969 1 18.59 693 PHE B C 1
ATOM 10956 O O . PHE B 1 693 ? 35.469 40.094 -35.562 1 18.59 693 PHE B O 1
ATOM 10963 N N . TRP B 1 694 ? 36.969 41.719 -35.344 1 21.41 694 TRP B N 1
ATOM 10964 C CA . TRP B 1 694 ? 36.625 43 -34.75 1 21.41 694 TRP B CA 1
ATOM 10965 C C . TRP B 1 694 ? 35.781 43.844 -35.719 1 21.41 694 TRP B C 1
ATOM 10967 O O . TRP B 1 694 ? 35.562 45.031 -35.438 1 21.41 694 TRP B O 1
ATOM 10977 N N . GLU B 1 695 ? 35.125 43.344 -36.969 1 17.55 695 GLU B N 1
ATOM 10978 C CA . GLU B 1 695 ? 34.844 44.406 -37.938 1 17.55 695 GLU B CA 1
ATOM 10979 C C . GLU B 1 695 ? 33.625 45.188 -37.5 1 17.55 695 GLU B C 1
ATOM 10981 O O . GLU B 1 695 ? 32.656 44.656 -37 1 17.55 695 GLU B O 1
ATOM 10986 N N . VAL B 1 696 ? 33.656 46.688 -37.781 1 19.34 696 VAL B N 1
ATOM 10987 C CA . VAL B 1 696 ? 33.25 48.094 -37.75 1 19.34 696 VAL B CA 1
ATOM 10988 C C . VAL B 1 696 ? 32.031 48.281 -38.688 1 19.34 696 VAL B C 1
ATOM 10990 O O . VAL B 1 696 ? 31.266 49.25 -38.5 1 19.34 696 VAL B O 1
ATOM 10993 N N . THR B 1 697 ? 31.578 47.406 -39.812 1 17.3 697 THR B N 1
ATOM 10994 C CA . THR B 1 697 ? 31.109 48.25 -40.938 1 17.3 697 THR B CA 1
ATOM 10995 C C . THR B 1 697 ? 29.625 48.562 -40.781 1 17.3 697 THR B C 1
ATOM 10997 O O . THR B 1 697 ? 28.828 47.656 -40.531 1 17.3 697 THR B O 1
ATOM 11000 N N . ALA B 1 698 ? 29.062 49.875 -40.781 1 18.97 698 ALA B N 1
ATOM 11001 C CA . ALA B 1 698 ? 27.812 50.625 -40.812 1 18.97 698 ALA B CA 1
ATOM 11002 C C . ALA B 1 698 ? 27.016 50.281 -42.062 1 18.97 698 ALA B C 1
ATOM 11004 O O . ALA B 1 698 ? 25.938 50.844 -42.312 1 18.97 698 ALA B O 1
ATOM 11005 N N . GLN B 1 699 ? 26.906 49.031 -42.75 1 17.5 699 GLN B N 1
ATOM 11006 C CA . GLN B 1 699 ? 26.547 49.406 -44.125 1 17.5 699 GLN B CA 1
ATOM 11007 C C . GLN B 1 699 ? 25.109 49.906 -44.219 1 17.5 699 GLN B C 1
ATOM 11009 O O . GLN B 1 699 ? 24.281 49.562 -43.375 1 17.5 699 GLN B O 1
ATOM 11014 N N . PRO B 1 700 ? 24.562 50.25 -45.625 1 18.89 700 PRO B N 1
ATOM 11015 C CA . PRO B 1 700 ? 23.875 51.344 -46.312 1 18.89 700 PRO B CA 1
ATOM 11016 C C . PRO B 1 700 ? 22.359 51.188 -46.312 1 18.89 700 PRO B C 1
ATOM 11018 O O . PRO B 1 700 ? 21.859 50.062 -46.094 1 18.89 700 PRO B O 1
ATOM 11021 N N . GLU B 1 701 ? 21.484 52.062 -47.125 1 18.48 701 GLU B N 1
ATOM 11022 C CA . GLU B 1 701 ? 20.391 53 -47.375 1 18.48 701 GLU B CA 1
ATOM 11023 C C . GLU B 1 701 ? 19.234 52.312 -48.094 1 18.48 701 GLU B C 1
ATOM 11025 O O . GLU B 1 701 ? 18.062 52.594 -47.781 1 18.48 701 GLU B O 1
ATOM 11030 N N . THR B 1 702 ? 19.234 51.312 -49.25 1 17.88 702 THR B N 1
ATOM 11031 C CA . THR B 1 702 ? 18.438 51.688 -50.406 1 17.88 702 THR B CA 1
ATOM 11032 C C . THR B 1 702 ? 17.031 51.094 -50.312 1 17.88 702 THR B C 1
ATOM 11034 O O . THR B 1 702 ? 16.859 49.938 -49.875 1 17.88 702 THR B O 1
ATOM 11037 N N . VAL B 1 703 ? 15.812 51.812 -50.656 1 17.86 703 VAL B N 1
ATOM 11038 C CA . VAL B 1 703 ? 14.375 52.062 -50.688 1 17.86 703 VAL B CA 1
ATOM 11039 C C . VAL B 1 703 ? 13.727 51.219 -51.781 1 17.86 703 VAL B C 1
ATOM 11041 O O . VAL B 1 703 ? 12.547 51.406 -52.094 1 17.86 703 VAL B O 1
ATOM 11044 N N . ARG B 1 704 ? 14.164 49.969 -52.344 1 18.62 704 ARG B N 1
ATOM 11045 C CA . ARG B 1 704 ? 13.656 49.75 -53.688 1 18.62 704 ARG B CA 1
ATOM 11046 C C . ARG B 1 704 ? 12.164 49.438 -53.688 1 18.62 704 ARG B C 1
ATOM 11048 O O . ARG B 1 704 ? 11.633 48.938 -52.688 1 18.62 704 ARG B O 1
ATOM 11055 N N . GLU B 1 705 ? 11.391 49.531 -54.875 1 17.8 705 GLU B N 1
ATOM 11056 C CA . GLU B 1 705 ? 10.148 49.812 -55.562 1 17.8 705 GLU B CA 1
ATOM 11057 C C . GLU B 1 705 ? 9.281 48.562 -55.688 1 17.8 705 GLU B C 1
ATOM 11059 O O . GLU B 1 705 ? 9.773 47.5 -56.094 1 17.8 705 GLU B O 1
ATOM 11064 N N . THR B 1 706 ? 8.156 48.438 -54.969 1 16.66 706 THR B N 1
ATOM 11065 C CA . THR B 1 706 ? 6.996 47.594 -54.812 1 16.66 706 THR B CA 1
ATOM 11066 C C . THR B 1 706 ? 6.34 47.281 -56.156 1 16.66 706 THR B C 1
ATOM 11068 O O . THR B 1 706 ? 5.688 48.125 -56.719 1 16.66 706 THR B O 1
ATOM 11071 N N . THR B 1 707 ? 6.875 46.438 -57.031 1 16.56 707 THR B N 1
ATOM 11072 C CA . THR B 1 707 ? 6.379 46.25 -58.406 1 16.56 707 THR B CA 1
ATOM 11073 C C . THR B 1 707 ? 5.035 45.531 -58.375 1 16.56 707 THR B C 1
ATOM 11075 O O . THR B 1 707 ? 4.672 44.875 -57.406 1 16.56 707 THR B O 1
ATOM 11078 N N . GLY B 1 708 ? 4.555 44.562 -59.531 1 15.91 708 GLY B N 1
ATOM 11079 C CA . GLY B 1 708 ? 3.6 44.562 -60.625 1 15.91 708 GLY B CA 1
ATOM 11080 C C . GLY B 1 708 ? 2.572 43.438 -60.5 1 15.91 708 GLY B C 1
ATOM 11081 O O . GLY B 1 708 ? 1.832 43.156 -61.438 1 15.91 708 GLY B O 1
ATOM 11082 N N . ALA B 1 709 ? 2.066 42.75 -59.438 1 16.84 709 ALA B N 1
ATOM 11083 C CA . ALA B 1 709 ? 1.467 41.469 -59.75 1 16.84 709 ALA B CA 1
ATOM 11084 C C . ALA B 1 709 ? 0.148 41.625 -60.469 1 16.84 709 ALA B C 1
ATOM 11086 O O . ALA B 1 709 ? -0.691 42.438 -60.094 1 16.84 709 ALA B O 1
ATOM 11087 N N . SER B 1 710 ? -0.083 40.844 -61.656 1 16.56 710 SER B N 1
ATOM 11088 C CA . SER B 1 710 ? -1.075 40.781 -62.719 1 16.56 710 SER B CA 1
ATOM 11089 C C . SER B 1 710 ? -2.268 39.938 -62.312 1 16.56 710 SER B C 1
ATOM 11091 O O . SER B 1 710 ? -2.107 38.938 -61.594 1 16.56 710 SER B O 1
ATOM 11093 N N . VAL B 1 711 ? -3.689 40.188 -62.469 1 17.83 711 VAL B N 1
ATOM 11094 C CA . VAL B 1 711 ? -5.109 40.062 -62.156 1 17.83 711 VAL B CA 1
ATOM 11095 C C . VAL B 1 711 ? -5.688 38.875 -62.938 1 17.83 711 VAL B C 1
ATOM 11097 O O . VAL B 1 711 ? -6.848 38.906 -63.344 1 17.83 711 VAL B O 1
ATOM 11100 N N . THR B 1 712 ? -5.086 37.625 -63.156 1 17.52 712 THR B N 1
ATOM 11101 C CA . THR B 1 712 ? -5.777 37.031 -64.25 1 17.52 712 THR B CA 1
ATOM 11102 C C . THR B 1 712 ? -7.152 36.5 -63.844 1 17.52 712 THR B C 1
ATOM 11104 O O . THR B 1 712 ? -7.387 36.25 -62.688 1 17.52 712 THR B O 1
ATOM 11107 N N . SER B 1 713 ? -8.234 36 -64.812 1 17.44 713 SER B N 1
ATOM 11108 C CA . SER B 1 713 ? -9.609 36.094 -65.25 1 17.44 713 SER B CA 1
ATOM 11109 C C . SER B 1 713 ? -10.469 34.969 -64.688 1 17.44 713 SER B C 1
ATOM 11111 O O . SER B 1 713 ? -9.945 34.062 -64.062 1 17.44 713 SER B O 1
ATOM 11113 N N . ASP B 1 714 ? -11.453 34.125 -65.375 1 17.22 714 ASP B N 1
ATOM 11114 C CA . ASP B 1 714 ? -12.883 34.094 -65.625 1 17.22 714 ASP B CA 1
ATOM 11115 C C . ASP B 1 714 ? -13.547 32.875 -65 1 17.22 714 ASP B C 1
ATOM 11117 O O . ASP B 1 714 ? -14.516 33.031 -64.25 1 17.22 714 ASP B O 1
ATOM 11121 N N . THR B 1 715 ? -13.844 31.531 -65.688 1 17.06 715 THR B N 1
ATOM 11122 C CA . THR B 1 715 ? -15.086 31.078 -66.312 1 17.06 715 THR B CA 1
ATOM 11123 C C . THR B 1 715 ? -15.648 29.875 -65.562 1 17.06 715 THR B C 1
ATOM 11125 O O . THR B 1 715 ? -16.703 29.344 -65.938 1 17.06 715 THR B O 1
ATOM 11128 N N . ALA B 1 716 ? -15.352 29.172 -64.375 1 17.11 716 ALA B N 1
ATOM 11129 C CA . ALA B 1 716 ? -15.742 27.766 -64.438 1 17.11 716 ALA B CA 1
ATOM 11130 C C . ALA B 1 716 ? -17.234 27.594 -64.188 1 17.11 716 ALA B C 1
ATOM 11132 O O . ALA B 1 716 ? -17.75 28.062 -63.188 1 17.11 716 ALA B O 1
ATOM 11133 N N . ASP B 1 717 ? -18.266 27.156 -65 1 16.52 717 ASP B N 1
ATOM 11134 C CA . ASP B 1 717 ? -19.672 26.984 -65.312 1 16.52 717 ASP B CA 1
ATOM 11135 C C . ASP B 1 717 ? -20.25 25.75 -64.625 1 16.52 717 ASP B C 1
ATOM 11137 O O . ASP B 1 717 ? -21.453 25.484 -64.75 1 16.52 717 ASP B O 1
ATOM 11141 N N . ASN B 1 718 ? -19.703 24.75 -63.844 1 19.58 718 ASN B N 1
ATOM 11142 C CA . ASN B 1 718 ? -20.312 23.438 -64 1 19.58 718 ASN B CA 1
ATOM 11143 C C . ASN B 1 718 ? -21.703 23.359 -63.406 1 19.58 718 ASN B C 1
ATOM 11145 O O . ASN B 1 718 ? -21.953 23.984 -62.375 1 19.58 718 ASN B O 1
ATOM 11149 N N . GLU B 1 719 ? -22.906 22.438 -63.906 1 18.39 719 GLU B N 1
ATOM 11150 C CA . GLU B 1 719 ? -24.312 22.109 -64.125 1 18.39 719 GLU B CA 1
ATOM 11151 C C . GLU B 1 719 ? -24.891 21.359 -62.938 1 18.39 719 GLU B C 1
ATOM 11153 O O . GLU B 1 719 ? -24.25 20.453 -62.406 1 18.39 719 GLU B O 1
ATOM 11158 N N . MET B 1 720 ? -26.109 21.766 -62.25 1 20.5 720 MET B N 1
ATOM 11159 C CA . MET B 1 720 ? -27.047 21.531 -61.156 1 20.5 720 MET B CA 1
ATOM 11160 C C . MET B 1 720 ? -28.031 20.422 -61.531 1 20.5 720 MET B C 1
ATOM 11162 O O . MET B 1 720 ? -28.906 20.062 -60.719 1 20.5 720 MET B O 1
ATOM 11166 N N . PRO B 1 721 ? -28.203 19.422 -62.281 1 19.86 721 PRO B N 1
ATOM 11167 C CA . PRO B 1 721 ? -29.578 19.125 -62.656 1 19.86 721 PRO B CA 1
ATOM 11168 C C . PRO B 1 721 ? -30.422 18.641 -61.5 1 19.86 721 PRO B C 1
ATOM 11170 O O . PRO B 1 721 ? -29.875 18.359 -60.406 1 19.86 721 PRO B O 1
ATOM 11173 N N . SER B 1 722 ? -31.469 17.484 -61.656 1 20.88 722 SER B N 1
ATOM 11174 C CA . SER B 1 722 ? -32.875 17.141 -61.812 1 20.88 722 SER B CA 1
ATOM 11175 C C . SER B 1 722 ? -33.438 16.469 -60.562 1 20.88 722 SER B C 1
ATOM 11177 O O . SER B 1 722 ? -34.469 16.875 -60.031 1 20.88 722 SER B O 1
ATOM 11179 N N . GLY B 1 723 ? -33.531 14.898 -60.469 1 22.7 723 GLY B N 1
ATOM 11180 C CA . GLY B 1 723 ? -34.656 13.969 -60.406 1 22.7 723 GLY B CA 1
ATOM 11181 C C . GLY B 1 723 ? -35.188 13.805 -59 1 22.7 723 GLY B C 1
ATOM 11182 O O . GLY B 1 723 ? -34.562 14.258 -58.031 1 22.7 723 GLY B O 1
ATOM 11183 N N . ASP B 1 724 ? -36.156 12.555 -58.625 1 22.58 724 ASP B N 1
ATOM 11184 C CA . ASP B 1 724 ? -37.406 11.93 -58.188 1 22.58 724 ASP B CA 1
ATOM 11185 C C . ASP B 1 724 ? -37.25 11.414 -56.75 1 22.58 724 ASP B C 1
ATOM 11187 O O . ASP B 1 724 ? -38.25 11.297 -56.031 1 22.58 724 ASP B O 1
ATOM 11191 N N . LEU B 1 725 ? -36.125 10.766 -56.188 1 19.58 725 LEU B N 1
ATOM 11192 C CA . LEU B 1 725 ? -36.656 10.023 -55.062 1 19.58 725 LEU B CA 1
ATOM 11193 C C . LEU B 1 725 ? -37.156 10.969 -53.969 1 19.58 725 LEU B C 1
ATOM 11195 O O . LEU B 1 725 ? -36.5 11.953 -53.656 1 19.58 725 LEU B O 1
#

Secondary structure (DSSP, 8-state):
----TTTTHHHHHHHHHHHHHHHHHHTTSTTHHHHHHTTT--THHHHHHHHHHHHHHHHHHHHHHHHHHHTTS-HHHHTHHHHHHHHHHHHH-S-SS--EE--HHHHHHHHHHHHHHHHHHS-HHHHT--HHHHHHHH-HHHHHHHHHHHHHHHHHHHHHHHHHHHHTT-GGGGGSS-HHHHHHHHHHHHHHHHHHHHHHHHT-------STTHHHHHHHHHHHSGGG--HHHHHHHHHHHHHHHHIIIIIHHHHHHHH-----HHHHHHHHHHHHHHHHTHHHHH---BSS-STT--S---SPPP-PPPTTTGGGGHHHHHHHHHHHHHHHHHHHHHHHHHHT----HHHHHHHHHHHHHHHHTTTPPPPEE-HHHHHHHHHTT--STHHHHHHHHHHHHHHHHSTTGGGG-BHHHHHHHHHHHHHGGGGGGGGHHHHHHH-HHHHHHHHHHHHHHHHH-HHHHHHHHHHHHHHHHHHHHTS--EEEEEPPTT-SS-EEEEEE-SEESTTTHHHHHHHHHHSGGGS--SSS-------THHHHHHHHTTSS------GGGS-SSTTSS---------TT-EEEEEE-TT--EE-HHHHHHHHHHHHHHHHTTEEEEEES--HHHHHHHHHHHHHS--SGGG-EEESSHHHHHHHHHHHHHTT------GGGTHHHHTS-------SS-------S-----------------------------/----TTTTHHHHHHHHHHHHHHHHHHTTSTTHHHHHHTTT--THHHHHHHHHHHHHHHHHHHHHHHHHHHTTS-HHHHTHHHHHHHHHHHHH-S-SS--EE--HHHHHHHHHHHHHHHHHHS-HHHHTS-HHHHHHHH-HHHHHHHHHHHHHHHHHHHHHHHHHHHHTT-GGGGGSS-HHHHHHHHHHHHHHHHHHHHHHHHT-------STTHHHHHHHHHHHSGGG--HHHHHHHHHHHHHHHHIIIIIHHHHHHHH-----HHHHHHHHHHHHHHHHTHHHHH---BSS-STT--S---SPPP-PPPTTTGGGGHHHHHHHHHHHHHHHHHHHHHHHHHHT----HHHHHHHHHHHHHHHHTTTPPPPEE-HHHHHHHHHTT--STHHHHHHHHHHHHHHHHSTTGGGG-BHHHHHHHHHHHHHGGGGGGGGHHHHHHH-HHHHHHHHHHHHHHHHH-HHHHHHHHHHHHHHHHHHHHTS--EEEEEPPTT-SS-EEEEEEPSEESTTTHHHHHHHHHHSGGGS--SSS-------THHHHHHHHTTSS------GGGS-SSHHHHS--------TT-EEEEEE-TT--EE-HHHHHHHHHHHHHHHHTTEEEEEES--HHHHHHHHHHHHHS--SGGG-EEESSHHHHHHHHHHHHHTT------GGGTHHHHTS----------------------------------------------

Sequence (1450 aa):
MWDPEGSLEILKDVRRHLFHLAQHLQSFIPFLSLFRSLRGYRWRWVWRDFIAGVTVACFHIPQSMGTGMAANVGPLYGVHLTFFPGLIYAIFASSRHNSIGAFAPSAALAGVGVARTRKMFADPFMANLTYSELVSEAGLADVLHQHQGIVVGFTFWAGLFQLAMALFCLQPLSKILPFSVLDPFNCACSLQIILVQIPNMLGIGLDRFYGLNKHINLIIMLFQQAKKAGGLDTLLAMLTASITIGFREFIQPSLFRKVKLIVPVEFILMVAAIGLSYAFDLSGRYGVRIAGNSPGLVRPIGIPSPTMPSFEYLPHSFFEGMLAALVSIAVCLQAAKPSSRKHGYKVDVKQELVALGSANLFSSFFACFPASSNIGRVTVLDSIKSRSQLSTLFACLLTGLLLGFASQTLHYLPLSVIATIITLTLAVSLKLFEDLPAVWAASKLDAFQWVLTFIACVLLDVEWGLLIGLGFSLLRDQFLQQLPHWVTLDSPEASAPPSKVVVVGSSIDHHNAESLVESLLKSDLLEPNRDAPSRLVRHPIIEKVIRKRRDKPVPTIDLSLVSSKAAQSATIAVRTVPADRAYLILDCTLLTHVDAAGVRALNYLMTELVKRNTGLWFTAINGPVSTVLEKTKAGSRAALPLAKFAPSVDEALRLIDQEVRYNLTAVPDLARRNAIEVSTRPENTENKTTEAFWEVTAQPETVRETTGASVTSDTADNEMPSGDLMWDPEGSLEILKDVRRHLFHLAQHLQSFIPFLSLFRSLRGYRWRWVWRDFIAGVTVACFHIPQSMGTGMAANVGPLYGVHLTFFPGLIYAIFASSRHNSIGAFAPSAALAGVGVARTRKMFADPFMANLTYSELVSEAGLADVLHQHQGIVVGFTFWAGLFQLAMALFCLQPLSKILPFSVLDPFNCACSLQIILVQIPNMLGIGLDRFYGLNKHINLIIMLFQQAKKAGGLDTLLAMLTASITIGFREFIQPSLFRKVKLIVPVEFILMVAAIGLSYAFDLSGRYGVRIAGNSPGLVRPIGIPSPTMPSFEYLPHSFFEGMLAALVSIAVCLQAAKPSSRKHGYKVDVKQELVALGSANLFSSFFACFPASSNIGRVTVLDSIKSRSQLSTLFACLLTGLLLGFASQTLHYLPLSVIATIITLTLAVSLKLFEDLPAVWAASKLDAFQWVLTFIACVLLDVEWGLLIGLGFSLLRDQFLQQLPHWVTLDSPEASAPPSKVVVVGSSIDHHNAESLVESLLKSDLLEPNRDAPSRLVRHPIIEKVIRKRRDKPVPTIDLSLVSSKAAQSATIAVRTVPADRAYLILDCTLLTHVDAAGVRALNYLMTELVKRNTGLWFTAINGPVSTVLEKTKAGSRAALPLAKFAPSVDEALRLIDQEVRYNLTAVPDLARRNAIEVSTRPENTENKTTEAFWEVTAQPETVRETTGASVTSDTADNEMPSGDL

Nearest PDB structures (foldseek):
  8opq-assembly1_B  TM=7.652E-01  e=3.845E-30  Homo sapiens
  7wl8-assembly1_A  TM=7.463E-01  e=1.722E-28  Mus musculus
  7xuj-assembly1_B  TM=7.395E-01  e=2.225E-28  Homo sapiens
  7ch1-assembly1_B  TM=8.105E-01  e=5.719E-27  Homo sapiens
  7xuh-assembly1_A  TM=7.339E-01  e=9.509E-28  Homo sapiens